Protein 7KMP (pdb70)

Sequence (920 aa):
EVRKAADGVTVVPSAKGAAPVRLQVVDAGIIRVSADPDGDDFARSSPSLMRVPVQGDTAFQVAEQGDSVQLKTGKVTASISTVDGHVSSFADANGKPVLSSEVAGGRSFAPLNVEGKQYLSVRQRFQSPDDEALYGFGQHQQGWMNQKGRNVELQQNNIDMAVPYLVVSSRNYGLLWDNNSITRLGDPRGLQPLPKTLTLYDAKGKAGALTARYAINGKHILERRESEVNYQYLSDLTKYPKKAITKDKNSRMQVTWEGEIEVLTGGEHTFSLYSSEYAKLYVDGKLVVDRWRQNWNPWNHEFKLDLEPGQRHTVKVEWDLIDPSYIALLHRDPLPAAEAKDLSLWSEAGQMIDYYFVSSADSYDQAVAGYRALTGKSSTMLPKWAYGFWQSRERYKSQDELVGAVAEYRKRKLSLDNIVLDWSYWPENAWGSHDFDPQHFPDPDGMVKAVHDMHAQIMISIWPKFYPTTANYKELDAAGFMFKRNVEVGELDWIGKGYKNSFYDPYSSEKAQAIYWRQINEKKLNSKGFDAWWMDADEPDVHSNLDIAERKARTTPNALGSSTEYFNSYPLPHTHGVYVGDRAADDKRVFILSRKGYAGTQRNAVAVWSGDIVSRWDDMRRDQISGGVNMALSGLPNWTFDIGGFAVEKRYEDQDPAHLPEWRELNTRWFQFGAFVPIFRSHGQFPYREIWNIAPEGTPFYESMAYYNRLRSALLPYIYSLAGDTYQRDGVIMRGMMMDFPNDPKVRDINDQYLFGPAFLVAPVTRFGATSRQVYLPAGSSSSWLEFATGKRYEGGQSIEAAAPIERMPLFVRAGSIVPTGPVQEYVDQVADAPLTVVVYTGADGQFSLYEDDGKGYGYEKGEFSRIPLVWNQAKGELSIGKREGSWTGMQAKRTINVRFVDGPRDDAGALAPKTDASIQYDGKPVSVLQR

Structure (mmCIF, N/CA/C/O backbone):
data_7KMP
#
_entry.id   7KMP
#
_cell.length_a   117.450
_cell.length_b   146.410
_cell.length_c   63.130
_cell.angle_alpha   90.000
_cell.angle_beta   90.000
_cell.angle_gamma   90.000
#
_symmetry.space_group_name_H-M   'P 21 21 2'
#
loop_
_entity.id
_entity.type
_entity.pdbx_description
1 polymer Alpha-xylosidase
2 non-polymer GLYCEROL
3 non-polymer 'POTASSIUM ION'
4 water water
#
loop_
_atom_site.group_PDB
_atom_site.id
_atom_site.type_symbol
_atom_site.label_atom_id
_atom_site.label_alt_id
_atom_site.label_comp_id
_atom_site.label_asym_id
_atom_site.label_entity_id
_atom_site.label_seq_id
_atom_site.pdbx_PDB_ins_code
_atom_site.Cartn_x
_atom_site.Cartn_y
_atom_site.Cartn_z
_atom_site.occupancy
_atom_site.B_iso_or_equiv
_atom_site.auth_seq_id
_atom_site.auth_comp_id
_atom_site.auth_asym_id
_atom_site.auth_atom_id
_atom_site.pdbx_PDB_model_num
ATOM 1 N N . GLU A 1 59 ? 157.409 214.966 74.449 1.00 47.83 38 GLU A N 1
ATOM 2 C CA . GLU A 1 59 ? 157.297 214.490 73.075 1.00 45.72 38 GLU A CA 1
ATOM 3 C C . GLU A 1 59 ? 156.344 213.299 72.972 1.00 37.13 38 GLU A C 1
ATOM 4 O O . GLU A 1 59 ? 156.270 212.471 73.884 1.00 28.90 38 GLU A O 1
ATOM 10 N N . VAL A 1 60 ? 155.619 213.233 71.855 1.00 37.34 39 VAL A N 1
ATOM 11 C CA . VAL A 1 60 ? 154.721 212.129 71.522 1.00 36.76 39 VAL A CA 1
ATOM 12 C C . VAL A 1 60 ? 155.081 211.646 70.123 1.00 37.25 39 VAL A C 1
ATOM 13 O O . VAL A 1 60 ? 155.020 212.424 69.164 1.00 43.53 39 VAL A O 1
ATOM 17 N N . ARG A 1 61 ? 155.445 210.369 70.000 1.00 32.24 40 ARG A N 1
ATOM 18 C CA . ARG A 1 61 ? 155.869 209.790 68.728 1.00 35.60 40 ARG A CA 1
ATOM 19 C C . ARG A 1 61 ? 154.939 208.647 68.346 1.00 37.21 40 ARG A C 1
ATOM 20 O O . ARG A 1 61 ? 154.794 207.685 69.107 1.00 30.18 40 ARG A O 1
ATOM 28 N N . LYS A 1 62 ? 154.341 208.735 67.159 1.00 34.44 41 LYS A N 1
ATOM 29 C CA . LYS A 1 62 ? 153.416 207.714 66.685 1.00 35.81 41 LYS A CA 1
ATOM 30 C C . LYS A 1 62 ? 154.149 206.663 65.860 1.00 41.93 41 LYS A C 1
ATOM 31 O O . LYS A 1 62 ? 155.053 206.980 65.082 1.00 44.38 41 LYS A O 1
ATOM 37 N N . ALA A 1 63 ? 153.753 205.404 66.041 1.00 34.66 42 ALA A N 1
ATOM 38 C CA . ALA A 1 63 ? 154.277 204.289 65.270 1.00 30.70 42 ALA A CA 1
ATOM 39 C C . ALA A 1 63 ? 153.110 203.539 64.645 1.00 32.09 42 ALA A C 1
ATOM 40 O O . ALA A 1 63 ? 151.944 203.789 64.961 1.00 29.55 42 ALA A O 1
ATOM 42 N N . ALA A 1 64 ? 153.432 202.601 63.748 1.00 29.65 43 ALA A N 1
ATOM 43 C CA . ALA A 1 64 ? 152.383 201.836 63.083 1.00 29.38 43 ALA A CA 1
ATOM 44 C C . ALA A 1 64 ? 151.572 201.007 64.070 1.00 27.44 43 ALA A C 1
ATOM 45 O O . ALA A 1 64 ? 150.413 200.677 63.792 1.00 31.90 43 ALA A O 1
ATOM 47 N N . ASP A 1 65 ? 152.150 200.660 65.225 1.00 30.33 44 ASP A N 1
ATOM 48 C CA . ASP A 1 65 ? 151.455 199.811 66.186 1.00 28.05 44 ASP A CA 1
ATOM 49 C C . ASP A 1 65 ? 151.336 200.445 67.569 1.00 28.87 44 ASP A C 1
ATOM 50 O O . ASP A 1 65 ? 151.030 199.739 68.534 1.00 23.74 44 ASP A O 1
ATOM 55 N N . GLY A 1 66 ? 151.563 201.749 67.698 1.00 27.22 45 GLY A N 1
ATOM 56 C CA . GLY A 1 66 ? 151.307 202.384 68.990 1.00 22.55 45 GLY A CA 1
ATOM 57 C C . GLY A 1 66 ? 151.960 203.758 69.084 1.00 29.77 45 GLY A C 1
ATOM 58 O O . GLY A 1 66 ? 152.129 204.448 68.077 1.00 27.80 45 GLY A O 1
ATOM 59 N N . VAL A 1 67 ? 152.324 204.127 70.315 1.00 24.28 46 VAL A N 1
ATOM 60 C CA . VAL A 1 67 ? 152.808 205.470 70.615 1.00 23.48 46 VAL A CA 1
ATOM 61 C C . VAL A 1 67 ? 153.856 205.395 71.719 1.00 25.35 46 VAL A C 1
ATOM 62 O O . VAL A 1 67 ? 153.810 204.522 72.589 1.00 21.16 46 VAL A O 1
ATOM 66 N N . THR A 1 68 ? 154.821 206.313 71.665 1.00 23.56 47 THR A N 1
ATOM 67 C CA . THR A 1 68 ? 155.791 206.519 72.728 1.00 20.66 47 THR A CA 1
ATOM 68 C C . THR A 1 68 ? 155.639 207.933 73.272 1.00 23.65 47 THR A C 1
ATOM 69 O O . THR A 1 68 ? 155.504 208.890 72.502 1.00 21.63 47 THR A O 1
ATOM 73 N N . VAL A 1 69 ? 155.645 208.050 74.600 1.00 21.79 48 VAL A N 1
ATOM 74 C CA . VAL A 1 69 ? 155.549 209.326 75.303 1.00 21.13 48 VAL A CA 1
ATOM 75 C C . VAL A 1 69 ? 156.799 209.512 76.148 1.00 24.43 48 VAL A C 1
ATOM 76 O O . VAL A 1 69 ? 157.183 208.616 76.909 1.00 20.76 48 VAL A O 1
ATOM 80 N N . VAL A 1 70 ? 157.422 210.682 76.033 1.00 22.00 49 VAL A N 1
ATOM 81 C CA . VAL A 1 70 ? 158.493 211.094 76.931 1.00 19.17 49 VAL A CA 1
ATOM 82 C C . VAL A 1 70 ? 157.884 212.063 77.941 1.00 23.22 49 VAL A C 1
ATOM 83 O O . VAL A 1 70 ? 157.588 213.212 77.575 1.00 25.75 49 VAL A O 1
ATOM 87 N N . PRO A 1 71 ? 157.658 211.652 79.188 1.00 21.55 50 PRO A N 1
ATOM 88 C CA . PRO A 1 71 ? 156.946 212.517 80.139 1.00 22.22 50 PRO A CA 1
ATOM 89 C C . PRO A 1 71 ? 157.751 213.753 80.500 1.00 25.92 50 PRO A C 1
ATOM 90 O O . PRO A 1 71 ? 158.984 213.752 80.475 1.00 26.42 50 PRO A O 1
ATOM 94 N N . SER A 1 72 ? 157.025 214.814 80.871 1.00 26.78 51 SER A N 1
ATOM 95 C CA . SER A 1 72 ? 157.670 216.097 81.136 1.00 27.23 51 SER A CA 1
ATOM 96 C C . SER A 1 72 ? 158.309 216.163 82.517 1.00 26.60 51 SER A C 1
ATOM 97 O O . SER A 1 72 ? 159.272 216.919 82.709 1.00 29.84 51 SER A O 1
ATOM 100 N N . ALA A 1 73 ? 157.816 215.380 83.475 1.00 20.75 52 ALA A N 1
ATOM 101 C CA . ALA A 1 73 ? 158.363 215.400 84.825 1.00 22.43 52 ALA A CA 1
ATOM 102 C C . ALA A 1 73 ? 159.789 214.865 84.859 1.00 28.39 52 ALA A C 1
ATOM 103 O O . ALA A 1 73 ? 160.133 213.905 84.161 1.00 26.46 52 ALA A O 1
ATOM 105 N N . LYS A 1 74 ? 160.613 215.491 85.695 1.00 29.57 53 LYS A N 1
ATOM 106 C CA . LYS A 1 74 ? 161.975 215.027 85.912 1.00 33.04 53 LYS A CA 1
ATOM 107 C C . LYS A 1 74 ? 161.960 213.648 86.557 1.00 31.49 53 LYS A C 1
ATOM 108 O O . LYS A 1 74 ? 161.279 213.427 87.562 1.00 35.36 53 LYS A O 1
ATOM 114 N N . GLY A 1 75 ? 162.709 212.718 85.978 1.00 31.67 54 GLY A N 1
ATOM 115 C CA . GLY A 1 75 ? 162.820 211.391 86.534 1.00 31.51 54 GLY A CA 1
ATOM 116 C C . GLY A 1 75 ? 161.747 210.415 86.100 1.00 28.15 54 GLY A C 1
ATOM 117 O O . GLY A 1 75 ? 161.857 209.224 86.420 1.00 32.30 54 GLY A O 1
ATOM 118 N N . ALA A 1 76 ? 160.712 210.870 85.397 1.00 25.30 55 ALA A N 1
ATOM 119 C CA . ALA A 1 76 ? 159.693 209.960 84.886 1.00 23.44 55 ALA A CA 1
ATOM 120 C C . ALA A 1 76 ? 160.194 209.311 83.600 1.00 22.43 55 ALA A C 1
ATOM 121 O O . ALA A 1 76 ? 160.734 209.989 82.718 1.00 26.39 55 ALA A O 1
ATOM 123 N N . ALA A 1 77 ? 160.005 207.990 83.490 1.00 21.28 56 ALA A N 1
ATOM 124 C CA . ALA A 1 77 ? 160.631 207.246 82.399 1.00 20.54 56 ALA A CA 1
ATOM 125 C C . ALA A 1 77 ? 159.790 207.316 81.122 1.00 18.82 56 ALA A C 1
ATOM 126 O O . ALA A 1 77 ? 158.559 207.278 81.178 1.00 19.97 56 ALA A O 1
ATOM 128 N N . PRO A 1 78 ? 160.436 207.379 79.962 1.00 19.15 57 PRO A N 1
ATOM 129 C CA . PRO A 1 78 ? 159.717 207.195 78.698 1.00 18.33 57 PRO A CA 1
ATOM 130 C C . PRO A 1 78 ? 158.932 205.887 78.692 1.00 18.12 57 PRO A C 1
ATOM 131 O O . PRO A 1 78 ? 159.373 204.873 79.238 1.00 17.48 57 PRO A O 1
ATOM 135 N N . VAL A 1 79 ? 157.759 205.914 78.066 1.00 17.95 58 VAL A N 1
ATOM 136 C CA . VAL A 1 79 ? 156.847 204.771 78.068 1.00 17.25 58 VAL A CA 1
ATOM 137 C C . VAL A 1 79 ? 156.324 204.556 76.651 1.00 18.12 58 VAL A C 1
ATOM 138 O O . VAL A 1 79 ? 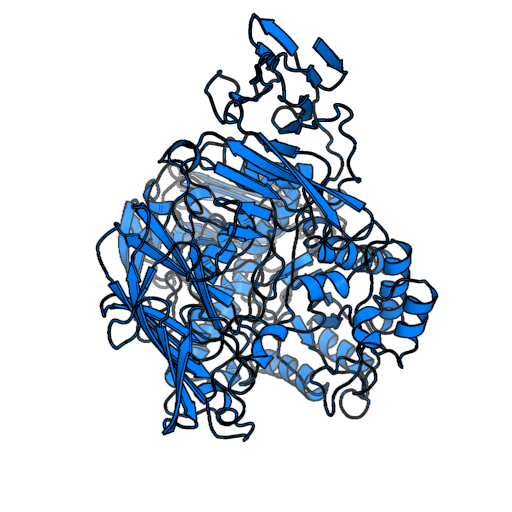156.037 205.515 75.928 1.00 18.85 58 VAL A O 1
ATOM 142 N N . ARG A 1 80 ? 156.237 203.288 76.241 1.00 15.34 59 ARG A N 1
ATOM 143 C CA . ARG A 1 80 ? 155.792 202.905 74.906 1.00 17.23 59 ARG A CA 1
ATOM 144 C C . ARG A 1 80 ? 154.639 201.921 75.021 1.00 16.69 59 ARG A C 1
ATOM 145 O O . ARG A 1 80 ? 154.720 200.953 75.784 1.00 16.64 59 ARG A O 1
ATOM 153 N N . LEU A 1 81 ? 153.571 202.163 74.268 1.00 14.70 60 LEU A N 1
ATOM 154 C CA . LEU A 1 81 ? 152.472 201.216 74.134 1.00 15.62 60 LEU A CA 1
ATOM 155 C C . LEU A 1 81 ? 152.490 200.603 72.741 1.00 17.53 60 LEU A C 1
ATOM 156 O O . LEU A 1 81 ? 152.695 201.309 71.750 1.00 16.95 60 LEU A O 1
ATOM 161 N N . GLN A 1 82 ? 152.285 199.285 72.671 1.00 17.64 61 GLN A N 1
ATOM 162 C CA . GLN A 1 82 ? 152.114 198.581 71.405 1.00 16.96 61 GLN A CA 1
ATOM 163 C C . GLN A 1 82 ? 150.811 197.802 71.446 1.00 17.61 61 GLN A C 1
ATOM 164 O O . GLN A 1 82 ? 150.513 197.125 72.434 1.00 18.01 61 GLN A O 1
ATOM 170 N N . VAL A 1 83 ? 150.034 197.902 70.372 1.00 16.20 62 VAL A N 1
ATOM 171 C CA . VAL A 1 83 ? 148.814 197.120 70.233 1.00 15.93 62 VAL A CA 1
ATOM 172 C C . VAL A 1 83 ? 149.201 195.752 69.681 1.00 18.30 62 VAL A C 1
ATOM 173 O O . VAL A 1 83 ? 149.670 195.646 68.546 1.00 20.74 62 VAL A O 1
ATOM 177 N N . VAL A 1 84 ? 149.030 194.708 70.490 1.00 15.12 63 VAL A N 1
ATOM 178 C CA . VAL A 1 84 ? 149.265 193.344 70.024 1.00 17.56 63 VAL A CA 1
ATOM 179 C C . VAL A 1 84 ? 148.025 192.786 69.337 1.00 17.28 63 VAL A C 1
ATOM 180 O O . VAL A 1 84 ? 148.121 192.148 68.283 1.00 21.18 63 VAL A O 1
ATOM 184 N N . ASP A 1 85 ? 146.865 193.038 69.935 1.00 17.80 64 ASP A N 1
ATOM 185 C CA . ASP A 1 85 ? 145.563 192.703 69.386 1.00 17.59 64 ASP A CA 1
ATOM 186 C C . ASP A 1 85 ? 144.582 193.711 69.978 1.00 19.71 64 ASP A C 1
ATOM 187 O O . ASP A 1 85 ? 144.954 194.524 70.822 1.00 18.77 64 ASP A O 1
ATOM 192 N N . ALA A 1 86 ? 143.320 193.669 69.525 1.00 17.85 65 ALA A N 1
ATOM 193 C CA . ALA A 1 86 ? 142.336 194.636 70.027 1.00 20.05 65 ALA A CA 1
ATOM 194 C C . ALA A 1 86 ? 142.256 194.660 71.558 1.00 21.08 65 ALA A C 1
ATOM 195 O O . ALA A 1 86 ? 142.060 195.725 72.155 1.00 18.93 65 ALA A O 1
ATOM 197 N N . GLY A 1 87 ? 142.397 193.505 72.212 1.00 18.55 66 GLY A N 1
ATOM 198 C CA . GLY A 1 87 ? 142.309 193.450 73.659 1.00 17.04 66 GLY A CA 1
ATOM 199 C C . GLY A 1 87 ? 143.608 193.138 74.388 1.00 15.01 66 GLY A C 1
ATOM 200 O O . GLY A 1 87 ? 143.571 192.725 75.550 1.00 16.90 66 GLY A O 1
ATOM 201 N N . ILE A 1 88 ? 144.755 193.310 73.730 1.00 14.44 67 ILE A N 1
ATOM 202 C CA . ILE A 1 88 ? 146.056 193.013 74.334 1.00 14.40 67 ILE A CA 1
ATOM 203 C C . ILE A 1 88 ? 147.000 194.172 74.028 1.00 14.21 67 ILE A C 1
ATOM 204 O O . ILE A 1 88 ? 147.331 194.414 72.858 1.00 15.52 67 ILE A O 1
ATOM 209 N N . ILE A 1 89 ? 147.434 194.880 75.072 1.00 14.42 68 ILE A N 1
ATOM 210 C CA . ILE A 1 89 ? 148.281 196.064 74.943 1.00 14.36 68 ILE A CA 1
ATOM 211 C C . ILE A 1 89 ? 149.591 195.829 75.692 1.00 13.13 68 ILE A C 1
ATOM 212 O O . ILE A 1 89 ? 149.576 195.512 76.886 1.00 16.24 68 ILE A O 1
ATOM 217 N N . ARG A 1 90 ? 150.724 196.013 75.001 1.00 12.50 69 ARG A N 1
ATOM 218 C CA . ARG A 1 90 ? 152.042 195.933 75.626 1.00 13.62 69 ARG A CA 1
ATOM 219 C C . ARG A 1 90 ? 152.433 197.297 76.177 1.00 16.96 69 ARG A C 1
ATOM 220 O O . ARG A 1 90 ? 152.283 198.313 75.488 1.00 15.24 69 ARG A O 1
ATOM 228 N N . VAL A 1 91 ? 152.951 197.311 77.406 1.00 13.36 70 VAL A N 1
ATOM 229 C CA . VAL A 1 91 ? 153.472 198.514 78.056 1.00 16.75 70 VAL A CA 1
ATOM 230 C C . VAL A 1 91 ? 154.945 198.297 78.376 1.00 14.51 70 VAL A C 1
ATOM 231 O O . VAL A 1 91 ? 155.295 197.353 79.098 1.00 15.73 70 VAL A O 1
ATOM 235 N N . SER A 1 92 ? 155.804 199.187 77.877 1.00 14.67 71 SER A N 1
ATOM 236 C CA . SER A 1 92 ? 157.225 199.151 78.198 1.00 13.23 71 SER A CA 1
ATOM 237 C C . SER A 1 92 ? 157.650 200.508 78.737 1.00 15.19 71 SER A C 1
ATOM 238 O O . SER A 1 92 ? 157.280 201.537 78.173 1.00 18.52 71 SER A O 1
ATOM 241 N N . ALA A 1 93 ? 158.435 200.512 79.810 1.00 14.15 72 ALA A N 1
ATOM 242 C CA . ALA A 1 93 ? 158.930 201.754 80.397 1.00 14.53 72 ALA A CA 1
ATOM 243 C C . ALA A 1 93 ? 160.416 201.612 80.683 1.00 16.84 72 ALA A C 1
ATOM 244 O O . ALA A 1 93 ? 160.833 200.698 81.404 1.00 17.37 72 ALA A O 1
ATOM 246 N N . ASP A 1 94 ? 161.204 202.539 80.138 1.00 17.55 73 ASP A N 1
ATOM 247 C CA . ASP A 1 94 ? 162.656 202.452 80.108 1.00 18.65 73 ASP A CA 1
ATOM 248 C C . ASP A 1 94 ? 163.259 203.824 80.379 1.00 18.74 73 ASP A C 1
ATOM 249 O O . ASP A 1 94 ? 163.050 204.742 79.580 1.00 21.04 73 ASP A O 1
ATOM 254 N N . PRO A 1 95 ? 164.012 204.000 81.471 1.00 22.05 74 PRO A N 1
ATOM 255 C CA . PRO A 1 95 ? 164.659 205.305 81.717 1.00 21.47 74 PRO A CA 1
ATOM 256 C C . PRO A 1 95 ? 165.480 205.819 80.540 1.00 24.77 74 PRO A C 1
ATOM 257 O O . PRO A 1 95 ? 165.546 207.037 80.335 1.00 29.05 74 PRO A O 1
ATOM 261 N N . ASP A 1 96 ? 166.088 204.926 79.750 1.00 24.76 75 ASP A N 1
ATOM 262 C CA . ASP A 1 96 ? 166.939 205.331 78.634 1.00 30.18 75 ASP A CA 1
ATOM 263 C C . ASP A 1 96 ? 166.154 205.709 77.384 1.00 32.80 75 ASP A C 1
ATOM 264 O O . ASP A 1 96 ? 166.711 206.361 76.496 1.00 35.08 75 ASP A O 1
ATOM 269 N N . GLY A 1 97 ? 164.893 205.296 77.274 1.00 23.54 76 GLY A N 1
ATOM 270 C CA . GLY A 1 97 ? 164.079 205.664 76.132 1.00 23.93 76 GLY A CA 1
ATOM 271 C C . GLY A 1 97 ? 164.299 204.856 74.871 1.00 23.02 76 GLY A C 1
ATOM 272 O O . GLY A 1 97 ? 163.706 205.186 73.835 1.00 27.92 76 GLY A O 1
ATOM 273 N N . ASP A 1 98 ? 165.110 203.797 74.921 1.00 26.61 77 ASP A N 1
ATOM 274 C CA A ASP A 1 98 ? 165.349 202.968 73.749 0.50 27.85 77 ASP A CA 1
ATOM 275 C CA B ASP A 1 98 ? 165.360 202.960 73.754 0.50 27.85 77 ASP A CA 1
ATOM 276 C C . ASP A 1 98 ? 164.566 201.661 73.762 1.00 29.45 77 ASP A C 1
ATOM 277 O O . ASP A 1 98 ? 164.357 201.078 72.693 1.00 26.51 77 ASP A O 1
ATOM 286 N N . PHE A 1 99 ? 164.129 201.196 74.936 1.00 23.01 78 PHE A N 1
ATOM 287 C CA . PHE A 1 99 ? 163.311 199.987 75.070 1.00 21.15 78 PHE A CA 1
ATOM 288 C C . PHE A 1 99 ? 164.047 198.740 74.587 1.00 21.46 78 PHE A C 1
ATOM 289 O O . PHE A 1 99 ? 163.436 197.768 74.136 1.00 23.10 78 PHE A O 1
ATOM 297 N N . ALA A 1 100 ? 165.366 198.753 74.695 1.00 20.26 79 ALA A N 1
ATOM 298 C CA . ALA A 1 100 ? 166.150 197.574 74.365 1.00 21.02 79 ALA A CA 1
ATOM 299 C C . ALA A 1 100 ? 166.039 196.572 75.506 1.00 22.89 79 ALA A C 1
ATOM 300 O O . ALA A 1 100 ? 166.191 196.931 76.678 1.00 31.39 79 ALA A O 1
ATOM 302 N N . ARG A 1 101 ? 165.712 195.332 75.168 1.00 18.33 80 ARG A N 1
ATOM 303 C CA . ARG A 1 101 ? 165.735 194.244 76.131 1.00 16.60 80 ARG A CA 1
ATOM 304 C C . ARG A 1 101 ? 166.293 193.009 75.444 1.00 15.32 80 ARG A C 1
ATOM 305 O O . ARG A 1 101 ? 166.317 192.916 74.212 1.00 17.33 80 ARG A O 1
ATOM 313 N N A SER A 1 102 ? 166.733 192.056 76.258 0.50 16.42 81 SER A N 1
ATOM 314 N N B SER A 1 102 ? 166.735 192.055 76.254 0.50 16.42 81 SER A N 1
ATOM 315 C CA A SER A 1 102 ? 167.035 190.735 75.735 0.50 14.78 81 SER A CA 1
ATOM 316 C CA B SER A 1 102 ? 167.069 190.750 75.708 0.50 14.78 81 SER A CA 1
ATOM 317 C C A SER A 1 102 ? 165.796 190.164 75.054 0.50 15.38 81 SER A C 1
ATOM 318 C C B SER A 1 102 ? 165.821 190.128 75.086 0.50 15.40 81 SER A C 1
ATOM 319 O O A SER A 1 102 ? 164.672 190.397 75.516 0.50 14.90 81 SER A O 1
ATOM 320 O O B SER A 1 102 ? 164.714 190.302 75.613 0.50 14.80 81 SER A O 1
ATOM 325 N N . PRO A 1 103 ? 165.955 189.408 73.974 1.00 13.42 82 PRO A N 1
ATOM 326 C CA . PRO A 1 103 ? 164.780 188.835 73.304 1.00 14.20 82 PRO A CA 1
ATOM 327 C C . PRO A 1 103 ? 163.940 188.001 74.260 1.00 14.36 82 PRO A C 1
ATOM 328 O O . PRO A 1 103 ? 164.467 187.205 75.042 1.00 15.21 82 PRO A O 1
ATOM 332 N N . SER A 1 104 ? 162.627 188.231 74.237 1.00 13.81 83 SER A N 1
ATOM 333 C CA . SER A 1 104 ? 161.739 187.480 75.116 1.00 14.22 83 SER A CA 1
ATOM 334 C C . SER A 1 104 ? 161.856 185.983 74.845 1.00 14.80 83 SER A C 1
ATOM 335 O O . SER A 1 104 ? 161.921 185.549 73.688 1.00 16.91 83 SER A O 1
ATOM 338 N N . LEU A 1 105 ? 161.901 185.194 75.923 1.00 12.86 84 LEU A N 1
ATOM 339 C CA . LEU A 1 105 ? 161.792 183.745 75.820 1.00 12.87 84 LEU A CA 1
ATOM 340 C C . LEU A 1 105 ? 160.343 183.275 75.828 1.00 14.36 84 LEU A C 1
ATOM 341 O O . LEU A 1 105 ? 160.003 182.323 75.121 1.00 14.33 84 LEU A O 1
ATOM 346 N N . MET A 1 106 ? 159.471 183.911 76.625 1.00 13.57 85 MET A N 1
ATOM 347 C CA . MET A 1 106 ? 158.101 183.418 76.742 1.00 11.77 85 MET A CA 1
ATOM 348 C C . MET A 1 106 ? 157.211 183.780 75.548 1.00 10.42 85 MET A C 1
ATOM 349 O O . MET A 1 106 ? 156.257 183.045 75.266 1.00 13.61 85 MET A O 1
ATOM 354 N N . ARG A 1 107 ? 157.481 184.885 74.852 1.00 13.06 86 ARG A N 1
ATOM 355 C CA . ARG A 1 107 ? 156.590 185.321 73.770 1.00 10.64 86 ARG A CA 1
ATOM 356 C C . ARG A 1 107 ? 156.688 184.429 72.531 1.00 15.55 86 ARG A C 1
ATOM 357 O O . ARG A 1 107 ? 157.760 183.918 72.186 1.00 16.15 86 ARG A O 1
ATOM 365 N N . VAL A 1 108 ? 155.550 184.265 71.861 1.00 15.06 87 VAL A N 1
ATOM 366 C CA . VAL A 1 108 ? 155.481 183.833 70.463 1.00 16.29 87 VAL A CA 1
ATOM 367 C C . VAL A 1 108 ? 154.769 184.926 69.685 1.00 17.43 87 VAL A C 1
ATOM 368 O O . VAL A 1 108 ? 154.042 185.749 70.263 1.00 17.28 87 VAL A O 1
ATOM 372 N N . PRO A 1 109 ? 154.927 184.965 68.363 1.00 18.33 88 PRO A N 1
ATOM 373 C CA . PRO A 1 109 ? 154.215 185.988 67.585 1.00 21.55 88 PRO A CA 1
ATOM 374 C C . PRO A 1 109 ? 152.697 185.820 67.642 1.00 21.85 88 PRO A C 1
ATOM 375 O O . PRO A 1 109 ? 152.167 184.709 67.763 1.00 20.14 88 PRO A O 1
ATOM 379 N N . VAL A 1 110 ? 151.990 186.948 67.537 1.00 22.88 89 VAL A N 1
ATOM 380 C CA . VAL A 1 110 ? 150.531 186.986 67.597 1.00 20.42 89 VAL A CA 1
ATOM 381 C C . VAL A 1 110 ? 149.997 187.521 66.277 1.00 23.41 89 VAL A C 1
ATOM 382 O O . VAL A 1 110 ? 150.453 188.563 65.799 1.00 25.89 89 VAL A O 1
ATOM 386 N N . GLN A 1 111 ? 149.023 186.822 65.703 1.00 30.01 90 GLN A N 1
ATOM 387 C CA . GLN A 1 111 ? 148.265 187.336 64.562 1.00 32.56 90 GLN A CA 1
ATOM 388 C C . GLN A 1 111 ? 147.080 188.117 65.117 1.00 30.18 90 GLN A C 1
ATOM 389 O O . GLN A 1 111 ? 146.063 187.534 65.494 1.00 33.41 90 GLN A O 1
ATOM 395 N N . GLY A 1 112 ? 147.209 189.442 65.180 1.00 34.27 91 GLY A N 1
ATOM 396 C CA . GLY A 1 112 ? 146.187 190.263 65.785 1.00 26.43 91 GLY A CA 1
ATOM 397 C C . GLY A 1 112 ? 145.848 191.475 64.937 1.00 28.87 91 GLY A C 1
ATOM 398 O O . GLY A 1 112 ? 146.584 191.862 64.026 1.00 32.80 91 GLY A O 1
ATOM 399 N N . ASP A 1 113 ? 144.705 192.074 65.268 1.00 25.67 92 ASP A N 1
ATOM 400 C CA . ASP A 1 113 ? 144.286 193.347 64.690 1.00 27.36 92 ASP A CA 1
ATOM 401 C C . ASP A 1 113 ? 144.973 194.471 65.456 1.00 25.74 92 ASP A C 1
ATOM 402 O O . ASP A 1 113 ? 144.644 194.724 66.618 1.00 25.11 92 ASP A O 1
ATOM 407 N N . THR A 1 114 ? 145.926 195.146 64.812 1.00 28.59 93 THR A N 1
ATOM 408 C CA . THR A 1 114 ? 146.734 196.172 65.458 1.00 27.40 93 THR A CA 1
ATOM 409 C C . THR A 1 114 ? 146.226 197.587 65.187 1.00 25.67 93 THR A C 1
ATOM 410 O O . THR A 1 114 ? 146.959 198.555 65.426 1.00 31.20 93 THR A O 1
ATOM 414 N N . ALA A 1 115 ? 144.990 197.731 64.713 1.00 25.78 94 ALA A N 1
ATOM 415 C CA . ALA A 1 115 ? 144.453 199.052 64.401 1.00 29.56 94 ALA A CA 1
ATOM 416 C C . ALA A 1 115 ? 144.118 199.821 65.679 1.00 26.04 94 ALA A C 1
ATOM 417 O O . ALA A 1 115 ? 143.702 199.243 66.686 1.00 26.98 94 ALA A O 1
ATOM 419 N N . PHE A 1 116 ? 144.302 201.142 65.628 1.00 21.69 95 PHE A N 1
ATOM 420 C CA . PHE A 1 116 ? 143.979 201.992 66.770 1.00 25.04 95 PHE A CA 1
ATOM 421 C C . PHE A 1 116 ? 143.857 203.436 66.303 1.00 30.74 95 PHE A C 1
ATOM 422 O O . PHE A 1 116 ? 144.326 203.804 65.222 1.00 28.91 95 PHE A O 1
ATOM 430 N N . GLN A 1 117 ? 143.219 204.248 67.142 1.00 26.55 96 GLN A N 1
ATOM 431 C CA . GLN A 1 117 ? 143.130 205.688 66.948 1.00 30.12 96 GLN A CA 1
ATOM 432 C C . GLN A 1 117 ? 143.813 206.395 68.110 1.00 32.38 96 GLN A C 1
ATOM 433 O O . GLN A 1 117 ? 143.826 205.893 69.239 1.00 30.49 96 GLN A O 1
ATOM 439 N N . VAL A 1 118 ? 144.378 207.569 67.833 1.00 29.77 97 VAL A N 1
ATOM 440 C CA . VAL A 1 118 ? 145.062 208.368 68.842 1.00 32.07 97 VAL A CA 1
ATOM 441 C C . VAL A 1 118 ? 144.311 209.677 69.030 1.00 35.53 97 VAL A C 1
ATOM 442 O O . VAL A 1 118 ? 143.839 210.279 68.060 1.00 41.78 97 VAL A O 1
ATOM 446 N N . ALA A 1 119 ? 144.203 210.113 70.280 1.00 34.03 98 ALA A N 1
ATOM 447 C CA . ALA A 1 119 ? 143.734 211.450 70.613 1.00 29.98 98 ALA A CA 1
ATOM 448 C C . ALA A 1 119 ? 144.675 212.025 71.660 1.00 43.87 98 ALA A C 1
ATOM 449 O O . ALA A 1 119 ? 145.137 211.302 72.547 1.00 32.14 98 ALA A O 1
ATOM 451 N N . GLU A 1 120 ? 144.989 213.313 71.537 1.00 50.25 99 GLU A N 1
ATOM 452 C CA . GLU A 1 120 ? 145.895 213.994 72.458 1.00 46.16 99 GLU A CA 1
ATOM 453 C C . GLU A 1 120 ? 145.161 215.193 73.041 1.00 48.07 99 GLU A C 1
ATOM 454 O O . GLU A 1 120 ? 144.873 216.158 72.324 1.00 56.30 99 GLU A O 1
ATOM 460 N N . GLN A 1 121 ? 144.855 215.130 74.337 1.00 48.58 100 GLN A N 1
ATOM 461 C CA . GLN A 1 121 ? 144.058 216.160 75.003 1.00 54.01 100 GLN A CA 1
ATOM 462 C C . GLN A 1 121 ? 144.701 216.501 76.346 1.00 48.63 100 GLN A C 1
ATOM 463 O O . GLN A 1 121 ? 144.612 215.723 77.300 1.00 46.76 100 GLN A O 1
ATOM 469 N N . GLY A 1 122 ? 145.341 217.667 76.416 1.00 46.41 101 GLY A N 1
ATOM 470 C CA . GLY A 1 122 ? 145.833 218.193 77.676 1.00 45.12 101 GLY A CA 1
ATOM 471 C C . GLY A 1 122 ? 146.947 217.389 78.317 1.00 37.38 101 GLY A C 1
ATOM 472 O O . GLY A 1 122 ? 148.061 217.331 77.785 1.00 41.58 101 GLY A O 1
ATOM 473 N N . ASP A 1 123 ? 146.654 216.766 79.462 1.00 30.70 102 ASP A N 1
ATOM 474 C CA . ASP A 1 123 ? 147.624 215.984 80.224 1.00 24.43 102 ASP A CA 1
ATOM 475 C C . ASP A 1 123 ? 147.734 214.531 79.762 1.00 24.64 102 ASP A C 1
ATOM 476 O O . ASP A 1 123 ? 148.423 213.742 80.416 1.00 27.39 102 ASP A O 1
ATOM 481 N N . SER A 1 124 ? 147.065 214.146 78.683 1.00 23.07 103 SER A N 1
ATOM 482 C CA . SER A 1 124 ? 147.002 212.732 78.347 1.00 25.05 103 SER A CA 1
ATOM 483 C C . SER A 1 124 ? 147.047 212.512 76.842 1.00 26.84 103 SER A C 1
ATOM 484 O O . SER A 1 124 ? 146.647 213.370 76.048 1.00 29.14 103 SER A O 1
ATOM 487 N N . VAL A 1 125 ? 147.545 211.335 76.473 1.00 21.37 104 VAL A N 1
ATOM 488 C CA . VAL A 1 125 ? 147.477 210.796 75.119 1.00 21.95 104 VAL A CA 1
ATOM 489 C C . VAL A 1 125 ? 146.649 209.522 75.188 1.00 24.60 104 VAL A C 1
ATOM 490 O O . VAL A 1 125 ? 146.916 208.657 76.032 1.00 25.88 104 VAL A O 1
ATOM 494 N N . GLN A 1 126 ? 145.645 209.408 74.322 1.00 24.86 105 GLN A N 1
ATOM 495 C CA . GLN A 1 126 ? 144.716 208.285 74.352 1.00 29.53 105 GLN A CA 1
ATOM 496 C C . GLN A 1 126 ? 144.903 207.405 73.126 1.00 28.38 105 GLN A C 1
ATOM 497 O O . GLN A 1 126 ? 144.908 207.900 71.995 1.00 28.03 105 GLN A O 1
ATOM 503 N N . LEU A 1 127 ? 145.029 206.102 73.356 1.00 21.40 106 LEU A N 1
ATOM 504 C CA . LEU A 1 127 ? 145.046 205.098 72.300 1.00 20.24 106 LEU A CA 1
ATOM 505 C C . LEU A 1 127 ? 143.781 204.256 72.416 1.00 21.67 106 LEU A C 1
ATOM 506 O O . LEU A 1 127 ? 143.474 203.736 73.497 1.00 23.20 106 LEU A O 1
ATOM 511 N N . LYS A 1 128 ? 143.039 204.136 71.313 1.00 20.93 107 LYS A N 1
ATOM 512 C CA . LYS A 1 128 ? 141.732 203.486 71.315 1.00 23.05 107 LYS A CA 1
ATOM 513 C C . LYS A 1 128 ? 141.689 202.377 70.272 1.00 25.64 107 LYS A C 1
ATOM 514 O O . LYS A 1 128 ? 141.940 202.627 69.086 1.00 25.77 107 LYS A O 1
ATOM 520 N N . THR A 1 129 ? 141.366 201.156 70.712 1.00 20.60 108 THR A N 1
ATOM 521 C CA . THR A 1 129 ? 141.044 200.041 69.829 1.00 21.86 108 THR A CA 1
ATOM 522 C C . THR A 1 129 ? 139.547 199.755 69.922 1.00 22.12 108 THR A C 1
ATOM 523 O O . THR A 1 129 ? 138.797 200.459 70.605 1.00 23.95 108 THR A O 1
ATOM 527 N N . GLY A 1 130 ? 139.115 198.677 69.270 1.00 21.68 109 GLY A N 1
ATOM 528 C CA . GLY A 1 130 ? 137.730 198.257 69.388 1.00 19.64 109 GLY A CA 1
ATOM 529 C C . GLY A 1 130 ? 137.348 197.705 70.748 1.00 27.38 109 GLY A C 1
ATOM 530 O O . GLY A 1 130 ? 136.152 197.577 71.030 1.00 26.19 109 GLY A O 1
ATOM 531 N N . LYS A 1 131 ? 138.326 197.378 71.592 1.00 23.25 110 LYS A N 1
ATOM 532 C CA . LYS A 1 131 ? 138.064 196.787 72.895 1.00 23.39 110 LYS A CA 1
ATOM 533 C C . LYS A 1 131 ? 138.564 197.610 74.072 1.00 18.82 110 LYS A C 1
ATOM 534 O O . LYS A 1 131 ? 138.041 197.438 75.178 1.00 22.12 110 LYS A O 1
ATOM 540 N N . VAL A 1 132 ? 139.561 198.477 73.879 1.00 22.35 111 VAL A N 1
ATOM 541 C CA . VAL A 1 132 ? 140.283 199.101 74.985 1.00 22.23 111 VAL A CA 1
ATOM 542 C C . VAL A 1 132 ? 140.536 200.572 74.674 1.00 19.63 111 VAL A C 1
ATOM 543 O O . VAL A 1 132 ? 140.834 200.936 73.533 1.00 22.24 111 VAL A O 1
ATOM 547 N N . THR A 1 133 ? 140.455 201.420 75.701 1.00 20.07 112 THR A N 1
ATOM 548 C CA . THR A 1 133 ? 141.051 202.750 75.641 1.00 20.52 112 THR A CA 1
ATOM 549 C C . THR A 1 133 ? 142.167 202.835 76.677 1.00 19.75 112 THR A C 1
ATOM 550 O O . THR A 1 133 ? 141.926 202.637 77.874 1.00 21.29 112 THR A O 1
ATOM 554 N N . ALA A 1 134 ? 143.381 203.125 76.214 1.00 19.01 113 ALA A N 1
ATOM 555 C CA . ALA A 1 134 ? 144.557 203.257 77.062 1.00 19.42 113 ALA A CA 1
ATOM 556 C C . ALA A 1 134 ? 144.980 204.721 77.099 1.00 22.23 113 ALA A C 1
ATOM 557 O O . ALA A 1 134 ? 145.215 205.328 76.047 1.00 25.61 113 ALA A O 1
ATOM 559 N N . SER A 1 135 ? 145.084 205.282 78.302 1.00 19.82 114 SER A N 1
ATOM 560 C CA . SER A 1 135 ? 145.453 206.680 78.477 1.00 21.70 114 SER A CA 1
ATOM 561 C C . SER A 1 135 ? 146.841 206.771 79.091 1.00 21.86 114 SER A C 1
ATOM 562 O O . SER A 1 135 ? 147.163 206.028 80.024 1.00 21.90 114 SER A O 1
ATOM 565 N N . ILE A 1 136 ? 147.667 207.672 78.558 1.00 19.17 115 ILE A N 1
ATOM 566 C CA . ILE A 1 136 ? 149.026 207.893 79.048 1.00 18.56 115 ILE A CA 1
ATOM 567 C C . ILE A 1 136 ? 149.140 209.334 79.518 1.00 19.04 115 ILE A C 1
ATOM 568 O O . ILE A 1 136 ? 148.873 210.257 78.743 1.00 21.38 115 ILE A O 1
ATOM 573 N N . SER A 1 137 ? 149.573 209.525 80.766 1.00 18.46 116 SER A N 1
ATOM 574 C CA . SER A 1 137 ? 149.849 210.872 81.257 1.00 20.58 116 SER A CA 1
ATOM 575 C C . SER A 1 137 ? 151.076 211.450 80.565 1.00 21.86 116 SER A C 1
ATOM 576 O O . SER A 1 137 ? 152.131 210.811 80.520 1.00 18.80 116 SER A O 1
ATOM 579 N N . THR A 1 138 ? 150.949 212.670 80.032 1.00 19.78 117 THR A N 1
ATOM 580 C CA . THR A 1 138 ? 152.128 213.350 79.514 1.00 20.37 117 THR A CA 1
ATOM 581 C C . THR A 1 138 ? 152.993 213.948 80.615 1.00 20.41 117 THR A C 1
ATOM 582 O O . THR A 1 138 ? 154.108 214.394 80.324 1.00 23.20 117 THR A O 1
ATOM 586 N N . VAL A 1 139 ? 152.523 213.953 81.865 1.00 20.42 118 VAL A N 1
ATOM 587 C CA . VAL A 1 139 ? 153.334 214.462 82.967 1.00 20.95 118 VAL A CA 1
ATOM 588 C C . VAL A 1 139 ? 154.285 213.388 83.485 1.00 19.99 118 VAL A C 1
ATOM 589 O O . VAL A 1 139 ? 155.506 213.574 83.492 1.00 20.05 118 VAL A O 1
ATOM 593 N N . ASP A 1 140 ? 153.749 212.236 83.903 1.00 19.03 119 ASP A N 1
ATOM 594 C CA . ASP A 1 140 ? 154.589 211.193 84.487 1.00 18.58 119 ASP A CA 1
ATOM 595 C C . ASP A 1 140 ? 154.525 209.853 83.766 1.00 19.09 119 ASP A C 1
ATOM 596 O O . ASP A 1 140 ? 155.159 208.894 84.227 1.00 20.56 119 ASP A O 1
ATOM 601 N N . GLY A 1 141 ? 153.795 209.759 82.657 1.00 17.61 120 GLY A N 1
ATOM 602 C CA . GLY A 1 141 ? 153.752 208.559 81.849 1.00 17.70 120 GLY A CA 1
ATOM 603 C C . GLY A 1 141 ? 152.872 207.436 82.357 1.00 18.16 120 GLY A C 1
ATOM 604 O O . GLY A 1 141 ? 152.836 206.374 81.719 1.00 17.82 120 GLY A O 1
ATOM 605 N N . HIS A 1 142 ? 152.146 207.621 83.457 1.00 18.36 121 HIS A N 1
ATOM 606 C CA . HIS A 1 142 ? 151.411 206.494 84.020 1.00 16.81 121 HIS A CA 1
ATOM 607 C C . HIS A 1 142 ? 150.226 206.142 83.123 1.00 18.16 121 HIS A C 1
ATOM 608 O O . HIS A 1 142 ? 149.604 207.014 82.509 1.00 17.80 121 HIS A O 1
ATOM 615 N N . VAL A 1 143 ? 149.934 204.845 83.040 1.00 17.03 122 VAL A N 1
ATOM 616 C CA . VAL A 1 143 ? 148.996 204.291 82.067 1.00 16.31 122 VAL A CA 1
ATOM 617 C C . VAL A 1 143 ? 147.736 203.823 82.779 1.00 15.42 122 VAL A C 1
ATOM 618 O O . VAL A 1 143 ? 147.812 203.192 83.841 1.00 17.90 122 VAL A O 1
ATOM 622 N N A SER A 1 144 ? 146.575 204.109 82.185 0.50 15.79 123 SER A N 1
ATOM 623 N N B SER A 1 144 ? 146.579 204.127 82.183 0.50 15.78 123 SER A N 1
ATOM 624 C CA A SER A 1 144 ? 145.302 203.634 82.712 0.50 18.34 123 SER A CA 1
ATOM 625 C CA B SER A 1 144 ? 145.280 203.690 82.678 0.50 18.34 123 SER A CA 1
ATOM 626 C C A SER A 1 144 ? 144.462 203.049 81.589 0.50 19.36 123 SER A C 1
ATOM 627 C C B SER A 1 144 ? 144.524 203.004 81.549 0.50 19.34 123 SER A C 1
ATOM 628 O O A SER A 1 144 ? 144.392 203.616 80.494 0.50 20.38 123 SER A O 1
ATOM 629 O O B SER A 1 144 ? 144.588 203.445 80.398 0.50 20.35 123 SER A O 1
ATOM 634 N N . PHE A 1 145 ? 143.808 201.926 81.874 1.00 15.30 124 PHE A N 1
ATOM 635 C CA . PHE A 1 145 ? 143.030 201.185 80.888 1.00 15.66 124 PHE A CA 1
ATOM 636 C C . PHE A 1 145 ? 141.545 201.234 81.222 1.00 17.08 124 PHE A C 1
ATOM 637 O O . PHE A 1 145 ? 141.143 201.058 82.381 1.00 18.96 124 PHE A O 1
ATOM 645 N N . ALA A 1 146 ? 140.744 201.450 80.179 1.00 18.06 125 ALA A N 1
ATOM 646 C CA . ALA A 1 146 ? 139.292 201.404 80.246 1.00 21.83 125 ALA A CA 1
ATOM 647 C C . ALA A 1 146 ? 138.778 200.485 79.143 1.00 21.87 125 ALA A C 1
ATOM 648 O O . ALA A 1 146 ? 139.452 200.263 78.132 1.00 19.50 125 ALA A O 1
ATOM 650 N N . ASP A 1 147 ? 137.567 199.956 79.340 1.00 24.23 126 ASP A N 1
ATOM 651 C CA . ASP A 1 147 ? 137.010 198.988 78.405 1.00 26.08 126 ASP A CA 1
ATOM 652 C C . ASP A 1 147 ? 136.298 199.708 77.260 1.00 31.71 126 ASP A C 1
ATOM 653 O O . ASP A 1 147 ? 136.415 200.925 77.087 1.00 30.53 126 ASP A O 1
ATOM 658 N N . ALA A 1 148 ? 135.555 198.938 76.460 1.00 31.11 127 ALA A N 1
ATOM 659 C CA . ALA A 1 148 ? 134.922 199.479 75.260 1.00 38.90 127 ALA A CA 1
ATOM 660 C C . ALA A 1 148 ? 133.980 200.630 75.591 1.00 42.63 127 ALA A C 1
ATOM 661 O O . ALA A 1 148 ? 133.859 201.587 74.815 1.00 45.55 127 ALA A O 1
ATOM 663 N N . ASN A 1 149 ? 133.314 200.563 76.740 1.00 37.54 128 ASN A N 1
ATOM 664 C CA . ASN A 1 149 ? 132.345 201.575 77.139 1.00 43.77 128 ASN A CA 1
ATOM 665 C C . ASN A 1 149 ? 132.944 202.672 78.011 1.00 43.44 128 ASN A C 1
ATOM 666 O O . ASN A 1 149 ? 132.189 203.458 78.592 1.00 49.38 128 ASN A O 1
ATOM 671 N N . GLY A 1 150 ? 134.269 202.753 78.114 1.00 34.06 129 GLY A N 1
ATOM 672 C CA . GLY A 1 150 ? 134.891 203.770 78.939 1.00 31.80 129 GLY A CA 1
ATOM 673 C C . GLY A 1 150 ? 134.904 203.470 80.419 1.00 25.66 129 GLY A C 1
ATOM 674 O O . GLY A 1 150 ? 135.297 204.335 81.210 1.00 30.47 129 GLY A O 1
ATOM 675 N N . LYS A 1 151 ? 134.490 202.282 80.813 1.00 27.91 130 LYS A N 1
ATOM 676 C CA . LYS A 1 151 ? 134.529 201.902 82.213 1.00 26.41 130 LYS A CA 1
ATOM 677 C C . LYS A 1 151 ? 135.971 201.615 82.624 1.00 27.99 130 LYS A C 1
ATOM 678 O O . LYS A 1 151 ? 136.654 200.831 81.953 1.00 24.88 130 LYS A O 1
ATOM 684 N N . PRO A 1 152 ? 136.471 202.231 83.695 1.00 28.44 131 PRO A N 1
ATOM 685 C CA . PRO A 1 152 ? 137.853 201.963 84.119 1.00 24.84 131 PRO A CA 1
ATOM 686 C C . PRO A 1 152 ? 138.036 200.506 84.519 1.00 25.46 131 PRO A C 1
ATOM 687 O O . PRO A 1 152 ? 137.171 199.906 85.156 1.00 25.39 131 PRO A O 1
ATOM 691 N N . VAL A 1 153 ? 139.174 199.933 84.118 1.00 19.26 132 VAL A N 1
ATOM 692 C CA . VAL A 1 153 ? 139.507 198.540 84.392 1.00 19.32 132 VAL A CA 1
ATOM 693 C C . VAL A 1 153 ? 140.740 198.426 85.284 1.00 20.62 132 VAL A C 1
ATOM 694 O O . VAL A 1 153 ? 140.734 197.696 86.280 1.00 20.21 132 VAL A O 1
ATOM 698 N N . LEU A 1 154 ? 141.812 199.141 84.939 1.00 20.79 133 LEU A N 1
ATOM 699 C CA . LEU A 1 154 ? 143.072 199.032 85.669 1.00 16.48 133 LEU A CA 1
ATOM 700 C C . LEU A 1 154 ? 143.895 200.285 85.426 1.00 14.83 133 LEU A C 1
ATOM 701 O O . LEU A 1 154 ? 144.031 200.713 84.275 1.00 19.81 133 LEU A O 1
ATOM 706 N N A SER A 1 155 ? 144.456 200.856 86.496 0.50 17.57 134 SER A N 1
ATOM 707 N N B SER A 1 155 ? 144.468 200.848 86.492 0.50 17.58 134 SER A N 1
ATOM 708 C CA A SER A 1 155 ? 145.322 202.021 86.383 0.50 17.56 134 SER A CA 1
ATOM 709 C CA B SER A 1 155 ? 145.314 202.028 86.378 0.50 17.56 134 SER A CA 1
ATOM 710 C C A SER A 1 155 ? 146.636 201.781 87.106 0.50 17.50 134 SER A C 1
ATOM 711 C C B SER A 1 155 ? 146.629 201.805 87.109 0.50 17.50 134 SER A C 1
ATOM 712 O O A SER A 1 155 ? 146.654 201.260 88.226 0.50 16.08 134 SER A O 1
ATOM 713 O O B SER A 1 155 ? 146.636 201.306 88.240 0.50 16.08 134 SER A O 1
ATOM 718 N N . GLU A 1 156 ? 147.737 202.163 86.457 1.00 16.02 135 GLU A N 1
ATOM 719 C CA . GLU A 1 156 ? 149.002 202.283 87.165 1.00 16.29 135 GLU A CA 1
ATOM 720 C C . GLU A 1 156 ? 148.899 203.382 88.216 1.00 16.85 135 GLU A C 1
ATOM 721 O O . GLU A 1 156 ? 148.087 204.307 88.109 1.00 18.47 135 GLU A O 1
ATOM 727 N N . VAL A 1 157 ? 149.744 203.275 89.236 1.00 16.47 136 VAL A N 1
ATOM 728 C CA . VAL A 1 157 ? 149.920 204.368 90.188 1.00 16.34 136 VAL A CA 1
ATOM 729 C C . VAL A 1 157 ? 150.730 205.474 89.517 1.00 16.76 136 VAL A C 1
ATOM 730 O O . VAL A 1 157 ? 151.743 205.210 88.853 1.00 16.92 136 VAL A O 1
ATOM 734 N N . ALA A 1 158 ? 150.268 206.719 89.649 1.00 17.94 137 ALA A N 1
ATOM 735 C CA . ALA A 1 158 ? 151.049 207.854 89.167 1.00 20.71 137 ALA A CA 1
ATOM 736 C C . ALA A 1 158 ? 152.340 207.985 89.970 1.00 21.45 137 ALA A C 1
ATOM 737 O O . ALA A 1 158 ? 152.312 208.038 91.201 1.00 20.95 137 ALA A O 1
ATOM 739 N N . GLY A 1 159 ? 153.475 208.042 89.268 1.00 19.42 138 GLY A N 1
ATOM 740 C CA . GLY A 1 159 ? 154.762 207.969 89.937 1.00 18.23 138 GLY A CA 1
ATOM 741 C C . GLY A 1 159 ? 155.089 206.611 90.524 1.00 20.06 138 GLY A C 1
ATOM 742 O O . GLY A 1 159 ? 155.937 206.513 91.418 1.00 21.85 138 GLY A O 1
ATOM 743 N N . GLY A 1 160 ? 154.451 205.555 90.027 1.00 17.91 139 GLY A N 1
ATOM 744 C CA . GLY A 1 160 ? 154.518 204.231 90.608 1.00 17.35 139 GLY A CA 1
ATOM 745 C C . GLY A 1 160 ? 155.572 203.298 90.046 1.00 16.23 139 GLY A C 1
ATOM 746 O O . GLY A 1 160 ? 155.529 202.103 90.361 1.00 16.22 139 GLY A O 1
ATOM 747 N N . ARG A 1 161 ? 156.523 203.796 89.258 1.00 16.42 140 ARG A N 1
ATOM 748 C CA . ARG A 1 161 ? 157.626 202.983 88.756 1.00 15.34 140 ARG A CA 1
ATOM 749 C C . ARG A 1 161 ? 158.868 203.186 89.618 1.00 17.61 140 ARG A C 1
ATOM 750 O O . ARG A 1 161 ? 159.118 204.281 90.130 1.00 18.78 140 ARG A O 1
ATOM 758 N N . SER A 1 162 ? 159.667 202.122 89.733 1.00 15.94 141 SER A N 1
ATOM 759 C CA . SER A 1 162 ? 160.954 202.131 90.420 1.00 15.95 141 SER A CA 1
ATOM 760 C C . SER A 1 162 ? 161.998 201.431 89.558 1.00 17.19 141 SER A C 1
ATOM 761 O O . SER A 1 162 ? 161.722 200.378 88.981 1.00 16.35 141 SER A O 1
ATOM 764 N N . PHE A 1 163 ? 163.200 202.005 89.490 1.00 18.14 142 PHE A N 1
ATOM 765 C CA . PHE A 1 163 ? 164.330 201.376 88.808 1.00 17.82 142 PHE A CA 1
ATOM 766 C C . PHE A 1 163 ? 165.552 201.530 89.701 1.00 21.54 142 PHE A C 1
ATOM 767 O O . PHE A 1 163 ? 165.849 202.647 90.131 1.00 22.62 142 PHE A O 1
ATOM 775 N N . ALA A 1 164 ? 166.258 200.427 89.980 1.00 16.99 143 ALA A N 1
ATOM 776 C CA . ALA A 1 164 ? 167.478 200.494 90.785 1.00 18.31 143 ALA A CA 1
ATOM 777 C C . ALA A 1 164 ? 168.586 199.665 90.146 1.00 17.97 143 ALA A C 1
ATOM 778 O O . ALA A 1 164 ? 168.323 198.589 89.605 1.00 16.85 143 ALA A O 1
ATOM 780 N N . PRO A 1 165 ? 169.837 200.114 90.225 1.00 17.82 144 PRO A N 1
ATOM 781 C CA . PRO A 1 165 ? 170.921 199.375 89.563 1.00 19.35 144 PRO A CA 1
ATOM 782 C C . PRO A 1 165 ? 171.280 198.098 90.315 1.00 14.49 144 PRO A C 1
ATOM 783 O O . PRO A 1 165 ? 171.241 198.038 91.550 1.00 18.32 144 PRO A O 1
ATOM 787 N N . LEU A 1 166 ? 171.619 197.063 89.537 1.00 16.72 145 LEU A N 1
ATOM 788 C CA . LEU A 1 166 ? 172.154 195.800 90.042 1.00 15.71 145 LEU A CA 1
ATOM 789 C C . LEU A 1 166 ? 173.350 195.419 89.180 1.00 17.44 145 LEU A C 1
ATOM 790 O O . LEU A 1 166 ? 173.195 195.217 87.974 1.00 15.85 145 LEU A O 1
ATOM 795 N N . ASN A 1 167 ? 174.535 195.313 89.794 1.00 15.74 146 ASN A N 1
ATOM 796 C CA . ASN A 1 167 ? 175.788 195.041 89.089 1.00 17.69 146 ASN A CA 1
ATOM 797 C C . ASN A 1 167 ? 176.284 193.643 89.454 1.00 15.38 146 ASN A C 1
ATOM 798 O O . ASN A 1 167 ? 176.833 193.448 90.541 1.00 16.76 146 ASN A O 1
ATOM 803 N N . VAL A 1 168 ? 176.125 192.679 88.541 1.00 15.74 147 VAL A N 1
ATOM 804 C CA . VAL A 1 168 ? 176.429 191.283 88.850 1.00 16.44 147 VAL A CA 1
ATOM 805 C C . VAL A 1 168 ? 176.884 190.569 87.578 1.00 15.89 147 VAL A C 1
ATOM 806 O O . VAL A 1 168 ? 176.460 190.897 86.462 1.00 17.94 147 VAL A O 1
ATOM 810 N N . GLU A 1 169 ? 177.809 189.617 87.757 1.00 16.13 148 GLU A N 1
ATOM 811 C CA . GLU A 1 169 ? 178.306 188.747 86.680 1.00 17.81 148 GLU A CA 1
ATOM 812 C C . GLU A 1 169 ? 178.829 189.551 85.486 1.00 16.90 148 GLU A C 1
ATOM 813 O O . GLU A 1 169 ? 178.665 189.164 84.325 1.00 22.11 148 GLU A O 1
ATOM 819 N N . GLY A 1 170 ? 179.499 190.669 85.778 1.00 16.55 149 GLY A N 1
ATOM 820 C CA . GLY A 1 170 ? 180.096 191.496 84.747 1.00 17.13 149 GLY A CA 1
ATOM 821 C C . GLY A 1 170 ? 179.129 192.341 83.956 1.00 21.49 149 GLY A C 1
ATOM 822 O O . GLY A 1 170 ? 179.537 192.970 82.973 1.00 23.86 149 GLY A O 1
ATOM 823 N N . LYS A 1 171 ? 177.861 192.377 84.352 1.00 18.31 150 LYS A N 1
ATOM 824 C CA . LYS A 1 171 ? 176.808 193.054 83.608 1.00 17.68 150 LYS A CA 1
ATOM 825 C C . LYS A 1 171 ? 176.129 194.085 84.499 1.00 18.08 150 LYS A C 1
ATOM 826 O O . LYS A 1 171 ? 176.297 194.096 85.721 1.00 17.27 150 LYS A O 1
ATOM 832 N N . GLN A 1 172 ? 175.326 194.938 83.865 1.00 19.57 151 GLN A N 1
ATOM 833 C CA . GLN A 1 172 ? 174.515 195.929 84.557 1.00 19.07 151 GLN A CA 1
ATOM 834 C C . GLN A 1 172 ? 173.050 195.648 84.266 1.00 17.74 151 GLN A C 1
ATOM 835 O O . GLN A 1 172 ? 172.660 195.516 83.103 1.00 22.60 151 GLN A O 1
ATOM 841 N N . TYR A 1 173 ? 172.249 195.543 85.323 1.00 14.28 152 TYR A N 1
ATOM 842 C CA . TYR A 1 173 ? 170.818 195.301 85.205 1.00 15.46 152 TYR A CA 1
ATOM 843 C C . TYR A 1 173 ? 170.071 196.377 85.970 1.00 14.40 152 TYR A C 1
ATOM 844 O O . TYR A 1 173 ? 170.657 197.138 86.744 1.00 17.19 152 TYR A O 1
ATOM 853 N N . LEU A 1 174 ? 168.755 196.418 85.759 1.00 14.32 153 LEU A N 1
ATOM 854 C CA . LEU A 1 174 ? 167.861 197.174 86.626 1.00 16.21 153 LEU A CA 1
ATOM 855 C C . LEU A 1 174 ? 166.954 196.205 87.367 1.00 18.01 153 LEU A C 1
ATOM 856 O O . LEU A 1 174 ? 166.437 195.253 86.764 1.00 16.71 153 LEU A O 1
ATOM 861 N N . SER A 1 175 ? 166.809 196.424 88.678 1.00 14.53 154 SER A N 1
ATOM 862 C CA . SER A 1 175 ? 165.729 195.844 89.478 1.00 14.69 154 SER A CA 1
ATOM 863 C C . SER A 1 175 ? 164.547 196.791 89.324 1.00 16.58 154 SER A C 1
ATOM 864 O O . SER A 1 175 ? 164.695 197.994 89.557 1.00 18.25 154 SER A O 1
ATOM 867 N N . VAL A 1 176 ? 163.395 196.271 88.892 1.00 12.84 155 VAL A N 1
ATOM 868 C CA . VAL A 1 176 ? 162.282 197.131 88.496 1.00 15.32 155 VAL A CA 1
ATOM 869 C C . VAL A 1 176 ? 161.039 196.777 89.299 1.00 17.23 155 VAL A C 1
ATOM 870 O O . VAL A 1 176 ? 160.839 195.630 89.707 1.00 14.71 155 VAL A O 1
ATOM 874 N N . ARG A 1 177 ? 160.195 197.786 89.514 1.00 16.02 156 ARG A N 1
ATOM 875 C CA . ARG A 1 177 ? 158.932 197.617 90.221 1.00 14.62 156 ARG A CA 1
ATOM 876 C C . ARG A 1 177 ? 157.861 198.472 89.558 1.00 15.12 156 ARG A C 1
ATOM 877 O O . ARG A 1 177 ? 158.098 199.644 89.254 1.00 16.07 156 ARG A O 1
ATOM 885 N N . GLN A 1 178 ? 156.691 197.878 89.328 1.00 13.40 157 GLN A N 1
ATOM 886 C CA . GLN A 1 178 ? 155.505 198.603 88.888 1.00 14.68 157 GLN A CA 1
ATOM 887 C C . GLN A 1 178 ? 154.396 198.465 89.916 1.00 13.35 157 GLN A C 1
ATOM 888 O O . GLN A 1 178 ? 154.054 197.346 90.303 1.00 14.44 157 GLN A O 1
ATOM 894 N N . ARG A 1 179 ? 153.810 199.594 90.316 1.00 12.71 158 ARG A N 1
ATOM 895 C CA . ARG A 1 179 ? 152.643 199.616 91.193 1.00 12.83 158 ARG A CA 1
ATOM 896 C C . ARG A 1 179 ? 151.383 199.961 90.406 1.00 12.83 158 ARG A C 1
ATOM 897 O O . ARG A 1 179 ? 151.399 200.850 89.551 1.00 15.53 158 ARG A O 1
ATOM 905 N N . PHE A 1 180 ? 150.291 199.254 90.710 1.00 14.15 159 PHE A N 1
ATOM 906 C CA . PHE A 1 180 ? 148.970 199.539 90.162 1.00 15.85 159 PHE A CA 1
ATOM 907 C C . PHE A 1 180 ? 147.982 199.817 91.289 1.00 13.64 159 PHE A C 1
ATOM 908 O O . PHE A 1 180 ? 148.072 199.235 92.374 1.00 16.38 159 PHE A O 1
ATOM 916 N N . GLN A 1 181 ? 146.999 200.674 91.008 1.00 16.80 160 GLN A N 1
ATOM 917 C CA . GLN A 1 181 ? 145.905 200.885 91.953 1.00 17.15 160 GLN A CA 1
ATOM 918 C C . GLN A 1 181 ? 145.040 199.629 92.042 1.00 14.84 160 GLN A C 1
ATOM 919 O O . GLN A 1 181 ? 144.669 199.045 91.014 1.00 18.51 160 GLN A O 1
ATOM 925 N N . SER A 1 182 ? 144.712 199.220 93.278 1.00 15.19 161 SER A N 1
ATOM 926 C CA . SER A 1 182 ? 143.950 197.994 93.511 1.00 20.51 161 SER A CA 1
ATOM 927 C C . SER A 1 182 ? 142.910 198.173 94.612 1.00 20.97 161 SER A C 1
ATOM 928 O O . SER A 1 182 ? 143.270 198.471 95.760 1.00 20.71 161 SER A O 1
ATOM 931 N N . PRO A 1 183 ? 141.626 197.991 94.316 1.00 19.04 162 PRO A N 1
ATOM 932 C CA . PRO A 1 183 ? 140.596 198.179 95.341 1.00 21.18 162 PRO A CA 1
ATOM 933 C C . PRO A 1 183 ? 140.502 196.982 96.277 1.00 23.93 162 PRO A C 1
ATOM 934 O O . PRO A 1 183 ? 140.977 195.881 95.988 1.00 22.73 162 PRO A O 1
ATOM 938 N N . ASP A 1 184 ? 139.866 197.225 97.427 1.00 23.44 163 ASP A N 1
ATOM 939 C CA . ASP A 1 184 ? 139.781 196.207 98.471 1.00 24.38 163 ASP A CA 1
ATOM 940 C C . ASP A 1 184 ? 139.066 194.942 98.001 1.00 20.03 163 ASP A C 1
ATOM 941 O O . ASP A 1 184 ? 139.364 193.848 98.497 1.00 26.87 163 ASP A O 1
ATOM 946 N N . ASP A 1 185 ? 138.128 195.058 97.059 1.00 20.71 164 ASP A N 1
ATOM 947 C CA . ASP A 1 185 ? 137.314 193.922 96.647 1.00 22.95 164 ASP A CA 1
ATOM 948 C C . ASP A 1 185 ? 137.832 193.225 95.391 1.00 22.04 164 ASP A C 1
ATOM 949 O O . ASP A 1 185 ? 137.127 192.382 94.831 1.00 26.11 164 ASP A O 1
ATOM 954 N N . GLU A 1 186 ? 139.047 193.534 94.954 1.00 17.21 165 GLU A N 1
ATOM 955 C CA . GLU A 1 186 ? 139.646 192.821 93.828 1.00 16.08 165 GLU A CA 1
ATOM 956 C C . GLU A 1 186 ? 140.200 191.481 94.303 1.00 16.53 165 GLU A C 1
ATOM 957 O O . GLU A 1 186 ? 140.879 191.417 95.331 1.00 17.93 165 GLU A O 1
ATOM 963 N N . ALA A 1 187 ? 139.894 190.408 93.568 1.00 12.87 166 ALA A N 1
ATOM 964 C CA . ALA A 1 187 ? 140.520 189.109 93.796 1.00 13.75 166 ALA A CA 1
ATOM 965 C C . ALA A 1 187 ? 141.559 188.846 92.709 1.00 14.59 166 ALA A C 1
ATOM 966 O O . ALA A 1 187 ? 141.390 189.254 91.560 1.00 13.73 166 ALA A O 1
ATOM 968 N N . LEU A 1 188 ? 142.638 188.152 93.085 1.00 13.10 167 LEU A N 1
ATOM 969 C CA . LEU A 1 188 ? 143.761 187.883 92.189 1.00 11.88 167 LEU A CA 1
ATOM 970 C C . LEU A 1 188 ? 144.124 186.404 92.241 1.00 12.63 167 LEU A C 1
ATOM 971 O O . LEU A 1 188 ? 144.134 185.805 93.319 1.00 13.57 167 LEU A O 1
ATOM 976 N N . TYR A 1 189 ? 144.446 185.826 91.079 1.00 14.01 168 TYR A N 1
ATOM 977 C CA . TYR A 1 189 ? 144.762 184.404 90.959 1.00 14.05 168 TYR A CA 1
ATOM 978 C C . TYR A 1 189 ? 145.922 184.195 89.991 1.00 15.04 168 TYR A C 1
ATOM 979 O O . TYR A 1 189 ? 146.227 185.047 89.157 1.00 14.63 168 TYR A O 1
ATOM 988 N N . GLY A 1 190 ? 146.552 183.026 90.093 1.00 14.80 169 GLY A N 1
ATOM 989 C CA . GLY A 1 190 ? 147.616 182.680 89.171 1.00 12.87 169 GLY A CA 1
ATOM 990 C C . GLY A 1 190 ? 148.988 182.889 89.768 1.00 15.37 169 GLY A C 1
ATOM 991 O O . GLY A 1 190 ? 149.197 182.619 90.953 1.00 16.23 169 GLY A O 1
ATOM 992 N N . PHE A 1 191 ? 149.928 183.366 88.946 1.00 12.87 170 PHE A N 1
ATOM 993 C CA . PHE A 1 191 ? 151.328 183.578 89.320 1.00 13.33 170 PHE A CA 1
ATOM 994 C C . PHE A 1 191 ? 152.030 182.280 89.694 1.00 15.16 170 PHE A C 1
ATOM 995 O O . PHE A 1 191 ? 153.050 182.300 90.394 1.00 17.39 170 PHE A O 1
ATOM 1003 N N . GLY A 1 192 ? 151.554 181.146 89.179 1.00 10.87 171 GLY A N 1
ATOM 1004 C CA . GLY A 1 192 ? 152.253 179.881 89.313 1.00 13.50 171 GLY A CA 1
ATOM 1005 C C . GLY A 1 192 ? 151.484 178.873 90.153 1.00 13.14 171 GLY A C 1
ATOM 1006 O O . GLY A 1 192 ? 150.242 178.847 90.144 1.00 14.48 171 GLY A O 1
ATOM 1007 N N . GLN A 1 193 ? 152.238 178.027 90.863 1.00 13.06 172 GLN A N 1
ATOM 1008 C CA . GLN A 1 193 ? 151.675 176.957 91.685 1.00 12.60 172 GLN A CA 1
ATOM 1009 C C . GLN A 1 193 ? 152.435 176.933 93.001 1.00 11.82 172 GLN A C 1
ATOM 1010 O O . GLN A 1 193 ? 153.635 176.630 93.033 1.00 12.54 172 GLN A O 1
ATOM 1016 N N . HIS A 1 194 ? 151.740 177.240 94.088 1.00 11.22 173 HIS A N 1
ATOM 1017 C CA . HIS A 1 194 ? 152.395 177.512 95.362 1.00 9.83 173 HIS A CA 1
ATOM 1018 C C . HIS A 1 194 ? 151.810 176.628 96.458 1.00 12.81 173 HIS A C 1
ATOM 1019 O O . HIS A 1 194 ? 150.929 175.795 96.213 1.00 14.46 173 HIS A O 1
ATOM 1026 N N . GLN A 1 195 ? 152.347 176.775 97.681 1.00 12.17 174 GLN A N 1
ATOM 1027 C CA . GLN A 1 195 ? 152.147 175.789 98.740 1.00 11.55 174 GLN A CA 1
ATOM 1028 C C . GLN A 1 195 ? 151.701 176.414 100.066 1.00 15.22 174 GLN A C 1
ATOM 1029 O O . GLN A 1 195 ? 152.005 175.870 101.129 1.00 15.53 174 GLN A O 1
ATOM 1035 N N . GLN A 1 196 ? 150.976 177.538 100.035 1.00 13.08 175 GLN A N 1
ATOM 1036 C CA . GLN A 1 196 ? 150.429 178.129 101.256 1.00 12.09 175 GLN A CA 1
ATOM 1037 C C . GLN A 1 196 ? 148.952 177.813 101.459 1.00 12.85 175 GLN A C 1
ATOM 1038 O O . GLN A 1 196 ? 148.398 178.167 102.500 1.00 14.17 175 GLN A O 1
ATOM 1044 N N . GLY A 1 197 ? 148.310 177.141 100.508 1.00 12.56 176 GLY A N 1
ATOM 1045 C CA . GLY A 1 197 ? 146.875 176.915 100.587 1.00 13.83 176 GLY A CA 1
ATOM 1046 C C . GLY A 1 197 ? 146.017 178.129 100.296 1.00 13.62 176 GLY A C 1
ATOM 1047 O O . GLY A 1 197 ? 144.826 178.134 100.626 1.00 14.05 176 GLY A O 1
ATOM 1048 N N . TRP A 1 198 ? 146.586 179.168 99.698 1.00 12.68 177 TRP A N 1
ATOM 1049 C CA . TRP A 1 198 ? 145.850 180.387 99.369 1.00 14.99 177 TRP A CA 1
ATOM 1050 C C . TRP A 1 198 ? 145.165 180.235 98.014 1.00 12.50 177 TRP A C 1
ATOM 1051 O O . TRP A 1 198 ? 145.833 180.030 96.992 1.00 12.53 177 TRP A O 1
ATOM 1062 N N . MET A 1 199 ? 143.835 180.355 97.997 1.00 12.42 178 MET A N 1
ATOM 1063 C CA . MET A 1 199 ? 143.124 180.400 96.721 1.00 11.73 178 MET A CA 1
ATOM 1064 C C . MET A 1 199 ? 143.248 181.790 96.100 1.00 13.87 178 MET A C 1
ATOM 1065 O O . MET A 1 199 ? 143.842 181.956 95.028 1.00 14.94 178 MET A O 1
ATOM 1070 N N . ASN A 1 200 ? 142.745 182.801 96.806 1.00 14.09 179 ASN A N 1
ATOM 1071 C CA . ASN A 1 200 ? 142.865 184.207 96.430 1.00 12.66 179 ASN A CA 1
ATOM 1072 C C . ASN A 1 200 ? 144.236 184.741 96.853 1.00 11.85 179 ASN A C 1
ATOM 1073 O O . ASN A 1 200 ? 144.685 184.492 97.979 1.00 16.21 179 ASN A O 1
ATOM 1078 N N . GLN A 1 201 ? 144.916 185.447 95.939 1.00 12.91 180 GLN A N 1
ATOM 1079 C CA . GLN A 1 201 ? 146.232 186.016 96.215 1.00 11.76 180 GLN A CA 1
ATOM 1080 C C . GLN A 1 201 ? 146.182 187.482 96.633 1.00 16.04 180 GLN A C 1
ATOM 1081 O O . GLN A 1 201 ? 147.232 188.044 96.981 1.00 16.46 180 GLN A O 1
ATOM 1087 N N . LYS A 1 202 ? 144.996 188.101 96.665 1.00 14.91 181 LYS A N 1
ATOM 1088 C CA . LYS A 1 202 ? 144.887 189.504 97.059 1.00 12.55 181 LYS A CA 1
ATOM 1089 C C . LYS A 1 202 ? 145.476 189.726 98.449 1.00 14.56 181 LYS A C 1
ATOM 1090 O O . LYS A 1 202 ? 145.175 188.989 99.391 1.00 16.04 181 LYS A O 1
ATOM 1096 N N . GLY A 1 203 ? 146.322 190.744 98.572 1.00 14.82 182 GLY A N 1
ATOM 1097 C CA . GLY A 1 203 ? 146.956 191.044 99.840 1.00 16.41 182 GLY A CA 1
ATOM 1098 C C . GLY A 1 203 ? 148.080 190.111 100.250 1.00 17.68 182 GLY A C 1
ATOM 1099 O O . GLY A 1 203 ? 148.640 190.290 101.338 1.00 19.63 182 GLY A O 1
ATOM 1100 N N . ARG A 1 204 ? 148.419 189.118 99.432 1.00 14.02 183 ARG A N 1
ATOM 1101 C CA . ARG A 1 204 ? 149.459 188.158 99.766 1.00 15.79 183 ARG A CA 1
ATOM 1102 C C . ARG A 1 204 ? 150.784 188.541 99.125 1.00 14.42 183 ARG A C 1
ATOM 1103 O O . ARG A 1 204 ? 150.831 189.183 98.068 1.00 16.52 183 ARG A O 1
ATOM 1111 N N . ASN A 1 205 ? 151.865 188.111 99.767 1.00 12.89 184 ASN A N 1
ATOM 1112 C CA . ASN A 1 205 ? 153.210 188.247 99.225 1.00 13.88 184 ASN A CA 1
ATOM 1113 C C . ASN A 1 205 ? 153.625 186.915 98.613 1.00 12.80 184 ASN A C 1
ATOM 1114 O O . ASN A 1 205 ? 153.585 185.888 99.295 1.00 17.02 184 ASN A O 1
ATOM 1119 N N . VAL A 1 206 ? 153.993 186.922 97.327 1.00 13.84 185 VAL A N 1
ATOM 1120 C CA . VAL A 1 206 ? 154.310 185.684 96.611 1.00 14.01 185 VAL A CA 1
ATOM 1121 C C . VAL A 1 206 ? 155.570 185.909 95.782 1.00 12.01 185 VAL A C 1
ATOM 1122 O O . VAL A 1 206 ? 155.586 186.760 94.886 1.00 14.19 185 VAL A O 1
ATOM 1126 N N . GLU A 1 207 ? 156.619 185.147 96.076 1.00 13.32 186 GLU A N 1
ATOM 1127 C CA . GLU A 1 207 ? 157.882 185.254 95.356 1.00 14.80 186 GLU A CA 1
ATOM 1128 C C . GLU A 1 207 ? 157.984 184.138 94.324 1.00 13.52 186 GLU A C 1
ATOM 1129 O O . GLU A 1 207 ? 157.717 182.969 94.632 1.00 16.42 186 GLU A O 1
ATOM 1135 N N . LEU A 1 208 ? 158.341 184.507 93.097 1.00 12.91 187 LEU A N 1
ATOM 1136 C CA . LEU A 1 208 ? 158.555 183.543 92.017 1.00 15.02 187 LEU A CA 1
ATOM 1137 C C . LEU A 1 208 ? 160.030 183.159 92.013 1.00 12.11 187 LEU A C 1
ATOM 1138 O O . LEU A 1 208 ? 160.889 183.954 91.611 1.00 13.99 187 LEU A O 1
ATOM 1143 N N . GLN A 1 209 ? 160.315 181.931 92.443 1.00 12.28 188 GLN A N 1
ATOM 1144 C CA . GLN A 1 209 ? 161.681 181.413 92.550 1.00 12.27 188 GLN A CA 1
ATOM 1145 C C . GLN A 1 209 ? 161.573 179.905 92.366 1.00 12.58 188 GLN A C 1
ATOM 1146 O O . GLN A 1 209 ? 161.090 179.219 93.263 1.00 14.00 188 GLN A O 1
ATOM 1152 N N . GLN A 1 210 ? 161.981 179.386 91.195 1.00 12.08 189 GLN A N 1
ATOM 1153 C CA . GLN A 1 210 ? 161.741 177.974 90.897 1.00 13.12 189 GLN A CA 1
ATOM 1154 C C . GLN A 1 210 ? 162.354 177.088 91.976 1.00 13.08 189 GLN A C 1
ATOM 1155 O O . GLN A 1 210 ? 163.548 177.196 92.285 1.00 14.07 189 GLN A O 1
ATOM 1161 N N . ASN A 1 211 ? 161.518 176.237 92.576 1.00 10.58 190 ASN A N 1
ATOM 1162 C CA . ASN A 1 211 ? 161.933 175.307 93.622 1.00 13.20 190 ASN A CA 1
ATOM 1163 C C . ASN A 1 211 ? 161.184 173.995 93.412 1.00 12.44 190 ASN A C 1
ATOM 1164 O O . ASN A 1 211 ? 160.195 173.938 92.674 1.00 12.41 190 ASN A O 1
ATOM 1169 N N . ASN A 1 212 ? 161.655 172.934 94.084 1.00 12.37 191 ASN A N 1
ATOM 1170 C CA . ASN A 1 212 ? 161.049 171.608 93.951 1.00 13.87 191 ASN A CA 1
ATOM 1171 C C . ASN A 1 212 ? 159.514 171.654 94.001 1.00 12.88 191 ASN A C 1
ATOM 1172 O O . ASN A 1 212 ? 158.837 171.158 93.089 1.00 13.14 191 ASN A O 1
ATOM 1177 N N . ILE A 1 213 ? 158.937 172.262 95.044 1.00 12.66 192 ILE A N 1
ATOM 1178 C CA . ILE A 1 213 ? 157.480 172.255 95.205 1.00 11.65 192 ILE A CA 1
ATOM 1179 C C . ILE A 1 213 ? 156.841 173.616 94.918 1.00 14.52 192 ILE A C 1
ATOM 1180 O O . ILE A 1 213 ? 155.633 173.779 95.150 1.00 13.28 192 ILE A O 1
ATOM 1185 N N . ASP A 1 214 ? 157.598 174.596 94.411 1.00 12.32 193 ASP A N 1
ATOM 1186 C CA . ASP A 1 214 ? 157.091 175.959 94.222 1.00 11.99 193 ASP A CA 1
ATOM 1187 C C . ASP A 1 214 ? 157.419 176.443 92.809 1.00 12.73 193 ASP A C 1
ATOM 1188 O O . ASP A 1 214 ? 158.590 176.664 92.481 1.00 12.68 193 ASP A O 1
ATOM 1193 N N . MET A 1 215 ? 156.384 176.636 91.987 1.00 11.58 194 MET A N 1
ATOM 1194 C CA . MET A 1 215 ? 156.533 176.831 90.543 1.00 12.66 194 MET A CA 1
ATOM 1195 C C . MET A 1 215 ? 156.175 178.260 90.150 1.00 13.34 194 MET A C 1
ATOM 1196 O O . MET A 1 215 ? 155.141 178.786 90.578 1.00 13.15 194 MET A O 1
ATOM 1201 N N . ALA A 1 216 ? 157.011 178.867 89.305 1.00 11.46 195 ALA A N 1
ATOM 1202 C CA . ALA A 1 216 ? 156.841 180.245 88.846 1.00 12.60 195 ALA A CA 1
ATOM 1203 C C . ALA A 1 216 ? 156.255 180.296 87.431 1.00 13.04 195 ALA A C 1
ATOM 1204 O O . ALA A 1 216 ? 156.827 179.716 86.501 1.00 14.32 195 ALA A O 1
ATOM 1206 N N . VAL A 1 217 ? 155.122 180.993 87.267 1.00 11.21 196 VAL A N 1
ATOM 1207 C CA . VAL A 1 217 ? 154.576 181.373 85.955 1.00 11.25 196 VAL A CA 1
ATOM 1208 C C . VAL A 1 217 ? 154.088 182.817 86.080 1.00 12.47 196 VAL A C 1
ATOM 1209 O O . VAL A 1 217 ? 153.113 183.061 86.804 1.00 13.39 196 VAL A O 1
ATOM 1213 N N . PRO A 1 218 ? 154.721 183.807 85.431 1.00 10.94 197 PRO A N 1
ATOM 1214 C CA . PRO A 1 218 ? 154.392 185.222 85.713 1.00 11.70 197 PRO A CA 1
ATOM 1215 C C . PRO A 1 218 ? 153.188 185.733 84.923 1.00 13.50 197 PRO A C 1
ATOM 1216 O O . PRO A 1 218 ? 153.268 186.719 84.179 1.00 12.60 197 PRO A O 1
ATOM 1220 N N . TYR A 1 219 ? 152.054 185.058 85.091 1.00 13.76 198 TYR A N 1
ATOM 1221 C CA . TYR A 1 219 ? 150.774 185.511 84.557 1.00 10.92 198 TYR A CA 1
ATOM 1222 C C . TYR A 1 219 ? 149.763 185.555 85.695 1.00 12.16 198 TYR A C 1
ATOM 1223 O O . TYR A 1 219 ? 149.619 184.576 86.427 1.00 13.41 198 TYR A O 1
ATOM 1232 N N . LEU A 1 220 ? 149.060 186.682 85.826 1.00 12.51 199 LEU A N 1
ATOM 1233 C CA . LEU A 1 220 ? 148.103 186.940 86.896 1.00 13.79 199 LEU A CA 1
ATOM 1234 C C . LEU A 1 220 ? 146.746 187.271 86.290 1.00 15.16 199 LEU A C 1
ATOM 1235 O O . LEU A 1 220 ? 146.673 187.916 85.242 1.00 16.01 199 LEU A O 1
ATOM 1240 N N A VAL A 1 221 ? 145.675 186.842 86.968 0.50 12.93 200 VAL A N 1
ATOM 1241 N N B VAL A 1 221 ? 145.668 186.813 86.927 0.50 12.94 200 VAL A N 1
ATOM 1242 C CA A VAL A 1 221 ? 144.300 187.079 86.526 0.50 14.63 200 VAL A CA 1
ATOM 1243 C CA B VAL A 1 221 ? 144.329 187.177 86.475 0.50 14.56 200 VAL A CA 1
ATOM 1244 C C A VAL A 1 221 ? 143.521 187.756 87.651 0.50 14.77 200 VAL A C 1
ATOM 1245 C C B VAL A 1 221 ? 143.558 187.794 87.633 0.50 14.78 200 VAL A C 1
ATOM 1246 O O A VAL A 1 221 ? 143.671 187.400 88.825 0.50 16.48 200 VAL A O 1
ATOM 1247 O O B VAL A 1 221 ? 143.754 187.449 88.802 0.50 16.48 200 VAL A O 1
ATOM 1254 N N . SER A 1 222 ? 142.666 188.717 87.290 1.00 14.13 201 SER A N 1
ATOM 1255 C CA . SER A 1 222 ? 141.929 189.508 88.264 1.00 14.96 201 SER A CA 1
ATOM 1256 C C . SER A 1 222 ? 140.425 189.358 88.080 1.00 14.34 201 SER A C 1
ATOM 1257 O O . SER A 1 222 ? 139.932 189.151 86.967 1.00 17.40 201 SER A O 1
ATOM 1260 N N . SER A 1 223 ? 139.697 189.474 89.197 1.00 13.13 202 SER A N 1
ATOM 1261 C CA . SER A 1 223 ? 138.237 189.562 89.154 1.00 14.38 202 SER A CA 1
ATOM 1262 C C . SER A 1 223 ? 137.724 190.814 88.446 1.00 15.80 202 SER A C 1
ATOM 1263 O O . SER A 1 223 ? 136.528 190.871 88.118 1.00 18.75 202 SER A O 1
ATOM 1266 N N . ARG A 1 224 ? 138.583 191.805 88.205 1.00 17.76 203 ARG A N 1
ATOM 1267 C CA . ARG A 1 224 ? 138.232 193.048 87.534 1.00 15.79 203 ARG A CA 1
ATOM 1268 C C . ARG A 1 224 ? 138.351 192.960 86.023 1.00 21.87 203 ARG A C 1
ATOM 1269 O O . ARG A 1 224 ? 138.516 193.997 85.369 1.00 24.28 203 ARG A O 1
ATOM 1277 N N . ASN A 1 225 ? 138.329 191.751 85.465 1.00 16.13 204 ASN A N 1
ATOM 1278 C CA . ASN A 1 225 ? 138.205 191.537 84.023 1.00 20.26 204 ASN A CA 1
ATOM 1279 C C . ASN A 1 225 ? 139.491 191.891 83.267 1.00 19.16 204 ASN A C 1
ATOM 1280 O O . ASN A 1 225 ? 139.458 192.552 82.230 1.00 19.27 204 ASN A O 1
ATOM 1285 N N . TYR A 1 226 ? 140.635 191.435 83.784 1.00 15.43 205 TYR A N 1
ATOM 1286 C CA . TYR A 1 226 ? 141.876 191.576 83.028 1.00 15.02 205 TYR A CA 1
ATOM 1287 C C . TYR A 1 226 ? 142.858 190.494 83.451 1.00 14.81 205 TYR A C 1
ATOM 1288 O O . TYR A 1 226 ? 142.717 189.881 84.511 1.00 15.74 205 TYR A O 1
ATOM 1297 N N . GLY A 1 227 ? 143.871 190.285 82.610 1.00 14.58 206 GLY A N 1
ATOM 1298 C CA . GLY A 1 227 ? 145.046 189.538 83.002 1.00 14.55 206 GLY A CA 1
ATOM 1299 C C . GLY A 1 227 ? 146.291 190.359 82.729 1.00 13.64 206 GLY A C 1
ATOM 1300 O O . GLY A 1 227 ? 146.263 191.337 81.979 1.00 13.76 206 GLY A O 1
ATOM 1301 N N . LEU A 1 228 ? 147.397 189.950 83.359 1.00 13.59 207 LEU A N 1
ATOM 1302 C CA . LEU A 1 228 ? 148.683 190.617 83.179 1.00 15.62 207 LEU A CA 1
ATOM 1303 C C . LEU A 1 228 ? 149.779 189.584 82.979 1.00 13.36 207 LEU A C 1
ATOM 1304 O O . LEU A 1 228 ? 149.946 188.700 83.819 1.00 13.45 207 LEU A O 1
ATOM 1309 N N . LEU A 1 229 ? 150.530 189.708 81.881 1.00 11.00 208 LEU A N 1
ATOM 1310 C CA . LEU A 1 229 ? 151.742 188.923 81.669 1.00 13.40 208 LEU A CA 1
ATOM 1311 C C . LEU A 1 229 ? 152.939 189.811 81.961 1.00 11.85 208 LEU A C 1
ATOM 1312 O O . LEU A 1 229 ? 153.111 190.853 81.325 1.00 13.27 208 LEU A O 1
ATOM 1317 N N . TRP A 1 230 ? 153.760 189.399 82.914 1.00 11.44 209 TRP A N 1
ATOM 1318 C CA . TRP A 1 230 ? 154.925 190.170 83.348 1.00 12.62 209 TRP A CA 1
ATOM 1319 C C . TRP A 1 230 ? 156.153 189.491 82.750 1.00 11.31 209 TRP A C 1
ATOM 1320 O O . TRP A 1 230 ? 156.608 188.450 83.247 1.00 12.97 209 TRP A O 1
ATOM 1331 N N . ASP A 1 231 ? 156.692 190.079 81.677 1.00 13.01 210 ASP A N 1
ATOM 1332 C CA . ASP A 1 231 ? 157.724 189.411 80.871 1.00 13.47 210 ASP A CA 1
ATOM 1333 C C . ASP A 1 231 ? 159.103 189.733 81.448 1.00 14.29 210 ASP A C 1
ATOM 1334 O O . ASP A 1 231 ? 159.824 190.637 81.011 1.00 14.28 210 ASP A O 1
ATOM 1339 N N . ASN A 1 232 ? 159.477 188.934 82.439 1.00 11.41 211 ASN A N 1
ATOM 1340 C CA . ASN A 1 232 ? 160.761 189.013 83.105 1.00 11.29 211 ASN A CA 1
ATOM 1341 C C . ASN A 1 232 ? 161.112 187.613 83.587 1.00 12.08 211 ASN A C 1
ATOM 1342 O O . ASN A 1 232 ? 160.232 186.884 84.053 1.00 13.37 211 ASN A O 1
ATOM 1347 N N . ASN A 1 233 ? 162.389 187.230 83.448 1.00 10.17 212 ASN A N 1
ATOM 1348 C CA . ASN A 1 233 ? 162.804 185.854 83.710 1.00 11.47 212 ASN A CA 1
ATOM 1349 C C . ASN A 1 233 ? 163.550 185.692 85.028 1.00 13.44 212 ASN A C 1
ATOM 1350 O O . ASN A 1 233 ? 163.991 184.575 85.337 1.00 12.49 212 ASN A O 1
ATOM 1355 N N . SER A 1 234 ? 163.695 186.759 85.809 1.00 12.31 213 SER A N 1
ATOM 1356 C CA . SER A 1 234 ? 164.445 186.740 87.059 1.00 11.57 213 SER A CA 1
ATOM 1357 C C . SER A 1 234 ? 163.508 186.528 88.250 1.00 12.47 213 SER A C 1
ATOM 1358 O O . SER A 1 234 ? 162.278 186.516 88.112 1.00 13.69 213 SER A O 1
ATOM 1361 N N . ILE A 1 235 ? 164.108 186.362 89.436 1.00 12.16 214 ILE A N 1
ATOM 1362 C CA . ILE A 1 235 ? 163.331 186.250 90.668 1.00 12.38 214 ILE A CA 1
ATOM 1363 C C . ILE A 1 235 ? 162.407 187.456 90.796 1.00 11.35 214 ILE A C 1
ATOM 1364 O O . ILE A 1 235 ? 162.828 188.606 90.632 1.00 13.70 214 ILE A O 1
ATOM 1369 N N . THR A 1 236 ? 161.126 187.188 91.064 1.00 12.50 215 THR A N 1
ATOM 1370 C CA . THR A 1 236 ? 160.063 188.180 90.920 1.00 12.35 215 THR A CA 1
ATOM 1371 C C . THR A 1 236 ? 159.155 188.118 92.146 1.00 13.47 215 THR A C 1
ATOM 1372 O O . THR A 1 236 ? 159.002 187.058 92.762 1.00 12.85 215 THR A O 1
ATOM 1376 N N . ARG A 1 237 ? 158.589 189.273 92.537 1.00 13.14 216 ARG A N 1
ATOM 1377 C CA . ARG A 1 237 ? 157.776 189.362 93.754 1.00 13.39 216 ARG A CA 1
ATOM 1378 C C . ARG A 1 237 ? 156.458 190.081 93.517 1.00 11.67 216 ARG A C 1
ATOM 1379 O O . ARG A 1 237 ? 156.441 191.217 93.034 1.00 13.29 216 ARG A O 1
ATOM 1387 N N . LEU A 1 238 ? 155.357 189.416 93.877 1.00 12.30 217 LEU A N 1
ATOM 1388 C CA . LEU A 1 238 ? 154.061 190.059 94.042 1.00 13.84 217 LEU A CA 1
ATOM 1389 C C . LEU A 1 238 ? 153.948 190.534 95.488 1.00 13.22 217 LEU A C 1
ATOM 1390 O O . LEU A 1 238 ? 154.260 189.781 96.418 1.00 13.39 217 LEU A O 1
ATOM 1395 N N . GLY A 1 239 ? 153.543 191.789 95.681 1.00 14.03 218 GLY A N 1
ATOM 1396 C CA . GLY A 1 239 ? 153.396 192.327 97.027 1.00 14.19 218 GLY A CA 1
ATOM 1397 C C . GLY A 1 239 ? 154.644 193.066 97.483 1.00 14.05 218 GLY A C 1
ATOM 1398 O O . GLY A 1 239 ? 155.149 193.931 96.776 1.00 15.24 218 GLY A O 1
ATOM 1399 N N . ASP A 1 240 ? 155.120 192.738 98.685 1.00 13.57 219 ASP A N 1
ATOM 1400 C CA . ASP A 1 240 ? 156.294 193.392 99.261 1.00 14.63 219 ASP A CA 1
ATOM 1401 C C . ASP A 1 240 ? 157.514 193.182 98.366 1.00 16.57 219 ASP A C 1
ATOM 1402 O O . ASP A 1 240 ? 157.951 192.034 98.195 1.00 19.70 219 ASP A O 1
ATOM 1407 N N . PRO A 1 241 ? 158.087 194.239 97.779 1.00 14.30 220 PRO A N 1
ATOM 1408 C CA . PRO A 1 241 ? 159.252 194.051 96.895 1.00 15.84 220 PRO A CA 1
ATOM 1409 C C . PRO A 1 241 ? 160.517 193.697 97.635 1.00 17.56 220 PRO A C 1
ATOM 1410 O O . PRO A 1 241 ? 161.523 193.380 96.973 1.00 17.30 220 PRO A O 1
ATOM 1414 N N . ARG A 1 242 ? 160.500 193.750 98.972 1.00 14.84 221 ARG A N 1
ATOM 1415 C CA . ARG A 1 242 ? 161.670 193.466 99.793 1.00 14.58 221 ARG A CA 1
ATOM 1416 C C . ARG A 1 242 ? 161.851 191.991 100.139 1.00 21.01 221 ARG A C 1
ATOM 1417 O O . ARG A 1 242 ? 162.971 191.589 100.472 1.00 27.88 221 ARG A O 1
ATOM 1425 N N . GLY A 1 243 ? 160.805 191.183 100.107 1.00 19.63 222 GLY A N 1
ATOM 1426 C CA . GLY A 1 243 ? 161.013 189.797 100.531 1.00 21.38 222 GLY A CA 1
ATOM 1427 C C . GLY A 1 243 ? 161.134 189.664 102.051 1.00 28.48 222 GLY A C 1
ATOM 1428 O O . GLY A 1 243 ? 160.901 190.606 102.807 1.00 35.61 222 GLY A O 1
ATOM 1429 N N . LEU A 1 244 ? 161.507 188.460 102.489 1.00 15.36 223 LEU A N 1
ATOM 1430 C CA . LEU A 1 244 ? 161.459 188.113 103.910 1.00 16.57 223 LEU A CA 1
ATOM 1431 C C . LEU A 1 244 ? 162.746 188.537 104.607 1.00 16.79 223 LEU A C 1
ATOM 1432 O O . LEU A 1 244 ? 163.845 188.366 104.068 1.00 20.54 223 LEU A O 1
ATOM 1437 N N . GLN A 1 245 ? 162.602 189.093 105.827 1.00 15.79 224 GLN A N 1
ATOM 1438 C CA . GLN A 1 245 ? 163.715 189.677 106.574 1.00 16.26 224 GLN A CA 1
ATOM 1439 C C . GLN A 1 245 ? 164.158 188.772 107.718 1.00 18.27 224 GLN A C 1
ATOM 1440 O O . GLN A 1 245 ? 163.353 188.026 108.280 1.00 16.95 224 GLN A O 1
ATOM 1446 N N . PRO A 1 246 ? 165.427 188.845 108.116 1.00 16.22 225 PRO A N 1
ATOM 1447 C CA . PRO A 1 246 ? 165.831 188.234 109.385 1.00 14.85 225 PRO A CA 1
ATOM 1448 C C . PRO A 1 246 ? 164.975 188.767 110.521 1.00 12.31 225 PRO A C 1
ATOM 1449 O O . PRO A 1 246 ? 164.556 189.927 110.514 1.00 16.22 225 PRO A O 1
ATOM 1453 N N . LEU A 1 247 ? 164.761 187.912 111.513 1.00 19.16 226 LEU A N 1
ATOM 1454 C CA . LEU A 1 247 ? 163.868 188.243 112.625 1.00 20.40 226 LEU A CA 1
ATOM 1455 C C . LEU A 1 247 ? 164.146 189.596 113.283 1.00 18.27 226 LEU A C 1
ATOM 1456 O O . LEU A 1 247 ? 163.184 190.352 113.494 1.00 17.03 226 LEU A O 1
ATOM 1461 N N . PRO A 1 248 ? 165.388 189.980 113.616 1.00 19.74 227 PRO A N 1
ATOM 1462 C CA . PRO A 1 248 ? 165.587 191.227 114.369 1.00 19.27 227 PRO A CA 1
ATOM 1463 C C . PRO A 1 248 ? 165.621 192.494 113.526 1.00 19.54 227 PRO A C 1
ATOM 1464 O O . PRO A 1 248 ? 165.810 193.578 114.088 1.00 21.91 227 PRO A O 1
ATOM 1468 N N . LYS A 1 249 ? 165.419 192.418 112.206 1.00 16.94 228 LYS A N 1
ATOM 1469 C CA . LYS A 1 249 ? 165.562 193.607 111.367 1.00 18.13 228 LYS A CA 1
ATOM 1470 C C . LYS A 1 249 ? 164.534 194.680 111.717 1.00 22.04 228 LYS A C 1
ATOM 1471 O O . LYS A 1 249 ? 164.869 195.869 111.807 1.00 21.91 228 LYS A O 1
ATOM 1477 N N . THR A 1 250 ? 163.266 194.284 111.898 1.00 17.59 229 THR A N 1
ATOM 1478 C CA . THR A 1 250 ? 162.205 195.217 112.265 1.00 18.77 229 THR A CA 1
ATOM 1479 C C . THR A 1 250 ? 161.403 194.678 113.444 1.00 18.75 229 THR A C 1
ATOM 1480 O O . THR A 1 250 ? 160.190 194.888 113.524 1.00 23.01 229 THR A O 1
ATOM 1484 N N . LEU A 1 251 ? 162.070 193.985 114.368 1.00 17.68 230 LEU A N 1
ATOM 1485 C CA . LEU A 1 251 ? 161.463 193.542 115.616 1.00 18.34 230 LEU A CA 1
ATOM 1486 C C . LEU A 1 251 ? 162.463 193.712 116.744 1.00 22.28 230 LEU A C 1
ATOM 1487 O O . LEU A 1 251 ? 163.658 193.473 116.558 1.00 21.66 230 LEU A O 1
ATOM 1492 N N . THR A 1 252 ? 161.963 194.105 117.911 1.00 23.29 231 THR A N 1
ATOM 1493 C CA . THR A 1 252 ? 162.734 194.036 119.146 1.00 26.54 231 THR A CA 1
ATOM 1494 C C . THR A 1 252 ? 162.515 192.675 119.798 1.00 21.64 231 THR A C 1
ATOM 1495 O O . THR A 1 252 ? 161.383 192.191 119.883 1.00 25.51 231 THR A O 1
ATOM 1499 N N . LEU A 1 253 ? 163.601 192.055 120.252 1.00 20.82 232 LEU A N 1
ATOM 1500 C CA . LEU A 1 253 ? 163.561 190.718 120.826 1.00 21.91 232 LEU A CA 1
ATOM 1501 C C . LEU A 1 253 ? 163.881 190.755 122.318 1.00 27.30 232 LEU A C 1
ATOM 1502 O O . LEU A 1 253 ? 164.629 191.619 122.780 1.00 25.70 232 LEU A O 1
ATOM 1507 N N . TYR A 1 254 ? 163.323 189.794 123.062 1.00 27.09 233 TYR A N 1
ATOM 1508 C CA . TYR A 1 254 ? 163.665 189.561 124.464 1.00 23.62 233 TYR A CA 1
ATOM 1509 C C . TYR A 1 254 ? 163.780 188.063 124.698 1.00 26.48 233 TYR A C 1
ATOM 1510 O O . TYR A 1 254 ? 162.961 187.297 124.187 1.00 25.85 233 TYR A O 1
ATOM 1519 N N . ASP A 1 255 ? 164.781 187.636 125.477 1.00 21.25 234 ASP A N 1
ATOM 1520 C CA . ASP A 1 255 ? 164.998 186.208 125.669 1.00 20.59 234 ASP A CA 1
ATOM 1521 C C . ASP A 1 255 ? 164.084 185.679 126.781 1.00 23.04 234 ASP A C 1
ATOM 1522 O O . ASP A 1 255 ? 163.200 186.379 127.280 1.00 25.73 234 ASP A O 1
ATOM 1527 N N . ALA A 1 256 ? 164.260 184.410 127.147 1.00 22.13 235 ALA A N 1
ATOM 1528 C CA . ALA A 1 256 ? 163.385 183.769 128.122 1.00 25.30 235 ALA A CA 1
ATOM 1529 C C . ALA A 1 256 ? 163.536 184.343 129.526 1.00 34.60 235 ALA A C 1
ATOM 1530 O O . ALA A 1 256 ? 162.743 183.987 130.403 1.00 34.49 235 ALA A O 1
ATOM 1532 N N . LYS A 1 257 ? 164.523 185.207 129.762 1.00 27.34 236 LYS A N 1
ATOM 1533 C CA . LYS A 1 257 ? 164.646 185.928 131.025 1.00 28.13 236 LYS A CA 1
ATOM 1534 C C . LYS A 1 257 ? 164.273 187.399 130.899 1.00 31.93 236 LYS A C 1
ATOM 1535 O O . LYS A 1 257 ? 164.426 188.150 131.869 1.00 34.64 236 LYS A O 1
ATOM 1541 N N . GLY A 1 258 ? 163.800 187.835 129.731 1.00 27.65 237 GLY A N 1
ATOM 1542 C CA . GLY A 1 258 ? 163.435 189.218 129.517 1.00 26.84 237 GLY A CA 1
ATOM 1543 C C . GLY A 1 258 ? 164.553 190.141 129.081 1.00 26.12 237 GLY A C 1
ATOM 1544 O O . GLY A 1 258 ? 164.320 191.351 128.976 1.00 29.61 237 GLY A O 1
ATOM 1545 N N . LYS A 1 259 ? 165.754 189.623 128.814 1.00 24.86 238 LYS A N 1
ATOM 1546 C CA . LYS A 1 259 ? 166.867 190.472 128.406 1.00 25.32 238 LYS A CA 1
ATOM 1547 C C . LYS A 1 259 ? 166.771 190.774 126.914 1.00 22.44 238 LYS A C 1
ATOM 1548 O O . LYS A 1 259 ? 166.664 189.856 126.094 1.00 27.53 238 LYS A O 1
ATOM 1554 N N . ALA A 1 260 ? 166.807 192.057 126.573 1.00 24.48 239 ALA A N 1
ATOM 1555 C CA . ALA A 1 260 ? 166.612 192.492 125.197 1.00 26.57 239 ALA A CA 1
ATOM 1556 C C . ALA A 1 260 ? 167.762 192.057 124.291 1.00 29.51 239 ALA A C 1
ATOM 1557 O O . ALA A 1 260 ? 168.917 191.945 124.717 1.00 26.11 239 ALA A O 1
ATOM 1559 N N . GLY A 1 261 ? 167.425 191.810 123.018 1.00 23.35 240 GLY A N 1
ATOM 1560 C CA . GLY A 1 261 ? 168.401 191.646 121.955 1.00 24.21 240 GLY A CA 1
ATOM 1561 C C . GLY A 1 261 ? 168.508 190.256 121.364 1.00 23.49 240 GLY A C 1
ATOM 1562 O O . GLY A 1 261 ? 169.243 190.084 120.376 1.00 26.95 240 GLY A O 1
ATOM 1563 N N . ALA A 1 262 ? 167.826 189.258 121.921 1.00 21.41 241 ALA A N 1
ATOM 1564 C CA . ALA A 1 262 ? 167.942 187.895 121.416 1.00 24.29 241 ALA A CA 1
ATOM 1565 C C . ALA A 1 262 ? 166.789 187.058 121.952 1.00 25.14 241 ALA A C 1
ATOM 1566 O O . ALA A 1 262 ? 166.068 187.469 122.863 1.00 27.07 241 ALA A O 1
ATOM 1568 N N . LEU A 1 263 ? 166.619 185.878 121.361 1.00 24.27 242 LEU A N 1
ATOM 1569 C CA . LEU A 1 263 ? 165.818 184.805 121.929 1.00 22.55 242 LEU A CA 1
ATOM 1570 C C . LEU A 1 263 ? 166.746 183.792 122.593 1.00 23.25 242 LEU A C 1
ATOM 1571 O O . LEU A 1 263 ? 167.958 183.795 122.378 1.00 23.03 242 LEU A O 1
ATOM 1576 N N . THR A 1 264 ? 166.164 182.923 123.418 1.00 24.34 243 THR A N 1
ATOM 1577 C CA . THR A 1 264 ? 166.911 181.853 124.069 1.00 20.44 243 THR A CA 1
ATOM 1578 C C . THR A 1 264 ? 166.848 180.592 123.214 1.00 22.57 243 THR A C 1
ATOM 1579 O O . THR A 1 264 ? 165.757 180.069 122.967 1.00 21.94 243 THR A O 1
ATOM 1583 N N . ALA A 1 265 ? 168.005 180.091 122.779 1.00 20.24 244 ALA A N 1
ATOM 1584 C CA . ALA A 1 265 ? 168.072 178.857 122.002 1.00 18.10 244 ALA A CA 1
ATOM 1585 C C . ALA A 1 265 ? 168.622 177.720 122.854 1.00 24.24 244 ALA A C 1
ATOM 1586 O O . ALA A 1 265 ? 169.643 177.889 123.529 1.00 25.47 244 ALA A O 1
ATOM 1588 N N . ARG A 1 266 ? 167.959 176.561 122.807 1.00 21.03 245 ARG A N 1
ATOM 1589 C CA . ARG A 1 266 ? 168.365 175.370 123.551 1.00 18.99 245 ARG A CA 1
ATOM 1590 C C . ARG A 1 266 ? 168.501 174.191 122.601 1.00 23.23 245 ARG A C 1
ATOM 1591 O O . ARG A 1 266 ? 167.563 173.884 121.858 1.00 21.73 245 ARG A O 1
ATOM 1599 N N . TYR A 1 267 ? 169.648 173.512 122.656 1.00 20.62 246 TYR A N 1
ATOM 1600 C CA . TYR A 1 267 ? 169.975 172.400 121.774 1.00 24.17 246 TYR A CA 1
ATOM 1601 C C . TYR A 1 267 ? 170.003 171.097 122.554 1.00 22.63 246 TYR A C 1
ATOM 1602 O O . TYR A 1 267 ? 170.572 171.029 123.651 1.00 23.86 246 TYR A O 1
ATOM 1611 N N . ALA A 1 268 ? 169.427 170.057 121.964 1.00 23.90 247 ALA A N 1
ATOM 1612 C CA . ALA A 1 268 ? 169.284 168.772 122.627 1.00 21.77 247 ALA A CA 1
ATOM 1613 C C . ALA A 1 268 ? 169.568 167.645 121.649 1.00 27.39 247 ALA A C 1
ATOM 1614 O O . ALA A 1 268 ? 169.443 167.808 120.431 1.00 24.68 247 ALA A O 1
ATOM 1616 N N . ILE A 1 269 ? 169.977 166.504 122.197 1.00 25.14 248 ILE A N 1
ATOM 1617 C CA . ILE A 1 269 ? 170.095 165.255 121.454 1.00 25.04 248 ILE A CA 1
ATOM 1618 C C . ILE A 1 269 ? 169.255 164.219 122.186 1.00 32.13 248 ILE A C 1
ATOM 1619 O O . ILE A 1 269 ? 169.483 163.961 123.373 1.00 29.04 248 ILE A O 1
ATOM 1624 N N . ASN A 1 270 ? 168.270 163.643 121.489 1.00 28.94 249 ASN A N 1
ATOM 1625 C CA . ASN A 1 270 ? 167.369 162.646 122.078 1.00 29.19 249 ASN A CA 1
ATOM 1626 C C . ASN A 1 270 ? 166.694 163.175 123.340 1.00 27.86 249 ASN A C 1
ATOM 1627 O O . ASN A 1 270 ? 166.566 162.477 124.348 1.00 32.90 249 ASN A O 1
ATOM 1632 N N . GLY A 1 271 ? 166.250 164.428 123.279 1.00 26.56 250 GLY A N 1
ATOM 1633 C CA . GLY A 1 271 ? 165.561 165.050 124.389 1.00 29.79 250 GLY A CA 1
ATOM 1634 C C . GLY A 1 271 ? 166.440 165.456 125.548 1.00 32.33 250 GLY A C 1
ATOM 1635 O O . GLY A 1 271 ? 165.922 165.993 126.534 1.00 34.15 250 GLY A O 1
ATOM 1636 N N . LYS A 1 272 ? 167.747 165.233 125.461 1.00 28.97 251 LYS A N 1
ATOM 1637 C CA . LYS A 1 272 ? 168.678 165.548 126.537 1.00 33.53 251 LYS A CA 1
ATOM 1638 C C . LYS A 1 272 ? 169.387 166.861 126.215 1.00 26.41 251 LYS A C 1
ATOM 1639 O O . LYS A 1 272 ? 169.986 167.000 125.144 1.00 24.89 251 LYS A O 1
ATOM 1645 N N . HIS A 1 273 ? 169.322 167.812 127.145 1.00 22.89 252 HIS A N 1
ATOM 1646 C CA . HIS A 1 273 ? 169.864 169.145 126.911 1.00 21.85 252 HIS A CA 1
ATOM 1647 C C . HIS A 1 273 ? 171.385 169.116 126.774 1.00 25.85 252 HIS A C 1
ATOM 1648 O O . HIS A 1 273 ? 172.082 168.501 127.587 1.00 27.72 252 HIS A O 1
ATOM 1655 N N . ILE A 1 274 ? 171.898 169.794 125.744 1.00 20.44 253 ILE A N 1
ATOM 1656 C CA . ILE A 1 274 ? 173.336 169.913 125.506 1.00 20.93 253 ILE A CA 1
ATOM 1657 C C . ILE A 1 274 ? 173.844 171.316 125.830 1.00 23.35 253 ILE A C 1
ATOM 1658 O O . ILE A 1 274 ? 174.826 171.473 126.563 1.00 25.61 253 ILE A O 1
ATOM 1663 N N . LEU A 1 275 ? 173.194 172.349 125.291 1.00 22.14 254 LEU A N 1
ATOM 1664 C CA . LEU A 1 275 ? 173.637 173.714 125.541 1.00 22.65 254 LEU A CA 1
ATOM 1665 C C . LEU A 1 275 ? 172.557 174.726 125.191 1.00 25.30 254 LEU A C 1
ATOM 1666 O O . LEU A 1 275 ? 171.660 174.473 124.375 1.00 23.18 254 LEU A O 1
ATOM 1671 N N . GLU A 1 276 ? 172.709 175.906 125.786 1.00 22.71 255 GLU A N 1
ATOM 1672 C CA . GLU A 1 276 ? 171.795 177.025 125.668 1.00 26.46 255 GLU A CA 1
ATOM 1673 C C . GLU A 1 276 ? 172.604 178.269 125.335 1.00 25.18 255 GLU A C 1
ATOM 1674 O O . GLU A 1 276 ? 173.701 178.462 125.873 1.00 26.17 255 GLU A O 1
ATOM 1680 N N . ARG A 1 277 ? 172.080 179.101 124.435 1.00 25.07 256 ARG A N 1
ATOM 1681 C CA . ARG A 1 277 ? 172.749 180.348 124.086 1.00 21.09 256 ARG A CA 1
ATOM 1682 C C . ARG A 1 277 ? 171.725 181.322 123.528 1.00 20.36 256 ARG A C 1
ATOM 1683 O O . ARG A 1 277 ? 170.666 180.924 123.033 1.00 25.89 256 ARG A O 1
ATOM 1691 N N . ARG A 1 278 ? 172.055 182.608 123.620 1.00 20.37 257 ARG A N 1
ATOM 1692 C CA . ARG A 1 278 ? 171.245 183.655 123.017 1.00 25.40 257 ARG A CA 1
ATOM 1693 C C . ARG A 1 278 ? 171.496 183.710 121.515 1.00 21.86 257 ARG A C 1
ATOM 1694 O O . ARG A 1 278 ? 172.639 183.598 121.062 1.00 22.53 257 ARG A O 1
ATOM 1702 N N . GLU A 1 279 ? 170.418 183.873 120.743 1.00 23.12 258 GLU A N 1
ATOM 1703 C CA . GLU A 1 279 ? 170.497 184.031 119.292 1.00 23.00 258 GLU A CA 1
ATOM 1704 C C . GLU A 1 279 ? 169.522 185.114 118.864 1.00 24.48 258 GLU A C 1
ATOM 1705 O O . GLU A 1 279 ? 168.350 185.074 119.249 1.00 21.95 258 GLU A O 1
ATOM 1711 N N . SER A 1 280 ? 169.995 186.076 118.066 1.00 20.85 259 SER A N 1
ATOM 1712 C CA . SER A 1 280 ? 169.122 187.127 117.561 1.00 23.18 259 SER A CA 1
ATOM 1713 C C . SER A 1 280 ? 168.461 186.771 116.237 1.00 21.36 259 SER A C 1
ATOM 1714 O O . SER A 1 280 ? 167.603 187.526 115.780 1.00 23.89 259 SER A O 1
ATOM 1717 N N . GLU A 1 281 ? 168.841 185.652 115.618 1.00 20.70 260 GLU A N 1
ATOM 1718 C CA . GLU A 1 281 ? 168.201 185.153 114.407 1.00 19.69 260 GLU A CA 1
ATOM 1719 C C . GLU A 1 281 ? 167.879 183.674 114.593 1.00 20.64 260 GLU A C 1
ATOM 1720 O O . GLU A 1 281 ? 168.569 182.963 115.327 1.00 21.63 260 GLU A O 1
ATOM 1726 N N . VAL A 1 282 ? 166.800 183.217 113.962 1.00 16.62 261 VAL A N 1
ATOM 1727 C CA . VAL A 1 282 ? 166.501 181.793 113.838 1.00 14.66 261 VAL A CA 1
ATOM 1728 C C . VAL A 1 282 ? 166.868 181.451 112.398 1.00 14.92 261 VAL A C 1
ATOM 1729 O O . VAL A 1 282 ? 166.092 181.725 111.476 1.00 17.51 261 VAL A O 1
ATOM 1733 N N . ASN A 1 283 ? 168.074 180.909 112.185 1.00 15.44 262 ASN A N 1
ATOM 1734 C CA . ASN A 1 283 ? 168.571 180.817 110.808 1.00 15.12 262 ASN A CA 1
ATOM 1735 C C . ASN A 1 283 ? 169.508 179.619 110.627 1.00 16.31 262 ASN A C 1
ATOM 1736 O O . ASN A 1 283 ? 170.727 179.732 110.784 1.00 15.43 262 ASN A O 1
ATOM 1741 N N . TYR A 1 284 ? 168.928 178.498 110.203 1.00 15.22 263 TYR A N 1
ATOM 1742 C CA . TYR A 1 284 ? 169.670 177.420 109.569 1.00 15.53 263 TYR A CA 1
ATOM 1743 C C . TYR A 1 284 ? 169.029 177.154 108.212 1.00 12.69 263 TYR A C 1
ATOM 1744 O O . TYR A 1 284 ? 168.629 176.026 107.911 1.00 14.94 263 TYR A O 1
ATOM 1753 N N . GLN A 1 285 ? 168.922 178.194 107.392 1.00 13.58 264 GLN A N 1
ATOM 1754 C CA . GLN A 1 285 ? 168.049 178.070 106.227 1.00 13.04 264 GLN A CA 1
ATOM 1755 C C . GLN A 1 285 ? 168.679 177.225 105.119 1.00 13.24 264 GLN A C 1
ATOM 1756 O O . GLN A 1 285 ? 167.984 176.408 104.499 1.00 14.07 264 GLN A O 1
ATOM 1762 N N . TYR A 1 286 ? 169.978 177.402 104.866 1.00 13.80 265 TYR A N 1
ATOM 1763 C CA . TYR A 1 286 ? 170.673 176.801 103.733 1.00 13.77 265 TYR A CA 1
ATOM 1764 C C . TYR A 1 286 ? 171.946 176.104 104.204 1.00 14.38 265 TYR A C 1
ATOM 1765 O O . TYR A 1 286 ? 172.357 176.239 105.358 1.00 15.68 265 TYR A O 1
ATOM 1774 N N . LEU A 1 287 ? 172.601 175.381 103.279 1.00 15.02 266 LEU A N 1
ATOM 1775 C CA . LEU A 1 287 ? 173.808 174.635 103.648 1.00 14.98 266 LEU A CA 1
ATOM 1776 C C . LEU A 1 287 ? 174.870 175.543 104.265 1.00 17.29 266 LEU A C 1
ATOM 1777 O O . LEU A 1 287 ? 175.504 175.175 105.270 1.00 18.36 266 LEU A O 1
ATOM 1782 N N . SER A 1 288 ? 175.062 176.746 103.701 1.00 14.53 267 SER A N 1
ATOM 1783 C CA . SER A 1 288 ? 176.071 177.671 104.212 1.00 15.10 267 SER A CA 1
ATOM 1784 C C . SER A 1 288 ? 175.768 178.133 105.633 1.00 17.76 267 SER A C 1
ATOM 1785 O O . SER A 1 288 ? 176.684 178.574 106.335 1.00 22.67 267 SER A O 1
ATOM 1788 N N . ASP A 1 289 ? 174.515 178.036 106.068 1.00 15.24 268 ASP A N 1
ATOM 1789 C CA . ASP A 1 289 ? 174.156 178.427 107.423 1.00 15.64 268 ASP A CA 1
ATOM 1790 C C . ASP A 1 289 ? 174.460 177.345 108.451 1.00 17.44 268 ASP A C 1
ATOM 1791 O O . ASP A 1 289 ? 174.533 177.653 109.643 1.00 16.41 268 ASP A O 1
ATOM 1796 N N . LEU A 1 290 ? 174.653 176.093 108.029 1.00 19.40 269 LEU A N 1
ATOM 1797 C CA . LEU A 1 290 ? 174.807 175.007 108.992 1.00 18.17 269 LEU A CA 1
ATOM 1798 C C . LEU A 1 290 ? 176.119 175.085 109.760 1.00 21.54 269 LEU A C 1
ATOM 1799 O O . LEU A 1 290 ? 176.227 174.480 110.833 1.00 21.98 269 LEU A O 1
ATOM 1804 N N . THR A 1 291 ? 177.103 175.828 109.255 1.00 19.38 270 THR A N 1
ATOM 1805 C CA . THR A 1 291 ? 178.391 175.917 109.939 1.00 21.51 270 THR A CA 1
ATOM 1806 C C . THR A 1 291 ? 178.282 176.538 111.327 1.00 23.10 270 THR A C 1
ATOM 1807 O O . THR A 1 291 ? 179.182 176.340 112.152 1.00 22.80 270 THR A O 1
ATOM 1811 N N . LYS A 1 292 ? 177.202 177.259 111.620 1.00 20.25 271 LYS A N 1
ATOM 1812 C CA . LYS A 1 292 ? 177.016 177.855 112.941 1.00 20.88 271 LYS A CA 1
ATOM 1813 C C . LYS A 1 292 ? 176.313 176.931 113.937 1.00 20.02 271 LYS A C 1
ATOM 1814 O O . LYS A 1 292 ? 176.202 177.289 115.114 1.00 21.26 271 LYS A O 1
ATOM 1820 N N . TYR A 1 293 ? 175.854 175.760 113.516 1.00 17.55 272 TYR A N 1
ATOM 1821 C CA . TYR A 1 293 ? 175.185 174.839 114.439 1.00 21.49 272 TYR A CA 1
ATOM 1822 C C . TYR A 1 293 ? 176.208 174.306 115.441 1.00 24.26 272 TYR A C 1
ATOM 1823 O O . TYR A 1 293 ? 177.288 173.864 115.030 1.00 23.32 272 TYR A O 1
ATOM 1832 N N . PRO A 1 294 ? 175.923 174.343 116.745 1.00 20.31 273 PRO A N 1
ATOM 1833 C CA . PRO A 1 294 ? 176.940 173.935 117.732 1.00 21.94 273 PRO A CA 1
ATOM 1834 C C . PRO A 1 294 ? 177.368 172.488 117.536 1.00 21.77 273 PRO A C 1
ATOM 1835 O O . PRO A 1 294 ? 176.540 171.573 117.509 1.00 24.66 273 PRO A O 1
ATOM 1839 N N . LYS A 1 295 ? 178.686 172.285 117.417 1.00 25.86 274 LYS A N 1
ATOM 1840 C CA . LYS A 1 295 ? 179.209 170.985 117.005 1.00 22.84 274 LYS A CA 1
ATOM 1841 C C . LYS A 1 295 ? 178.911 169.897 118.032 1.00 25.48 274 LYS A C 1
ATOM 1842 O O . LYS A 1 295 ? 178.655 168.745 117.663 1.00 27.34 274 LYS A O 1
ATOM 1848 N N . LYS A 1 296 ? 178.944 170.235 119.324 1.00 28.07 275 LYS A N 1
ATOM 1849 C CA . LYS A 1 296 ? 178.667 169.243 120.361 1.00 26.93 275 LYS A CA 1
ATOM 1850 C C . LYS A 1 296 ? 177.207 168.808 120.392 1.00 30.02 275 LYS A C 1
ATOM 1851 O O . LYS A 1 296 ? 176.881 167.837 121.084 1.00 29.73 275 LYS A O 1
ATOM 1857 N N . ALA A 1 297 ? 176.328 169.480 119.652 1.00 23.66 276 ALA A N 1
ATOM 1858 C CA . ALA A 1 297 ? 174.913 169.144 119.625 1.00 25.36 276 ALA A CA 1
ATOM 1859 C C . ALA A 1 297 ? 174.518 168.336 118.396 1.00 23.64 276 ALA A C 1
ATOM 1860 O O . ALA A 1 297 ? 173.330 168.070 118.206 1.00 24.28 276 ALA A O 1
ATOM 1862 N N . ILE A 1 298 ? 175.483 167.935 117.561 1.00 25.70 277 ILE A N 1
ATOM 1863 C CA . ILE A 1 298 ? 175.212 167.202 116.327 1.00 30.74 277 ILE A CA 1
ATOM 1864 C C . ILE A 1 298 ? 175.463 165.719 116.550 1.00 29.26 277 ILE A C 1
ATOM 1865 O O . ILE A 1 298 ? 176.472 165.330 117.149 1.00 30.85 277 ILE A O 1
ATOM 1870 N N . THR A 1 299 ? 174.551 164.885 116.057 1.00 29.08 278 THR A N 1
ATOM 1871 C CA . THR A 1 299 ? 174.751 163.444 116.018 1.00 34.46 278 THR A CA 1
ATOM 1872 C C . THR A 1 299 ? 174.354 162.912 114.649 1.00 42.95 278 THR A C 1
ATOM 1873 O O . THR A 1 299 ? 173.333 163.317 114.084 1.00 35.48 278 THR A O 1
ATOM 1877 N N . LYS A 1 300 ? 175.175 162.008 114.113 1.00 41.69 279 LYS A N 1
ATOM 1878 C CA . LYS A 1 300 ? 174.904 161.370 112.832 1.00 50.31 279 LYS A CA 1
ATOM 1879 C C . LYS A 1 300 ? 174.566 159.892 112.991 1.00 55.64 279 LYS A C 1
ATOM 1880 O O . LYS A 1 300 ? 174.630 159.134 112.019 1.00 60.85 279 LYS A O 1
ATOM 1886 N N . ASP A 1 301 ? 174.215 159.474 114.205 1.00 48.60 280 ASP A N 1
ATOM 1887 C CA . ASP A 1 301 ? 173.748 158.116 114.438 1.00 51.44 280 ASP A CA 1
ATOM 1888 C C . ASP A 1 301 ? 172.543 157.817 113.549 1.00 58.71 280 ASP A C 1
ATOM 1889 O O . ASP A 1 301 ? 171.775 158.711 113.188 1.00 62.34 280 ASP A O 1
ATOM 1894 N N . LYS A 1 302 ? 172.402 156.547 113.158 1.00 61.45 281 LYS A N 1
ATOM 1895 C CA . LYS A 1 302 ? 171.258 156.164 112.335 1.00 60.81 281 LYS A CA 1
ATOM 1896 C C . LYS A 1 302 ? 169.958 156.304 113.113 1.00 59.62 281 LYS A C 1
ATOM 1897 O O . LYS A 1 302 ? 168.959 156.805 112.583 1.00 64.64 281 LYS A O 1
ATOM 1903 N N . ASN A 1 303 ? 169.950 155.876 114.373 1.00 53.88 282 ASN A N 1
ATOM 1904 C CA . ASN A 1 303 ? 168.896 156.292 115.285 1.00 56.52 282 ASN A CA 1
ATOM 1905 C C . ASN A 1 303 ? 169.215 157.704 115.753 1.00 51.12 282 ASN A C 1
ATOM 1906 O O . ASN A 1 303 ? 169.953 158.429 115.080 1.00 49.95 282 ASN A O 1
ATOM 1911 N N . SER A 1 304 ? 168.681 158.093 116.909 1.00 50.97 283 SER A N 1
ATOM 1912 C CA . SER A 1 304 ? 168.932 159.406 117.495 1.00 43.63 283 SER A CA 1
ATOM 1913 C C . SER A 1 304 ? 168.351 160.537 116.654 1.00 39.99 283 SER A C 1
ATOM 1914 O O . SER A 1 304 ? 168.429 160.533 115.422 1.00 37.25 283 SER A O 1
ATOM 1917 N N . ARG A 1 305 ? 167.754 161.509 117.323 1.00 35.15 284 ARG A N 1
ATOM 1918 C CA . ARG A 1 305 ? 167.307 162.730 116.684 1.00 28.92 284 ARG A CA 1
ATOM 1919 C C . ARG A 1 305 ? 167.847 163.902 117.483 1.00 32.93 284 ARG A C 1
ATOM 1920 O O . ARG A 1 305 ? 168.330 163.751 118.610 1.00 32.37 284 ARG A O 1
ATOM 1928 N N . MET A 1 306 ? 167.783 165.076 116.878 1.00 24.44 285 MET A N 1
ATOM 1929 C CA . MET A 1 306 ? 168.181 166.318 117.516 1.00 20.05 285 MET A CA 1
ATOM 1930 C C . MET A 1 306 ? 166.963 167.208 117.717 1.00 24.85 285 MET A C 1
ATOM 1931 O O . MET A 1 306 ? 165.949 167.072 117.025 1.00 21.84 285 MET A O 1
ATOM 1936 N N . GLN A 1 307 ? 167.062 168.112 118.692 1.00 24.76 286 GLN A N 1
ATOM 1937 C CA . GLN A 1 307 ? 166.016 169.090 118.937 1.00 22.17 286 GLN A CA 1
ATOM 1938 C C . GLN A 1 307 ? 166.633 170.457 119.186 1.00 21.35 286 GLN A C 1
ATOM 1939 O O . GLN A 1 307 ? 167.728 170.569 119.743 1.00 23.31 286 GLN A O 1
ATOM 1945 N N . VAL A 1 308 ? 165.916 171.498 118.768 1.00 20.00 287 VAL A N 1
ATOM 1946 C CA . VAL A 1 308 ? 166.214 172.877 119.143 1.00 18.26 287 VAL A CA 1
ATOM 1947 C C . VAL A 1 308 ? 164.902 173.567 119.483 1.00 23.59 287 VAL A C 1
ATOM 1948 O O . VAL A 1 308 ? 163.894 173.371 118.794 1.00 19.04 287 VAL A O 1
ATOM 1952 N N . THR A 1 309 ? 164.912 174.373 120.549 1.00 19.58 288 THR A N 1
ATOM 1953 C CA . THR A 1 309 ? 163.838 175.310 120.842 1.00 18.87 288 THR A CA 1
ATOM 1954 C C . THR A 1 309 ? 164.382 176.731 120.845 1.00 20.07 288 THR A C 1
ATOM 1955 O O . THR A 1 309 ? 165.550 176.967 121.177 1.00 20.94 288 THR A O 1
ATOM 1959 N N . TRP A 1 310 ? 163.540 177.670 120.428 1.00 17.18 289 TRP A N 1
ATOM 1960 C CA . TRP A 1 310 ? 163.776 179.096 120.611 1.00 15.90 289 TRP A CA 1
ATOM 1961 C C . TRP A 1 310 ? 162.625 179.656 121.435 1.00 21.91 289 TRP A C 1
ATOM 1962 O O . TRP A 1 310 ? 161.457 179.337 121.172 1.00 20.53 289 TRP A O 1
ATOM 1973 N N . GLU A 1 311 ? 162.945 180.478 122.437 1.00 20.93 290 GLU A N 1
ATOM 1974 C CA . GLU A 1 311 ? 161.920 180.998 123.332 1.00 20.18 290 GLU A CA 1
ATOM 1975 C C . GLU A 1 311 ? 162.231 182.433 123.730 1.00 20.02 290 GLU A C 1
ATOM 1976 O O . GLU A 1 311 ? 163.387 182.785 123.992 1.00 22.58 290 GLU A O 1
ATOM 1982 N N . GLY A 1 312 ? 161.186 183.253 123.769 1.00 18.97 291 GLY A N 1
ATOM 1983 C CA . GLY A 1 312 ? 161.340 184.656 124.118 1.00 20.43 291 GLY A CA 1
ATOM 1984 C C . GLY A 1 312 ? 160.085 185.431 123.799 1.00 21.22 291 GLY A C 1
ATOM 1985 O O . GLY A 1 312 ? 158.974 184.880 123.814 1.00 21.98 291 GLY A O 1
ATOM 1986 N N . GLU A 1 313 ? 160.267 186.721 123.523 1.00 21.95 292 GLU A N 1
ATOM 1987 C CA . GLU A 1 313 ? 159.163 187.593 123.147 1.00 22.81 292 GLU A CA 1
ATOM 1988 C C . GLU A 1 313 ? 159.608 188.534 122.037 1.00 22.26 292 GLU A C 1
ATOM 1989 O O . GLU A 1 313 ? 160.786 188.895 121.943 1.00 24.58 292 GLU A O 1
ATOM 1995 N N . ILE A 1 314 ? 158.655 188.926 121.187 1.00 24.28 293 ILE A N 1
ATOM 1996 C CA . ILE A 1 314 ? 158.898 189.909 120.138 1.00 19.68 293 ILE A CA 1
ATOM 1997 C C . ILE A 1 314 ? 158.012 191.124 120.372 1.00 22.03 293 ILE A C 1
ATOM 1998 O O . ILE A 1 314 ? 156.964 191.045 121.016 1.00 20.86 293 ILE A O 1
ATOM 2003 N N . GLU A 1 315 ? 158.447 192.260 119.833 1.00 18.78 294 GLU A N 1
ATOM 2004 C CA . GLU A 1 315 ? 157.691 193.506 119.866 1.00 23.49 294 GLU A CA 1
ATOM 2005 C C . GLU A 1 315 ? 157.949 194.258 118.562 1.00 23.76 294 GLU A C 1
ATOM 2006 O O . GLU A 1 315 ? 159.107 194.401 118.162 1.00 23.08 294 GLU A O 1
ATOM 2012 N N . VAL A 1 316 ? 156.881 194.721 117.890 1.00 20.10 295 VAL A N 1
ATOM 2013 C CA . VAL A 1 316 ? 157.043 195.388 116.595 1.00 22.97 295 VAL A CA 1
ATOM 2014 C C . VAL A 1 316 ? 157.378 196.865 116.789 1.00 28.68 295 VAL A C 1
ATOM 2015 O O . VAL A 1 316 ? 157.182 197.452 117.857 1.00 26.01 295 VAL A O 1
ATOM 2019 N N . LEU A 1 317 ? 157.879 197.480 115.715 1.00 24.73 296 LEU A N 1
ATOM 2020 C CA . LEU A 1 317 ? 158.229 198.895 115.715 1.00 23.11 296 LEU A CA 1
ATOM 2021 C C . LEU A 1 317 ? 157.189 199.774 115.038 1.00 26.41 296 LEU A C 1
ATOM 2022 O O . LEU A 1 317 ? 157.125 200.972 115.338 1.00 28.57 296 LEU A O 1
ATOM 2027 N N . THR A 1 318 ? 156.391 199.220 114.120 1.00 23.64 297 THR A N 1
ATOM 2028 C CA . THR A 1 318 ? 155.260 199.917 113.527 1.00 25.73 297 THR A CA 1
ATOM 2029 C C . THR A 1 318 ? 154.060 198.977 113.525 1.00 24.75 297 THR A C 1
ATOM 2030 O O . THR A 1 318 ? 154.209 197.756 113.405 1.00 24.38 297 THR A O 1
ATOM 2034 N N . GLY A 1 319 ? 152.869 199.546 113.686 1.00 26.40 298 GLY A N 1
ATOM 2035 C CA . GLY A 1 319 ? 151.681 198.734 113.841 1.00 22.43 298 GLY A CA 1
ATOM 2036 C C . GLY A 1 319 ? 151.044 198.317 112.525 1.00 23.07 298 GLY A C 1
ATOM 2037 O O . GLY A 1 319 ? 151.208 198.963 111.498 1.00 25.57 298 GLY A O 1
ATOM 2038 N N . GLY A 1 320 ? 150.291 197.222 112.575 1.00 22.64 299 GLY A N 1
ATOM 2039 C CA . GLY A 1 320 ? 149.554 196.771 111.417 1.00 22.88 299 GLY A CA 1
ATOM 2040 C C . GLY A 1 320 ? 149.663 195.271 111.251 1.00 20.43 299 GLY A C 1
ATOM 2041 O O . GLY A 1 320 ? 149.882 194.528 112.210 1.00 20.13 299 GLY A O 1
ATOM 2042 N N . GLU A 1 321 ? 149.479 194.832 110.009 1.00 21.03 300 GLU A N 1
ATOM 2043 C CA . GLU A 1 321 ? 149.537 193.416 109.681 1.00 20.69 300 GLU A CA 1
ATOM 2044 C C . GLU A 1 321 ? 150.984 193.031 109.388 1.00 17.04 300 GLU A C 1
ATOM 2045 O O . GLU A 1 321 ? 151.583 193.528 108.425 1.00 20.93 300 GLU A O 1
ATOM 2051 N N . HIS A 1 322 ? 151.527 192.145 110.211 1.00 17.45 301 HIS A N 1
ATOM 2052 C CA . HIS A 1 322 ? 152.870 191.609 110.040 1.00 17.10 301 HIS A CA 1
ATOM 2053 C C . HIS A 1 322 ? 152.778 190.192 109.497 1.00 18.48 301 HIS A C 1
ATOM 2054 O O . HIS A 1 322 ? 151.949 189.400 109.946 1.00 18.18 301 HIS A O 1
ATOM 2061 N N . THR A 1 323 ? 153.633 189.869 108.532 1.00 14.95 302 THR A N 1
ATOM 2062 C CA . THR A 1 323 ? 153.633 188.524 107.985 1.00 16.42 302 THR A CA 1
ATOM 2063 C C . THR A 1 323 ? 154.946 187.838 108.326 1.00 15.16 302 THR A C 1
ATOM 2064 O O . THR A 1 323 ? 155.961 188.488 108.615 1.00 16.12 302 THR A O 1
ATOM 2068 N N . PHE A 1 324 ? 154.900 186.508 108.325 1.00 15.29 303 PHE A N 1
ATOM 2069 C CA . PHE A 1 324 ? 156.013 185.684 108.779 1.00 14.44 303 PHE A CA 1
ATOM 2070 C C . PHE A 1 324 ? 156.093 184.420 107.941 1.00 13.83 303 PHE A C 1
ATOM 2071 O O . PHE A 1 324 ? 155.092 183.965 107.378 1.00 13.36 303 PHE A O 1
ATOM 2079 N N . SER A 1 325 ? 157.289 183.820 107.920 1.00 13.40 304 SER A N 1
ATOM 2080 C CA . SER A 1 325 ? 157.467 182.468 107.410 1.00 13.42 304 SER A CA 1
ATOM 2081 C C . SER A 1 325 ? 158.315 181.664 108.381 1.00 15.90 304 SER A C 1
ATOM 2082 O O . SER A 1 325 ? 159.423 182.088 108.744 1.00 14.97 304 SER A O 1
ATOM 2085 N N . LEU A 1 326 ? 157.804 180.501 108.789 1.00 13.74 305 LEU A N 1
ATOM 2086 C CA . LEU A 1 326 ? 158.636 179.464 109.389 1.00 15.61 305 LEU A CA 1
ATOM 2087 C C . LEU A 1 326 ? 159.002 178.504 108.257 1.00 14.65 305 LEU A C 1
ATOM 2088 O O . LEU A 1 326 ? 158.204 177.645 107.861 1.00 15.92 305 LEU A O 1
ATOM 2093 N N . TYR A 1 327 ? 160.193 178.707 107.700 1.00 14.55 306 TYR A N 1
ATOM 2094 C CA . TYR A 1 327 ? 160.776 177.811 106.706 1.00 13.98 306 TYR A CA 1
ATOM 2095 C C . TYR A 1 327 ? 161.341 176.614 107.457 1.00 14.05 306 TYR A C 1
ATOM 2096 O O . TYR A 1 327 ? 162.172 176.804 108.347 1.00 15.26 306 TYR A O 1
ATOM 2105 N N . SER A 1 328 ? 160.898 175.396 107.141 1.00 12.23 307 SER A N 1
ATOM 2106 C CA . SER A 1 328 ? 161.328 174.273 107.968 1.00 13.79 307 SER A CA 1
ATOM 2107 C C . SER A 1 328 ? 161.243 172.930 107.252 1.00 16.03 307 SER A C 1
ATOM 2108 O O . SER A 1 328 ? 160.358 172.703 106.417 1.00 14.42 307 SER A O 1
ATOM 2111 N N . SER A 1 329 ? 162.153 172.024 107.629 1.00 15.25 308 SER A N 1
ATOM 2112 C CA . SER A 1 329 ? 162.013 170.592 107.369 1.00 14.13 308 SER A CA 1
ATOM 2113 C C . SER A 1 329 ? 162.064 169.817 108.689 1.00 15.44 308 SER A C 1
ATOM 2114 O O . SER A 1 329 ? 162.389 170.368 109.743 1.00 16.64 308 SER A O 1
ATOM 2117 N N . GLU A 1 330 ? 161.751 168.528 108.604 1.00 14.85 309 GLU A N 1
ATOM 2118 C CA . GLU A 1 330 ? 161.414 167.629 109.722 1.00 16.30 309 GLU A CA 1
ATOM 2119 C C . GLU A 1 330 ? 160.282 168.270 110.539 1.00 17.44 309 GLU A C 1
ATOM 2120 O O . GLU A 1 330 ? 159.457 168.997 109.977 1.00 15.72 309 GLU A O 1
ATOM 2126 N N . TYR A 1 331 ? 160.183 167.988 111.844 1.00 18.28 310 TYR A N 1
ATOM 2127 C CA . TYR A 1 331 ? 159.030 168.417 112.641 1.00 17.29 310 TYR A CA 1
ATOM 2128 C C . TYR A 1 331 ? 159.252 169.826 113.178 1.00 16.22 310 TYR A C 1
ATOM 2129 O O . TYR A 1 331 ? 160.278 170.106 113.797 1.00 17.97 310 TYR A O 1
ATOM 2138 N N . ALA A 1 332 ? 158.280 170.708 112.971 1.00 15.83 311 ALA A N 1
ATOM 2139 C CA . ALA A 1 332 ? 158.421 172.085 113.432 1.00 14.71 311 ALA A CA 1
ATOM 2140 C C . ALA A 1 332 ? 157.084 172.603 113.934 1.00 18.17 311 ALA A C 1
ATOM 2141 O O . ALA A 1 332 ? 156.082 172.540 113.213 1.00 17.66 311 ALA A O 1
ATOM 2143 N N . LYS A 1 333 ? 157.070 173.096 115.178 1.00 18.88 312 LYS A N 1
ATOM 2144 C CA . LYS A 1 333 ? 155.922 173.794 115.746 1.00 17.14 312 LYS A CA 1
ATOM 2145 C C . LYS A 1 333 ? 156.307 175.221 116.110 1.00 16.15 312 LYS A C 1
ATOM 2146 O O . LYS A 1 333 ? 157.460 175.502 116.455 1.00 17.90 312 LYS A O 1
ATOM 2152 N N . LEU A 1 334 ? 155.329 176.121 116.065 1.00 16.88 313 LEU A N 1
ATOM 2153 C CA . LEU A 1 334 ? 155.534 177.498 116.497 1.00 15.93 313 LEU A CA 1
ATOM 2154 C C . LEU A 1 334 ? 154.302 177.980 117.246 1.00 21.65 313 LEU A C 1
ATOM 2155 O O . LEU A 1 334 ? 153.191 177.915 116.714 1.00 19.33 313 LEU A O 1
ATOM 2160 N N . TYR A 1 335 ? 154.508 178.491 118.461 1.00 21.34 314 TYR A N 1
ATOM 2161 C CA . TYR A 1 335 ? 153.450 179.089 119.271 1.00 20.49 314 TYR A CA 1
ATOM 2162 C C . TYR A 1 335 ? 153.653 180.596 119.380 1.00 18.73 314 TYR A C 1
ATOM 2163 O O . TYR A 1 335 ? 154.770 181.065 119.621 1.00 19.87 314 TYR A O 1
ATOM 2172 N N . VAL A 1 336 ? 152.572 181.358 119.228 1.00 19.42 315 VAL A N 1
ATOM 2173 C CA . VAL A 1 336 ? 152.585 182.795 119.497 1.00 19.89 315 VAL A CA 1
ATOM 2174 C C . VAL A 1 336 ? 151.511 183.075 120.539 1.00 24.78 315 VAL A C 1
ATOM 2175 O O . VAL A 1 336 ? 150.343 182.716 120.341 1.00 26.38 315 VAL A O 1
ATOM 2179 N N . ASP A 1 337 ? 151.910 183.704 121.652 1.00 23.06 316 ASP A N 1
ATOM 2180 C CA . ASP A 1 337 ? 150.992 183.987 122.763 1.00 25.67 316 ASP A CA 1
ATOM 2181 C C . ASP A 1 337 ? 150.291 182.720 123.235 1.00 27.17 316 ASP A C 1
ATOM 2182 O O . ASP A 1 337 ? 149.112 182.736 123.599 1.00 31.85 316 ASP A O 1
ATOM 2187 N N . GLY A 1 338 ? 151.021 181.606 123.219 1.00 22.39 317 GLY A N 1
ATOM 2188 C CA . GLY A 1 338 ? 150.503 180.336 123.668 1.00 28.29 317 GLY A CA 1
ATOM 2189 C C . GLY A 1 338 ? 149.630 179.606 122.674 1.00 25.09 317 GLY A C 1
ATOM 2190 O O . GLY A 1 338 ? 149.208 178.479 122.963 1.00 30.85 317 GLY A O 1
ATOM 2191 N N . LYS A 1 339 ? 149.369 180.191 121.507 1.00 25.72 318 LYS A N 1
ATOM 2192 C CA . LYS A 1 339 ? 148.508 179.593 120.496 1.00 24.44 318 LYS A CA 1
ATOM 2193 C C . LYS A 1 339 ? 149.361 178.966 119.401 1.00 24.52 318 LYS A C 1
ATOM 2194 O O . LYS A 1 339 ? 150.297 179.596 118.901 1.00 24.89 318 LYS A O 1
ATOM 2200 N N . LEU A 1 340 ? 149.031 177.731 119.032 1.00 25.06 319 LEU A N 1
ATOM 2201 C CA . LEU A 1 340 ? 149.774 177.025 117.992 1.00 23.93 319 LEU A CA 1
ATOM 2202 C C . LEU A 1 340 ? 149.422 177.608 116.629 1.00 23.77 319 LEU A C 1
ATOM 2203 O O . LEU A 1 340 ? 148.251 177.592 116.229 1.00 26.69 319 LEU A O 1
ATOM 2208 N N . VAL A 1 341 ? 150.420 178.122 115.908 1.00 19.54 320 VAL A N 1
ATOM 2209 C CA . VAL A 1 341 ? 150.174 178.733 114.606 1.00 20.34 320 VAL A CA 1
ATOM 2210 C C . VAL A 1 341 ? 150.845 177.998 113.450 1.00 26.63 320 VAL A C 1
ATOM 2211 O O . VAL A 1 341 ? 150.424 178.189 112.295 1.00 27.57 320 VAL A O 1
ATOM 2215 N N . VAL A 1 342 ? 151.887 177.204 113.689 1.00 20.59 321 VAL A N 1
ATOM 2216 C CA . VAL A 1 342 ? 152.479 176.329 112.678 1.00 19.26 321 VAL A CA 1
ATOM 2217 C C . VAL A 1 342 ? 152.707 174.975 113.322 1.00 17.65 321 VAL A C 1
ATOM 2218 O O . VAL A 1 342 ? 153.204 174.896 114.451 1.00 17.30 321 VAL A O 1
ATOM 2222 N N . ASP A 1 343 ? 152.349 173.907 112.606 1.00 15.48 322 ASP A N 1
ATOM 2223 C CA . ASP A 1 343 ? 152.543 172.539 113.091 1.00 15.29 322 ASP A CA 1
ATOM 2224 C C . ASP A 1 343 ? 152.708 171.666 111.852 1.00 17.39 322 ASP A C 1
ATOM 2225 O O . ASP A 1 343 ? 151.716 171.270 111.235 1.00 19.90 322 ASP A O 1
ATOM 2230 N N . ARG A 1 344 ? 153.954 171.374 111.499 1.00 15.68 323 ARG A N 1
ATOM 2231 C CA . ARG A 1 344 ? 154.269 170.871 110.170 1.00 16.92 323 ARG A CA 1
ATOM 2232 C C . ARG A 1 344 ? 155.308 169.756 110.235 1.00 16.05 323 ARG A C 1
ATOM 2233 O O . ARG A 1 344 ? 156.105 169.664 111.179 1.00 18.07 323 ARG A O 1
ATOM 2241 N N . TRP A 1 345 ? 155.305 168.911 109.194 1.00 14.78 324 TRP A N 1
ATOM 2242 C CA . TRP A 1 345 ? 156.427 168.022 108.891 1.00 17.00 324 TRP A CA 1
ATOM 2243 C C . TRP A 1 345 ? 156.726 168.066 107.395 1.00 12.75 324 TRP A C 1
ATOM 2244 O O . TRP A 1 345 ? 155.799 168.043 106.572 1.00 14.14 324 TRP A O 1
ATOM 2255 N N . ARG A 1 346 ? 158.020 168.133 107.052 1.00 14.16 325 ARG A N 1
ATOM 2256 C CA . ARG A 1 346 ? 158.508 167.835 105.707 1.00 13.68 325 ARG A CA 1
ATOM 2257 C C . ARG A 1 346 ? 159.748 166.959 105.833 1.00 13.50 325 ARG A C 1
ATOM 2258 O O . ARG A 1 346 ? 160.383 166.899 106.892 1.00 15.38 325 ARG A O 1
ATOM 2266 N N . GLN A 1 347 ? 160.097 166.269 104.752 1.00 12.71 326 GLN A N 1
ATOM 2267 C CA . GLN A 1 347 ? 161.325 165.479 104.765 1.00 14.77 326 GLN A CA 1
ATOM 2268 C C . GLN A 1 347 ? 162.543 166.395 104.872 1.00 15.31 326 GLN A C 1
ATOM 2269 O O . GLN A 1 347 ? 162.545 167.530 104.388 1.00 14.60 326 GLN A O 1
ATOM 2275 N N . ASN A 1 348 ? 163.581 165.897 105.559 1.00 14.95 327 ASN A N 1
ATOM 2276 C CA . ASN A 1 348 ? 164.694 166.748 105.982 1.00 14.45 327 ASN A CA 1
ATOM 2277 C C . ASN A 1 348 ? 165.333 167.522 104.829 1.00 13.76 327 ASN A C 1
ATOM 2278 O O . ASN A 1 348 ? 165.747 168.670 105.013 1.00 15.49 327 ASN A O 1
ATOM 2283 N N . TRP A 1 349 ? 165.395 166.935 103.640 1.00 14.41 328 TRP A N 1
ATOM 2284 C CA . TRP A 1 349 ? 166.069 167.578 102.514 1.00 13.23 328 TRP A CA 1
ATOM 2285 C C . TRP A 1 349 ? 165.158 168.471 101.667 1.00 14.45 328 TRP A C 1
ATOM 2286 O O . TRP A 1 349 ? 165.636 169.034 100.672 1.00 14.49 328 TRP A O 1
ATOM 2297 N N . ASN A 1 350 ? 163.881 168.643 102.022 1.00 13.46 329 ASN A N 1
ATOM 2298 C CA . ASN A 1 350 ? 162.998 169.577 101.308 1.00 12.68 329 ASN A CA 1
ATOM 2299 C C . ASN A 1 350 ? 162.227 170.461 102.281 1.00 12.48 329 ASN A C 1
ATOM 2300 O O . ASN A 1 350 ? 160.999 170.359 102.408 1.00 13.73 329 ASN A O 1
ATOM 2305 N N . PRO A 1 351 ? 162.920 171.375 102.949 1.00 14.52 330 PRO A N 1
ATOM 2306 C CA . PRO A 1 351 ? 162.229 172.416 103.718 1.00 13.75 330 PRO A CA 1
ATOM 2307 C C . PRO A 1 351 ? 161.478 173.359 102.789 1.00 12.15 330 PRO A C 1
ATOM 2308 O O . PRO A 1 351 ? 161.833 173.529 101.615 1.00 13.73 330 PRO A O 1
ATOM 2312 N N . TRP A 1 352 ? 160.432 173.986 103.330 1.00 12.86 331 TRP A N 1
ATOM 2313 C CA . TRP A 1 352 ? 159.760 175.044 102.593 1.00 13.54 331 TRP A CA 1
ATOM 2314 C C . TRP A 1 352 ? 159.121 176.026 103.573 1.00 13.31 331 TRP A C 1
ATOM 2315 O O . TRP A 1 352 ? 159.102 175.805 104.790 1.00 13.86 331 TRP A O 1
ATOM 2326 N N . ASN A 1 353 ? 158.624 177.131 103.019 1.00 13.96 332 ASN A N 1
ATOM 2327 C CA . ASN A 1 353 ? 158.002 178.216 103.775 1.00 12.32 332 ASN A CA 1
ATOM 2328 C C . ASN A 1 353 ? 156.622 177.820 104.294 1.00 14.68 332 ASN A C 1
ATOM 2329 O O . ASN A 1 353 ? 155.792 177.305 103.538 1.00 13.13 332 ASN A O 1
ATOM 2334 N N . HIS A 1 354 ? 156.357 178.101 105.573 1.00 13.04 333 HIS A N 1
ATOM 2335 C CA . HIS A 1 354 ? 155.026 177.918 106.162 1.00 14.59 333 HIS A CA 1
ATOM 2336 C C . HIS A 1 354 ? 154.616 179.266 106.757 1.00 12.78 333 HIS A C 1
ATOM 2337 O O . HIS A 1 354 ? 155.076 179.645 107.842 1.00 14.59 333 HIS A O 1
ATOM 2344 N N . GLU A 1 355 ? 153.786 180.013 106.020 1.00 13.52 334 GLU A N 1
ATOM 2345 C CA . GLU A 1 355 ? 153.520 181.412 106.342 1.00 12.98 334 GLU A CA 1
ATOM 2346 C C . GLU A 1 355 ? 152.350 181.562 107.314 1.00 15.46 334 GLU A C 1
ATOM 2347 O O . GLU A 1 355 ? 151.443 180.726 107.369 1.00 17.69 334 GLU A O 1
ATOM 2353 N N . PHE A 1 356 ? 152.400 182.645 108.091 1.00 15.07 335 PHE A N 1
ATOM 2354 C CA . PHE A 1 356 ? 151.300 183.063 108.960 1.00 15.88 335 PHE A CA 1
ATOM 2355 C C . PHE A 1 356 ? 151.339 184.582 109.084 1.00 17.58 335 PHE A C 1
ATOM 2356 O O . PHE A 1 356 ? 152.276 185.237 108.625 1.00 18.48 335 PHE A O 1
ATOM 2364 N N . LYS A 1 357 ? 150.304 185.150 109.705 1.00 16.66 336 LYS A N 1
ATOM 2365 C CA . LYS A 1 357 ? 150.225 186.599 109.839 1.00 17.86 336 LYS A CA 1
ATOM 2366 C C . LYS A 1 357 ? 149.555 186.960 111.157 1.00 23.57 336 LYS A C 1
ATOM 2367 O O . LYS A 1 357 ? 148.716 186.211 111.668 1.00 20.61 336 LYS A O 1
ATOM 2373 N N . LEU A 1 358 ? 149.938 188.122 111.701 1.00 20.47 337 LEU A N 1
ATOM 2374 C CA . LEU A 1 358 ? 149.430 188.617 112.978 1.00 20.32 337 LEU A CA 1
ATOM 2375 C C . LEU A 1 358 ? 149.235 190.124 112.902 1.00 18.43 337 LEU A C 1
ATOM 2376 O O . LEU A 1 358 ? 150.008 190.834 112.257 1.00 20.99 337 LEU A O 1
ATOM 2381 N N . ASP A 1 359 ? 148.201 190.619 113.582 1.00 21.18 338 ASP A N 1
ATOM 2382 C CA . ASP A 1 359 ? 148.023 192.057 113.755 1.00 18.71 338 ASP A CA 1
ATOM 2383 C C . ASP A 1 359 ? 148.706 192.459 115.057 1.00 21.61 338 ASP A C 1
ATOM 2384 O O . ASP A 1 359 ? 148.397 191.901 116.117 1.00 23.45 338 ASP A O 1
ATOM 2389 N N . LEU A 1 360 ? 149.665 193.386 114.972 1.00 21.29 339 LEU A N 1
ATOM 2390 C CA . LEU A 1 360 ? 150.551 193.692 116.091 1.00 22.75 339 LEU A CA 1
ATOM 2391 C C . LEU A 1 360 ? 150.771 195.196 116.186 1.00 23.62 339 LEU A C 1
ATOM 2392 O O . LEU A 1 360 ? 150.800 195.905 115.174 1.00 23.69 339 LEU A O 1
ATOM 2397 N N . GLU A 1 361 ? 150.939 195.676 117.420 1.00 25.08 340 GLU A N 1
ATOM 2398 C CA . GLU A 1 361 ? 151.094 197.096 117.687 1.00 26.71 340 GLU A CA 1
ATOM 2399 C C . GLU A 1 361 ? 152.310 197.347 118.566 1.00 23.65 340 GLU A C 1
ATOM 2400 O O . GLU A 1 361 ? 152.648 196.521 119.419 1.00 26.19 340 GLU A O 1
ATOM 2406 N N . PRO A 1 362 ? 152.993 198.478 118.366 1.00 24.87 341 PRO A N 1
ATOM 2407 C CA . PRO A 1 362 ? 154.203 198.766 119.149 1.00 28.74 341 PRO A CA 1
ATOM 2408 C C . PRO A 1 362 ? 153.905 198.883 120.635 1.00 35.84 341 PRO A C 1
ATOM 2409 O O . PRO A 1 362 ? 152.798 199.235 121.043 1.00 35.02 341 PRO A O 1
ATOM 2413 N N . GLY A 1 363 ? 154.926 198.600 121.443 1.00 31.86 342 GLY A N 1
ATOM 2414 C CA . GLY A 1 363 ? 154.821 198.712 122.883 1.00 35.80 342 GLY A CA 1
ATOM 2415 C C . GLY A 1 363 ? 154.231 197.510 123.577 1.00 36.39 342 GLY A C 1
ATOM 2416 O O . GLY A 1 363 ? 154.096 197.526 124.806 1.00 41.18 342 GLY A O 1
ATOM 2417 N N . GLN A 1 364 ? 153.873 196.470 122.834 1.00 28.78 343 GLN A N 1
ATOM 2418 C CA . GLN A 1 364 ? 153.271 195.273 123.391 1.00 29.77 343 GLN A CA 1
ATOM 2419 C C . GLN A 1 364 ? 154.130 194.077 123.013 1.00 31.17 343 GLN A C 1
ATOM 2420 O O . GLN A 1 364 ? 154.501 193.919 121.844 1.00 34.76 343 GLN A O 1
ATOM 2426 N N . ARG A 1 365 ? 154.462 193.255 124.002 1.00 23.34 344 ARG A N 1
ATOM 2427 C CA . ARG A 1 365 ? 155.241 192.048 123.793 1.00 25.20 344 ARG A CA 1
ATOM 2428 C C . ARG A 1 365 ? 154.332 190.855 123.541 1.00 30.18 344 ARG A C 1
ATOM 2429 O O . ARG A 1 365 ? 153.223 190.766 124.080 1.00 27.25 344 ARG A O 1
ATOM 2437 N N . HIS A 1 366 ? 154.826 189.922 122.725 1.00 24.49 345 HIS A N 1
ATOM 2438 C CA . HIS A 1 366 ? 154.126 188.679 122.434 1.00 23.48 345 HIS A CA 1
ATOM 2439 C C . HIS A 1 366 ? 155.105 187.525 122.553 1.00 18.90 345 HIS A C 1
ATOM 2440 O O . HIS A 1 366 ? 156.211 187.595 122.007 1.00 23.97 345 HIS A O 1
ATOM 2447 N N . THR A 1 367 ? 154.707 186.470 123.261 1.00 25.30 346 THR A N 1
ATOM 2448 C CA . THR A 1 367 ? 155.585 185.320 123.425 1.00 20.89 346 THR A CA 1
ATOM 2449 C C . THR A 1 367 ? 155.698 184.529 122.121 1.00 24.86 346 THR A C 1
ATOM 2450 O O . THR A 1 367 ? 154.751 184.443 121.329 1.00 21.89 346 THR A O 1
ATOM 2454 N N . VAL A 1 368 ? 156.884 183.961 121.901 1.00 23.08 347 VAL A N 1
ATOM 2455 C CA . VAL A 1 368 ? 157.162 183.078 120.773 1.00 21.83 347 VAL A CA 1
ATOM 2456 C C . VAL A 1 368 ? 157.868 181.839 121.304 1.00 20.46 347 VAL A C 1
ATOM 2457 O O . VAL A 1 368 ? 158.755 181.939 122.160 1.00 23.11 347 VAL A O 1
ATOM 2461 N N . LYS A 1 369 ? 157.476 180.671 120.806 1.00 17.58 348 LYS A N 1
ATOM 2462 C CA . LYS A 1 369 ? 158.158 179.421 121.127 1.00 18.01 348 LYS A CA 1
ATOM 2463 C C . LYS A 1 369 ? 158.249 178.575 119.863 1.00 21.76 348 LYS A C 1
ATOM 2464 O O . LYS A 1 369 ? 157.219 178.193 119.303 1.00 19.81 348 LYS A O 1
ATOM 2470 N N . VAL A 1 370 ? 159.472 178.299 119.403 1.00 19.68 349 VAL A N 1
ATOM 2471 C CA . VAL A 1 370 ? 159.719 177.395 118.282 1.00 20.97 349 VAL A CA 1
ATOM 2472 C C . VAL A 1 370 ? 160.204 176.060 118.832 1.00 23.59 349 VAL A C 1
ATOM 2473 O O . VAL A 1 370 ? 161.105 176.022 119.678 1.00 22.06 349 VAL A O 1
ATOM 2477 N N . GLU A 1 371 ? 159.618 174.964 118.356 1.00 18.76 350 GLU A N 1
ATOM 2478 C CA . GLU A 1 371 ? 160.031 173.614 118.728 1.00 19.17 350 GLU A CA 1
ATOM 2479 C C . GLU A 1 371 ? 160.366 172.821 117.467 1.00 20.54 350 GLU A C 1
ATOM 2480 O O . GLU A 1 371 ? 159.484 172.545 116.646 1.00 21.04 350 GLU A O 1
ATOM 2486 N N . TRP A 1 372 ? 161.635 172.439 117.329 1.00 16.69 351 TRP A N 1
ATOM 2487 C CA . TRP A 1 372 ? 162.157 171.762 116.145 1.00 17.69 351 TRP A CA 1
ATOM 2488 C C . TRP A 1 372 ? 162.671 170.388 116.550 1.00 18.82 351 TRP A C 1
ATOM 2489 O O . TRP A 1 372 ? 163.433 170.275 117.521 1.00 22.01 351 TRP A O 1
ATOM 2500 N N . ASP A 1 373 ? 162.272 169.350 115.813 1.00 18.99 352 ASP A N 1
ATOM 2501 C CA . ASP A 1 373 ? 162.741 167.981 116.030 1.00 20.92 352 ASP A CA 1
ATOM 2502 C C . ASP A 1 373 ? 163.206 167.424 114.693 1.00 20.57 352 ASP A C 1
ATOM 2503 O O . ASP A 1 373 ? 162.386 167.231 113.786 1.00 17.95 352 ASP A O 1
ATOM 2508 N N . LEU A 1 374 ? 164.507 167.138 114.580 1.00 16.39 353 LEU A N 1
ATOM 2509 C CA . LEU A 1 374 ? 165.159 167.046 113.273 1.00 14.84 353 LEU A CA 1
ATOM 2510 C C . LEU A 1 374 ? 166.158 165.891 113.237 1.00 21.57 353 LEU A C 1
ATOM 2511 O O . LEU A 1 374 ? 166.429 165.236 114.251 1.00 22.39 353 LEU A O 1
ATOM 2516 N N . ILE A 1 375 ? 166.702 165.643 112.037 1.00 17.48 354 ILE A N 1
ATOM 2517 C CA . ILE A 1 375 ? 167.807 164.716 111.808 1.00 20.19 354 ILE A CA 1
ATOM 2518 C C . ILE A 1 375 ? 168.854 165.433 110.967 1.00 20.21 354 ILE A C 1
ATOM 2519 O O . ILE A 1 375 ? 168.584 166.457 110.340 1.00 21.46 354 ILE A O 1
ATOM 2524 N N . ASP A 1 376 ? 170.065 164.896 110.971 1.00 22.92 355 ASP A N 1
ATOM 2525 C CA . ASP A 1 376 ? 171.163 165.563 110.280 1.00 21.05 355 ASP A CA 1
ATOM 2526 C C . ASP A 1 376 ? 171.168 165.210 108.796 1.00 22.23 355 ASP A C 1
ATOM 2527 O O . ASP A 1 376 ? 171.225 164.024 108.453 1.00 23.74 355 ASP A O 1
ATOM 2532 N N . PRO A 1 377 ? 171.133 166.194 107.883 1.00 19.91 356 PRO A N 1
ATOM 2533 C CA . PRO A 1 377 ? 170.935 167.627 108.106 1.00 17.01 356 PRO A CA 1
ATOM 2534 C C . PRO A 1 377 ? 169.477 168.044 107.874 1.00 17.53 356 PRO A C 1
ATOM 2535 O O . PRO A 1 377 ? 168.797 167.421 107.056 1.00 19.48 356 PRO A O 1
ATOM 2539 N N . SER A 1 378 ? 169.012 169.062 108.604 1.00 15.99 357 SER A N 1
ATOM 2540 C CA . SER A 1 378 ? 167.698 169.669 108.395 1.00 13.04 357 SER A CA 1
ATOM 2541 C C . SER A 1 378 ? 167.853 171.186 108.392 1.00 13.65 357 SER A C 1
ATOM 2542 O O . SER A 1 378 ? 168.918 171.721 108.707 1.00 15.53 357 SER A O 1
ATOM 2545 N N . TYR A 1 379 ? 166.773 171.897 108.056 1.00 15.04 358 TYR A N 1
ATOM 2546 C CA . TYR A 1 379 ? 166.838 173.335 107.837 1.00 14.45 358 TYR A CA 1
ATOM 2547 C C . TYR A 1 379 ? 165.664 174.035 108.516 1.00 14.70 358 TYR A C 1
ATOM 2548 O O . TYR A 1 379 ? 164.566 173.475 108.627 1.00 15.93 358 TYR A O 1
ATOM 2557 N N . ILE A 1 380 ? 165.906 175.266 108.973 1.00 14.66 359 ILE A N 1
ATOM 2558 C CA . ILE A 1 380 ? 164.855 176.077 109.586 1.00 13.97 359 ILE A CA 1
ATOM 2559 C C . ILE A 1 380 ? 165.239 177.546 109.488 1.00 15.04 359 ILE A C 1
ATOM 2560 O O . ILE A 1 380 ? 166.421 177.901 109.464 1.00 15.33 359 ILE A O 1
ATOM 2565 N N . ALA A 1 381 ? 164.226 178.408 109.427 1.00 14.04 360 ALA A N 1
ATOM 2566 C CA . ALA A 1 381 ? 164.409 179.845 109.563 1.00 13.68 360 ALA A CA 1
ATOM 2567 C C . ALA A 1 381 ? 163.068 180.468 109.943 1.00 15.61 360 ALA A C 1
ATOM 2568 O O . ALA A 1 381 ? 162.019 180.025 109.464 1.00 14.85 360 ALA A O 1
ATOM 2570 N N . LEU A 1 382 ? 163.104 181.478 110.825 1.00 14.46 361 LEU A N 1
ATOM 2571 C CA . LEU A 1 382 ? 161.931 182.294 111.133 1.00 13.78 361 LEU A CA 1
ATOM 2572 C C . LEU A 1 382 ? 162.187 183.696 110.595 1.00 15.67 361 LEU A C 1
ATOM 2573 O O . LEU A 1 382 ? 163.093 184.393 111.071 1.00 16.15 361 LEU A O 1
ATOM 2578 N N . LEU A 1 383 ? 161.392 184.107 109.599 1.00 13.56 362 LEU A N 1
ATOM 2579 C CA . LEU A 1 383 ? 161.602 185.356 108.890 1.00 15.79 362 LEU A CA 1
ATOM 2580 C C . LEU A 1 383 ? 160.318 186.179 108.929 1.00 15.11 362 LEU A C 1
ATOM 2581 O O . LEU A 1 383 ? 159.242 185.661 109.232 1.00 14.80 362 LEU A O 1
ATOM 2586 N N . HIS A 1 384 ? 160.438 187.468 108.599 1.00 13.70 363 HIS A N 1
ATOM 2587 C CA . HIS A 1 384 ? 159.415 188.446 108.941 1.00 17.96 363 HIS A CA 1
ATOM 2588 C C . HIS A 1 384 ? 159.327 189.549 107.886 1.00 15.48 363 HIS A C 1
ATOM 2589 O O . HIS A 1 384 ? 160.331 189.943 107.292 1.00 15.72 363 HIS A O 1
ATOM 2596 N N . ARG A 1 385 ? 158.113 190.064 107.671 1.00 14.39 364 ARG A N 1
ATOM 2597 C CA . ARG A 1 385 ? 157.909 191.305 106.929 1.00 16.46 364 ARG A CA 1
ATOM 2598 C C . ARG A 1 385 ? 157.083 192.266 107.777 1.00 14.77 364 ARG A C 1
ATOM 2599 O O . ARG A 1 385 ? 156.003 191.899 108.255 1.00 15.66 364 ARG A O 1
ATOM 2607 N N . ASP A 1 386 ? 157.570 193.506 107.926 1.00 14.76 365 ASP A N 1
ATOM 2608 C CA . ASP A 1 386 ? 156.754 194.540 108.544 1.00 17.29 365 ASP A CA 1
ATOM 2609 C C . ASP A 1 386 ? 155.854 195.209 107.506 1.00 21.89 365 ASP A C 1
ATOM 2610 O O . ASP A 1 386 ? 156.044 195.041 106.295 1.00 18.26 365 ASP A O 1
ATOM 2615 N N . PRO A 1 387 ? 154.811 195.926 107.939 1.00 20.49 366 PRO A N 1
ATOM 2616 C CA . PRO A 1 387 ? 153.906 196.557 106.970 1.00 21.67 366 PRO A CA 1
ATOM 2617 C C . PRO A 1 387 ? 154.626 197.556 106.077 1.00 20.10 366 PRO A C 1
ATOM 2618 O O . PRO A 1 387 ? 155.553 198.249 106.499 1.00 23.90 366 PRO A O 1
ATOM 2622 N N . LEU A 1 388 ? 154.169 197.635 104.828 1.00 22.10 367 LEU A N 1
ATOM 2623 C CA . LEU A 1 388 ? 154.633 198.665 103.915 1.00 22.56 367 LEU A CA 1
ATOM 2624 C C . LEU A 1 388 ? 154.074 200.029 104.328 1.00 21.04 367 LEU A C 1
ATOM 2625 O O . LEU A 1 388 ? 153.124 200.103 105.107 1.00 24.92 367 LEU A O 1
ATOM 2630 N N . PRO A 1 389 ? 154.646 201.121 103.819 1.00 25.29 368 PRO A N 1
ATOM 2631 C CA . PRO A 1 389 ? 154.026 202.436 104.030 1.00 26.45 368 PRO A CA 1
ATOM 2632 C C . PRO A 1 389 ? 152.595 202.464 103.509 1.00 28.91 368 PRO A C 1
ATOM 2633 O O . PRO A 1 389 ? 152.258 201.809 102.520 1.00 24.44 368 PRO A O 1
ATOM 2637 N N . ALA A 1 390 ? 151.751 203.255 104.181 1.00 27.18 369 ALA A N 1
ATOM 2638 C CA . ALA A 1 390 ? 150.330 203.291 103.836 1.00 28.09 369 ALA A CA 1
ATOM 2639 C C . ALA A 1 390 ? 150.105 203.648 102.368 1.00 23.64 369 ALA A C 1
ATOM 2640 O O . ALA A 1 390 ? 149.213 203.090 101.719 1.00 25.18 369 ALA A O 1
ATOM 2642 N N . ALA A 1 391 ? 150.911 204.563 101.820 1.00 25.28 370 ALA A N 1
ATOM 2643 C CA . ALA A 1 391 ? 150.746 204.959 100.424 1.00 29.44 370 ALA A CA 1
ATOM 2644 C C . ALA A 1 391 ? 150.957 203.800 99.454 1.00 26.24 370 ALA A C 1
ATOM 2645 O O . ALA A 1 391 ? 150.462 203.863 98.321 1.00 27.45 370 ALA A O 1
ATOM 2647 N N . GLU A 1 392 ? 151.656 202.741 99.883 1.00 23.47 371 GLU A N 1
ATOM 2648 C CA . GLU A 1 392 ? 151.985 201.596 99.041 1.00 24.82 371 GLU A CA 1
ATOM 2649 C C . GLU A 1 392 ? 151.243 200.319 99.409 1.00 21.48 371 GLU A C 1
ATOM 2650 O O . GLU A 1 392 ? 151.134 199.425 98.566 1.00 21.66 371 GLU A O 1
ATOM 2656 N N . ALA A 1 393 ? 150.749 200.202 100.642 1.00 18.62 372 ALA A N 1
ATOM 2657 C CA . ALA A 1 393 ? 150.408 198.891 101.184 1.00 19.04 372 ALA A CA 1
ATOM 2658 C C . ALA A 1 393 ? 149.266 198.213 100.431 1.00 21.00 372 ALA A C 1
ATOM 2659 O O . ALA A 1 393 ? 149.186 196.981 100.423 1.00 26.66 372 ALA A O 1
ATOM 2661 N N . LYS A 1 394 ? 148.371 198.980 99.811 1.00 22.54 373 LYS A N 1
ATOM 2662 C CA . LYS A 1 394 ? 147.198 198.406 99.166 1.00 23.50 373 LYS A CA 1
ATOM 2663 C C . LYS A 1 394 ? 147.373 198.210 97.667 1.00 24.40 373 LYS A C 1
ATOM 2664 O O . LYS A 1 394 ? 146.476 197.666 97.015 1.00 21.36 373 LYS A O 1
ATOM 2670 N N . ASP A 1 395 ? 148.503 198.623 97.114 1.00 19.00 374 ASP A N 1
ATOM 2671 C CA . ASP A 1 395 ? 148.721 198.517 95.682 1.00 17.90 374 ASP A CA 1
ATOM 2672 C C . ASP A 1 395 ? 148.962 197.073 95.264 1.00 18.06 374 ASP A C 1
ATOM 2673 O O . ASP A 1 395 ? 149.409 196.233 96.051 1.00 18.88 374 ASP A O 1
ATOM 2678 N N . LEU A 1 396 ? 148.654 196.793 93.999 1.00 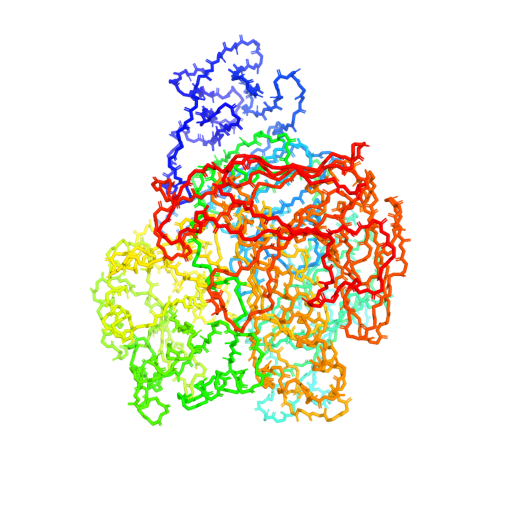15.23 375 LEU A N 1
ATOM 2679 C CA . LEU A 1 396 ? 149.173 195.608 93.333 1.00 14.11 375 LEU A CA 1
ATOM 2680 C C . LEU A 1 396 ? 150.581 195.938 92.859 1.00 14.31 375 LEU A C 1
ATOM 2681 O O . LEU A 1 396 ? 150.767 196.871 92.071 1.00 15.87 375 LEU A O 1
ATOM 2686 N N . SER A 1 397 ? 151.579 195.217 93.377 1.00 12.24 376 SER A N 1
ATOM 2687 C CA . SER A 1 397 ? 152.976 195.509 93.085 1.00 15.50 376 SER A CA 1
ATOM 2688 C C . SER A 1 397 ? 153.656 194.288 92.478 1.00 13.32 376 SER A C 1
ATOM 2689 O O . SER A 1 397 ? 153.541 193.177 93.008 1.00 15.25 376 SER A O 1
ATOM 2692 N N . LEU A 1 398 ? 154.390 194.518 91.392 1.00 13.57 377 LEU A N 1
ATOM 2693 C CA . LEU A 1 398 ? 155.223 193.515 90.739 1.00 12.40 377 LEU A CA 1
ATOM 2694 C C . LEU A 1 398 ? 156.657 194.029 90.683 1.00 11.75 377 LEU A C 1
ATOM 2695 O O . LEU A 1 398 ? 156.900 195.146 90.218 1.00 14.46 377 LEU A O 1
ATOM 2700 N N . TRP A 1 399 ? 157.597 193.216 91.172 1.00 13.85 378 TRP A N 1
ATOM 2701 C CA . TRP A 1 399 ? 159.014 193.547 91.255 1.00 13.98 378 TRP A CA 1
ATOM 2702 C C . TRP A 1 399 ? 159.823 192.419 90.644 1.00 14.45 378 TRP A C 1
ATOM 2703 O O . TRP A 1 399 ? 159.452 191.254 90.784 1.00 13.49 378 TRP A O 1
ATOM 2714 N N . SER A 1 400 ? 160.925 192.761 89.974 1.00 14.13 379 SER A N 1
ATOM 2715 C CA . SER A 1 400 ? 161.850 191.768 89.426 1.00 11.90 379 SER A CA 1
ATOM 2716 C C . SER A 1 400 ? 163.291 192.166 89.698 1.00 12.18 379 SER A C 1
ATOM 2717 O O . SER A 1 400 ? 163.652 193.342 89.586 1.00 13.79 379 SER A O 1
ATOM 2720 N N . GLU A 1 401 ? 164.109 191.163 90.050 1.00 12.49 380 GLU A N 1
ATOM 2721 C CA . GLU A 1 401 ? 165.499 191.406 90.429 1.00 12.52 380 GLU A CA 1
ATOM 2722 C C . GLU A 1 401 ? 166.337 191.933 89.267 1.00 13.43 380 GLU A C 1
ATOM 2723 O O . GLU A 1 401 ? 167.196 192.805 89.470 1.00 14.71 380 GLU A O 1
ATOM 2729 N N . ALA A 1 402 ? 166.155 191.398 88.057 1.00 13.71 381 ALA A N 1
ATOM 2730 C CA . ALA A 1 402 ? 167.074 191.753 86.979 1.00 15.89 381 ALA A CA 1
ATOM 2731 C C . ALA A 1 402 ? 166.366 191.812 85.635 1.00 15.25 381 ALA A C 1
ATOM 2732 O O . ALA A 1 402 ? 165.672 190.867 85.242 1.00 15.11 381 ALA A O 1
ATOM 2734 N N . GLY A 1 403 ? 166.580 192.917 84.934 1.00 17.92 382 GLY A N 1
ATOM 2735 C CA . GLY A 1 403 ? 166.123 193.064 83.567 1.00 16.27 382 GLY A CA 1
ATOM 2736 C C . GLY A 1 403 ? 166.664 194.355 82.992 1.00 15.70 382 GLY A C 1
ATOM 2737 O O . GLY A 1 403 ? 167.598 194.943 83.535 1.00 18.45 382 GLY A O 1
ATOM 2738 N N . GLN A 1 404 ? 166.069 194.789 81.877 1.00 16.77 383 GLN A N 1
ATOM 2739 C CA . GLN A 1 404 ? 166.447 196.051 81.259 1.00 15.29 383 GLN A CA 1
ATOM 2740 C C . GLN A 1 404 ? 165.379 197.130 81.367 1.00 16.85 383 GLN A C 1
ATOM 2741 O O . GLN A 1 404 ? 165.708 198.313 81.215 1.00 18.23 383 GLN A O 1
ATOM 2747 N N . MET A 1 405 ? 164.124 196.764 81.627 1.00 15.63 384 MET A N 1
ATOM 2748 C CA . MET A 1 405 ? 163.029 197.731 81.636 1.00 14.78 384 MET A CA 1
ATOM 2749 C C . MET A 1 405 ? 161.807 197.058 82.242 1.00 14.52 384 MET A C 1
ATOM 2750 O O . MET A 1 405 ? 161.789 195.844 82.457 1.00 18.20 384 MET A O 1
ATOM 2755 N N . ILE A 1 406 ? 160.797 197.870 82.551 1.00 13.10 385 ILE A N 1
ATOM 2756 C CA . ILE A 1 406 ? 159.464 197.341 82.848 1.00 13.43 385 ILE A CA 1
ATOM 2757 C C . ILE A 1 406 ? 158.793 196.947 81.534 1.00 15.56 385 ILE A C 1
ATOM 2758 O O . ILE A 1 406 ? 158.757 197.737 80.584 1.00 14.51 385 ILE A O 1
ATOM 2763 N N . ASP A 1 407 ? 158.286 195.713 81.461 1.00 13.94 386 ASP A N 1
ATOM 2764 C CA . ASP A 1 407 ? 157.695 195.197 80.222 1.00 12.92 386 ASP A CA 1
ATOM 2765 C C . ASP A 1 407 ? 156.572 194.235 80.588 1.00 12.85 386 ASP A C 1
ATOM 2766 O O . ASP A 1 407 ? 156.836 193.161 81.138 1.00 15.00 386 ASP A O 1
ATOM 2771 N N . TYR A 1 408 ? 155.327 194.607 80.290 1.00 12.85 387 TYR A N 1
ATOM 2772 C CA . TYR A 1 408 ? 154.194 193.750 80.635 1.00 12.51 387 TYR A CA 1
ATOM 2773 C C . TYR A 1 408 ? 153.095 193.892 79.590 1.00 14.86 387 TYR A C 1
ATOM 2774 O O . TYR A 1 408 ? 153.097 194.815 78.771 1.00 14.27 387 TYR A O 1
ATOM 2783 N N . TYR A 1 409 ? 152.132 192.970 79.641 1.00 13.83 388 TYR A N 1
ATOM 2784 C CA . TYR A 1 409 ? 151.009 192.944 78.715 1.00 12.02 388 TYR A CA 1
ATOM 2785 C C . TYR A 1 409 ? 149.699 192.980 79.474 1.00 13.31 388 TYR A C 1
ATOM 2786 O O . TYR A 1 409 ? 149.496 192.194 80.410 1.00 13.66 388 TYR A O 1
ATOM 2795 N N . PHE A 1 410 ? 148.832 193.906 79.071 1.00 12.63 389 PHE A N 1
ATOM 2796 C CA . PHE A 1 410 ? 147.474 194.017 79.584 1.00 14.10 389 PHE A CA 1
ATOM 2797 C C . PHE A 1 410 ? 146.531 193.238 78.679 1.00 12.22 389 PHE A C 1
ATOM 2798 O O . PHE A 1 410 ? 146.463 193.499 77.465 1.00 13.38 389 PHE A O 1
ATOM 2806 N N . VAL A 1 411 ? 145.806 192.289 79.267 1.00 11.82 390 VAL A N 1
ATOM 2807 C CA . VAL A 1 411 ? 144.832 191.453 78.568 1.00 12.80 390 VAL A CA 1
ATOM 2808 C C . VAL A 1 411 ? 143.439 191.828 79.063 1.00 13.08 390 VAL A C 1
ATOM 2809 O O . VAL A 1 411 ? 143.103 191.601 80.235 1.00 14.04 390 VAL A O 1
ATOM 2813 N N A SER A 1 412 ? 142.609 192.378 78.174 0.50 13.22 391 SER A N 1
ATOM 2814 N N B SER A 1 412 ? 142.627 192.410 78.182 0.50 13.22 391 SER A N 1
ATOM 2815 C CA A SER A 1 412 ? 141.221 192.664 78.523 0.50 16.75 391 SER A CA 1
ATOM 2816 C CA B SER A 1 412 ? 141.230 192.648 78.521 0.50 16.76 391 SER A CA 1
ATOM 2817 C C A SER A 1 412 ? 140.400 191.379 78.453 0.50 18.03 391 SER A C 1
ATOM 2818 C C B SER A 1 412 ? 140.474 191.324 78.498 0.50 18.06 391 SER A C 1
ATOM 2819 O O A SER A 1 412 ? 140.455 190.655 77.455 0.50 21.29 391 SER A O 1
ATOM 2820 O O B SER A 1 412 ? 140.662 190.503 77.596 0.50 20.43 391 SER A O 1
ATOM 2825 N N . ALA A 1 413 ? 139.639 191.094 79.509 1.00 17.09 392 ALA A N 1
ATOM 2826 C CA . ALA A 1 413 ? 139.032 189.770 79.693 1.00 18.76 392 ALA A CA 1
ATOM 2827 C C . ALA A 1 413 ? 137.596 189.874 80.198 1.00 21.96 392 ALA A C 1
ATOM 2828 O O . ALA A 1 413 ? 137.380 190.163 81.376 1.00 25.32 392 ALA A O 1
ATOM 2830 N N . ASP A 1 414 ? 136.623 189.559 79.334 1.00 20.60 393 ASP A N 1
ATOM 2831 C CA . ASP A 1 414 ? 135.224 189.531 79.768 1.00 22.41 393 ASP A CA 1
ATOM 2832 C C . ASP A 1 414 ? 134.897 188.343 80.664 1.00 20.57 393 ASP A C 1
ATOM 2833 O O . ASP A 1 414 ? 133.808 188.313 81.247 1.00 24.92 393 ASP A O 1
ATOM 2838 N N . SER A 1 415 ? 135.797 187.368 80.777 1.00 17.45 394 SER A N 1
ATOM 2839 C CA . SER A 1 415 ? 135.612 186.198 81.620 1.00 16.69 394 SER A CA 1
ATOM 2840 C C . SER A 1 415 ? 136.989 185.703 82.026 1.00 17.00 394 SER A C 1
ATOM 2841 O O . SER A 1 415 ? 137.989 186.062 81.410 1.00 16.34 394 SER A O 1
ATOM 2844 N N . TYR A 1 416 ? 137.030 184.842 83.048 1.00 17.18 395 TYR A N 1
ATOM 2845 C CA . TYR A 1 416 ? 138.289 184.181 83.387 1.00 15.54 395 TYR A CA 1
ATOM 2846 C C . TYR A 1 416 ? 138.810 183.344 82.218 1.00 15.26 395 TYR A C 1
ATOM 2847 O O . TYR A 1 416 ? 140.027 183.290 81.977 1.00 14.93 395 TYR A O 1
ATOM 2856 N N . ASP A 1 417 ? 137.901 182.702 81.464 1.00 15.63 396 ASP A N 1
ATOM 2857 C CA . ASP A 1 417 ? 138.311 181.943 80.283 1.00 15.96 396 ASP A CA 1
ATOM 2858 C C . ASP A 1 417 ? 139.065 182.829 79.297 1.00 14.40 396 ASP A C 1
ATOM 2859 O O . ASP A 1 417 ? 140.087 182.418 78.734 1.00 16.63 396 ASP A O 1
ATOM 2864 N N . GLN A 1 418 ? 138.572 184.046 79.063 1.00 14.08 397 GLN A N 1
ATOM 2865 C CA . GLN A 1 418 ? 139.229 184.924 78.100 1.00 14.41 397 GLN A CA 1
ATOM 2866 C C . GLN A 1 418 ? 140.579 185.406 78.615 1.00 14.50 397 GLN A C 1
ATOM 2867 O O . GLN A 1 418 ? 141.490 185.669 77.825 1.00 15.00 397 GLN A O 1
ATOM 2873 N N . ALA A 1 419 ? 140.734 185.532 79.934 1.00 14.40 398 ALA A N 1
ATOM 2874 C CA . ALA A 1 419 ? 142.043 185.903 80.466 1.00 13.88 398 ALA A CA 1
ATOM 2875 C C . ALA A 1 419 ? 143.070 184.809 80.198 1.00 16.27 398 ALA A C 1
ATOM 2876 O O . ALA A 1 419 ? 144.192 185.096 79.752 1.00 14.84 398 ALA A O 1
ATOM 2878 N N . VAL A 1 420 ? 142.692 183.547 80.429 1.00 15.80 399 VAL A N 1
ATOM 2879 C CA . VAL A 1 420 ? 143.593 182.443 80.095 1.00 15.64 399 VAL A CA 1
ATOM 2880 C C . VAL A 1 420 ? 143.879 182.416 78.599 1.00 15.47 399 VAL A C 1
ATOM 2881 O O . VAL A 1 420 ? 145.019 182.184 78.179 1.00 15.52 399 VAL A O 1
ATOM 2885 N N . ALA A 1 421 ? 142.862 182.671 77.764 1.00 15.73 400 ALA A N 1
ATOM 2886 C CA . ALA A 1 421 ? 143.100 182.656 76.322 1.00 14.31 400 ALA A CA 1
ATOM 2887 C C . ALA A 1 421 ? 144.118 183.710 75.889 1.00 14.65 400 ALA A C 1
ATOM 2888 O O . ALA A 1 421 ? 144.900 183.471 74.956 1.00 16.32 400 ALA A O 1
ATOM 2890 N N . GLY A 1 422 ? 144.147 184.868 76.558 1.00 14.31 401 GLY A N 1
ATOM 2891 C CA . GLY A 1 422 ? 145.152 185.868 76.222 1.00 14.55 401 GLY A CA 1
ATOM 2892 C C . GLY A 1 422 ? 146.565 185.401 76.529 1.00 11.80 401 GLY A C 1
ATOM 2893 O O . GLY A 1 422 ? 147.509 185.724 75.790 1.00 13.57 401 GLY A O 1
ATOM 2894 N N . TYR A 1 4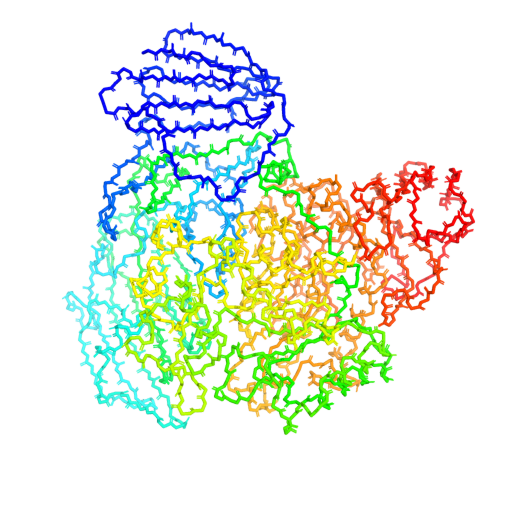23 ? 146.736 184.670 77.641 1.00 13.06 402 TYR A N 1
ATOM 2895 C CA . TYR A 1 423 ? 148.032 184.066 77.941 1.00 10.82 402 TYR A CA 1
ATOM 2896 C C . TYR A 1 423 ? 148.456 183.110 76.830 1.00 13.03 402 TYR A C 1
ATOM 2897 O O . TYR A 1 423 ? 149.622 183.103 76.415 1.00 13.89 402 TYR A O 1
ATOM 2906 N N . ARG A 1 424 ? 147.520 182.302 76.327 1.00 13.16 403 ARG A N 1
ATOM 2907 C CA . ARG A 1 424 ? 147.868 181.356 75.264 1.00 12.82 403 ARG A CA 1
ATOM 2908 C C . ARG A 1 424 ? 148.156 182.070 73.941 1.00 14.07 403 ARG A C 1
ATOM 2909 O O . ARG A 1 424 ? 149.011 181.619 73.165 1.00 15.21 403 ARG A O 1
ATOM 2917 N N . ALA A 1 425 ? 147.467 183.180 73.659 1.00 13.13 404 ALA A N 1
ATOM 2918 C CA . ALA A 1 425 ? 147.842 183.980 72.496 1.00 16.91 404 ALA A CA 1
ATOM 2919 C C . ALA A 1 425 ? 149.276 184.485 72.601 1.00 13.77 404 ALA A C 1
ATOM 2920 O O . ALA A 1 425 ? 150.046 184.404 71.633 1.00 16.38 404 ALA A O 1
ATOM 2922 N N . LEU A 1 426 ? 149.661 184.990 73.778 1.00 14.04 405 LEU A N 1
ATOM 2923 C CA . LEU A 1 426 ? 150.957 185.631 73.949 1.00 12.18 405 LEU A CA 1
ATOM 2924 C C . LEU A 1 426 ? 152.115 184.642 74.025 1.00 13.26 405 LEU A C 1
ATOM 2925 O O . LEU A 1 426 ? 153.228 184.983 73.605 1.00 12.85 405 LEU A O 1
ATOM 2930 N N . THR A 1 427 ? 151.889 183.448 74.582 1.00 13.20 406 THR A N 1
ATOM 2931 C CA . THR A 1 427 ? 152.977 182.512 74.853 1.00 12.82 406 THR A CA 1
ATOM 2932 C C . THR A 1 427 ? 152.794 181.153 74.194 1.00 13.87 406 THR A C 1
ATOM 2933 O O . THR A 1 427 ? 153.661 180.284 74.360 1.00 13.32 406 THR A O 1
ATOM 2937 N N . GLY A 1 428 ? 151.709 180.938 73.453 1.00 13.27 407 GLY A N 1
ATOM 2938 C CA . GLY A 1 428 ? 151.595 179.713 72.688 1.00 15.95 407 GLY A CA 1
ATOM 2939 C C . GLY A 1 428 ? 150.417 178.826 73.024 1.00 14.43 407 GLY A C 1
ATOM 2940 O O . GLY A 1 428 ? 150.025 178.686 74.189 1.00 14.81 407 GLY A O 1
ATOM 2941 N N . LYS A 1 429 ? 149.822 178.218 71.999 1.00 16.40 408 LYS A N 1
ATOM 2942 C CA . LYS A 1 429 ? 148.764 177.262 72.274 1.00 14.86 408 LYS A CA 1
ATOM 2943 C C . LYS A 1 429 ? 149.323 176.039 72.987 1.00 14.06 408 LYS A C 1
ATOM 2944 O O . LYS A 1 429 ? 150.502 175.685 72.848 1.00 16.50 408 LYS A O 1
ATOM 2950 N N A SER A 1 430 ? 148.454 175.380 73.747 0.50 14.07 409 SER A N 1
ATOM 2951 N N B SER A 1 430 ? 148.463 175.386 73.765 0.50 14.08 409 SER A N 1
ATOM 2952 C CA A SER A 1 430 ? 148.831 174.190 74.501 0.50 14.18 409 SER A CA 1
ATOM 2953 C CA B SER A 1 430 ? 148.861 174.195 74.509 0.50 14.15 409 SER A CA 1
ATOM 2954 C C A SER A 1 430 ? 148.742 172.977 73.583 0.50 14.17 409 SER A C 1
ATOM 2955 C C B SER A 1 430 ? 148.750 172.982 73.594 0.50 14.17 409 SER A C 1
ATOM 2956 O O A SER A 1 430 ? 147.645 172.579 73.181 0.50 15.37 409 SER A O 1
ATOM 2957 O O B SER A 1 430 ? 147.644 172.590 73.208 0.50 15.36 409 SER A O 1
ATOM 2962 N N . THR A 1 431 ? 149.901 172.395 73.257 1.00 14.74 410 THR A N 1
ATOM 2963 C CA . THR A 1 431 ? 149.965 171.206 72.405 1.00 13.79 410 THR A CA 1
ATOM 2964 C C . THR A 1 431 ? 149.042 170.108 72.909 1.00 13.75 410 THR A C 1
ATOM 2965 O O . THR A 1 431 ? 148.927 169.890 74.114 1.00 15.75 410 THR A O 1
ATOM 2969 N N . MET A 1 432 ? 148.380 169.400 71.984 1.00 13.61 411 MET A N 1
ATOM 2970 C CA . MET A 1 432 ? 147.617 168.224 72.396 1.00 14.80 411 MET A CA 1
ATOM 2971 C C . MET A 1 432 ? 148.555 167.113 72.858 1.00 17.11 411 MET A C 1
ATOM 2972 O O . MET A 1 432 ? 149.562 166.823 72.211 1.00 17.48 411 MET A O 1
ATOM 2977 N N . LEU A 1 433 ? 148.210 166.488 73.978 1.00 13.47 412 LEU A N 1
ATOM 2978 C CA . LEU A 1 433 ? 148.902 165.311 74.490 1.00 13.91 412 LEU A CA 1
ATOM 2979 C C . LEU A 1 433 ? 148.234 164.040 73.967 1.00 15.85 412 LEU A C 1
ATOM 2980 O O . LEU A 1 433 ? 147.079 164.069 73.532 1.00 14.85 412 LEU A O 1
ATOM 2985 N N . PRO A 1 434 ? 148.937 162.901 73.966 1.00 17.22 413 PRO A N 1
ATOM 2986 C CA . PRO A 1 434 ? 148.302 161.647 73.530 1.00 15.93 413 PRO A CA 1
ATOM 2987 C C . PRO A 1 434 ? 147.096 161.311 74.401 1.00 16.25 413 PRO A C 1
ATOM 2988 O O . PRO A 1 434 ? 147.057 161.602 75.600 1.00 15.91 413 PRO A O 1
ATOM 2992 N N . LYS A 1 435 ? 146.082 160.689 73.786 1.00 12.98 414 LYS A N 1
ATOM 2993 C CA . LYS A 1 435 ? 144.870 160.375 74.544 1.00 13.72 414 LYS A CA 1
ATOM 2994 C C . LYS A 1 435 ? 145.170 159.475 75.740 1.00 16.20 414 LYS A C 1
ATOM 2995 O O . LYS A 1 435 ? 144.543 159.610 76.797 1.00 15.88 414 LYS A O 1
ATOM 3001 N N . TRP A 1 436 ? 146.128 158.552 75.597 1.00 17.19 415 TRP A N 1
ATOM 3002 C CA . TRP A 1 436 ? 146.457 157.666 76.707 1.00 18.46 415 TRP A CA 1
ATOM 3003 C C . TRP A 1 436 ? 147.023 158.416 77.905 1.00 16.04 415 TRP A C 1
ATOM 3004 O O . TRP A 1 436 ? 147.037 157.867 79.013 1.00 14.74 415 TRP A O 1
ATOM 3015 N N . ALA A 1 437 ? 147.486 159.651 77.719 1.00 15.39 416 ALA A N 1
ATOM 3016 C CA . ALA A 1 437 ? 147.973 160.414 78.864 1.00 14.85 416 ALA A CA 1
ATOM 3017 C C . ALA A 1 437 ? 146.866 160.761 79.850 1.00 15.84 416 ALA A C 1
ATOM 3018 O O . ALA A 1 437 ? 147.175 161.156 80.980 1.00 14.72 416 ALA A O 1
ATOM 3020 N N . TYR A 1 438 ? 145.598 160.623 79.462 1.00 14.39 417 TYR A N 1
ATOM 3021 C CA . TYR A 1 438 ? 144.482 160.953 80.337 1.00 14.87 417 TYR A CA 1
ATOM 3022 C C . TYR A 1 438 ? 143.919 159.733 81.056 1.00 14.24 417 TYR A C 1
ATOM 3023 O O . TYR A 1 438 ? 142.968 159.864 81.828 1.00 16.79 417 TYR A O 1
ATOM 3032 N N . GLY A 1 439 ? 144.529 158.559 80.879 1.00 16.18 418 GLY A N 1
ATOM 3033 C CA . GLY A 1 439 ? 144.230 157.401 81.695 1.00 16.43 418 GLY A CA 1
ATOM 3034 C C . GLY A 1 439 ? 145.100 157.330 82.942 1.00 16.20 418 GLY A C 1
ATOM 3035 O O . GLY A 1 439 ? 145.851 158.251 83.270 1.00 18.30 418 GLY A O 1
ATOM 3036 N N . PHE A 1 440 ? 145.007 156.196 83.642 1.00 15.61 419 PHE A N 1
ATOM 3037 C CA . PHE A 1 440 ? 145.721 156.035 84.911 1.00 15.08 419 PHE A CA 1
ATOM 3038 C C . PHE A 1 440 ? 147.202 155.740 84.690 1.00 16.61 419 PHE A C 1
ATOM 3039 O O . PHE A 1 440 ? 147.560 154.862 83.898 1.00 15.58 419 PHE A O 1
ATOM 3047 N N . TRP A 1 441 ? 148.048 156.472 85.414 1.00 14.50 420 TRP A N 1
ATOM 3048 C CA . TRP A 1 441 ? 149.497 156.301 85.449 1.00 13.18 420 TRP A CA 1
ATOM 3049 C C . TRP A 1 441 ? 149.900 155.668 86.780 1.00 14.27 420 TRP A C 1
ATOM 3050 O O . TRP A 1 441 ? 149.550 156.195 87.844 1.00 15.88 420 TRP A O 1
ATOM 3061 N N . GLN A 1 442 ? 150.671 154.573 86.735 1.00 14.05 421 GLN A N 1
ATOM 3062 C CA . GLN A 1 442 ? 151.285 154.008 87.936 1.00 13.53 421 GLN A CA 1
ATOM 3063 C C . GLN A 1 442 ? 152.795 154.194 87.918 1.00 15.06 421 GLN A C 1
ATOM 3064 O O . GLN A 1 442 ? 153.459 153.869 86.927 1.00 16.74 421 GLN A O 1
ATOM 3070 N N . SER A 1 443 ? 153.331 154.690 89.031 1.00 14.79 422 SER A N 1
ATOM 3071 C CA . SER A 1 443 ? 154.754 154.970 89.169 1.00 13.46 422 SER A CA 1
ATOM 3072 C C . SER A 1 443 ? 155.232 154.500 90.541 1.00 15.70 422 SER A C 1
ATOM 3073 O O . SER A 1 443 ? 154.445 154.184 91.440 1.00 16.07 422 SER A O 1
ATOM 3076 N N . ARG A 1 444 ? 156.548 154.461 90.693 1.00 15.08 423 ARG A N 1
ATOM 3077 C CA . ARG A 1 444 ? 157.168 154.139 91.971 1.00 14.72 423 ARG A CA 1
ATOM 3078 C C . ARG A 1 444 ? 158.512 154.839 92.025 1.00 14.00 423 ARG A C 1
ATOM 3079 O O . ARG A 1 444 ? 159.178 154.976 90.995 1.00 12.87 423 ARG A O 1
ATOM 3087 N N . GLU A 1 445 ? 158.904 155.292 93.214 1.00 13.94 424 GLU A N 1
ATOM 3088 C CA . GLU A 1 445 ? 160.301 155.629 93.500 1.00 14.45 424 GLU A CA 1
ATOM 3089 C C . GLU A 1 445 ? 160.825 154.480 94.364 1.00 15.41 424 GLU A C 1
ATOM 3090 O O . GLU A 1 445 ? 160.732 154.536 95.590 1.00 16.07 424 GLU A O 1
ATOM 3096 N N . ARG A 1 446 ? 161.351 153.415 93.740 1.00 16.02 425 ARG A N 1
ATOM 3097 C CA . ARG A 1 446 ? 161.543 153.218 92.305 1.00 16.68 425 ARG A CA 1
ATOM 3098 C C . ARG A 1 446 ? 161.368 151.719 92.006 1.00 15.66 425 ARG A C 1
ATOM 3099 O O . ARG A 1 446 ? 161.615 150.894 92.892 1.00 17.19 425 ARG A O 1
ATOM 3107 N N . TYR A 1 447 ? 160.935 151.356 90.797 1.00 15.58 426 TYR A N 1
ATOM 3108 C CA . TYR A 1 447 ? 161.067 149.965 90.364 1.00 15.64 426 TYR A CA 1
ATOM 3109 C C . TYR A 1 447 ? 162.552 149.669 90.196 1.00 15.35 426 TYR A C 1
ATOM 3110 O O . TYR A 1 447 ? 163.252 150.372 89.462 1.00 17.10 426 TYR A O 1
ATOM 3119 N N . LYS A 1 448 ? 163.046 148.660 90.913 1.00 15.69 427 LYS A N 1
ATOM 3120 C CA . LYS A 1 448 ? 164.480 148.408 90.962 1.00 17.63 427 LYS A CA 1
ATOM 3121 C C . LYS A 1 448 ? 164.952 147.372 89.952 1.00 16.16 427 LYS A C 1
ATOM 3122 O O . LYS A 1 448 ? 166.159 147.126 89.865 1.00 18.00 427 LYS A O 1
ATOM 3128 N N . SER A 1 449 ? 164.050 146.776 89.182 1.00 17.30 428 SER A N 1
ATOM 3129 C CA . SER A 1 449 ? 164.435 145.837 88.139 1.00 18.02 428 SER A CA 1
ATOM 3130 C C . SER A 1 449 ? 163.351 145.861 87.080 1.00 18.31 428 SER A C 1
ATOM 3131 O O . SER A 1 449 ? 162.222 146.288 87.342 1.00 18.59 428 SER A O 1
ATOM 3134 N N . GLN A 1 450 ? 163.675 145.364 85.885 1.00 17.85 429 GLN A N 1
ATOM 3135 C CA . GLN A 1 450 ? 162.620 145.314 84.878 1.00 17.42 429 GLN A CA 1
ATOM 3136 C C . GLN A 1 450 ? 161.548 144.296 85.248 1.00 20.47 429 GLN A C 1
ATOM 3137 O O . GLN A 1 450 ? 160.377 144.488 84.905 1.00 18.75 429 GLN A O 1
ATOM 3143 N N . ASP A 1 451 ? 161.903 143.240 85.987 1.00 21.75 430 ASP A N 1
ATOM 3144 C CA . ASP A 1 451 ? 160.881 142.296 86.433 1.00 21.29 430 ASP A CA 1
ATOM 3145 C C . ASP A 1 451 ? 159.874 142.962 87.373 1.00 20.62 430 ASP A C 1
ATOM 3146 O O . ASP A 1 451 ? 158.677 142.648 87.331 1.00 20.69 430 ASP A O 1
ATOM 3151 N N . GLU A 1 452 ? 160.339 143.881 88.231 1.00 19.57 431 GLU A N 1
ATOM 3152 C CA . GLU A 1 452 ? 159.418 144.596 89.116 1.00 18.30 431 GLU A CA 1
ATOM 3153 C C . GLU A 1 452 ? 158.466 145.483 88.329 1.00 19.79 431 GLU A C 1
ATOM 3154 O O . GLU A 1 452 ? 157.260 145.511 88.611 1.00 20.18 431 GLU A O 1
ATOM 3160 N N . LEU A 1 453 ? 158.983 146.217 87.340 1.00 16.28 432 LEU A N 1
ATOM 3161 C CA . LEU A 1 453 ? 158.131 147.118 86.572 1.00 16.55 432 LEU A CA 1
ATOM 3162 C C . LEU A 1 453 ? 157.127 146.333 85.738 1.00 19.78 432 LEU A C 1
ATOM 3163 O O . LEU A 1 453 ? 155.923 146.629 85.746 1.00 19.31 432 LEU A O 1
ATOM 3168 N N . VAL A 1 454 ? 157.605 145.330 84.999 1.00 19.00 433 VAL A N 1
ATOM 3169 C CA . VAL A 1 454 ? 156.704 144.553 84.154 1.00 17.10 433 VAL A CA 1
ATOM 3170 C C . VAL A 1 454 ? 155.702 143.799 85.019 1.00 17.72 433 VAL A C 1
ATOM 3171 O O . VAL A 1 454 ? 154.519 143.674 84.666 1.00 19.48 433 VAL A O 1
ATOM 3175 N N . GLY A 1 455 ? 156.149 143.328 86.186 1.00 20.14 434 GLY A N 1
ATOM 3176 C CA . GLY A 1 455 ? 155.255 142.622 87.090 1.00 19.30 434 GLY A CA 1
ATOM 3177 C C . GLY A 1 455 ? 154.113 143.485 87.598 1.00 21.16 434 GLY A C 1
ATOM 3178 O O . GLY A 1 455 ? 153.000 142.996 87.803 1.00 19.39 434 GLY A O 1
ATOM 3179 N N . ALA A 1 456 ? 154.376 144.779 87.814 1.00 19.40 435 ALA A N 1
ATOM 3180 C CA . ALA A 1 456 ? 153.320 145.693 88.244 1.00 18.88 435 ALA A CA 1
ATOM 3181 C C . ALA A 1 456 ? 152.243 145.829 87.177 1.00 18.18 435 ALA A C 1
ATOM 3182 O O . ALA A 1 456 ? 151.045 145.845 87.495 1.00 18.84 435 ALA A O 1
ATOM 3184 N N . VAL A 1 457 ? 152.651 145.957 85.911 1.00 19.28 436 VAL A N 1
ATOM 3185 C CA . VAL A 1 457 ? 151.687 146.015 84.811 1.00 14.90 436 VAL A CA 1
ATOM 3186 C C . VAL A 1 457 ? 150.890 144.721 84.743 1.00 22.22 436 VAL A C 1
ATOM 3187 O O . VAL A 1 457 ? 149.659 144.734 84.618 1.00 20.52 436 VAL A O 1
ATOM 3191 N N . ALA A 1 458 ? 151.585 143.582 84.840 1.00 18.36 437 ALA A N 1
ATOM 3192 C CA . ALA A 1 458 ? 150.918 142.285 84.752 1.00 19.90 437 ALA A CA 1
ATOM 3193 C C . ALA A 1 458 ? 149.876 142.104 85.849 1.00 21.91 437 ALA A C 1
ATOM 3194 O O . ALA A 1 458 ? 148.818 141.504 85.614 1.00 22.21 437 ALA A O 1
ATOM 3196 N N . GLU A 1 459 ? 150.161 142.600 87.059 1.00 19.21 438 GLU A N 1
ATOM 3197 C CA . GLU A 1 459 ? 149.224 142.426 88.165 1.00 19.08 438 GLU A CA 1
ATOM 3198 C C . GLU A 1 459 ? 148.004 143.332 88.024 1.00 22.37 438 GLU A C 1
ATOM 3199 O O . GLU A 1 459 ? 146.900 142.930 88.406 1.00 20.39 438 GLU A O 1
ATOM 3205 N N . TYR A 1 460 ? 148.167 144.546 87.474 1.00 20.86 439 TYR A N 1
ATOM 3206 C CA . TYR A 1 460 ? 146.990 145.358 87.167 1.00 19.49 439 TYR A CA 1
ATOM 3207 C C . TYR A 1 460 ? 146.094 144.644 86.166 1.00 19.69 439 TYR A C 1
ATOM 3208 O O . TYR A 1 460 ? 144.864 144.679 86.290 1.00 21.68 439 TYR A O 1
ATOM 3217 N N . ARG A 1 461 ? 146.697 143.964 85.185 1.00 18.73 440 ARG A N 1
ATOM 3218 C CA . ARG A 1 461 ? 145.915 143.247 84.177 1.00 18.34 440 ARG A CA 1
ATOM 3219 C C . ARG A 1 461 ? 145.237 142.019 84.774 1.00 20.78 440 ARG A C 1
ATOM 3220 O O . ARG A 1 461 ? 144.085 141.711 84.441 1.00 23.88 440 ARG A O 1
ATOM 3228 N N . LYS A 1 462 ? 145.933 141.315 85.670 1.00 22.25 441 LYS A N 1
ATOM 3229 C CA . LYS A 1 462 ? 145.355 140.141 86.315 1.00 21.05 441 LYS A CA 1
ATOM 3230 C C . LYS A 1 462 ? 144.130 140.511 87.143 1.00 29.44 441 LYS A C 1
ATOM 3231 O O . LYS A 1 462 ? 143.133 139.775 87.163 1.00 25.77 441 LYS A O 1
ATOM 3237 N N . ARG A 1 463 ? 144.180 141.654 87.827 1.00 24.35 442 ARG A N 1
ATOM 3238 C CA . ARG A 1 463 ? 143.064 142.132 88.632 1.00 25.79 442 ARG A CA 1
ATOM 3239 C C . ARG A 1 463 ? 142.023 142.887 87.820 1.00 22.02 442 ARG A C 1
ATOM 3240 O O . ARG A 1 463 ? 141.046 143.373 88.405 1.00 26.17 442 ARG A O 1
ATOM 3248 N N . LYS A 1 464 ? 142.202 142.987 86.496 1.00 23.34 443 LYS A N 1
ATOM 3249 C CA . LYS A 1 464 ? 141.271 143.677 85.601 1.00 23.18 443 LYS A CA 1
ATOM 3250 C C . LYS A 1 464 ? 141.020 145.120 86.034 1.00 25.71 443 LYS A C 1
ATOM 3251 O O . LYS A 1 464 ? 139.918 145.649 85.871 1.00 28.31 443 LYS A O 1
ATOM 3257 N N . LEU A 1 465 ? 142.035 145.760 86.601 1.00 23.52 444 LEU A N 1
ATOM 3258 C CA . LEU A 1 465 ? 141.968 147.173 86.933 1.00 23.65 444 LEU A CA 1
ATOM 3259 C C . LEU A 1 465 ? 142.417 147.990 85.731 1.00 26.00 444 LEU A C 1
ATOM 3260 O O . LEU A 1 465 ? 143.039 147.473 84.800 1.00 39.14 444 LEU A O 1
ATOM 3265 N N . SER A 1 466 ? 142.086 149.278 85.746 1.00 19.27 445 SER A N 1
ATOM 3266 C CA . SER A 1 466 ? 142.382 150.136 84.606 1.00 20.50 445 SER A CA 1
ATOM 3267 C C . SER A 1 466 ? 143.796 150.697 84.739 1.00 18.06 445 SER A C 1
ATOM 3268 O O . SER A 1 466 ? 144.161 151.252 85.782 1.00 20.43 445 SER A O 1
ATOM 3271 N N . LEU A 1 467 ? 144.600 150.528 83.694 1.00 15.95 446 LEU A N 1
ATOM 3272 C CA . LEU A 1 467 ? 145.966 151.040 83.698 1.00 18.41 446 LEU A CA 1
ATOM 3273 C C . LEU A 1 467 ? 146.405 151.318 82.271 1.00 19.90 446 LEU A C 1
ATOM 3274 O O . LEU A 1 467 ? 146.336 150.434 81.411 1.00 21.64 446 LEU A O 1
ATOM 3279 N N . ASP A 1 468 ? 146.857 152.544 82.013 1.00 15.86 447 ASP A N 1
ATOM 3280 C CA . ASP A 1 468 ? 147.382 152.876 80.702 1.00 16.67 447 ASP A CA 1
ATOM 3281 C C . ASP A 1 468 ? 148.890 153.024 80.658 1.00 16.15 447 ASP A C 1
ATOM 3282 O O . ASP A 1 468 ? 149.493 152.655 79.652 1.00 16.88 447 ASP A O 1
ATOM 3287 N N . ASN A 1 469 ? 149.514 153.535 81.724 1.00 16.54 448 ASN A N 1
ATOM 3288 C CA . ASN A 1 469 ? 150.898 153.989 81.664 1.00 15.37 448 ASN A CA 1
ATOM 3289 C C . ASN A 1 469 ? 151.679 153.550 82.893 1.00 14.46 448 ASN A C 1
ATOM 3290 O O . ASN A 1 469 ? 151.162 153.587 84.018 1.00 16.70 448 ASN A O 1
ATOM 3295 N N . ILE A 1 470 ? 152.931 153.128 82.669 1.00 14.99 449 ILE A N 1
ATOM 3296 C CA . ILE A 1 470 ? 153.842 152.713 83.734 1.00 15.70 449 ILE A CA 1
ATOM 3297 C C . ILE A 1 470 ? 155.112 153.556 83.639 1.00 14.80 449 ILE A C 1
ATOM 3298 O O . ILE A 1 470 ? 155.502 153.986 82.549 1.00 15.06 449 ILE A O 1
ATOM 3303 N N . VAL A 1 471 ? 155.751 153.828 84.786 1.00 13.32 450 VAL A N 1
ATOM 3304 C CA . VAL A 1 471 ? 156.867 154.780 84.824 1.00 15.95 450 VAL A CA 1
ATOM 3305 C C . VAL A 1 471 ? 158.115 154.160 85.452 1.00 14.87 450 VAL A C 1
ATOM 3306 O O . VAL A 1 471 ? 158.050 153.585 86.543 1.00 15.28 450 VAL A O 1
ATOM 3310 N N . LEU A 1 472 ? 159.259 154.331 84.785 1.00 14.15 451 LEU A N 1
ATOM 3311 C CA . LEU A 1 472 ? 160.562 153.936 85.319 1.00 14.91 451 LEU A CA 1
ATOM 3312 C C . LEU A 1 472 ? 161.314 155.169 85.821 1.00 14.68 451 LEU A C 1
ATOM 3313 O O . LEU A 1 472 ? 161.655 156.062 85.033 1.00 15.40 451 LEU A O 1
ATOM 3318 N N . ASP A 1 473 ? 161.592 155.193 87.123 1.00 14.45 452 ASP A N 1
ATOM 3319 C CA . ASP A 1 473 ? 162.259 156.295 87.807 1.00 13.89 452 ASP A CA 1
ATOM 3320 C C . ASP A 1 473 ? 163.779 156.190 87.604 1.00 16.99 452 ASP A C 1
ATOM 3321 O O . ASP A 1 473 ? 164.282 155.409 86.785 1.00 16.77 452 ASP A O 1
ATOM 3326 N N . TRP A 1 474 ? 164.519 157.000 88.357 1.00 13.31 453 TRP A N 1
ATOM 3327 C CA . TRP A 1 474 ? 165.976 157.095 88.304 1.00 13.36 453 TRP A CA 1
ATOM 3328 C C . TRP A 1 474 ? 166.674 155.773 88.667 1.00 13.47 453 TRP A C 1
ATOM 3329 O O . TRP A 1 474 ? 166.065 154.806 89.136 1.00 14.46 453 TRP A O 1
ATOM 3340 N N . SER A 1 475 ? 167.989 155.755 88.394 1.00 15.96 454 SER A N 1
ATOM 3341 C CA . SER A 1 475 ? 168.940 154.750 88.881 1.00 15.58 454 SER A CA 1
ATOM 3342 C C . SER A 1 475 ? 168.791 153.396 88.192 1.00 17.56 454 SER A C 1
ATOM 3343 O O . SER A 1 475 ? 169.158 152.359 88.763 1.00 17.43 454 SER A O 1
ATOM 3346 N N . TYR A 1 476 ? 168.289 153.395 86.955 1.00 15.96 455 TYR A N 1
ATOM 3347 C CA . TYR A 1 476 ? 168.370 152.233 86.073 1.00 15.23 455 TYR A CA 1
ATOM 3348 C C . TYR A 1 476 ? 169.745 152.091 85.431 1.00 16.84 455 TYR A C 1
ATOM 3349 O O . TYR A 1 476 ? 170.025 151.052 84.820 1.00 18.69 455 TYR A O 1
ATOM 3358 N N . TRP A 1 477 ? 170.591 153.105 85.546 1.00 17.23 456 TRP A N 1
ATOM 3359 C CA . TRP A 1 477 ? 171.917 153.153 84.946 1.00 17.15 456 TRP A CA 1
ATOM 3360 C C . TRP A 1 477 ? 172.957 152.529 85.871 1.00 16.03 456 TRP A C 1
ATOM 3361 O O . TRP A 1 477 ? 172.723 152.368 87.075 1.00 18.52 456 TRP A O 1
ATOM 3372 N N . PRO A 1 478 ? 174.131 152.166 85.346 1.00 16.30 457 PRO A N 1
ATOM 3373 C CA . PRO A 1 478 ? 175.227 151.763 86.238 1.00 14.82 457 PRO A CA 1
ATOM 3374 C C . PRO A 1 478 ? 175.529 152.894 87.211 1.00 17.22 457 PRO A C 1
ATOM 3375 O O . PRO A 1 478 ? 175.518 154.068 86.840 1.00 16.33 457 PRO A O 1
ATOM 3379 N N . GLU A 1 479 ? 175.799 152.529 88.469 1.00 15.11 458 GLU A N 1
ATOM 3380 C CA . GLU A 1 479 ? 175.824 153.522 89.544 1.00 15.61 458 GLU A CA 1
ATOM 3381 C C . GLU A 1 479 ? 176.723 154.712 89.226 1.00 17.97 458 GLU A C 1
ATOM 3382 O O . GLU A 1 479 ? 176.343 155.869 89.458 1.00 17.47 458 GLU A O 1
ATOM 3388 N N . ASN A 1 480 ? 177.921 154.464 88.696 1.00 14.28 459 ASN A N 1
ATOM 3389 C CA . ASN A 1 480 ? 178.858 155.550 88.465 1.00 15.04 459 ASN A CA 1
ATOM 3390 C C . ASN A 1 480 ? 178.674 156.228 87.112 1.00 14.79 459 ASN A C 1
ATOM 3391 O O . ASN A 1 480 ? 179.587 156.928 86.664 1.00 17.18 459 ASN A O 1
ATOM 3396 N N . ALA A 1 481 ? 177.506 156.080 86.470 1.00 15.53 460 ALA A N 1
ATOM 3397 C CA . ALA A 1 481 ? 177.359 156.523 85.084 1.00 16.24 460 ALA A CA 1
ATOM 3398 C C . ALA A 1 481 ? 176.065 157.303 84.868 1.00 14.78 460 ALA A C 1
ATOM 3399 O O . ALA A 1 481 ? 175.397 157.150 83.840 1.00 16.31 460 ALA A O 1
ATOM 3401 N N . TRP A 1 482 ? 175.700 158.163 85.821 1.00 15.16 461 TRP A N 1
ATOM 3402 C CA . TRP A 1 482 ? 174.556 159.058 85.622 1.00 14.90 461 TRP A CA 1
ATOM 3403 C C . TRP A 1 482 ? 174.841 160.000 84.457 1.00 12.93 461 TRP A C 1
ATOM 3404 O O . TRP A 1 482 ? 175.847 160.723 84.464 1.00 13.29 461 TRP A O 1
ATOM 3415 N N . GLY A 1 483 ? 173.946 159.991 83.465 1.00 14.03 462 GLY A N 1
ATOM 3416 C CA . GLY A 1 483 ? 174.085 160.771 82.253 1.00 15.51 462 GLY A CA 1
ATOM 3417 C C . GLY A 1 483 ? 174.475 159.956 81.039 1.00 17.33 462 GLY A C 1
ATOM 3418 O O . GLY A 1 483 ? 174.411 160.476 79.913 1.00 16.87 462 GLY A O 1
ATOM 3419 N N . SER A 1 484 ? 174.899 158.702 81.236 1.00 15.27 463 SER A N 1
ATOM 3420 C CA . SER A 1 484 ? 175.201 157.828 80.107 1.00 14.88 463 SER A CA 1
ATOM 3421 C C . SER A 1 484 ? 173.934 157.341 79.415 1.00 15.40 463 SER A C 1
ATOM 3422 O O . SER A 1 484 ? 173.977 157.012 78.224 1.00 16.26 463 SER A O 1
ATOM 3425 N N . HIS A 1 485 ? 172.810 157.287 80.146 1.00 14.85 464 HIS A N 1
ATOM 3426 C CA . HIS A 1 485 ? 171.545 156.696 79.699 1.00 13.83 464 HIS A CA 1
ATOM 3427 C C . HIS A 1 485 ? 171.677 155.204 79.387 1.00 17.49 464 HIS A C 1
ATOM 3428 O O . HIS A 1 485 ? 170.851 154.645 78.656 1.00 17.62 464 HIS A O 1
ATOM 3435 N N . ASP A 1 486 ? 172.694 154.544 79.952 1.00 15.25 465 ASP A N 1
ATOM 3436 C CA . ASP A 1 486 ? 172.846 153.098 79.852 1.00 17.29 465 ASP A CA 1
ATOM 3437 C C . ASP A 1 486 ? 172.022 152.396 80.934 1.00 16.50 465 ASP A C 1
ATOM 3438 O O . ASP A 1 486 ? 171.506 153.022 81.861 1.00 18.05 465 ASP A O 1
ATOM 3443 N N . PHE A 1 487 ? 171.908 151.069 80.811 1.00 15.70 466 PHE A N 1
ATOM 3444 C CA . PHE A 1 487 ? 171.166 150.230 81.748 1.00 14.38 466 PHE A CA 1
ATOM 3445 C C . PHE A 1 487 ? 172.107 149.287 82.495 1.00 19.69 466 PHE A C 1
ATOM 3446 O O . PHE A 1 487 ? 172.953 148.633 81.873 1.00 22.03 466 PHE A O 1
ATOM 3454 N N . ASP A 1 488 ? 171.965 149.220 83.820 1.00 17.10 467 ASP A N 1
ATOM 3455 C CA . ASP A 1 488 ? 172.721 148.244 84.624 1.00 17.70 467 ASP A CA 1
ATOM 3456 C C . ASP A 1 488 ? 172.201 146.852 84.293 1.00 19.55 467 ASP A C 1
ATOM 3457 O O . ASP A 1 488 ? 171.017 146.582 84.512 1.00 18.64 467 ASP A O 1
ATOM 3462 N N . PRO A 1 489 ? 173.028 145.943 83.762 1.00 17.52 468 PRO A N 1
ATOM 3463 C CA . PRO A 1 489 ? 172.488 144.647 83.310 1.00 19.03 468 PRO A CA 1
ATOM 3464 C C . PRO A 1 489 ? 172.060 143.725 84.440 1.00 15.05 468 PRO A C 1
ATOM 3465 O O . PRO A 1 489 ? 171.255 142.816 84.195 1.00 18.20 468 PRO A O 1
ATOM 3469 N N . GLN A 1 490 ? 172.570 143.916 85.659 1.00 17.90 469 GLN A N 1
ATOM 3470 C CA . GLN A 1 490 ? 172.091 143.124 86.787 1.00 16.69 469 GLN A CA 1
ATOM 3471 C C . GLN A 1 490 ? 170.588 143.276 86.944 1.00 17.58 469 GLN A C 1
ATOM 3472 O O . GLN A 1 490 ? 169.851 142.289 87.043 1.00 17.04 469 GLN A O 1
ATOM 3478 N N . HIS A 1 491 ? 170.111 144.518 86.918 1.00 16.39 470 HIS A N 1
ATOM 3479 C CA . HIS A 1 491 ? 168.719 144.809 87.218 1.00 18.51 470 HIS A CA 1
ATOM 3480 C C . HIS A 1 491 ? 167.861 145.038 85.981 1.00 17.24 470 HIS A C 1
ATOM 3481 O O . HIS A 1 491 ? 166.636 144.851 86.050 1.00 18.20 470 HIS A O 1
ATOM 3488 N N . PHE A 1 492 ? 168.468 145.441 84.868 1.00 16.50 471 PHE A N 1
ATOM 3489 C CA . PHE A 1 492 ? 167.767 145.698 83.607 1.00 16.97 471 PHE A CA 1
ATOM 3490 C C . PHE A 1 492 ? 168.539 145.025 82.477 1.00 16.26 471 PHE A C 1
ATOM 3491 O O . PHE A 1 492 ? 169.115 145.696 81.614 1.00 16.77 471 PHE A O 1
ATOM 3499 N N . PRO A 1 493 ? 168.549 143.687 82.442 1.00 18.54 472 PRO A N 1
ATOM 3500 C CA . PRO A 1 493 ? 169.365 142.981 81.436 1.00 20.86 472 PRO A CA 1
ATOM 3501 C C . PRO A 1 493 ? 168.868 143.129 80.003 1.00 23.12 472 PRO A C 1
ATOM 3502 O O . PRO A 1 493 ? 169.665 142.961 79.069 1.00 22.08 472 PRO A O 1
ATOM 3506 N N . ASP A 1 494 ? 167.590 143.431 79.789 1.00 18.86 473 ASP A N 1
ATOM 3507 C CA . ASP A 1 494 ? 167.007 143.461 78.447 1.00 18.91 473 ASP A CA 1
ATOM 3508 C C . ASP A 1 494 ? 165.995 144.595 78.392 1.00 20.57 473 ASP A C 1
ATOM 3509 O O . ASP A 1 494 ? 164.780 144.369 78.395 1.00 20.54 473 ASP A O 1
ATOM 3514 N N . PRO A 1 495 ? 166.470 145.844 78.361 1.00 18.71 474 PRO A N 1
ATOM 3515 C CA . PRO A 1 495 ? 165.526 146.978 78.325 1.00 18.64 474 PRO A CA 1
ATOM 3516 C C . PRO A 1 495 ? 164.642 146.993 77.093 1.00 19.83 474 PRO A C 1
ATOM 3517 O O . PRO A 1 495 ? 163.478 147.407 77.192 1.00 17.84 474 PRO A O 1
ATOM 3521 N N . ASP A 1 496 ? 165.147 146.557 75.934 1.00 18.54 475 ASP A N 1
ATOM 3522 C CA . ASP A 1 496 ? 164.288 146.457 74.759 1.00 19.59 475 ASP A CA 1
ATOM 3523 C C . ASP A 1 496 ? 163.137 145.491 75.005 1.00 20.81 475 ASP A C 1
ATOM 3524 O O . ASP A 1 496 ? 161.990 145.775 74.638 1.00 19.27 475 ASP A O 1
ATOM 3529 N N . GLY A 1 497 ? 163.424 144.353 75.640 1.00 20.00 476 GLY A N 1
ATOM 3530 C CA . GLY A 1 497 ? 162.375 143.410 75.985 1.00 21.60 476 GLY A CA 1
ATOM 3531 C C . GLY A 1 497 ? 161.416 143.926 77.039 1.00 20.02 476 GLY A C 1
ATOM 3532 O O . GLY A 1 497 ? 160.230 143.580 77.021 1.00 19.99 476 GLY A O 1
ATOM 3533 N N . MET A 1 498 ? 161.915 144.727 77.984 1.00 20.53 477 MET A N 1
ATOM 3534 C CA . MET A 1 498 ? 161.037 145.371 78.959 1.00 17.62 477 MET A CA 1
ATOM 3535 C C . MET A 1 498 ? 159.992 146.233 78.260 1.00 17.13 477 MET A C 1
ATOM 3536 O O . MET A 1 498 ? 158.790 146.139 78.551 1.00 17.44 477 MET A O 1
ATOM 3541 N N . VAL A 1 499 ? 160.437 147.078 77.330 1.00 18.26 478 VAL A N 1
ATOM 3542 C CA . VAL A 1 499 ? 159.511 147.953 76.617 1.00 16.36 478 VAL A CA 1
ATOM 3543 C C . VAL A 1 499 ? 158.509 147.131 75.814 1.00 19.25 478 VAL A C 1
ATOM 3544 O O . VAL A 1 499 ? 157.304 147.413 75.824 1.00 17.67 478 VAL A O 1
ATOM 3548 N N . LYS A 1 500 ? 158.989 146.103 75.103 1.00 19.35 479 LYS A N 1
ATOM 3549 C CA . LYS A 1 500 ? 158.084 145.289 74.293 1.00 18.56 479 LYS A CA 1
ATOM 3550 C C . LYS A 1 500 ? 157.048 144.578 75.158 1.00 21.51 479 LYS A C 1
ATOM 3551 O O . LYS A 1 500 ? 155.881 144.450 74.768 1.00 19.62 479 LYS A O 1
ATOM 3557 N N . ALA A 1 501 ? 157.449 144.112 76.339 1.00 18.29 480 ALA A N 1
ATOM 3558 C CA . ALA A 1 501 ? 156.506 143.422 77.213 1.00 20.23 480 ALA A CA 1
ATOM 3559 C C . ALA A 1 501 ? 155.418 144.367 77.707 1.00 18.70 480 ALA A C 1
ATOM 3560 O O . ALA A 1 501 ? 154.254 143.968 77.833 1.00 20.21 480 ALA A O 1
ATOM 3562 N N . VAL A 1 502 ? 155.780 145.622 77.989 1.00 18.06 481 VAL A N 1
ATOM 3563 C CA . VAL A 1 502 ? 154.786 146.607 78.405 1.00 19.46 481 VAL A CA 1
ATOM 3564 C C . VAL A 1 502 ? 153.824 146.899 77.260 1.00 19.58 481 VAL A C 1
ATOM 3565 O O . VAL A 1 502 ? 152.601 146.892 77.437 1.00 17.63 481 VAL A O 1
ATOM 3569 N N . HIS A 1 503 ? 154.371 147.133 76.063 1.00 16.96 482 HIS A N 1
ATOM 3570 C CA . HIS A 1 503 ? 153.543 147.410 74.891 1.00 17.14 482 HIS A CA 1
ATOM 3571 C C . HIS A 1 503 ? 152.627 146.238 74.563 1.00 21.97 482 HIS A C 1
ATOM 3572 O O . HIS A 1 503 ? 151.484 146.438 74.138 1.00 19.66 482 HIS A O 1
ATOM 3579 N N . ASP A 1 504 ? 153.104 145.005 74.757 1.00 22.52 483 ASP A N 1
ATOM 3580 C CA . ASP A 1 504 ? 152.267 143.839 74.485 1.00 22.30 483 ASP A CA 1
ATOM 3581 C C . ASP A 1 504 ? 151.100 143.723 75.457 1.00 23.72 483 ASP A C 1
ATOM 3582 O O . ASP A 1 504 ? 150.115 143.044 75.143 1.00 22.32 483 ASP A O 1
ATOM 3587 N N . MET A 1 505 ? 151.181 144.370 76.623 1.00 17.96 484 MET A N 1
ATOM 3588 C CA . MET A 1 505 ? 150.067 144.456 77.556 1.00 18.29 484 MET A CA 1
ATOM 3589 C C . MET A 1 505 ? 149.272 145.754 77.398 1.00 19.53 484 MET A C 1
ATOM 3590 O O . MET A 1 505 ? 148.527 146.129 78.308 1.00 21.08 484 MET A O 1
ATOM 3595 N N . HIS A 1 506 ? 149.405 146.430 76.255 1.00 17.87 485 HIS A N 1
ATOM 3596 C CA . HIS A 1 506 ? 148.595 147.607 75.913 1.00 20.77 485 HIS A CA 1
ATOM 3597 C C . HIS A 1 506 ? 148.820 148.756 76.892 1.00 21.71 485 HIS A C 1
ATOM 3598 O O . HIS A 1 506 ? 147.874 149.428 77.317 1.00 20.61 485 HIS A O 1
ATOM 3605 N N . ALA A 1 507 ? 150.079 148.979 77.253 1.00 20.28 486 ALA A N 1
ATOM 3606 C CA . ALA A 1 507 ? 150.466 150.076 78.125 1.00 19.03 486 ALA A CA 1
ATOM 3607 C C . ALA A 1 507 ? 151.627 150.836 77.500 1.00 18.65 486 ALA A C 1
ATOM 3608 O O . ALA A 1 507 ? 152.363 150.318 76.658 1.00 21.24 486 ALA A O 1
ATOM 3610 N N . GLN A 1 508 ? 151.777 152.084 77.915 1.00 17.43 487 GLN A N 1
ATOM 3611 C CA . GLN A 1 508 ? 152.889 152.932 77.514 1.00 15.46 487 GLN A CA 1
ATOM 3612 C C . GLN A 1 508 ? 153.875 153.021 78.673 1.00 15.59 487 GLN A C 1
ATOM 3613 O O . GLN A 1 508 ? 153.511 152.797 79.831 1.00 15.17 487 GLN A O 1
ATOM 3619 N N . ILE A 1 509 ? 155.133 153.336 78.355 1.00 15.30 488 ILE A N 1
ATOM 3620 C CA . ILE A 1 509 ? 156.189 153.432 79.364 1.00 14.40 488 ILE A CA 1
ATOM 3621 C C . ILE A 1 509 ? 156.930 154.765 79.227 1.00 16.25 488 ILE A C 1
ATOM 3622 O O . ILE A 1 509 ? 157.380 155.131 78.134 1.00 16.50 488 ILE A O 1
ATOM 3627 N N . MET A 1 510 ? 157.048 155.489 80.346 1.00 13.65 489 MET A N 1
ATOM 3628 C CA . MET A 1 510 ? 157.819 156.724 80.461 1.00 13.76 489 MET A CA 1
ATOM 3629 C C . MET A 1 510 ? 159.071 156.459 81.296 1.00 11.96 489 MET A C 1
ATOM 3630 O O . MET A 1 510 ? 159.049 155.630 82.216 1.00 14.24 489 MET A O 1
ATOM 3635 N N . ILE A 1 511 ? 160.156 157.174 80.980 1.00 13.77 490 ILE A N 1
ATOM 3636 C CA . ILE A 1 511 ? 161.433 156.999 81.671 1.00 14.06 490 ILE A CA 1
ATOM 3637 C C . ILE A 1 511 ? 162.004 158.345 82.129 1.00 14.49 490 ILE A C 1
ATOM 3638 O O . ILE A 1 511 ? 161.909 159.361 81.429 1.00 13.02 490 ILE A O 1
ATOM 3643 N N . SER A 1 512 ? 162.604 158.338 83.318 1.00 13.10 491 SER A N 1
ATOM 3644 C CA . SER A 1 512 ? 163.269 159.506 83.889 1.00 13.21 491 SER A CA 1
ATOM 3645 C C . SER A 1 512 ? 164.522 159.882 83.103 1.00 15.66 491 SER A C 1
ATOM 3646 O O . SER A 1 512 ? 165.388 159.032 82.862 1.00 15.46 491 SER A O 1
ATOM 3649 N N . ILE A 1 513 ? 164.630 161.164 82.734 1.00 13.00 492 ILE A N 1
ATOM 3650 C CA . ILE A 1 513 ? 165.850 161.760 82.176 1.00 13.01 492 ILE A CA 1
ATOM 3651 C C . ILE A 1 513 ? 166.100 163.083 82.902 1.00 14.65 492 ILE A C 1
ATOM 3652 O O . ILE A 1 513 ? 165.259 163.992 82.857 1.00 15.19 492 ILE A O 1
ATOM 3657 N N . TRP A 1 514 ? 167.240 163.186 83.574 1.00 12.11 493 TRP A N 1
ATOM 3658 C CA . TRP A 1 514 ? 167.644 164.395 84.285 1.00 12.23 493 TRP A CA 1
ATOM 3659 C C . TRP A 1 514 ? 168.500 165.283 83.392 1.00 11.98 493 TRP A C 1
ATOM 3660 O O . TRP A 1 514 ? 168.965 164.867 82.318 1.00 15.23 493 TRP A O 1
ATOM 3671 N N . PRO A 1 515 ? 168.745 166.552 83.811 1.00 11.92 494 PRO A N 1
ATOM 3672 C CA . PRO A 1 515 ? 169.756 167.382 83.136 1.00 11.85 494 PRO A CA 1
ATOM 3673 C C . PRO A 1 515 ? 171.150 167.194 83.724 1.00 12.82 494 PRO A C 1
ATOM 3674 O O . PRO A 1 515 ? 172.050 168.006 83.477 1.00 13.15 494 PRO A O 1
ATOM 3678 N N . LYS A 1 516 ? 171.312 166.118 84.502 1.00 13.58 495 LYS A N 1
ATOM 3679 C CA . LYS A 1 516 ? 172.474 165.867 85.357 1.00 13.91 495 LYS A CA 1
ATOM 3680 C C . LYS A 1 516 ? 173.428 164.851 84.721 1.00 12.75 495 LYS A C 1
ATOM 3681 O O . LYS A 1 516 ? 172.988 163.846 84.151 1.00 13.19 495 LYS A O 1
ATOM 3687 N N . PHE A 1 517 ? 174.735 165.107 84.851 1.00 13.67 496 PHE A N 1
ATOM 3688 C CA . PHE A 1 517 ? 175.778 164.274 84.244 1.00 13.46 496 PHE A CA 1
ATOM 3689 C C . PHE A 1 517 ? 176.968 164.117 85.189 1.00 14.55 496 PHE A C 1
ATOM 3690 O O . PHE A 1 517 ? 177.406 165.078 85.827 1.00 15.51 496 PHE A O 1
ATOM 3698 N N . TYR A 1 518 ? 177.519 162.885 85.252 1.00 14.65 497 TYR A N 1
ATOM 3699 C CA . TYR A 1 518 ? 178.782 162.684 85.974 1.00 14.45 497 TYR A CA 1
ATOM 3700 C C . TYR A 1 518 ? 179.966 162.973 85.044 1.00 15.56 497 TYR A C 1
ATOM 3701 O O . TYR A 1 518 ? 179.922 162.612 83.862 1.00 15.08 497 TYR A O 1
ATOM 3710 N N . PRO A 1 519 ? 181.042 163.609 85.533 1.00 14.29 498 PRO A N 1
ATOM 3711 C CA . PRO A 1 519 ? 182.148 164.032 84.636 1.00 14.05 498 PRO A CA 1
ATOM 3712 C C . PRO A 1 519 ? 182.940 162.896 84.021 1.00 14.95 498 PRO A C 1
ATOM 3713 O O . PRO A 1 519 ? 183.716 163.150 83.090 1.00 18.56 498 PRO A O 1
ATOM 3717 N N . THR A 1 520 ? 182.762 161.662 84.487 1.00 14.93 499 THR A N 1
ATOM 3718 C CA . THR A 1 520 ? 183.415 160.507 83.880 1.00 17.90 499 THR A CA 1
ATOM 3719 C C . THR A 1 520 ? 182.702 159.989 82.634 1.00 17.44 499 THR A C 1
ATOM 3720 O O . THR A 1 520 ? 183.267 159.140 81.935 1.00 19.76 499 THR A O 1
ATOM 3724 N N . THR A 1 521 ? 181.482 160.453 82.339 1.00 15.16 500 THR A N 1
ATOM 3725 C CA . THR A 1 521 ? 180.729 159.900 81.215 1.00 14.69 500 THR A CA 1
ATOM 3726 C C . THR A 1 521 ? 181.105 160.571 79.891 1.00 14.42 500 THR A C 1
ATOM 3727 O O . THR A 1 521 ? 181.477 161.746 79.836 1.00 14.67 500 THR A O 1
ATOM 3731 N N . ALA A 1 522 ? 181.009 159.797 78.807 1.00 15.15 501 ALA A N 1
ATOM 3732 C CA . ALA A 1 522 ? 181.259 160.374 77.488 1.00 15.42 501 ALA A CA 1
ATOM 3733 C C . ALA A 1 522 ? 180.288 161.507 77.188 1.00 13.68 501 ALA A C 1
ATOM 3734 O O . ALA A 1 522 ? 180.663 162.497 76.541 1.00 16.74 501 ALA A O 1
ATOM 3736 N N . ASN A 1 523 ? 179.044 161.388 77.662 1.00 16.05 502 ASN A N 1
ATOM 3737 C CA . ASN A 1 523 ? 178.044 162.405 77.356 1.00 14.70 502 ASN A CA 1
ATOM 3738 C C . ASN A 1 523 ? 178.353 163.717 78.065 1.00 16.22 502 ASN A C 1
ATOM 3739 O O . ASN A 1 523 ? 178.182 164.796 77.482 1.00 15.51 502 ASN A O 1
ATOM 3744 N N . TYR A 1 524 ? 178.813 163.654 79.321 1.00 14.27 503 TYR A N 1
ATOM 3745 C CA . TYR A 1 524 ? 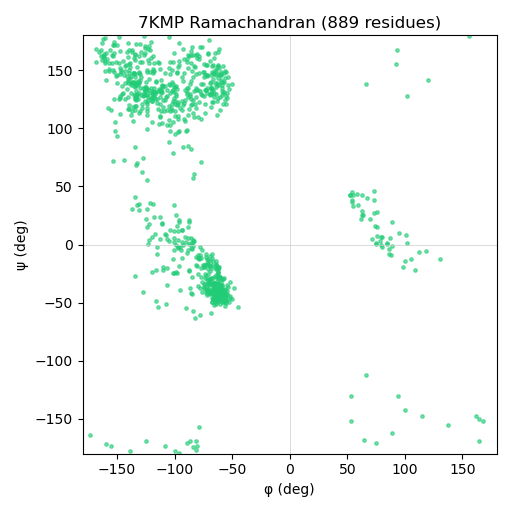179.313 164.862 79.972 1.00 13.09 503 TYR A CA 1
ATOM 3746 C C . TYR A 1 524 ? 180.435 165.491 79.160 1.00 13.87 503 TYR A C 1
ATOM 3747 O O . TYR A 1 524 ? 180.456 166.708 78.948 1.00 14.55 503 TYR A O 1
ATOM 3756 N N . LYS A 1 525 ? 181.418 164.678 78.747 1.00 15.40 504 LYS A N 1
ATOM 3757 C CA . LYS A 1 525 ? 182.590 165.216 78.071 1.00 16.40 504 LYS A CA 1
ATOM 3758 C C . LYS A 1 525 ? 182.224 165.846 76.733 1.00 14.29 504 LYS A C 1
ATOM 3759 O O . LYS A 1 525 ? 182.827 166.853 76.348 1.00 16.80 504 LYS A O 1
ATOM 3765 N N . GLU A 1 526 ? 181.218 165.303 76.043 1.00 14.21 505 GLU A N 1
ATOM 3766 C CA . GLU A 1 526 ? 180.777 165.912 74.791 1.00 17.15 505 GLU A CA 1
ATOM 3767 C C . GLU A 1 526 ? 180.152 167.281 75.041 1.00 17.04 505 GLU A C 1
ATOM 3768 O O . GLU A 1 526 ? 180.468 168.260 74.351 1.00 16.83 505 GLU A O 1
ATOM 3774 N N . LEU A 1 527 ? 179.260 167.369 76.032 1.00 15.38 506 LEU A N 1
ATOM 3775 C CA . LEU A 1 527 ? 178.626 168.651 76.314 1.00 15.64 506 LEU A CA 1
ATOM 3776 C C . LEU A 1 527 ? 179.641 169.664 76.825 1.00 16.53 506 LEU A C 1
ATOM 3777 O O . LEU A 1 527 ? 179.591 170.842 76.449 1.00 16.10 506 LEU A O 1
ATOM 3782 N N . ASP A 1 528 ? 180.579 169.214 77.673 1.00 16.47 507 ASP A N 1
ATOM 3783 C CA . ASP A 1 528 ? 181.599 170.101 78.233 1.00 17.10 507 ASP A CA 1
ATOM 3784 C C . ASP A 1 528 ? 182.530 170.632 77.147 1.00 17.65 507 ASP A C 1
ATOM 3785 O O . ASP A 1 528 ? 182.836 171.831 77.113 1.00 18.03 507 ASP A O 1
ATOM 3790 N N . ALA A 1 529 ? 182.971 169.762 76.237 1.00 16.81 508 ALA A N 1
ATOM 3791 C CA . ALA A 1 529 ? 183.869 170.210 75.174 1.00 19.19 508 ALA A CA 1
ATOM 3792 C C . ALA A 1 529 ? 183.215 171.259 74.284 1.00 22.48 508 ALA A C 1
ATOM 3793 O O . ALA A 1 529 ? 183.908 172.121 73.729 1.00 23.50 508 ALA A O 1
ATOM 3795 N N . ALA A 1 530 ? 181.886 171.219 74.148 1.00 20.59 509 ALA A N 1
ATOM 3796 C CA . ALA A 1 530 ? 181.163 172.217 73.370 1.00 17.64 509 ALA A CA 1
ATOM 3797 C C . ALA A 1 530 ? 180.832 173.474 74.171 1.00 18.94 509 ALA A C 1
ATOM 3798 O O . ALA A 1 530 ? 180.274 174.421 73.599 1.00 19.90 509 ALA A O 1
ATOM 3800 N N . GLY A 1 531 ? 181.153 173.509 75.465 1.00 16.32 510 GLY A N 1
ATOM 3801 C CA . GLY A 1 531 ? 180.883 174.678 76.281 1.00 15.44 510 GLY A CA 1
ATOM 3802 C C . GLY A 1 531 ? 179.521 174.705 76.941 1.00 16.66 510 GLY A C 1
ATOM 3803 O O . GLY A 1 531 ? 179.064 175.781 77.349 1.00 19.75 510 GLY A O 1
ATOM 3804 N N . PHE A 1 532 ? 178.857 173.559 77.069 1.00 15.64 511 PHE A N 1
ATOM 3805 C CA . PHE A 1 532 ? 177.477 173.532 77.542 1.00 15.03 511 PHE A CA 1
ATOM 3806 C C . PHE A 1 532 ? 177.299 172.765 78.852 1.00 15.00 511 PHE A C 1
ATOM 3807 O O . PHE A 1 532 ? 176.194 172.300 79.141 1.00 14.40 511 PHE A O 1
ATOM 3815 N N . MET A 1 533 ? 178.348 172.630 79.659 1.00 14.49 512 MET A N 1
ATOM 3816 C CA . MET A 1 533 ? 178.250 172.072 81.001 1.00 14.29 512 MET A CA 1
ATOM 3817 C C . MET A 1 533 ? 178.603 173.164 81.999 1.00 16.21 512 MET A C 1
ATOM 3818 O O . MET A 1 533 ? 179.676 173.765 81.910 1.00 15.89 512 MET A O 1
ATOM 3823 N N . PHE A 1 534 ? 177.716 173.425 82.955 1.00 13.25 513 PHE A N 1
ATOM 3824 C CA . PHE A 1 534 ? 178.101 174.324 84.036 1.00 12.88 513 PHE A CA 1
ATOM 3825 C C . PHE A 1 534 ? 179.239 173.695 84.833 1.00 13.06 513 PHE A C 1
ATOM 3826 O O . PHE A 1 534 ? 179.201 172.507 85.164 1.00 17.38 513 PHE A O 1
ATOM 3834 N N . LYS A 1 535 ? 180.249 174.500 85.151 1.00 18.57 514 LYS A N 1
ATOM 3835 C CA . LYS A 1 535 ? 181.499 173.959 85.677 1.00 17.42 514 LYS A CA 1
ATOM 3836 C C . LYS A 1 535 ? 181.631 174.007 87.194 1.00 18.27 514 LYS A C 1
ATOM 3837 O O . LYS A 1 535 ? 182.372 173.185 87.753 1.00 18.51 514 LYS A O 1
ATOM 3843 N N . ARG A 1 536 ? 180.926 174.914 87.880 1.00 18.33 515 ARG A N 1
ATOM 3844 C CA . ARG A 1 536 ? 181.291 175.200 89.267 1.00 18.02 515 ARG A CA 1
ATOM 3845 C C . ARG A 1 536 ? 181.046 174.008 90.187 1.00 18.54 515 ARG A C 1
ATOM 3846 O O . ARG A 1 536 ? 181.843 173.762 91.098 1.00 19.13 515 ARG A O 1
ATOM 3854 N N . ASN A 1 537 ? 179.959 173.253 89.983 1.00 15.66 516 ASN A N 1
ATOM 3855 C CA . ASN A 1 537 ? 179.663 172.170 90.926 1.00 16.46 516 ASN A CA 1
ATOM 3856 C C . ASN A 1 537 ? 180.754 171.103 90.936 1.00 17.59 516 ASN A C 1
ATOM 3857 O O . ASN A 1 537 ? 181.019 170.499 91.984 1.00 18.01 516 ASN A O 1
ATOM 3862 N N . VAL A 1 538 ? 181.378 170.846 89.787 1.00 17.03 517 VAL A N 1
ATOM 3863 C CA . VAL A 1 538 ? 182.462 169.869 89.729 1.00 18.86 517 VAL A CA 1
ATOM 3864 C C . VAL A 1 538 ? 183.761 170.480 90.244 1.00 22.72 517 VAL A C 1
ATOM 3865 O O . VAL A 1 538 ? 184.543 169.810 90.935 1.00 19.40 517 VAL A O 1
ATOM 3869 N N . GLU A 1 539 ? 183.986 171.771 89.970 1.00 18.46 518 GLU A N 1
ATOM 3870 C CA . GLU A 1 539 ? 185.192 172.440 90.463 1.00 21.76 518 GLU A CA 1
ATOM 3871 C C . GLU A 1 539 ? 185.268 172.425 91.987 1.00 25.31 518 GLU A C 1
ATOM 3872 O O . GLU A 1 539 ? 186.345 172.207 92.559 1.00 23.04 518 GLU A O 1
ATOM 3878 N N . VAL A 1 540 ? 184.144 172.659 92.670 1.00 21.24 519 VAL A N 1
ATOM 3879 C CA . VAL A 1 540 ? 184.165 172.615 94.131 1.00 20.56 519 VAL A CA 1
ATOM 3880 C C . VAL A 1 540 ? 184.112 171.198 94.675 1.00 21.69 519 VAL A C 1
ATOM 3881 O O . VAL A 1 540 ? 184.303 171.003 95.882 1.00 26.10 519 VAL A O 1
ATOM 3885 N N . GLY A 1 541 ? 183.880 170.201 93.822 1.00 21.47 520 GLY A N 1
ATOM 3886 C CA . GLY A 1 541 ? 183.882 168.818 94.270 1.00 21.89 520 GLY A CA 1
ATOM 3887 C C . GLY A 1 541 ? 182.660 168.383 95.044 1.00 22.33 520 GLY A C 1
ATOM 3888 O O . GLY A 1 541 ? 182.742 167.463 95.865 1.00 20.44 520 GLY A O 1
ATOM 3889 N N . GLU A 1 542 ? 181.515 169.000 94.793 1.00 20.23 521 GLU A N 1
ATOM 3890 C CA . GLU A 1 542 ? 180.309 168.647 95.528 1.00 15.30 521 GLU A CA 1
ATOM 3891 C C . GLU A 1 542 ? 179.869 167.223 95.197 1.00 19.95 521 GLU A C 1
ATOM 3892 O O . GLU A 1 542 ? 179.738 166.858 94.022 1.00 22.80 521 GLU A O 1
ATOM 3898 N N . LEU A 1 543 ? 179.605 166.420 96.223 1.00 18.58 522 LEU A N 1
ATOM 3899 C CA . LEU A 1 543 ? 179.213 165.031 96.022 1.00 16.40 522 LEU A CA 1
ATOM 3900 C C . LEU A 1 543 ? 177.707 164.862 96.177 1.00 17.81 522 LEU A C 1
ATOM 3901 O O . LEU A 1 543 ? 177.098 165.420 97.099 1.00 18.53 522 LEU A O 1
ATOM 3906 N N . ASP A 1 544 ? 177.110 164.066 95.289 1.00 15.56 523 ASP A N 1
ATOM 3907 C CA . ASP A 1 544 ? 175.691 163.760 95.417 1.00 15.24 523 ASP A CA 1
ATOM 3908 C C . ASP A 1 544 ? 175.516 162.655 96.467 1.00 18.46 523 ASP A C 1
ATOM 3909 O O . ASP A 1 544 ? 176.468 162.252 97.144 1.00 19.78 523 ASP A O 1
ATOM 3914 N N . TRP A 1 545 ? 174.286 162.162 96.608 1.00 17.21 524 TRP A N 1
ATOM 3915 C CA . TRP A 1 545 ? 173.852 161.279 97.688 1.00 17.27 524 TRP A CA 1
ATOM 3916 C C . TRP A 1 545 ? 173.953 159.797 97.340 1.00 18.09 524 TRP A C 1
ATOM 3917 O O . TRP A 1 545 ? 173.559 158.955 98.155 1.00 21.49 524 TRP A O 1
ATOM 3928 N N . ILE A 1 546 ? 174.454 159.457 96.154 1.00 16.57 525 ILE A N 1
ATOM 3929 C CA . ILE A 1 546 ? 174.425 158.087 95.651 1.00 19.47 525 ILE A CA 1
ATOM 3930 C C . ILE A 1 546 ? 175.667 157.353 96.128 1.00 18.44 525 ILE A C 1
ATOM 3931 O O . ILE A 1 546 ? 176.786 157.821 95.904 1.00 18.48 525 ILE A O 1
ATOM 3936 N N . GLY A 1 547 ? 175.474 156.191 96.752 1.00 22.25 526 GLY A N 1
ATOM 3937 C CA . GLY A 1 547 ? 176.616 155.406 97.207 1.00 25.04 526 GLY A CA 1
ATOM 3938 C C . GLY A 1 547 ? 177.562 156.226 98.067 1.00 19.51 526 GLY A C 1
ATOM 3939 O O . GLY A 1 547 ? 177.141 156.937 98.988 1.00 24.42 526 GLY A O 1
ATOM 3940 N N . LYS A 1 548 ? 178.858 156.175 97.737 1.00 21.09 527 LYS A N 1
ATOM 3941 C CA . LYS A 1 548 ? 179.843 156.965 98.460 1.00 25.46 527 LYS A CA 1
ATOM 3942 C C . LYS A 1 548 ? 179.829 158.441 98.081 1.00 24.91 527 LYS A C 1
ATOM 3943 O O . LYS A 1 548 ? 180.573 159.223 98.683 1.00 21.83 527 LYS A O 1
ATOM 3949 N N . GLY A 1 549 ? 179.027 158.836 97.092 1.00 19.11 528 GLY A N 1
ATOM 3950 C CA . GLY A 1 549 ? 178.986 160.220 96.657 1.00 20.52 528 GLY A CA 1
ATOM 3951 C C . GLY A 1 549 ? 179.759 160.472 95.374 1.00 20.89 528 GLY A C 1
ATOM 3952 O O . GLY A 1 549 ? 180.937 160.118 95.281 1.00 19.36 528 GLY A O 1
ATOM 3953 N N . TYR A 1 550 ? 179.122 161.101 94.386 1.00 17.00 529 TYR A N 1
ATOM 3954 C CA . TYR A 1 550 ? 179.731 161.320 93.076 1.00 16.31 529 TYR A CA 1
ATOM 3955 C C . TYR A 1 550 ? 179.722 162.795 92.687 1.00 15.28 529 TYR A C 1
ATOM 3956 O O . TYR A 1 550 ? 178.723 163.503 92.906 1.00 16.96 529 TYR A O 1
ATOM 3965 N N . LYS A 1 551 ? 180.824 163.243 92.085 1.00 15.17 530 LYS A N 1
ATOM 3966 C CA . LYS A 1 551 ? 180.872 164.558 91.448 1.00 16.59 530 LYS A CA 1
ATOM 3967 C C . LYS A 1 551 ? 179.897 164.599 90.274 1.00 13.43 530 LYS A C 1
ATOM 3968 O O . LYS A 1 551 ? 179.625 163.579 89.631 1.00 15.27 530 LYS A O 1
ATOM 3974 N N . ASN A 1 552 ? 179.351 165.788 90.005 1.00 14.07 531 ASN A N 1
ATOM 3975 C CA . ASN A 1 552 ? 178.271 165.894 89.027 1.00 14.30 531 ASN A CA 1
ATOM 3976 C C . ASN A 1 552 ? 178.037 167.363 88.686 1.00 13.57 531 ASN A C 1
ATOM 3977 O O . ASN A 1 552 ? 178.366 168.261 89.463 1.00 13.32 531 ASN A O 1
ATOM 3982 N N . SER A 1 553 ? 177.450 167.598 87.514 1.00 14.56 532 SER A N 1
ATOM 3983 C CA . SER A 1 553 ? 176.961 168.930 87.186 1.00 14.98 532 SER A CA 1
ATOM 3984 C C . SER A 1 553 ? 175.742 168.798 86.278 1.00 13.93 532 SER A C 1
ATOM 3985 O O . SER A 1 553 ? 175.317 167.696 85.933 1.00 15.02 532 SER A O 1
ATOM 3988 N N . PHE A 1 554 ? 175.164 169.941 85.917 1.00 13.05 533 PHE A N 1
ATOM 3989 C CA . PHE A 1 554 ? 174.007 170.021 85.029 1.00 10.53 533 PHE A CA 1
ATOM 3990 C C . PHE A 1 554 ? 174.380 170.806 83.783 1.00 11.52 533 PHE A C 1
ATOM 3991 O O . PHE A 1 554 ? 175.214 171.714 83.841 1.00 14.49 533 PHE A O 1
ATOM 3999 N N . TYR A 1 555 ? 173.742 170.470 82.656 1.00 11.58 534 TYR A N 1
ATOM 4000 C CA . TYR A 1 555 ? 174.068 171.111 81.388 1.00 12.17 534 TYR A CA 1
ATOM 4001 C C . TYR A 1 555 ? 173.289 172.424 81.210 1.00 12.19 534 TYR A C 1
ATOM 4002 O O . TYR A 1 555 ? 172.342 172.735 81.946 1.00 12.84 534 TYR A O 1
ATOM 4011 N N . ASP A 1 556 ? 173.731 173.212 80.215 1.00 13.46 535 ASP A N 1
ATOM 4012 C CA . ASP A 1 556 ? 173.140 174.502 79.883 1.00 13.55 535 ASP A CA 1
ATOM 4013 C C . ASP A 1 556 ? 172.215 174.324 78.689 1.00 14.58 535 ASP A C 1
ATOM 4014 O O . ASP A 1 556 ? 172.703 174.086 77.577 1.00 15.50 535 ASP A O 1
ATOM 4019 N N . PRO A 1 557 ? 170.897 174.441 78.856 1.00 13.31 536 PRO A N 1
ATOM 4020 C CA . PRO A 1 557 ? 169.954 174.163 77.767 1.00 13.93 536 PRO A CA 1
ATOM 4021 C C . PRO A 1 557 ? 169.636 175.335 76.848 1.00 14.38 536 PRO A C 1
ATOM 4022 O O . PRO A 1 557 ? 168.859 175.141 75.914 1.00 14.95 536 PRO A O 1
ATOM 4026 N N . TYR A 1 558 ? 170.207 176.524 77.051 1.00 14.92 537 TYR A N 1
ATOM 4027 C CA . TYR A 1 558 ? 169.640 177.707 76.404 1.00 15.04 537 TYR A CA 1
ATOM 4028 C C . TYR A 1 558 ? 169.946 177.763 74.907 1.00 17.12 537 TYR A C 1
ATOM 4029 O O . TYR A 1 558 ? 169.116 178.260 74.138 1.00 17.25 537 TYR A O 1
ATOM 4038 N N A SER A 1 559 ? 171.098 177.244 74.481 0.50 15.98 538 SER A N 1
ATOM 4039 N N B SER A 1 559 ? 171.100 177.251 74.479 0.50 15.98 538 SER A N 1
ATOM 4040 C CA A SER A 1 559 ? 171.479 177.241 73.071 0.50 14.54 538 SER A CA 1
ATOM 4041 C CA B SER A 1 559 ? 171.464 177.259 73.065 0.50 14.54 538 SER A CA 1
ATOM 4042 C C A SER A 1 559 ? 170.849 176.070 72.327 0.50 15.57 538 SER A C 1
ATOM 4043 C C B SER A 1 559 ? 170.838 176.081 72.329 0.50 15.58 538 SER A C 1
ATOM 4044 O O A SER A 1 559 ? 170.683 174.973 72.868 0.50 16.69 538 SER A O 1
ATOM 4045 O O B SER A 1 559 ? 170.667 174.989 72.879 0.50 16.70 538 SER A O 1
ATOM 4050 N N . GLU A 1 560 ? 170.515 176.304 71.055 1.00 17.47 539 GLU A N 1
ATOM 4051 C CA . GLU A 1 560 ? 169.952 175.222 70.257 1.00 16.72 539 GLU A CA 1
ATOM 4052 C C . GLU A 1 560 ? 170.977 174.126 69.976 1.00 16.47 539 GLU A C 1
ATOM 4053 O O . GLU A 1 560 ? 170.595 172.966 69.799 1.00 17.24 539 GLU A O 1
ATOM 4059 N N . LYS A 1 561 ? 172.274 174.459 69.959 1.00 19.37 540 LYS A N 1
ATOM 4060 C CA . LYS A 1 561 ? 173.283 173.418 69.788 1.00 18.74 540 LYS A CA 1
ATOM 4061 C C . LYS A 1 561 ? 173.319 172.485 70.996 1.00 19.68 540 LYS A C 1
ATOM 4062 O O . LYS A 1 561 ? 173.442 171.262 70.836 1.00 18.58 540 LYS A O 1
ATOM 4068 N N . ALA A 1 562 ? 173.193 173.036 72.211 1.00 14.92 541 ALA A N 1
ATOM 4069 C CA . ALA A 1 562 ? 173.125 172.189 73.401 1.00 17.81 541 ALA A CA 1
ATOM 4070 C C . ALA A 1 562 ? 171.887 171.298 73.382 1.00 14.88 541 ALA A C 1
ATOM 4071 O O . ALA A 1 562 ? 171.957 170.106 73.715 1.00 14.44 541 ALA A O 1
ATOM 4073 N N . GLN A 1 563 ? 170.734 171.862 73.010 1.00 13.77 542 GLN A N 1
ATOM 4074 C CA . GLN A 1 563 ? 169.525 171.052 72.896 1.00 12.89 542 GLN A CA 1
ATOM 4075 C C . GLN A 1 563 ? 169.712 169.906 71.897 1.00 13.23 542 GLN A C 1
ATOM 4076 O O . GLN A 1 563 ? 169.229 168.793 72.123 1.00 15.23 542 GLN A O 1
ATOM 4082 N N . ALA A 1 564 ? 170.408 170.161 70.788 1.00 17.78 543 ALA A N 1
ATOM 4083 C CA . ALA A 1 564 ? 170.609 169.107 69.798 1.00 16.48 543 ALA A CA 1
ATOM 4084 C C . ALA A 1 564 ? 171.476 167.980 70.353 1.00 12.99 543 ALA A C 1
ATOM 4085 O O . ALA A 1 564 ? 171.168 166.801 70.142 1.00 15.69 543 ALA A O 1
ATOM 4087 N N . ILE A 1 565 ? 172.561 168.319 71.051 1.00 13.74 544 ILE A N 1
ATOM 4088 C CA . ILE A 1 565 ? 173.425 167.287 71.629 1.00 15.09 544 ILE A CA 1
ATOM 4089 C C . ILE A 1 565 ? 172.671 166.498 72.698 1.00 15.01 544 ILE A C 1
ATOM 4090 O O . ILE A 1 565 ? 172.688 165.260 72.712 1.00 15.22 544 ILE A O 1
ATOM 4095 N N . TYR A 1 566 ? 171.993 167.207 73.607 1.00 13.90 545 TYR A N 1
ATOM 4096 C CA . TYR A 1 566 ? 171.245 166.540 74.670 1.00 14.02 545 TYR A CA 1
ATOM 4097 C C . TYR A 1 566 ? 170.239 165.545 74.097 1.00 13.03 545 TYR A C 1
ATOM 4098 O O . TYR A 1 566 ? 170.167 164.394 74.542 1.00 13.71 545 TYR A O 1
ATOM 4107 N N . TRP A 1 567 ? 169.461 165.967 73.092 1.00 13.24 546 TRP A N 1
ATOM 4108 C CA . TRP A 1 567 ? 168.481 165.065 72.497 1.00 14.65 546 TRP A CA 1
ATOM 4109 C C . TRP A 1 567 ? 169.149 163.932 71.724 1.00 12.63 546 TRP A C 1
ATOM 4110 O O . TRP A 1 567 ? 168.684 162.789 71.776 1.00 13.48 546 TRP A O 1
ATOM 4121 N N . ARG A 1 568 ? 170.225 164.224 70.989 1.00 13.06 547 ARG A N 1
ATOM 4122 C CA . ARG A 1 568 ? 170.874 163.159 70.221 1.00 14.87 547 ARG A CA 1
ATOM 4123 C C . ARG A 1 568 ? 171.313 162.011 71.121 1.00 15.13 547 ARG A C 1
ATOM 4124 O O . ARG A 1 568 ? 171.088 160.838 70.794 1.00 16.09 547 ARG A O 1
ATOM 4132 N N . GLN A 1 569 ? 171.913 162.329 72.272 1.00 14.60 548 GLN A N 1
ATOM 4133 C CA . GLN A 1 569 ? 172.316 161.280 73.209 1.00 15.67 548 GLN A CA 1
ATOM 4134 C C . GLN A 1 569 ? 171.119 160.453 73.670 1.00 16.52 548 GLN A C 1
ATOM 4135 O O . GLN A 1 569 ? 171.213 159.225 73.806 1.00 17.52 548 GLN A O 1
ATOM 4141 N N . ILE A 1 570 ? 169.983 161.107 73.914 1.00 13.21 549 ILE A N 1
ATOM 4142 C CA . ILE A 1 570 ? 168.795 160.415 74.399 1.00 14.98 549 ILE A CA 1
ATOM 4143 C C . ILE A 1 570 ? 168.147 159.608 73.285 1.00 14.64 549 ILE A C 1
ATOM 4144 O O . ILE A 1 570 ? 167.638 158.504 73.517 1.00 15.93 549 ILE A O 1
ATOM 4149 N N . ASN A 1 571 ? 168.170 160.140 72.058 1.00 15.42 550 ASN A N 1
ATOM 4150 C CA . ASN A 1 571 ? 167.575 159.435 70.929 1.00 15.47 550 ASN A CA 1
ATOM 4151 C C . ASN A 1 571 ? 168.311 158.128 70.668 1.00 16.14 550 ASN A C 1
ATOM 4152 O O . ASN A 1 571 ? 167.686 157.076 70.488 1.00 17.88 550 ASN A O 1
ATOM 4157 N N . GLU A 1 572 ? 169.643 158.176 70.688 1.00 15.41 551 GLU A N 1
ATOM 4158 C CA . GLU A 1 572 ? 170.443 156.985 70.416 1.00 16.36 551 GLU A CA 1
ATOM 4159 C C . GLU A 1 572 ? 170.271 155.918 71.493 1.00 19.48 551 GLU A C 1
ATOM 4160 O O . GLU A 1 572 ? 170.166 154.728 71.177 1.00 18.06 551 GLU A O 1
ATOM 4166 N N A LYS A 1 573 ? 170.234 156.323 72.765 0.50 17.17 552 LYS A N 1
ATOM 4167 N N B LYS A 1 573 ? 170.243 156.319 72.767 0.50 17.18 552 LYS A N 1
ATOM 4168 C CA A LYS A 1 573 ? 170.265 155.380 73.880 0.50 17.36 552 LYS A CA 1
ATOM 4169 C CA B LYS A 1 573 ? 170.261 155.364 73.872 0.50 17.36 552 LYS A CA 1
ATOM 4170 C C A LYS A 1 573 ? 168.888 154.934 74.345 0.50 18.57 552 LYS A C 1
ATOM 4171 C C B LYS A 1 573 ? 168.878 154.920 74.321 0.50 18.57 552 LYS A C 1
ATOM 4172 O O A LYS A 1 573 ? 168.744 153.802 74.825 0.50 17.41 552 LYS A O 1
ATOM 4173 O O B LYS A 1 573 ? 168.720 153.777 74.769 0.50 17.45 552 LYS A O 1
ATOM 4184 N N . LEU A 1 574 ? 167.879 155.797 74.249 1.00 15.87 553 LEU A N 1
ATOM 4185 C CA . LEU A 1 574 ? 166.578 155.530 74.856 1.00 14.82 553 LEU A CA 1
ATOM 4186 C C . LEU A 1 574 ? 165.434 155.538 73.858 1.00 13.60 553 LEU A C 1
ATOM 4187 O O . LEU A 1 574 ? 164.639 154.597 73.838 1.00 15.58 553 LEU A O 1
ATOM 4192 N N . ASN A 1 575 ? 165.320 156.580 73.028 1.00 16.23 554 ASN A N 1
ATOM 4193 C CA . ASN A 1 575 ? 164.196 156.625 72.095 1.00 14.89 554 ASN A CA 1
ATOM 4194 C C . ASN A 1 575 ? 164.255 155.467 71.103 1.00 16.24 554 ASN A C 1
ATOM 4195 O O . ASN A 1 575 ? 163.209 154.973 70.657 1.00 17.24 554 ASN A O 1
ATOM 4200 N N . SER A 1 576 ? 165.468 155.019 70.768 1.00 18.36 555 SER A N 1
ATOM 4201 C CA . SER A 1 576 ? 165.659 153.874 69.886 1.00 19.42 555 SER A CA 1
ATOM 4202 C C . SER A 1 576 ? 165.062 152.597 70.456 1.00 20.39 555 SER A C 1
ATOM 4203 O O . SER A 1 576 ? 164.838 151.642 69.703 1.00 20.95 555 SER A O 1
ATOM 4206 N N . LYS A 1 577 ? 164.809 152.549 71.765 1.00 15.96 556 LYS A N 1
ATOM 4207 C CA . LYS A 1 577 ? 164.275 151.353 72.396 1.00 18.02 556 LYS A CA 1
ATOM 4208 C C . LYS A 1 577 ? 162.756 151.372 72.526 1.00 16.45 556 LYS A C 1
ATOM 4209 O O . LYS A 1 577 ? 162.176 150.373 72.957 1.00 20.31 556 LYS A O 1
ATOM 4215 N N . GLY A 1 578 ? 162.102 152.472 72.153 1.00 18.19 557 GLY A N 1
ATOM 4216 C CA . GLY A 1 578 ? 160.659 152.517 72.079 1.00 18.33 557 GLY A CA 1
ATOM 4217 C C . GLY A 1 578 ? 159.937 153.173 73.237 1.00 17.49 557 GLY A C 1
ATOM 4218 O O . GLY A 1 578 ? 158.709 153.074 73.299 1.00 18.06 557 GLY A O 1
ATOM 4219 N N . PHE A 1 579 ? 160.654 153.815 74.158 1.00 15.79 558 PHE A N 1
ATOM 4220 C CA . PHE A 1 579 ? 160.000 154.552 75.231 1.00 17.86 558 PHE A CA 1
ATOM 4221 C C . PHE A 1 579 ? 159.039 155.590 74.651 1.00 17.09 558 PHE A C 1
ATOM 4222 O O . PHE A 1 579 ? 159.309 156.205 73.612 1.00 18.55 558 PHE A O 1
ATOM 4230 N N . ASP A 1 580 ? 157.913 155.779 75.339 1.00 18.00 559 ASP A N 1
ATOM 4231 C CA . ASP A 1 580 ? 156.787 156.566 74.842 1.00 16.99 559 ASP A CA 1
ATOM 4232 C C . ASP A 1 580 ? 156.761 158.004 75.333 1.00 17.09 559 ASP A C 1
ATOM 4233 O O . ASP A 1 580 ? 156.073 158.835 74.724 1.00 17.95 559 ASP A O 1
ATOM 4238 N N . ALA A 1 581 ? 157.478 158.310 76.412 1.00 14.75 560 ALA A N 1
ATOM 4239 C CA . ALA A 1 581 ? 157.314 159.579 77.108 1.00 13.76 560 ALA A CA 1
ATOM 4240 C C . ALA A 1 581 ? 158.547 159.838 77.960 1.00 15.18 560 ALA A C 1
ATOM 4241 O O . ALA A 1 581 ? 159.265 158.909 78.342 1.00 15.55 560 ALA A O 1
ATOM 4243 N N . TRP A 1 582 ? 158.766 161.116 78.279 1.00 13.84 561 TRP A N 1
ATOM 4244 C CA . TRP A 1 582 ? 160.002 161.572 78.909 1.00 13.45 561 TRP A CA 1
ATOM 4245 C C . TRP A 1 582 ? 159.684 162.290 80.210 1.00 15.61 561 TRP A C 1
ATOM 4246 O O . TRP A 1 582 ? 158.963 163.290 80.205 1.00 15.27 561 TRP A O 1
ATOM 4257 N N . TRP A 1 583 ? 160.254 161.803 81.315 1.00 13.59 562 TRP A N 1
ATOM 4258 C CA . TRP A 1 583 ? 160.031 162.363 82.651 1.00 13.44 562 TRP A CA 1
ATOM 4259 C C . TRP A 1 583 ? 161.228 163.253 82.966 1.00 14.92 562 TRP A C 1
ATOM 4260 O O . TRP A 1 583 ? 162.277 162.784 83.421 1.00 14.69 562 TRP A O 1
ATOM 4271 N N . MET A 1 584 ? 161.071 164.551 82.688 1.00 12.64 563 MET A N 1
ATOM 4272 C CA . MET A 1 584 ? 162.163 165.518 82.748 1.00 11.53 563 MET A CA 1
ATOM 4273 C C . MET A 1 584 ? 162.179 166.152 84.137 1.00 13.67 563 MET A C 1
ATOM 4274 O O . MET A 1 584 ? 161.627 167.227 84.390 1.00 13.21 563 MET A O 1
ATOM 4279 N N . ASP A 1 585 ? 162.825 165.437 85.055 1.00 12.71 564 ASP A N 1
ATOM 4280 C CA . ASP A 1 585 ? 162.901 165.736 86.479 1.00 14.09 564 ASP A CA 1
ATOM 4281 C C . ASP A 1 585 ? 163.959 166.808 86.766 1.00 14.11 564 ASP A C 1
ATOM 4282 O O . ASP A 1 585 ? 164.867 167.072 85.964 1.00 13.74 564 ASP A O 1
ATOM 4287 N N . ALA A 1 586 ? 163.821 167.430 87.940 1.00 13.16 565 ALA A N 1
ATOM 4288 C CA . ALA A 1 586 ? 164.869 168.247 88.556 1.00 13.33 565 ALA A CA 1
ATOM 4289 C C . ALA A 1 586 ? 165.304 169.429 87.692 1.00 11.92 565 ALA A C 1
ATOM 4290 O O . ALA A 1 586 ? 166.479 169.834 87.727 1.00 12.85 565 ALA A O 1
ATOM 4292 N N . ASP A 1 587 ? 164.378 170.024 86.925 1.00 12.28 566 ASP A N 1
ATOM 4293 C CA . ASP A 1 587 ? 164.770 171.076 85.990 1.00 12.88 566 ASP A CA 1
ATOM 4294 C C . ASP A 1 587 ? 164.472 172.487 86.511 1.00 12.52 566 ASP A C 1
ATOM 4295 O O . ASP A 1 587 ? 164.223 173.410 85.722 1.00 13.02 566 ASP A O 1
ATOM 4300 N N . GLU A 1 588 ? 164.592 172.681 87.826 1.00 10.81 567 GLU A N 1
ATOM 4301 C CA . GLU A 1 588 ? 164.650 174.030 88.389 1.00 12.98 567 GLU A CA 1
ATOM 4302 C C . GLU A 1 588 ? 165.825 174.886 87.898 1.00 13.44 567 GLU A C 1
ATOM 4303 O O . GLU A 1 588 ? 165.623 176.101 87.722 1.00 15.59 567 GLU A O 1
ATOM 4309 N N . PRO A 1 589 ? 167.068 174.371 87.721 1.00 13.31 568 PRO A N 1
ATOM 4310 C CA . PRO A 1 589 ? 167.578 173.021 87.989 1.00 13.19 568 PRO A CA 1
ATOM 4311 C C . PRO A 1 589 ? 167.981 172.834 89.443 1.00 14.28 568 PRO A C 1
ATOM 4312 O O . PRO A 1 589 ? 168.373 173.797 90.106 1.00 14.70 568 PRO A O 1
ATOM 4316 N N . ASP A 1 590 ? 167.934 171.582 89.897 1.00 13.38 569 ASP A N 1
ATOM 4317 C CA . ASP A 1 590 ? 168.233 171.200 91.281 1.00 14.86 569 ASP A CA 1
ATOM 4318 C C . ASP A 1 590 ? 169.651 170.621 91.330 1.00 13.46 569 ASP A C 1
ATOM 4319 O O . ASP A 1 590 ? 169.845 169.408 91.354 1.00 16.93 569 ASP A O 1
ATOM 4324 N N . VAL A 1 591 ? 170.654 171.513 91.320 1.00 14.25 570 VAL A N 1
ATOM 4325 C CA . VAL A 1 591 ? 172.049 171.073 91.173 1.00 15.49 570 VAL A CA 1
ATOM 4326 C C . VAL A 1 591 ? 172.541 170.405 92.446 1.00 17.51 570 VAL A C 1
ATOM 4327 O O . VAL A 1 591 ? 173.243 169.383 92.399 1.00 16.06 570 VAL A O 1
ATOM 4331 N N . HIS A 1 592 ? 172.199 170.979 93.596 1.00 17.12 571 HIS A N 1
ATOM 4332 C CA . HIS A 1 592 ? 172.524 170.401 94.894 1.00 15.13 571 HIS A CA 1
ATOM 4333 C C . HIS A 1 592 ? 171.534 170.985 95.888 1.00 17.37 571 HIS A C 1
ATOM 4334 O O . HIS A 1 592 ? 171.520 172.203 96.094 1.00 17.60 571 HIS A O 1
ATOM 4341 N N . SER A 1 593 ? 170.710 170.135 96.490 1.00 17.86 572 SER A N 1
ATOM 4342 C CA . SER A 1 593 ? 169.584 170.640 97.265 1.00 16.98 572 SER A CA 1
ATOM 4343 C C . SER A 1 593 ? 170.044 171.422 98.489 1.00 20.08 572 SER A C 1
ATOM 4344 O O . SER A 1 593 ? 171.024 171.066 99.156 1.00 17.94 572 SER A O 1
ATOM 4347 N N . ASN A 1 594 ? 169.346 172.525 98.742 1.00 15.09 573 ASN A N 1
ATOM 4348 C CA . ASN A 1 594 ? 169.482 173.400 99.912 1.00 13.45 573 ASN A CA 1
ATOM 4349 C C . ASN A 1 594 ? 170.710 174.299 99.868 1.00 14.43 573 ASN A C 1
ATOM 4350 O O . ASN A 1 594 ? 171.049 174.912 100.884 1.00 13.93 573 ASN A O 1
ATOM 4355 N N . LEU A 1 595 ? 171.346 174.454 98.709 1.00 15.18 574 LEU A N 1
ATOM 4356 C CA . LEU A 1 595 ? 172.279 175.555 98.518 1.00 13.04 574 LEU A CA 1
ATOM 4357 C C . LEU A 1 595 ? 171.570 176.896 98.701 1.00 16.03 574 LEU A C 1
ATOM 4358 O O . LEU A 1 595 ? 170.400 177.051 98.339 1.00 15.50 574 LEU A O 1
ATOM 4363 N N . ASP A 1 596 ? 172.293 177.882 99.242 1.00 15.57 575 ASP A N 1
ATOM 4364 C CA . ASP A 1 596 ? 171.795 179.251 99.221 1.00 13.27 575 ASP A CA 1
ATOM 4365 C C . ASP A 1 596 ? 171.697 179.752 97.769 1.00 15.75 575 ASP A C 1
ATOM 4366 O O . ASP A 1 596 ? 172.205 179.127 96.827 1.00 13.93 575 ASP A O 1
ATOM 4371 N N . ILE A 1 597 ? 170.972 180.863 97.583 1.00 13.71 576 ILE A N 1
ATOM 4372 C CA . ILE A 1 597 ? 170.595 181.283 96.231 1.00 14.61 576 ILE A CA 1
ATOM 4373 C C . ILE A 1 597 ? 171.806 181.782 95.455 1.00 16.45 576 ILE A C 1
ATOM 4374 O O . ILE A 1 597 ? 171.900 181.575 94.237 1.00 15.88 576 ILE A O 1
ATOM 4379 N N . ALA A 1 598 ? 172.755 182.434 96.135 1.00 13.63 577 ALA A N 1
ATOM 4380 C CA . ALA A 1 598 ? 173.980 182.859 95.462 1.00 17.18 577 ALA A CA 1
ATOM 4381 C C . ALA A 1 598 ? 174.721 181.671 94.860 1.00 16.47 577 ALA A C 1
ATOM 4382 O O . ALA A 1 598 ? 175.267 181.768 93.751 1.00 16.71 577 ALA A O 1
ATOM 4384 N N . GLU A 1 599 ? 174.748 180.536 95.575 1.00 14.90 578 GLU A N 1
ATOM 4385 C CA . GLU A 1 599 ? 175.423 179.356 95.035 1.00 16.39 578 GLU A CA 1
ATOM 4386 C C . GLU A 1 599 ? 174.618 178.676 93.928 1.00 16.07 578 GLU A C 1
ATOM 4387 O O . GLU A 1 599 ? 175.209 178.163 92.969 1.00 15.14 578 GLU A O 1
ATOM 4393 N N . ARG A 1 600 ? 173.282 178.620 94.045 1.00 15.97 579 ARG A N 1
ATOM 4394 C CA . ARG A 1 600 ? 172.491 178.108 92.930 1.00 13.47 579 ARG A CA 1
ATOM 4395 C C . ARG A 1 600 ? 172.764 178.915 91.672 1.00 13.94 579 ARG A C 1
ATOM 4396 O O . ARG A 1 600 ? 172.891 178.352 90.575 1.00 15.84 579 ARG A O 1
ATOM 4404 N N . LYS A 1 601 ? 172.863 180.237 91.819 1.00 12.65 580 LYS A N 1
ATOM 4405 C CA . LYS A 1 601 ? 173.145 181.100 90.677 1.00 14.43 580 LYS A CA 1
ATOM 4406 C C . LYS A 1 601 ? 174.539 180.828 90.122 1.00 14.92 580 LYS A C 1
ATOM 4407 O O . LYS A 1 601 ? 174.722 180.716 88.904 1.00 14.58 580 LYS A O 1
ATOM 4413 N N . ALA A 1 602 ? 175.540 180.723 91.002 1.00 13.71 581 ALA A N 1
ATOM 4414 C CA . ALA A 1 602 ? 176.917 180.582 90.530 1.00 14.08 581 ALA A CA 1
ATOM 4415 C C . ALA A 1 602 ? 177.151 179.252 89.834 1.00 16.37 581 ALA A C 1
ATOM 4416 O O . ALA A 1 602 ? 178.018 179.158 88.957 1.00 16.21 581 ALA A O 1
ATOM 4418 N N . ARG A 1 603 ? 176.411 178.215 90.210 1.00 14.66 582 ARG A N 1
ATOM 4419 C CA . ARG A 1 603 ? 176.567 176.894 89.620 1.00 13.53 582 ARG A CA 1
ATOM 4420 C C . ARG A 1 603 ? 175.706 176.700 88.375 1.00 16.50 582 ARG A C 1
ATOM 4421 O O . ARG A 1 603 ? 175.680 175.597 87.810 1.00 14.38 582 ARG A O 1
ATOM 4429 N N . THR A 1 604 ? 175.032 177.756 87.918 1.00 14.60 583 THR A N 1
ATOM 4430 C CA . THR A 1 604 ? 174.241 177.709 86.692 1.00 14.87 583 THR A CA 1
ATOM 4431 C C . THR A 1 604 ? 174.535 178.914 85.798 1.00 13.39 583 THR A C 1
ATOM 4432 O O . THR A 1 604 ? 173.644 179.400 85.085 1.00 13.11 583 THR A O 1
ATOM 4436 N N . THR A 1 605 ? 175.778 179.400 85.803 1.00 14.81 584 THR A N 1
ATOM 4437 C CA . THR A 1 605 ? 176.120 180.622 85.087 1.00 12.65 584 THR A CA 1
ATOM 4438 C C . THR A 1 605 ? 177.592 180.567 84.691 1.00 13.41 584 THR A C 1
ATOM 4439 O O . THR A 1 605 ? 178.385 179.903 85.371 1.00 17.05 584 THR A O 1
ATOM 4443 N N . PRO A 1 606 ? 177.975 181.183 83.557 1.00 14.09 585 PRO A N 1
ATOM 4444 C CA . PRO A 1 606 ? 177.095 181.806 82.567 1.00 14.96 585 PRO A CA 1
ATOM 4445 C C . PRO A 1 606 ? 176.347 180.787 81.695 1.00 18.10 585 PRO A C 1
ATOM 4446 O O . PRO A 1 606 ? 176.811 179.656 81.533 1.00 17.94 585 PRO A O 1
ATOM 4450 N N . ASN A 1 607 ? 175.197 181.172 81.145 1.00 14.49 586 ASN A N 1
ATOM 4451 C CA . ASN A 1 607 ? 174.556 180.358 80.126 1.00 13.74 586 ASN A CA 1
ATOM 4452 C C . ASN A 1 607 ? 174.776 181.022 78.759 1.00 14.25 586 ASN A C 1
ATOM 4453 O O . ASN A 1 607 ? 175.393 182.091 78.656 1.00 15.03 586 ASN A O 1
ATOM 4458 N N . ALA A 1 608 ? 174.272 180.375 77.701 1.00 15.21 587 ALA A N 1
ATOM 4459 C CA . ALA A 1 608 ? 174.544 180.849 76.346 1.00 15.54 587 ALA A CA 1
ATOM 4460 C C . ALA A 1 608 ? 173.983 182.246 76.084 1.00 16.85 587 ALA A C 1
ATOM 4461 O O . ALA A 1 608 ? 174.466 182.936 75.176 1.00 18.81 587 ALA A O 1
ATOM 4463 N N . LEU A 1 609 ? 172.973 182.677 76.841 1.00 15.37 588 LEU A N 1
ATOM 4464 C CA . LEU A 1 609 ? 172.379 183.998 76.650 1.00 15.68 588 LEU A CA 1
ATOM 4465 C C . LEU A 1 609 ? 172.873 185.059 77.623 1.00 16.64 588 LEU A C 1
ATOM 4466 O O . LEU A 1 609 ? 172.775 186.249 77.307 1.00 20.45 588 LEU A O 1
ATOM 4471 N N . GLY A 1 610 ? 173.372 184.677 78.788 1.00 15.53 589 GLY A N 1
ATOM 4472 C CA . GLY A 1 610 ? 173.671 185.651 79.834 1.00 18.76 589 GLY A CA 1
ATOM 4473 C C . GLY A 1 610 ? 173.793 184.969 81.190 1.00 18.39 589 GLY A C 1
ATOM 4474 O O . GLY A 1 610 ? 174.246 183.830 81.284 1.00 19.38 589 GLY A O 1
ATOM 4475 N N . SER A 1 611 ? 173.392 185.687 82.240 1.00 14.88 590 SER A N 1
ATOM 4476 C CA . SER A 1 611 ? 173.601 185.189 83.593 1.00 13.83 590 SER A CA 1
ATOM 4477 C C . SER A 1 611 ? 172.359 184.478 84.137 1.00 14.02 590 SER A C 1
ATOM 4478 O O . SER A 1 611 ? 171.232 184.696 83.685 1.00 15.01 590 SER A O 1
ATOM 4481 N N . SER A 1 612 ? 172.585 183.617 85.137 1.00 13.13 591 SER A N 1
ATOM 4482 C CA . SER A 1 612 ? 171.464 182.988 85.825 1.00 13.19 591 SER A CA 1
ATOM 4483 C C . SER A 1 612 ? 170.703 183.967 86.700 1.00 15.33 591 SER A C 1
ATOM 4484 O O . SER A 1 612 ? 169.589 183.639 87.131 1.00 15.18 591 SER A O 1
ATOM 4487 N N . THR A 1 613 ? 171.253 185.156 86.962 1.00 13.39 592 THR A N 1
ATOM 4488 C CA . THR A 1 613 ? 170.457 186.172 87.643 1.00 12.50 592 THR A CA 1
ATOM 4489 C C . THR A 1 613 ? 169.379 186.728 86.714 1.00 13.69 592 THR A C 1
ATOM 4490 O O . THR A 1 613 ? 168.209 186.838 87.108 1.00 13.54 592 THR A O 1
ATOM 4494 N N . GLU A 1 614 ? 169.723 187.017 85.453 1.00 13.09 593 GLU A N 1
ATOM 4495 C CA . GLU A 1 614 ? 168.698 187.456 84.511 1.00 12.80 593 GLU A CA 1
ATOM 4496 C C . GLU A 1 614 ? 167.705 186.337 84.196 1.00 12.40 593 GLU A C 1
ATOM 4497 O O . GLU A 1 614 ? 166.518 186.612 83.984 1.00 13.99 593 GLU A O 1
ATOM 4503 N N . TYR A 1 615 ? 168.152 185.071 84.211 1.00 12.55 594 TYR A N 1
ATOM 4504 C CA . TYR A 1 615 ? 167.347 183.962 83.708 1.00 12.80 594 TYR A CA 1
ATOM 4505 C C . TYR A 1 615 ? 167.036 182.915 84.782 1.00 12.58 594 TYR A C 1
ATOM 4506 O O . TYR A 1 615 ? 166.892 181.726 84.475 1.00 15.79 594 TYR A O 1
ATOM 4515 N N . PHE A 1 616 ? 166.844 183.337 86.038 1.00 11.87 595 PHE A N 1
ATOM 4516 C CA . PHE A 1 616 ? 166.753 182.356 87.124 1.00 12.19 595 PHE A CA 1
ATOM 4517 C C . PHE A 1 616 ? 165.578 181.389 86.958 1.00 12.36 595 PHE A C 1
ATOM 4518 O O . PHE A 1 616 ? 165.696 180.204 87.305 1.00 13.09 595 PHE A O 1
ATOM 4526 N N . ASN A 1 617 ? 164.433 181.863 86.453 1.00 12.66 596 ASN A N 1
ATOM 4527 C CA . ASN A 1 617 ? 163.217 181.058 86.460 1.00 11.96 596 ASN A CA 1
ATOM 4528 C C . ASN A 1 617 ? 162.927 180.365 85.137 1.00 11.61 596 ASN A C 1
ATOM 4529 O O . ASN A 1 617 ? 161.913 179.654 85.037 1.00 12.13 596 ASN A O 1
ATOM 4534 N N . SER A 1 618 ? 163.769 180.544 84.119 1.00 10.80 597 SER A N 1
ATOM 4535 C CA . SER A 1 618 ? 163.387 180.122 82.773 1.00 11.63 597 SER A CA 1
ATOM 4536 C C . SER A 1 618 ? 163.981 178.783 82.322 1.00 13.26 597 SER A C 1
ATOM 4537 O O . SER A 1 618 ? 163.694 178.362 81.201 1.00 12.33 597 SER A O 1
ATOM 4540 N N . TYR A 1 619 ? 164.747 178.079 83.164 1.00 11.11 598 TYR A N 1
ATOM 4541 C CA . TYR A 1 619 ? 165.432 176.852 82.733 1.00 12.02 598 TYR A CA 1
ATOM 4542 C C . TYR A 1 619 ? 164.532 175.812 82.066 1.00 12.50 598 TYR A C 1
ATOM 4543 O O . TYR A 1 619 ? 164.932 175.270 81.020 1.00 12.86 598 TYR A O 1
ATOM 4552 N N . PRO A 1 620 ? 163.344 175.472 82.588 1.00 10.78 599 PRO A N 1
ATOM 4553 C CA . PRO A 1 620 ? 162.567 174.384 81.954 1.00 11.14 599 PRO A CA 1
ATOM 4554 C C . PRO A 1 620 ? 162.107 174.684 80.535 1.00 13.11 599 PRO A C 1
ATOM 4555 O O . PRO A 1 620 ? 161.821 173.737 79.793 1.00 12.43 599 PRO A O 1
ATOM 4559 N N . LEU A 1 621 ? 162.047 175.956 80.128 1.00 11.99 600 LEU A N 1
ATOM 4560 C CA . LEU A 1 621 ? 161.489 176.272 78.809 1.00 11.88 600 LEU A CA 1
ATOM 4561 C C . LEU A 1 621 ? 162.388 175.774 77.677 1.00 12.47 600 LEU A C 1
ATOM 4562 O O . LEU A 1 621 ? 161.933 174.930 76.881 1.00 12.61 600 LEU A O 1
ATOM 4567 N N . PRO A 1 622 ? 163.660 176.191 77.567 1.00 11.86 601 PRO A N 1
ATOM 4568 C CA . PRO A 1 622 ? 164.516 175.621 76.506 1.00 13.41 601 PRO A CA 1
ATOM 4569 C C . PRO A 1 622 ? 164.809 174.147 76.722 1.00 14.68 601 PRO A C 1
ATOM 4570 O O . PRO A 1 622 ? 164.950 173.394 75.749 1.00 13.87 601 PRO A O 1
ATOM 4574 N N . HIS A 1 623 ? 164.906 173.715 77.980 1.00 12.86 602 HIS A N 1
ATOM 4575 C CA . HIS A 1 623 ? 165.206 172.316 78.279 1.00 13.56 602 HIS A CA 1
ATOM 4576 C C . HIS A 1 623 ? 164.134 171.386 77.720 1.00 14.08 602 HIS A C 1
ATOM 4577 O O . HIS A 1 623 ? 164.439 170.415 77.015 1.00 12.36 602 HIS A O 1
ATOM 4584 N N . THR A 1 624 ? 162.861 171.663 78.023 1.00 12.46 603 THR A N 1
ATOM 4585 C CA . THR A 1 624 ? 161.794 170.827 77.477 1.00 13.09 603 THR A CA 1
ATOM 4586 C C . THR A 1 624 ? 161.630 171.042 75.973 1.00 12.54 603 THR A C 1
ATOM 4587 O O . THR A 1 624 ? 161.293 170.094 75.254 1.00 13.01 603 THR A O 1
ATOM 4591 N N . HIS A 1 625 ? 161.913 172.252 75.477 1.00 13.33 604 HIS A N 1
ATOM 4592 C CA . HIS A 1 625 ? 161.793 172.520 74.045 1.00 12.82 604 HIS A CA 1
ATOM 4593 C C . HIS A 1 625 ? 162.683 171.587 73.232 1.00 15.85 604 HIS A C 1
ATOM 4594 O O . HIS A 1 625 ? 162.259 171.063 72.198 1.00 14.49 604 HIS A O 1
ATOM 4601 N N . GLY A 1 626 ? 163.916 171.361 73.687 1.00 15.09 605 GLY A N 1
ATOM 4602 C CA . GLY A 1 626 ? 164.820 170.527 72.910 1.00 14.92 605 GLY A CA 1
ATOM 4603 C C . GLY A 1 626 ? 164.324 169.100 72.756 1.00 16.31 605 GLY A C 1
ATOM 4604 O O . GLY A 1 626 ? 164.454 168.497 71.688 1.00 14.82 605 GLY A O 1
ATOM 4605 N N . VAL A 1 627 ? 163.767 168.527 73.824 1.00 11.50 606 VAL A N 1
ATOM 4606 C CA . VAL A 1 627 ? 163.249 167.167 73.743 1.00 11.48 606 VAL A CA 1
ATOM 4607 C C . VAL A 1 627 ? 161.965 167.128 72.922 1.00 15.16 606 VAL A C 1
ATOM 4608 O O . VAL A 1 627 ? 161.743 166.192 72.138 1.00 16.50 606 VAL A O 1
ATOM 4612 N N . TYR A 1 628 ? 161.092 168.129 73.088 1.00 12.80 607 TYR A N 1
ATOM 4613 C CA . TYR A 1 628 ? 159.890 168.188 72.259 1.00 13.94 607 TYR A CA 1
ATOM 4614 C C . TYR A 1 628 ? 160.236 168.172 70.773 1.00 14.12 607 TYR A C 1
ATOM 4615 O O . TYR A 1 628 ? 159.678 167.381 70.009 1.00 15.53 607 TYR A O 1
ATOM 4624 N N . VAL A 1 629 ? 161.151 169.040 70.341 1.00 12.58 608 VAL A N 1
ATOM 4625 C CA . VAL A 1 629 ? 161.431 169.117 68.910 1.00 16.97 608 VAL A CA 1
ATOM 4626 C C . VAL A 1 629 ? 162.102 167.839 68.416 1.00 15.57 608 VAL A C 1
ATOM 4627 O O . VAL A 1 629 ? 161.820 167.372 67.311 1.00 15.06 608 VAL A O 1
ATOM 4631 N N . GLY A 1 630 ? 163.002 167.253 69.204 1.00 15.67 609 GLY A N 1
ATOM 4632 C CA . GLY A 1 630 ? 163.662 166.040 68.744 1.00 16.22 609 GLY A CA 1
ATOM 4633 C C . GLY A 1 630 ? 162.720 164.851 68.684 1.00 17.74 609 GLY A C 1
ATOM 4634 O O . GLY A 1 630 ? 162.740 164.074 67.726 1.00 16.57 609 GLY A O 1
ATOM 4635 N N . ASP A 1 631 ? 161.882 164.688 69.705 1.00 15.31 610 ASP A N 1
ATOM 4636 C CA . ASP A 1 631 ? 160.959 163.558 69.717 1.00 15.70 610 ASP A CA 1
ATOM 4637 C C . ASP A 1 631 ? 159.931 163.692 68.600 1.00 18.82 610 ASP A C 1
ATOM 4638 O O . ASP A 1 631 ? 159.606 162.706 67.927 1.00 20.67 610 ASP A O 1
ATOM 4643 N N . ARG A 1 632 ? 159.443 164.911 68.357 1.00 17.23 611 ARG A N 1
ATOM 4644 C CA . ARG A 1 632 ? 158.487 165.105 67.268 1.00 16.78 611 ARG A CA 1
ATOM 4645 C C . ARG A 1 632 ? 159.121 164.840 65.901 1.00 20.37 611 ARG A C 1
ATOM 4646 O O . ARG A 1 632 ? 158.440 164.348 64.984 1.00 22.89 611 ARG A O 1
ATOM 4654 N N . ALA A 1 633 ? 160.408 165.160 65.736 1.00 18.57 612 ALA A N 1
ATOM 4655 C CA . ALA A 1 633 ? 161.073 164.927 64.456 1.00 19.60 612 ALA A CA 1
ATOM 4656 C C . ALA A 1 633 ? 161.393 163.459 64.223 1.00 24.56 612 ALA A C 1
ATOM 4657 O O . ALA A 1 633 ? 161.639 163.068 63.073 1.00 24.18 612 ALA A O 1
ATOM 4659 N N . ALA A 1 634 ? 161.395 162.637 65.277 1.00 19.22 613 ALA A N 1
ATOM 4660 C CA . ALA A 1 634 ? 161.879 161.266 65.136 1.00 20.40 613 ALA A CA 1
ATOM 4661 C C . ALA A 1 634 ? 160.798 160.321 64.634 1.00 25.00 613 ALA A C 1
ATOM 4662 O O . ALA A 1 634 ? 161.119 159.310 64.000 1.00 27.54 613 ALA A O 1
ATOM 4664 N N . ASP A 1 635 ? 159.528 160.612 64.913 1.00 21.22 614 ASP A N 1
ATOM 4665 C CA . ASP A 1 635 ? 158.406 159.867 64.349 1.00 27.57 614 ASP A CA 1
ATOM 4666 C C . ASP A 1 635 ? 157.159 160.739 64.465 1.00 23.34 614 ASP A C 1
ATOM 4667 O O . ASP A 1 635 ? 157.202 161.842 65.018 1.00 24.98 614 ASP A O 1
ATOM 4672 N N . ASP A 1 636 ? 156.036 160.227 63.956 1.00 25.00 615 ASP A N 1
ATOM 4673 C CA . ASP A 1 636 ? 154.832 161.030 63.784 1.00 29.33 615 ASP A CA 1
ATOM 4674 C C . ASP A 1 636 ? 153.895 160.997 64.989 1.00 26.45 615 ASP A C 1
ATOM 4675 O O . ASP A 1 636 ? 152.796 161.556 64.917 1.00 29.20 615 ASP A O 1
ATOM 4680 N N . LYS A 1 637 ? 154.295 160.373 66.092 1.00 21.43 616 LYS A N 1
ATOM 4681 C CA . LYS A 1 637 ? 153.424 160.314 67.252 1.00 19.01 616 LYS A CA 1
ATOM 4682 C C . LYS A 1 637 ? 153.516 161.593 68.083 1.00 18.70 616 LYS A C 1
ATOM 4683 O O . LYS A 1 637 ? 154.545 162.283 68.102 1.00 22.05 616 LYS A O 1
ATOM 4689 N N . ARG A 1 638 ? 152.422 161.892 68.784 1.00 15.26 617 ARG A N 1
ATOM 4690 C CA . ARG A 1 638 ? 152.417 162.988 69.747 1.00 14.09 617 ARG A CA 1
ATOM 4691 C C . ARG A 1 638 ? 153.449 162.766 70.844 1.00 17.02 617 ARG A C 1
ATOM 4692 O O . ARG A 1 638 ? 153.602 161.656 71.360 1.00 19.76 617 ARG A O 1
ATOM 4700 N N . VAL A 1 639 ? 154.125 163.853 71.221 1.00 14.16 618 VAL A N 1
ATOM 4701 C CA . VAL A 1 639 ? 155.076 163.888 72.328 1.00 14.12 618 VAL A CA 1
ATOM 4702 C C . VAL A 1 639 ? 154.328 163.963 73.660 1.00 13.51 618 VAL A C 1
ATOM 4703 O O . VAL A 1 639 ? 153.245 164.561 73.756 1.00 14.24 618 VAL A O 1
ATOM 4707 N N . PHE A 1 640 ? 154.907 163.355 74.705 1.00 12.65 619 PHE A N 1
ATOM 4708 C CA . PHE A 1 640 ? 154.505 163.616 76.090 1.00 13.67 619 PHE A CA 1
ATOM 4709 C C . PHE A 1 640 ? 155.736 163.806 76.965 1.00 15.63 619 PHE A C 1
ATOM 4710 O O . PHE A 1 640 ? 156.603 162.924 77.026 1.00 15.01 619 PHE A O 1
ATOM 4718 N N . ILE A 1 641 ? 155.773 164.930 77.681 1.00 12.34 620 ILE A N 1
ATOM 4719 C CA . ILE A 1 641 ? 156.808 165.253 78.658 1.00 12.23 620 ILE A CA 1
ATOM 4720 C C . ILE A 1 641 ? 156.117 165.536 79.984 1.00 12.92 620 ILE A C 1
ATOM 4721 O O . ILE A 1 641 ? 155.119 166.261 80.019 1.00 13.89 620 ILE A O 1
ATOM 4726 N N . LEU A 1 642 ? 156.643 164.966 81.069 1.00 12.58 621 LEU A N 1
ATOM 4727 C CA . LEU A 1 642 ? 156.287 165.388 82.425 1.00 11.75 621 LEU A CA 1
ATOM 4728 C C . LEU A 1 642 ? 157.493 166.110 83.010 1.00 14.17 621 LEU A C 1
ATOM 4729 O O . LEU A 1 642 ? 158.539 165.493 83.241 1.00 13.88 621 LEU A O 1
ATOM 4734 N N . SER A 1 643 ? 157.351 167.411 83.277 1.00 12.25 622 SER A N 1
ATOM 4735 C CA . SER A 1 643 ? 158.456 168.242 83.758 1.00 10.56 622 SER A CA 1
ATOM 4736 C C . SER A 1 643 ? 158.198 168.670 85.200 1.00 11.27 622 SER A C 1
ATOM 4737 O O . SER A 1 643 ? 157.059 168.969 85.564 1.00 13.02 622 SER A O 1
ATOM 4740 N N . ARG A 1 644 ? 159.249 168.712 86.036 1.00 12.78 623 ARG A N 1
ATOM 4741 C CA . ARG A 1 644 ? 159.011 169.096 87.432 1.00 12.09 623 ARG A CA 1
ATOM 4742 C C . ARG A 1 644 ? 158.669 170.574 87.553 1.00 11.83 623 ARG A C 1
ATOM 4743 O O . ARG A 1 644 ? 157.957 170.960 88.487 1.00 13.34 623 ARG A O 1
ATOM 4751 N N . LYS A 1 645 ? 159.119 171.399 86.602 1.00 11.98 624 LYS A N 1
ATOM 4752 C CA . LYS A 1 645 ? 158.753 172.811 86.543 1.00 11.25 624 LYS A CA 1
ATOM 4753 C C . LYS A 1 645 ? 158.161 173.169 85.191 1.00 15.75 624 LYS A C 1
ATOM 4754 O O . LYS A 1 645 ? 158.686 172.779 84.141 1.00 14.25 624 LYS A O 1
ATOM 4760 N N . GLY A 1 646 ? 157.066 173.926 85.230 1.00 14.36 625 GLY A N 1
ATOM 4761 C CA . GLY A 1 646 ? 156.628 174.689 84.083 1.00 13.62 625 GLY A CA 1
ATOM 4762 C C . GLY A 1 646 ? 157.125 176.123 84.168 1.00 12.26 625 GLY A C 1
ATOM 4763 O O . GLY A 1 646 ? 157.832 176.514 85.094 1.00 13.98 625 GLY A O 1
ATOM 4764 N N . TYR A 1 647 ? 156.758 176.901 83.155 1.00 14.21 626 TYR A N 1
ATOM 4765 C CA . TYR A 1 647 ? 157.079 178.322 83.089 1.00 12.73 626 TYR A CA 1
ATOM 4766 C C . TYR A 1 647 ? 156.154 178.923 82.041 1.00 13.48 626 TYR A C 1
ATOM 4767 O O . TYR A 1 647 ? 155.416 178.201 81.366 1.00 13.33 626 TYR A O 1
ATOM 4776 N N . ALA A 1 648 ? 156.182 180.253 81.909 1.00 12.66 627 ALA A N 1
ATOM 4777 C CA . ALA A 1 648 ? 155.423 180.880 80.833 1.00 13.64 627 ALA A CA 1
ATOM 4778 C C . ALA A 1 648 ? 155.881 180.313 79.497 1.00 12.58 627 ALA A C 1
ATOM 4779 O O . ALA A 1 648 ? 157.072 180.379 79.162 1.00 14.80 627 ALA A O 1
ATOM 4781 N N . GLY A 1 649 ? 154.940 179.708 78.759 1.00 13.16 628 GLY A N 1
ATOM 4782 C CA . GLY A 1 649 ? 155.224 179.137 77.462 1.00 14.29 628 GLY A CA 1
ATOM 4783 C C . GLY A 1 649 ? 155.428 177.629 77.416 1.00 15.33 628 GLY A C 1
ATOM 4784 O O . GLY A 1 649 ? 155.412 177.070 76.314 1.00 14.01 628 GLY A O 1
ATOM 4785 N N . THR A 1 650 ? 155.616 176.941 78.549 1.00 12.65 629 THR A N 1
ATOM 4786 C CA . THR A 1 650 ? 155.994 175.528 78.431 1.00 13.39 629 THR A CA 1
ATOM 4787 C C . THR A 1 650 ? 154.878 174.669 77.844 1.00 13.58 629 THR A C 1
ATOM 4788 O O . THR A 1 650 ? 155.166 173.578 77.329 1.00 14.02 629 THR A O 1
ATOM 4792 N N . GLN A 1 651 ? 153.629 175.155 77.852 1.00 12.46 630 GLN A N 1
ATOM 4793 C CA . GLN A 1 651 ? 152.528 174.393 77.272 1.00 11.49 630 GLN A CA 1
ATOM 4794 C C . GLN A 1 651 ? 152.686 174.183 75.769 1.00 11.78 630 GLN A C 1
ATOM 4795 O O . GLN A 1 651 ? 152.034 173.287 75.218 1.00 14.03 630 GLN A O 1
ATOM 4801 N N . ARG A 1 652 ? 153.524 174.973 75.095 1.00 11.62 631 ARG A N 1
ATOM 4802 C CA . ARG A 1 652 ? 153.691 174.824 73.647 1.00 12.04 631 ARG A CA 1
ATOM 4803 C C . ARG A 1 652 ? 154.695 173.728 73.284 1.00 13.67 631 ARG A C 1
ATOM 4804 O O . ARG A 1 652 ? 154.888 173.457 72.090 1.00 16.42 631 ARG A O 1
ATOM 4812 N N . ASN A 1 653 ? 155.306 173.074 74.282 1.00 14.39 632 ASN A N 1
ATOM 4813 C CA . ASN A 1 653 ? 156.284 172.003 74.083 1.00 15.20 632 ASN A CA 1
ATOM 4814 C C . ASN A 1 653 ? 155.761 170.641 74.550 1.00 10.95 632 ASN A C 1
ATOM 4815 O O . ASN A 1 653 ? 156.560 169.748 74.884 1.00 13.18 632 ASN A O 1
ATOM 4820 N N . ALA A 1 654 ? 154.432 170.466 74.598 1.00 12.59 633 ALA A N 1
ATOM 4821 C CA . ALA A 1 654 ? 153.795 169.211 75.013 1.00 14.19 633 ALA A CA 1
ATOM 4822 C C . ALA A 1 654 ? 154.215 168.801 76.428 1.00 15.42 633 ALA A C 1
ATOM 4823 O O . ALA A 1 654 ? 154.489 167.631 76.700 1.00 15.06 633 ALA A O 1
ATOM 4825 N N . VAL A 1 655 ? 154.240 169.772 77.340 1.00 11.94 634 VAL A N 1
ATOM 4826 C CA . VAL A 1 655 ? 154.743 169.593 78.703 1.00 10.98 634 VAL A CA 1
ATOM 4827 C C . VAL A 1 655 ? 153.577 169.561 79.693 1.00 13.88 634 VAL A C 1
ATOM 4828 O O . VAL A 1 655 ? 152.871 170.564 79.872 1.00 15.47 634 VAL A O 1
ATOM 4832 N N . ALA A 1 656 ? 153.390 168.421 80.358 1.00 12.42 635 ALA A N 1
ATOM 4833 C CA . ALA A 1 656 ? 152.643 168.389 81.610 1.00 11.72 635 ALA A CA 1
ATOM 4834 C C . ALA A 1 656 ? 153.610 168.618 82.769 1.00 12.62 635 ALA A C 1
ATOM 4835 O O . ALA A 1 656 ? 154.816 168.420 82.641 1.00 13.54 635 ALA A O 1
ATOM 4837 N N . VAL A 1 657 ? 153.061 169.039 83.914 1.00 10.95 636 VAL A N 1
ATOM 4838 C CA . VAL A 1 657 ? 153.867 169.360 85.091 1.00 11.22 636 VAL A CA 1
ATOM 4839 C C . VAL A 1 657 ? 153.240 168.727 86.330 1.00 13.42 636 VAL A C 1
ATOM 4840 O O . VAL A 1 657 ? 152.074 168.330 86.329 1.00 12.70 636 VAL A O 1
ATOM 4844 N N . TRP A 1 658 ? 154.031 168.625 87.409 1.00 12.23 637 TRP A N 1
ATOM 4845 C CA . TRP A 1 658 ? 153.471 168.155 88.679 1.00 12.81 637 TRP A CA 1
ATOM 4846 C C . TRP A 1 658 ? 154.046 168.974 89.829 1.00 11.92 637 TRP A C 1
ATOM 4847 O O . TRP A 1 658 ? 155.009 169.727 89.664 1.00 13.11 637 TRP A O 1
ATOM 4858 N N . SER A 1 659 ? 153.428 168.837 91.007 1.00 11.42 638 SER A N 1
ATOM 4859 C CA . SER A 1 659 ? 153.744 169.743 92.110 1.00 12.26 638 SER A CA 1
ATOM 4860 C C . SER A 1 659 ? 154.975 169.333 92.916 1.00 13.39 638 SER A C 1
ATOM 4861 O O . SER A 1 659 ? 155.308 170.015 93.892 1.00 14.58 638 SER A O 1
ATOM 4864 N N . GLY A 1 660 ? 155.677 168.278 92.530 1.00 11.10 639 GLY A N 1
ATOM 4865 C CA . GLY A 1 660 ? 156.980 167.994 93.113 1.00 11.75 639 GLY A CA 1
ATOM 4866 C C . GLY A 1 660 ? 156.919 167.136 94.365 1.00 12.82 639 GLY A C 1
ATOM 4867 O O . GLY A 1 660 ? 155.919 166.466 94.641 1.00 12.93 639 GLY A O 1
ATOM 4868 N N . ASP A 1 661 ? 158.024 167.157 95.135 1.00 12.50 640 ASP A N 1
ATOM 4869 C CA . ASP A 1 661 ? 158.229 166.239 96.268 1.00 12.68 640 ASP A CA 1
ATOM 4870 C C . ASP A 1 661 ? 157.551 166.729 97.557 1.00 13.17 640 ASP A C 1
ATOM 4871 O O . ASP A 1 661 ? 158.188 166.968 98.591 1.00 13.15 640 ASP A O 1
ATOM 4876 N N . ILE A 1 662 ? 156.223 166.862 97.481 1.00 12.11 641 ILE A N 1
ATOM 4877 C CA . ILE A 1 662 ? 155.365 167.139 98.637 1.00 13.40 641 ILE A CA 1
ATOM 4878 C C . ILE A 1 662 ? 155.338 165.900 99.526 1.00 14.71 641 ILE A C 1
ATOM 4879 O O . ILE A 1 662 ? 155.898 164.859 99.164 1.00 13.89 641 ILE A O 1
ATOM 4884 N N . VAL A 1 663 ? 154.680 165.981 100.680 1.00 12.94 642 VAL A N 1
ATOM 4885 C CA . VAL A 1 663 ? 154.769 164.901 101.658 1.00 13.89 642 VAL A CA 1
ATOM 4886 C C . VAL A 1 663 ? 153.399 164.289 101.924 1.00 13.34 642 VAL A C 1
ATOM 4887 O O . VAL A 1 663 ? 152.345 164.874 101.647 1.00 14.46 642 VAL A O 1
ATOM 4891 N N . SER A 1 664 ? 153.440 163.083 102.500 1.00 15.82 643 SER A N 1
ATOM 4892 C CA . SER A 1 664 ? 152.250 162.319 102.883 1.00 15.70 643 SER A CA 1
ATOM 4893 C C . SER A 1 664 ? 151.656 162.897 104.169 1.00 15.83 643 SER A C 1
ATOM 4894 O O . SER A 1 664 ? 151.726 162.308 105.250 1.00 15.08 643 SER A O 1
ATOM 4897 N N . ARG A 1 665 ? 151.062 164.085 104.026 1.00 13.97 644 ARG A N 1
ATOM 4898 C CA . ARG A 1 665 ? 150.444 164.827 105.119 1.00 15.18 644 ARG A CA 1
ATOM 4899 C C . ARG A 1 665 ? 149.133 165.416 104.608 1.00 13.59 644 ARG A C 1
ATOM 4900 O O . ARG A 1 665 ? 149.038 165.814 103.444 1.00 15.02 644 ARG A O 1
ATOM 4908 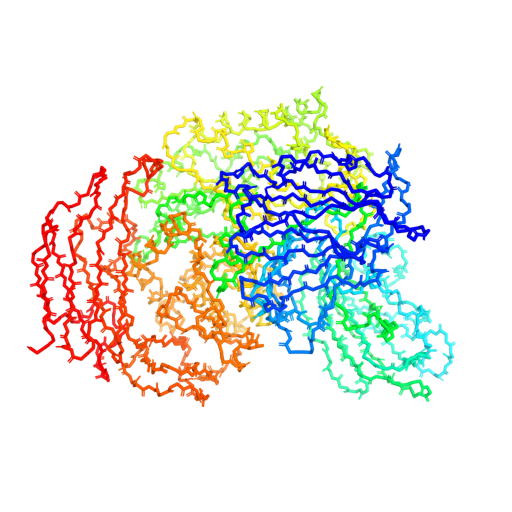N N . TRP A 1 666 ? 148.132 165.471 105.493 1.00 15.87 645 TRP A N 1
ATOM 4909 C CA . TRP A 1 666 ? 146.826 166.005 105.123 1.00 14.99 645 TRP A CA 1
ATOM 4910 C C . TRP A 1 666 ? 146.908 167.470 104.716 1.00 14.72 645 TRP A C 1
ATOM 4911 O O . TRP A 1 666 ? 146.148 167.907 103.836 1.00 15.61 645 TRP A O 1
ATOM 4922 N N . ASP A 1 667 ? 147.816 168.237 105.338 1.00 14.66 646 ASP A N 1
ATOM 4923 C CA . ASP A 1 667 ? 148.018 169.632 104.951 1.00 16.04 646 ASP A CA 1
ATOM 4924 C C . ASP A 1 667 ? 148.425 169.737 103.487 1.00 14.00 646 ASP A C 1
ATOM 4925 O O . ASP A 1 667 ? 147.882 170.557 102.738 1.00 13.61 646 ASP A O 1
ATOM 4930 N N . ASP A 1 668 ? 149.431 168.949 103.078 1.00 14.25 647 ASP A N 1
ATOM 4931 C CA . ASP A 1 668 ? 149.891 169.007 101.692 1.00 13.88 647 ASP A CA 1
ATOM 4932 C C . ASP A 1 668 ? 148.780 168.628 100.726 1.00 13.00 647 ASP A C 1
ATOM 4933 O O . ASP A 1 668 ? 148.635 169.258 99.672 1.00 14.71 647 ASP A O 1
ATOM 4938 N N . MET A 1 669 ? 147.999 167.588 101.049 1.00 11.42 648 MET A N 1
ATOM 4939 C CA . MET A 1 669 ? 146.879 167.228 100.182 1.00 12.26 648 MET A CA 1
ATOM 4940 C C . MET A 1 669 ? 145.943 168.412 100.001 1.00 15.49 648 MET A C 1
ATOM 4941 O O . MET A 1 669 ? 145.606 168.776 98.867 1.00 14.17 648 MET A O 1
ATOM 4946 N N . ARG A 1 670 ? 145.544 169.054 101.110 1.00 13.21 649 ARG A N 1
ATOM 4947 C CA A ARG A 1 670 ? 144.640 170.199 101.027 0.50 14.12 649 ARG A CA 1
ATOM 4948 C CA B ARG A 1 670 ? 144.626 170.181 100.993 0.50 14.12 649 ARG A CA 1
ATOM 4949 C C . ARG A 1 670 ? 145.250 171.313 100.185 1.00 14.60 649 ARG A C 1
ATOM 4950 O O . ARG A 1 670 ? 144.573 171.917 99.340 1.00 13.01 649 ARG A O 1
ATOM 4965 N N . ASP A 1 671 ? 146.545 171.591 100.398 1.00 13.88 650 ASP A N 1
ATOM 4966 C CA . ASP A 1 671 ? 147.206 172.671 99.666 1.00 13.06 650 ASP A CA 1
ATOM 4967 C C . ASP A 1 671 ? 147.164 172.476 98.150 1.00 12.78 650 ASP A C 1
ATOM 4968 O O . ASP A 1 671 ? 147.192 173.465 97.405 1.00 12.41 650 ASP A O 1
ATOM 4973 N N . GLN A 1 672 ? 147.128 171.230 97.663 1.00 12.26 651 GLN A N 1
ATOM 4974 C CA . GLN A 1 672 ? 147.179 171.056 96.212 1.00 12.21 651 GLN A CA 1
ATOM 4975 C C . GLN A 1 672 ? 145.898 171.497 95.520 1.00 11.48 651 GLN A C 1
ATOM 4976 O O . GLN A 1 672 ? 145.914 171.675 94.301 1.00 14.13 651 GLN A O 1
ATOM 4982 N N . ILE A 1 673 ? 144.790 171.660 96.250 1.00 11.63 652 ILE A N 1
ATOM 4983 C CA . ILE A 1 673 ? 143.550 172.103 95.616 1.00 14.05 652 ILE A CA 1
ATOM 4984 C C . ILE A 1 673 ? 143.696 173.524 95.087 1.00 12.82 652 ILE A C 1
ATOM 4985 O O . ILE A 1 673 ? 143.411 173.801 93.911 1.00 12.39 652 ILE A O 1
ATOM 4990 N N . SER A 1 674 ? 144.138 174.449 95.942 1.00 12.70 653 SER A N 1
ATOM 4991 C CA . SER A 1 674 ? 144.360 175.812 95.475 1.00 13.04 653 SER A CA 1
ATOM 4992 C C . SER A 1 674 ? 145.584 175.905 94.570 1.00 13.65 653 SER A C 1
ATOM 4993 O O . SER A 1 674 ? 145.622 176.749 93.664 1.00 13.64 653 SER A O 1
ATOM 4996 N N . GLY A 1 675 ? 146.590 175.050 94.784 1.00 11.35 654 GLY A N 1
ATOM 4997 C CA . GLY A 1 675 ? 147.707 175.018 93.848 1.00 11.46 654 GLY A CA 1
ATOM 4998 C C . GLY A 1 675 ? 147.275 174.681 92.432 1.00 13.96 654 GLY A C 1
ATOM 4999 O O . GLY A 1 675 ? 147.749 175.289 91.467 1.00 12.83 654 GLY A O 1
ATOM 5000 N N . GLY A 1 676 ? 146.358 173.720 92.290 1.00 13.10 655 GLY A N 1
ATOM 5001 C CA . GLY A 1 676 ? 145.932 173.310 90.960 1.00 12.80 655 GLY A CA 1
ATOM 5002 C C . GLY A 1 676 ? 145.050 174.345 90.288 1.00 13.46 655 GLY A C 1
ATOM 5003 O O . GLY A 1 676 ? 145.144 174.561 89.076 1.00 12.44 655 GLY A O 1
ATOM 5004 N N . VAL A 1 677 ? 144.190 175.007 91.064 1.00 14.08 656 VAL A N 1
ATOM 5005 C CA . VAL A 1 677 ? 143.347 176.060 90.495 1.00 12.64 656 VAL A CA 1
ATOM 5006 C C . VAL A 1 677 ? 144.201 177.227 90.016 1.00 12.35 656 VAL A C 1
ATOM 5007 O O . VAL A 1 677 ? 144.018 177.728 88.897 1.00 12.98 656 VAL A O 1
ATOM 5011 N N . ASN A 1 678 ? 145.154 177.671 90.850 1.00 11.70 657 ASN A N 1
ATOM 5012 C CA . ASN A 1 678 ? 146.024 178.771 90.444 1.00 11.13 657 ASN A CA 1
ATOM 5013 C C . ASN A 1 678 ? 146.927 178.382 89.282 1.00 12.36 657 ASN A C 1
ATOM 5014 O O . ASN A 1 678 ? 147.202 179.219 88.414 1.00 11.42 657 ASN A O 1
ATOM 5019 N N . MET A 1 679 ? 147.358 177.115 89.214 1.00 13.11 658 MET A N 1
ATOM 5020 C CA . MET A 1 679 ? 148.128 176.661 88.060 1.00 13.38 658 MET A CA 1
ATOM 5021 C C . MET A 1 679 ? 147.336 176.816 86.762 1.00 14.45 658 MET A C 1
ATOM 5022 O O . MET A 1 679 ? 147.859 177.314 85.754 1.00 12.47 658 MET A O 1
ATOM 5027 N N . ALA A 1 680 ? 146.062 176.408 86.777 1.00 12.87 659 ALA A N 1
ATOM 5028 C CA . ALA A 1 680 ? 145.222 176.522 85.585 1.00 12.06 659 ALA A CA 1
ATOM 5029 C C . ALA A 1 680 ? 145.000 177.980 85.195 1.00 13.36 659 ALA A C 1
ATOM 5030 O O . ALA A 1 680 ? 145.019 178.314 84.003 1.00 13.64 659 ALA A O 1
ATOM 5032 N N . LEU A 1 681 ? 144.774 178.862 86.179 1.00 11.68 660 LEU A N 1
ATOM 5033 C CA . LEU A 1 681 ? 144.581 180.272 85.844 1.00 13.44 660 LEU A CA 1
ATOM 5034 C C . LEU A 1 681 ? 145.885 180.961 85.442 1.00 14.73 660 LEU A C 1
ATOM 5035 O O . LEU A 1 681 ? 145.832 182.015 84.794 1.00 16.04 660 LEU A O 1
ATOM 5040 N N . SER A 1 682 ? 147.046 180.374 85.770 1.00 12.12 661 SER A N 1
ATOM 5041 C CA . SER A 1 682 ? 148.329 180.844 85.252 1.00 11.95 661 SER A CA 1
ATOM 5042 C C . SER A 1 682 ? 148.545 180.472 83.796 1.00 12.85 661 SER A C 1
ATOM 5043 O O . SER A 1 682 ? 149.414 181.069 83.152 1.00 14.61 661 SER A O 1
ATOM 5046 N N . GLY A 1 683 ? 147.810 179.485 83.276 1.00 12.26 662 GLY A N 1
ATOM 5047 C CA . GLY A 1 683 ? 147.877 179.123 81.868 1.00 12.07 662 GLY A CA 1
ATOM 5048 C C . GLY A 1 683 ? 148.336 177.712 81.548 1.00 14.13 662 GLY A C 1
ATOM 5049 O O . GLY A 1 683 ? 148.346 177.350 80.358 1.00 12.78 662 GLY A O 1
ATOM 5050 N N . LEU A 1 684 ? 148.763 176.900 82.527 1.00 12.09 663 LEU A N 1
ATOM 5051 C CA . LEU A 1 684 ? 149.245 175.556 82.228 1.00 12.70 663 LEU A CA 1
ATOM 5052 C C . LEU A 1 684 ? 148.127 174.568 82.526 1.00 13.29 663 LEU A C 1
ATOM 5053 O O . LEU A 1 684 ? 147.746 174.423 83.704 1.00 13.29 663 LEU A O 1
ATOM 5058 N N . PRO A 1 685 ? 147.580 173.869 81.519 1.00 13.01 664 PRO A N 1
ATOM 5059 C CA . PRO A 1 685 ? 146.373 173.056 81.728 1.00 13.28 664 PRO A CA 1
ATOM 5060 C C . PRO A 1 685 ? 146.595 171.587 82.056 1.00 14.11 664 PRO A C 1
ATOM 5061 O O . PRO A 1 685 ? 145.621 170.915 82.420 1.00 16.02 664 PRO A O 1
ATOM 5065 N N . ASN A 1 686 ? 147.810 171.060 81.919 1.00 13.78 665 ASN A N 1
ATOM 5066 C CA . ASN A 1 686 ? 148.067 169.644 82.185 1.00 14.71 665 ASN A CA 1
ATOM 5067 C C . ASN A 1 686 ? 148.974 169.558 83.408 1.00 12.57 665 ASN A C 1
ATOM 5068 O O . ASN A 1 686 ? 150.176 169.834 83.329 1.00 14.31 665 ASN A O 1
ATOM 5073 N N . TRP A 1 687 ? 148.376 169.194 84.536 1.00 12.08 666 TRP A N 1
ATOM 5074 C CA . TRP A 1 687 ? 148.994 169.285 85.849 1.00 13.53 666 TRP A CA 1
ATOM 5075 C C . TRP A 1 687 ? 148.564 168.086 86.680 1.00 12.94 666 TRP A C 1
ATOM 5076 O O . TRP A 1 687 ? 147.448 167.573 86.524 1.00 14.75 666 TRP A O 1
ATOM 5087 N N . THR A 1 688 ? 149.441 167.659 87.591 1.00 12.62 667 THR A N 1
ATOM 5088 C CA . THR A 1 688 ? 149.153 166.506 88.431 1.00 14.61 667 THR A CA 1
ATOM 5089 C C . THR A 1 688 ? 149.972 166.607 89.718 1.00 15.32 667 THR A C 1
ATOM 5090 O O . THR A 1 688 ? 150.626 167.621 89.986 1.00 13.52 667 THR A O 1
ATOM 5094 N N . PHE A 1 689 ? 149.913 165.548 90.528 1.00 11.95 668 PHE A N 1
ATOM 5095 C CA . PHE A 1 689 ? 150.687 165.439 91.759 1.00 13.14 668 PHE A CA 1
ATOM 5096 C C . PHE A 1 689 ? 150.892 163.955 92.034 1.00 14.05 668 PHE A C 1
ATOM 5097 O O . PHE A 1 689 ? 150.324 163.092 91.350 1.00 14.32 668 PHE A O 1
ATOM 5105 N N . ASP A 1 690 ? 151.727 163.666 93.038 1.00 13.78 669 ASP A N 1
ATOM 5106 C CA . ASP A 1 690 ? 151.895 162.306 93.549 1.00 13.31 669 ASP A CA 1
ATOM 5107 C C . ASP A 1 690 ? 150.710 161.954 94.441 1.00 13.32 669 ASP A C 1
ATOM 5108 O O . ASP A 1 690 ? 150.632 162.452 95.567 1.00 14.83 669 ASP A O 1
ATOM 5113 N N . ILE A 1 691 ? 149.811 161.067 93.979 1.00 14.96 670 ILE A N 1
ATOM 5114 C CA . ILE A 1 691 ? 148.750 160.596 94.872 1.00 15.57 670 ILE A CA 1
ATOM 5115 C C . ILE A 1 691 ? 149.374 160.042 96.144 1.00 13.81 670 ILE A C 1
ATOM 5116 O O . ILE A 1 691 ? 150.261 159.181 96.094 1.00 14.00 670 ILE A O 1
ATOM 5121 N N . GLY A 1 692 ? 148.920 160.549 97.291 1.00 14.47 671 GLY A N 1
ATOM 5122 C CA . GLY A 1 692 ? 149.413 160.116 98.588 1.00 12.43 671 GLY A CA 1
ATOM 5123 C C . GLY A 1 692 ? 150.634 160.847 99.101 1.00 14.51 671 GLY A C 1
ATOM 5124 O O . GLY A 1 692 ? 150.999 160.656 100.271 1.00 15.27 671 GLY A O 1
ATOM 5125 N N . GLY A 1 693 ? 151.275 161.678 98.278 1.00 12.58 672 GLY A N 1
ATOM 5126 C CA . GLY A 1 693 ? 152.489 162.369 98.672 1.00 14.65 672 GLY A CA 1
ATOM 5127 C C . GLY A 1 693 ? 153.744 161.597 98.295 1.00 12.57 672 GLY A C 1
ATOM 5128 O O . GLY A 1 693 ? 153.735 160.376 98.139 1.00 15.23 672 GLY A O 1
ATOM 5129 N N . PHE A 1 694 ? 154.848 162.340 98.146 1.00 12.78 673 PHE A N 1
ATOM 5130 C CA . PHE A 1 694 ? 156.116 161.731 97.730 1.00 14.22 673 PHE A CA 1
ATOM 5131 C C . PHE A 1 694 ? 156.861 161.092 98.904 1.00 14.87 673 PHE A C 1
ATOM 5132 O O . PHE A 1 694 ? 157.109 159.882 98.905 1.00 14.46 673 PHE A O 1
ATOM 5140 N N . ALA A 1 695 ? 157.260 161.899 99.887 1.00 14.19 674 ALA A N 1
ATOM 5141 C CA . ALA A 1 695 ? 158.075 161.450 101.010 1.00 14.52 674 ALA A CA 1
ATOM 5142 C C . ALA A 1 695 ? 157.202 161.262 102.248 1.00 14.77 674 ALA A C 1
ATOM 5143 O O . ALA A 1 695 ? 156.194 161.954 102.422 1.00 14.46 674 ALA A O 1
ATOM 5145 N N . VAL A 1 696 ? 157.610 160.328 103.122 1.00 14.28 675 VAL A N 1
ATOM 5146 C CA . VAL A 1 696 ? 156.766 159.839 104.211 1.00 14.80 675 VAL A CA 1
ATOM 5147 C C . VAL A 1 696 ? 157.555 159.829 105.514 1.00 13.52 675 VAL A C 1
ATOM 5148 O O . VAL A 1 696 ? 158.785 159.691 105.522 1.00 14.93 675 VAL A O 1
ATOM 5152 N N . GLU A 1 697 ? 156.828 159.959 106.629 1.00 16.21 676 GLU A N 1
ATOM 5153 C CA . GLU A 1 697 ? 157.440 159.850 107.952 1.00 16.81 676 GLU A CA 1
ATOM 5154 C C . GLU A 1 697 ? 157.844 158.411 108.252 1.00 17.37 676 GLU A C 1
ATOM 5155 O O . GLU A 1 697 ? 157.401 157.457 107.602 1.00 16.89 676 GLU A O 1
ATOM 5161 N N . LYS A 1 698 ? 158.683 158.268 109.284 1.00 18.24 677 LYS A N 1
ATOM 5162 C CA . LYS A 1 698 ? 159.236 156.961 109.618 1.00 20.34 677 LYS A CA 1
ATOM 5163 C C . LYS A 1 698 ? 158.136 155.973 109.997 1.00 19.26 677 LYS A C 1
ATOM 5164 O O . LYS A 1 698 ? 158.216 154.787 109.657 1.00 19.02 677 LYS A O 1
ATOM 5170 N N . ARG A 1 699 ? 157.078 156.448 110.664 1.00 17.69 678 ARG A N 1
ATOM 5171 C CA . ARG A 1 699 ? 155.993 155.547 111.050 1.00 19.61 678 ARG A CA 1
ATOM 5172 C C . ARG A 1 699 ? 155.330 154.901 109.839 1.00 20.87 678 ARG A C 1
ATOM 5173 O O . ARG A 1 699 ? 154.801 153.787 109.936 1.00 20.81 678 ARG A O 1
ATOM 5181 N N . TYR A 1 700 ? 155.351 155.573 108.690 1.00 17.39 679 TYR A N 1
ATOM 5182 C CA . TYR A 1 700 ? 154.805 154.984 107.478 1.00 16.52 679 TYR A CA 1
ATOM 5183 C C . TYR A 1 700 ? 155.835 154.121 106.749 1.00 16.29 679 TYR A C 1
ATOM 5184 O O . TYR A 1 700 ? 155.510 153.025 106.281 1.00 19.64 679 TYR A O 1
ATOM 5193 N N . GLU A 1 701 ? 157.084 154.587 106.660 1.00 16.89 680 GLU A N 1
ATOM 5194 C CA . GLU A 1 701 ? 158.116 153.829 105.957 1.00 19.11 680 GLU A CA 1
ATOM 5195 C C . GLU A 1 701 ? 158.405 152.504 106.655 1.00 20.20 680 GLU A C 1
ATOM 5196 O O . GLU A 1 701 ? 158.607 151.479 105.992 1.00 21.01 680 GLU A O 1
ATOM 5202 N N . ASP A 1 702 ? 158.435 152.506 107.987 1.00 19.91 681 ASP A N 1
ATOM 5203 C CA . ASP A 1 702 ? 158.619 151.276 108.748 1.00 21.19 681 ASP A CA 1
ATOM 5204 C C . ASP A 1 702 ? 157.353 150.439 108.840 1.00 23.38 681 ASP A C 1
ATOM 5205 O O . ASP A 1 702 ? 157.393 149.364 109.450 1.00 25.33 681 ASP A O 1
ATOM 5210 N N . GLN A 1 703 ? 156.241 150.911 108.271 1.00 21.08 682 GLN A N 1
ATOM 5211 C CA . GLN A 1 703 ? 154.978 150.176 108.256 1.00 18.60 682 GLN A CA 1
ATOM 5212 C C . GLN A 1 703 ? 154.537 149.760 109.663 1.00 20.99 682 GLN A C 1
ATOM 5213 O O . GLN A 1 703 ? 154.120 148.624 109.897 1.00 25.69 682 GLN A O 1
ATOM 5219 N N . ASP A 1 704 ? 154.641 150.697 110.604 1.00 21.37 683 ASP A N 1
ATOM 5220 C CA . ASP A 1 704 ? 154.091 150.557 111.944 1.00 21.81 683 ASP A CA 1
ATOM 5221 C C . ASP A 1 704 ? 152.598 150.239 111.851 1.00 27.48 683 ASP A C 1
ATOM 5222 O O . ASP A 1 704 ? 151.840 151.033 111.274 1.00 22.56 683 ASP A O 1
ATOM 5227 N N . PRO A 1 705 ? 152.139 149.105 112.387 1.00 24.40 684 PRO A N 1
ATOM 5228 C CA . PRO A 1 705 ? 150.699 148.796 112.315 1.00 20.18 684 PRO A CA 1
ATOM 5229 C C . PRO A 1 705 ? 149.826 149.801 113.049 1.00 22.43 684 PRO A C 1
ATOM 5230 O O . PRO A 1 705 ? 148.646 149.943 112.702 1.00 23.28 684 PRO A O 1
ATOM 5234 N N . ALA A 1 706 ? 150.369 150.511 114.039 1.00 25.80 685 ALA A N 1
ATOM 5235 C CA . ALA A 1 706 ? 149.596 151.520 114.753 1.00 22.88 685 ALA A CA 1
ATOM 5236 C C . ALA A 1 706 ? 149.159 152.662 113.840 1.00 26.33 685 ALA A C 1
ATOM 5237 O O . ALA A 1 706 ? 148.155 153.329 114.120 1.00 24.84 685 ALA A O 1
ATOM 5239 N N . HIS A 1 707 ? 149.894 152.907 112.754 1.00 20.34 686 HIS A N 1
ATOM 5240 C CA . HIS A 1 707 ? 149.606 154.014 111.844 1.00 22.58 686 HIS A CA 1
ATOM 5241 C C . HIS A 1 707 ? 149.139 153.554 110.469 1.00 19.59 686 HIS A C 1
ATOM 5242 O O . HIS A 1 707 ? 148.938 154.390 109.570 1.00 19.56 686 HIS A O 1
ATOM 5249 N N . LEU A 1 708 ? 148.953 152.250 110.279 1.00 20.29 687 LEU A N 1
ATOM 5250 C CA . LEU A 1 708 ? 148.423 151.752 109.014 1.00 19.16 687 LEU A CA 1
ATOM 5251 C C . LEU A 1 708 ? 147.032 152.289 108.683 1.00 20.20 687 LEU A C 1
ATOM 5252 O O . LEU A 1 708 ? 146.789 152.597 107.502 1.00 20.75 687 LEU A O 1
ATOM 5257 N N . PRO A 1 709 ? 146.081 152.408 109.623 1.00 21.07 688 PRO A N 1
ATOM 5258 C CA . PRO A 1 709 ? 144.783 152.984 109.227 1.00 18.45 688 PRO A CA 1
ATOM 5259 C C . PRO A 1 709 ? 144.902 154.386 108.643 1.00 18.26 688 PRO A C 1
ATOM 5260 O O . PRO A 1 709 ? 144.232 154.693 107.642 1.00 18.78 688 PRO A O 1
ATOM 5264 N N . GLU A 1 710 ? 145.765 155.236 109.215 1.00 18.33 689 GLU A N 1
ATOM 5265 C CA . GLU A 1 710 ? 145.886 156.596 108.699 1.00 15.53 689 GLU A CA 1
ATOM 5266 C C . GLU A 1 710 ? 146.606 156.612 107.354 1.00 16.21 689 GLU A C 1
ATOM 5267 O O . GLU A 1 710 ? 146.231 157.382 106.464 1.00 18.87 689 GLU A O 1
ATOM 5273 N N . TRP A 1 711 ? 147.636 155.774 107.192 1.00 17.18 690 TRP A N 1
ATOM 5274 C CA . TRP A 1 711 ? 148.292 155.647 105.892 1.00 17.31 690 TRP A CA 1
ATOM 5275 C C . TRP A 1 711 ? 147.289 155.268 104.812 1.00 16.15 690 TRP A C 1
ATOM 5276 O O . TRP A 1 711 ? 147.277 155.854 103.721 1.00 16.27 690 TRP A O 1
ATOM 5287 N N . ARG A 1 712 ? 146.412 154.304 105.106 1.00 16.76 691 ARG A N 1
ATOM 5288 C CA . ARG A 1 712 ? 145.451 153.862 104.107 1.00 15.82 691 ARG A CA 1
ATOM 5289 C C . ARG A 1 712 ? 144.386 154.921 103.841 1.00 15.36 691 ARG A C 1
ATOM 5290 O O . ARG A 1 712 ? 143.982 155.125 102.689 1.00 18.43 691 ARG A O 1
ATOM 5298 N N . GLU A 1 713 ? 143.938 155.621 104.884 1.00 16.86 692 GLU A N 1
ATOM 5299 C CA . GLU A 1 713 ? 142.884 156.613 104.695 1.00 16.42 692 GLU A CA 1
ATOM 5300 C C . GLU A 1 713 ? 143.400 157.831 103.928 1.00 18.34 692 GLU A C 1
ATOM 5301 O O . GLU A 1 713 ? 142.704 158.351 103.045 1.00 16.03 692 GLU A O 1
ATOM 5307 N N . LEU A 1 714 ? 144.614 158.294 104.246 1.00 17.60 693 LEU A N 1
ATOM 5308 C CA . LEU A 1 714 ? 145.212 159.399 103.496 1.00 14.81 693 LEU A CA 1
ATOM 5309 C C . LEU A 1 714 ? 145.354 159.051 102.019 1.00 15.67 693 LEU A C 1
ATOM 5310 O O . LEU A 1 714 ? 144.980 159.840 101.141 1.00 15.06 693 LEU A O 1
ATOM 5315 N N . ASN A 1 715 ? 145.889 157.865 101.723 1.00 14.46 694 ASN A N 1
ATOM 5316 C CA . ASN A 1 715 ? 146.110 157.503 100.330 1.00 14.33 694 ASN A CA 1
ATOM 5317 C C . ASN A 1 715 ? 144.798 157.311 99.584 1.00 15.65 694 ASN A C 1
ATOM 5318 O O . ASN A 1 715 ? 144.712 157.642 98.389 1.00 15.31 694 ASN A O 1
ATOM 5323 N N . THR A 1 716 ? 143.773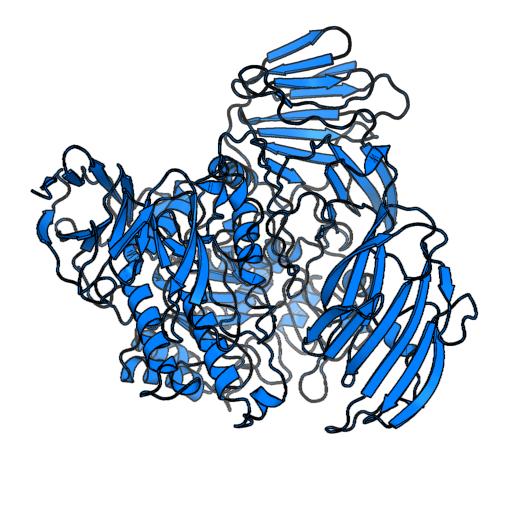 156.793 100.265 1.00 15.66 695 THR A N 1
ATOM 5324 C CA . THR A 1 716 ? 142.465 156.619 99.639 1.00 17.07 695 THR A CA 1
ATOM 5325 C C . THR A 1 716 ? 141.806 157.966 99.338 1.00 14.54 695 THR A C 1
ATOM 5326 O O . THR A 1 716 ? 141.300 158.172 98.230 1.00 16.23 695 THR A O 1
ATOM 5330 N N . ARG A 1 717 ? 141.815 158.903 100.299 1.00 15.26 696 ARG A N 1
ATOM 5331 C CA . ARG A 1 717 ? 141.242 160.229 100.030 1.00 16.70 696 ARG A CA 1
ATOM 5332 C C . ARG A 1 717 ? 141.985 160.939 98.904 1.00 13.72 696 ARG A C 1
ATOM 5333 O O . ARG A 1 717 ? 141.371 161.629 98.075 1.00 15.09 696 ARG A O 1
ATOM 5341 N N . TRP A 1 718 ? 143.313 160.794 98.876 1.00 14.71 697 TRP A N 1
ATOM 5342 C CA . TRP A 1 718 ? 144.122 161.473 97.877 1.00 13.73 697 TRP A CA 1
ATOM 5343 C C . TRP A 1 718 ? 143.947 160.818 96.513 1.00 14.24 697 TRP A C 1
ATOM 5344 O O . TRP A 1 718 ? 144.040 161.494 95.479 1.00 15.02 697 TRP A O 1
ATOM 5355 N N . PHE A 1 719 ? 143.653 159.510 96.496 1.00 12.92 698 PHE A N 1
ATOM 5356 C CA . PHE A 1 719 ? 143.383 158.813 95.236 1.00 15.05 698 PHE A CA 1
ATOM 5357 C C . PHE A 1 719 ? 142.054 159.273 94.635 1.00 14.27 698 PHE A C 1
ATOM 5358 O O . PHE A 1 719 ? 141.954 159.492 93.419 1.00 15.78 698 PHE A O 1
ATOM 5366 N N . GLN A 1 720 ? 141.028 159.441 95.479 1.00 14.41 699 GLN A N 1
ATOM 5367 C CA . GLN A 1 720 ? 139.756 160.019 95.037 1.00 13.50 699 GLN A CA 1
ATOM 5368 C C . GLN A 1 720 ? 139.971 161.375 94.368 1.00 14.39 699 GLN A C 1
ATOM 5369 O O . GLN A 1 720 ? 139.460 161.639 93.267 1.00 14.43 699 GLN A O 1
ATOM 5375 N N . PHE A 1 721 ? 140.760 162.231 95.021 1.00 13.02 700 PHE A N 1
ATOM 5376 C CA . PHE A 1 721 ? 141.102 163.557 94.506 1.00 14.93 700 PHE A CA 1
ATOM 5377 C C . PHE A 1 721 ? 141.871 163.463 93.180 1.00 13.58 700 PHE A C 1
ATOM 5378 O O . PHE A 1 721 ? 141.523 164.127 92.193 1.00 14.99 700 PHE A O 1
ATOM 5386 N N . GLY A 1 722 ? 142.904 162.606 93.122 1.00 13.07 701 GLY A N 1
ATOM 5387 C CA . GLY A 1 722 ? 143.691 162.490 91.896 1.00 15.08 701 GLY A CA 1
ATOM 5388 C C . GLY A 1 722 ? 142.910 162.011 90.680 1.00 15.30 701 GLY A C 1
ATOM 5389 O O . GLY A 1 722 ? 143.259 162.343 89.538 1.00 15.01 701 GLY A O 1
ATOM 5390 N N . ALA A 1 723 ? 141.847 161.225 90.893 1.00 15.71 702 ALA A N 1
ATOM 5391 C CA . ALA A 1 723 ? 141.012 160.801 89.774 1.00 16.74 702 ALA A CA 1
ATOM 5392 C C . ALA A 1 723 ? 140.315 161.980 89.084 1.00 14.82 702 ALA A C 1
ATOM 5393 O O . ALA A 1 723 ? 139.840 161.837 87.950 1.00 15.02 702 ALA A O 1
ATOM 5395 N N . PHE A 1 724 ? 140.259 163.141 89.740 1.00 14.85 703 PHE A N 1
ATOM 5396 C CA . PHE A 1 724 ? 139.564 164.326 89.245 1.00 12.78 703 PHE A CA 1
ATOM 5397 C C . PHE A 1 724 ? 140.506 165.529 89.109 1.00 14.92 703 PHE A C 1
ATOM 5398 O O . PHE A 1 724 ? 140.110 166.686 89.300 1.00 14.59 703 PHE A O 1
ATOM 5406 N N . VAL A 1 725 ? 141.756 165.280 88.725 1.00 16.20 704 VAL A N 1
ATOM 5407 C CA . VAL A 1 725 ? 142.657 166.356 88.290 1.00 15.17 704 VAL A CA 1
ATOM 5408 C C . VAL A 1 725 ? 143.107 166.027 86.865 1.00 13.93 704 VAL A C 1
ATOM 5409 O O . VAL A 1 725 ? 142.851 164.910 86.385 1.00 13.57 704 VAL A O 1
ATOM 5413 N N . PRO A 1 726 ? 143.729 166.962 86.131 1.00 13.28 705 PRO A N 1
ATOM 5414 C CA . PRO A 1 726 ? 143.915 166.738 84.679 1.00 12.58 705 PRO A CA 1
ATOM 5415 C C . PRO A 1 726 ? 144.648 165.451 84.333 1.00 14.20 705 PRO A C 1
ATOM 5416 O O . PRO A 1 726 ? 144.233 164.732 83.406 1.00 14.81 705 PRO A O 1
ATOM 5420 N N . ILE A 1 727 ? 145.727 165.140 85.039 1.00 13.65 706 ILE A N 1
ATOM 5421 C CA . ILE A 1 727 ? 146.459 163.897 84.838 1.00 14.10 706 ILE A CA 1
ATOM 5422 C C . ILE A 1 727 ? 146.414 163.101 86.141 1.00 14.99 706 ILE A C 1
ATOM 5423 O O . ILE A 1 727 ? 146.640 163.651 87.225 1.00 14.15 706 ILE A O 1
ATOM 5428 N N . PHE A 1 728 ? 146.081 161.809 86.015 1.00 13.93 707 PHE A N 1
ATOM 5429 C CA . PHE A 1 728 ? 145.731 160.890 87.096 1.00 14.69 707 PHE A CA 1
ATOM 5430 C C . PHE A 1 728 ? 146.916 159.953 87.337 1.00 14.51 707 PHE A C 1
ATOM 5431 O O . PHE A 1 728 ? 147.172 159.061 86.522 1.00 15.48 707 PHE A O 1
ATOM 5439 N N . ARG A 1 729 ? 147.642 160.149 88.444 1.00 12.13 708 ARG A N 1
ATOM 5440 C CA . ARG A 1 729 ? 148.964 159.528 88.581 1.00 13.12 708 ARG A CA 1
ATOM 5441 C C . ARG A 1 729 ? 149.312 159.187 90.028 1.00 13.56 708 ARG A C 1
ATOM 5442 O O . ARG A 1 729 ? 149.305 160.061 90.903 1.00 15.01 708 ARG A O 1
ATOM 5450 N N . SER A 1 730 ? 149.647 157.914 90.261 1.00 14.67 709 SER A N 1
ATOM 5451 C CA . SER A 1 730 ? 150.126 157.421 91.550 1.00 15.11 709 SER A CA 1
ATOM 5452 C C . SER A 1 730 ? 151.653 157.319 91.543 1.00 14.22 709 SER A C 1
ATOM 5453 O O . SER A 1 730 ? 152.229 156.750 90.614 1.00 14.08 709 SER A O 1
ATOM 5456 N N . HIS A 1 731 ? 152.305 157.881 92.565 1.00 11.89 710 HIS A N 1
ATOM 5457 C CA . HIS A 1 731 ? 153.768 157.871 92.656 1.00 13.04 710 HIS A CA 1
ATOM 5458 C C . HIS A 1 731 ? 154.183 158.124 94.099 1.00 16.23 710 HIS A C 1
ATOM 5459 O O . HIS A 1 731 ? 153.428 158.708 94.877 1.00 15.93 710 HIS A O 1
ATOM 5466 N N . GLY A 1 732 ? 155.387 157.679 94.452 1.00 15.70 711 GLY A N 1
ATOM 5467 C CA . GLY A 1 732 ? 155.999 158.107 95.694 1.00 13.77 711 GLY A CA 1
ATOM 5468 C C . GLY A 1 732 ? 157.021 157.117 96.217 1.00 15.58 711 GLY A C 1
ATOM 5469 O O . GLY A 1 732 ? 157.257 156.053 95.637 1.00 14.82 711 GLY A O 1
ATOM 5470 N N . GLN A 1 733 ? 157.613 157.495 97.353 1.00 13.28 712 GLN A N 1
ATOM 5471 C CA . GLN A 1 733 ? 158.616 156.675 98.024 1.00 14.79 712 GLN A CA 1
ATOM 5472 C C . GLN A 1 733 ? 157.933 155.582 98.849 1.00 15.78 712 GLN A C 1
ATOM 5473 O O . GLN A 1 733 ? 156.730 155.644 99.127 1.00 16.45 712 GLN A O 1
ATOM 5479 N N . PHE A 1 734 ? 158.726 154.580 99.242 1.00 15.75 713 PHE A N 1
ATOM 5480 C CA . PHE A 1 734 ? 158.223 153.432 99.993 1.00 15.87 713 PHE A CA 1
ATOM 5481 C C . PHE A 1 734 ? 157.398 153.883 101.203 1.00 15.58 713 PHE A C 1
ATOM 5482 O O . PHE A 1 734 ? 157.823 154.777 101.947 1.00 15.52 713 PHE A O 1
ATOM 5490 N N . PRO A 1 735 ? 156.255 153.232 101.493 1.00 15.64 714 PRO A N 1
ATOM 5491 C CA . PRO A 1 735 ? 155.676 151.993 100.943 1.00 15.49 714 PRO A CA 1
ATOM 5492 C C . PRO A 1 735 ? 155.255 152.033 99.468 1.00 16.94 714 PRO A C 1
ATOM 5493 O O . PRO A 1 735 ? 155.049 153.110 98.907 1.00 18.18 714 PRO A O 1
ATOM 5497 N N . TYR A 1 736 ? 155.112 150.853 98.864 1.00 15.71 715 TYR A N 1
ATOM 5498 C CA . TYR A 1 736 ? 154.648 150.756 97.482 1.00 17.04 715 TYR A CA 1
ATOM 5499 C C . TYR A 1 736 ? 153.240 151.336 97.359 1.00 16.03 715 TYR A C 1
ATOM 5500 O O . TYR A 1 736 ? 152.450 151.305 98.312 1.00 18.50 715 TYR A O 1
ATOM 5509 N N . ARG A 1 737 ? 152.909 151.846 96.164 1.00 16.20 716 ARG A N 1
ATOM 5510 C CA . ARG A 1 737 ? 151.682 152.623 95.996 1.00 14.90 716 ARG A CA 1
ATOM 5511 C C . ARG A 1 737 ? 150.643 151.993 95.083 1.00 18.63 716 ARG A C 1
ATOM 5512 O O . ARG A 1 737 ? 149.562 152.577 94.913 1.00 16.35 716 ARG A O 1
ATOM 5520 N N . GLU A 1 738 ? 150.918 150.840 94.474 1.00 15.41 717 GLU A N 1
ATOM 5521 C CA . GLU A 1 738 ? 149.878 150.191 93.687 1.00 16.70 717 GLU A CA 1
ATOM 5522 C C . GLU A 1 738 ? 148.664 149.909 94.568 1.00 17.15 717 GLU A C 1
ATOM 5523 O O . GLU A 1 738 ? 148.777 149.767 95.787 1.00 17.03 717 GLU A O 1
ATOM 5529 N N . ILE A 1 739 ? 147.491 149.834 93.929 1.00 18.25 718 ILE A N 1
ATOM 5530 C CA . ILE A 1 739 ? 146.228 149.774 94.671 1.00 15.86 718 ILE A CA 1
ATOM 5531 C C . ILE A 1 739 ? 146.254 148.647 95.702 1.00 18.81 718 ILE A C 1
ATOM 5532 O O . ILE A 1 739 ? 145.943 148.855 96.881 1.00 19.20 718 ILE A O 1
ATOM 5537 N N . TRP A 1 740 ? 146.653 147.440 95.277 1.00 18.01 719 TRP A N 1
ATOM 5538 C CA . TRP A 1 740 ? 146.671 146.297 96.190 1.00 21.11 719 TRP A CA 1
ATOM 5539 C C . TRP A 1 740 ? 147.788 146.377 97.228 1.00 21.98 719 TRP A C 1
ATOM 5540 O O . TRP A 1 740 ? 147.739 145.651 98.225 1.00 23.79 719 TRP A O 1
ATOM 5551 N N . ASN A 1 741 ? 148.793 147.233 97.030 1.00 18.69 720 ASN A N 1
ATOM 5552 C CA . ASN A 1 741 ? 149.814 147.426 98.055 1.00 16.61 720 ASN A CA 1
ATOM 5553 C C . ASN A 1 741 ? 149.436 148.499 99.068 1.00 17.58 720 ASN A C 1
ATOM 5554 O O . ASN A 1 741 ? 149.969 148.494 100.184 1.00 20.63 720 ASN A O 1
ATOM 5559 N N . ILE A 1 742 ? 148.525 149.413 98.718 1.00 17.44 721 ILE A N 1
ATOM 5560 C CA . ILE A 1 742 ? 147.968 150.303 99.733 1.00 16.74 721 ILE A CA 1
ATOM 5561 C C . ILE A 1 742 ? 147.160 149.498 100.745 1.00 18.49 721 ILE A C 1
ATOM 5562 O O . ILE A 1 742 ? 147.351 149.626 101.962 1.00 19.90 721 ILE A O 1
ATOM 5567 N N . ALA A 1 743 ? 146.261 148.639 100.255 1.00 17.88 722 ALA A N 1
ATOM 5568 C CA . ALA A 1 743 ? 145.397 147.839 101.118 1.00 21.04 722 ALA A CA 1
ATOM 5569 C C . ALA A 1 743 ? 144.875 146.659 100.317 1.00 22.07 722 ALA A C 1
ATOM 5570 O O . ALA A 1 743 ? 144.677 146.783 99.104 1.00 20.51 722 ALA A O 1
ATOM 5572 N N . PRO A 1 744 ? 144.623 145.520 100.955 1.00 20.65 723 PRO A N 1
ATOM 5573 C CA . PRO A 1 744 ? 144.175 144.338 100.211 1.00 20.83 723 PRO A CA 1
ATOM 5574 C C . PRO A 1 744 ? 142.698 144.394 99.856 1.00 22.50 723 PRO A C 1
ATOM 5575 O O . PRO A 1 744 ? 141.902 145.105 100.474 1.00 22.69 723 PRO A O 1
ATOM 5579 N N . GLU A 1 745 ? 142.345 143.601 98.843 1.00 23.79 724 GLU A N 1
ATOM 5580 C CA . GLU A 1 745 ? 140.950 143.442 98.454 1.00 19.82 724 GLU A CA 1
ATOM 5581 C C . GLU A 1 745 ? 140.136 142.934 99.638 1.00 24.28 724 GLU A C 1
ATOM 5582 O O . GLU A 1 745 ? 140.593 142.091 100.414 1.00 24.75 724 GLU A O 1
ATOM 5588 N N . GLY A 1 746 ? 138.931 143.473 99.789 1.00 22.20 725 GLY A N 1
ATOM 5589 C CA . GLY A 1 746 ? 138.117 143.249 100.964 1.00 24.09 725 GLY A CA 1
ATOM 5590 C C . GLY A 1 746 ? 138.002 144.456 101.865 1.00 23.81 725 GLY A C 1
ATOM 5591 O O . GLY A 1 746 ? 137.045 144.542 102.647 1.00 28.01 725 GLY A O 1
ATOM 5592 N N . THR A 1 747 ? 138.955 145.401 101.774 1.00 19.98 726 THR A N 1
ATOM 5593 C CA . THR A 1 747 ? 138.905 146.619 102.567 1.00 20.11 726 THR A CA 1
ATOM 5594 C C . THR A 1 747 ? 138.130 147.703 101.833 1.00 18.95 726 THR A C 1
ATOM 5595 O O . THR A 1 747 ? 138.009 147.674 100.598 1.00 20.69 726 THR A O 1
ATOM 5599 N N . PRO A 1 748 ? 137.591 148.683 102.567 1.00 21.69 727 PRO A N 1
ATOM 5600 C CA . PRO A 1 748 ? 136.946 149.821 101.888 1.00 18.92 727 PRO A CA 1
ATOM 5601 C C . PRO A 1 748 ? 137.930 150.642 101.074 1.00 21.60 727 PRO A C 1
ATOM 5602 O O . PRO A 1 748 ? 137.533 151.251 100.071 1.00 18.61 727 PRO A O 1
ATOM 5606 N N . PHE A 1 749 ? 139.207 150.658 101.471 1.00 20.68 728 PHE A N 1
ATOM 5607 C CA . PHE A 1 749 ? 140.232 151.371 100.708 1.00 20.74 728 PHE A CA 1
ATOM 5608 C C . PHE A 1 749 ? 140.379 150.793 99.305 1.00 18.45 728 PHE A C 1
ATOM 5609 O O . PHE A 1 749 ? 140.378 151.534 98.310 1.00 18.99 728 PHE A O 1
ATOM 5617 N N . TYR A 1 750 ? 140.493 149.462 99.201 1.00 17.03 729 TYR A N 1
ATOM 5618 C CA . TYR A 1 750 ? 140.610 148.835 97.886 1.00 17.34 729 TYR A CA 1
ATOM 5619 C C . TYR A 1 750 ? 139.341 149.034 97.064 1.00 17.60 729 TYR A C 1
ATOM 5620 O O . TYR A 1 750 ? 139.417 149.349 95.869 1.00 18.60 729 TYR A O 1
ATOM 5629 N N . GLU A 1 751 ? 138.166 148.846 97.686 1.00 17.04 730 GLU A N 1
ATOM 5630 C CA . GLU A 1 751 ? 136.904 149.091 96.991 1.00 21.11 730 GLU A CA 1
ATOM 5631 C C . GLU A 1 751 ? 136.855 150.499 96.417 1.00 18.41 730 GLU A C 1
ATOM 5632 O O . GLU A 1 751 ? 136.428 150.697 95.275 1.00 19.95 730 GLU A O 1
ATOM 5638 N N . SER A 1 752 ? 137.288 151.488 97.203 1.00 19.00 731 SER A N 1
ATOM 5639 C CA . SER A 1 752 ? 137.215 152.881 96.762 1.00 19.88 731 SER A CA 1
ATOM 5640 C C . SER A 1 752 ? 138.168 153.155 95.604 1.00 16.52 731 SER A C 1
ATOM 5641 O O . SER A 1 752 ? 137.784 153.771 94.602 1.00 16.30 731 SER A O 1
ATOM 5644 N N . MET A 1 753 ? 139.428 152.744 95.744 1.00 16.78 732 MET A N 1
ATOM 5645 C CA . MET A 1 753 ? 140.397 153.004 94.682 1.00 17.17 732 MET A CA 1
ATOM 5646 C C . MET A 1 753 ? 140.002 152.311 93.386 1.00 17.73 732 MET A C 1
ATOM 5647 O O . MET A 1 753 ? 140.135 152.889 92.298 1.00 16.55 732 MET A O 1
ATOM 5652 N N . ALA A 1 754 ? 139.511 151.072 93.472 1.00 18.60 733 ALA A N 1
ATOM 5653 C CA . ALA A 1 754 ? 139.072 150.383 92.261 1.00 19.43 733 ALA A CA 1
ATOM 5654 C C . ALA A 1 754 ? 137.914 151.121 91.596 1.00 16.79 733 ALA A C 1
ATOM 5655 O O . ALA A 1 754 ? 137.869 151.236 90.365 1.00 18.56 733 ALA A O 1
ATOM 5657 N N . TYR A 1 755 ? 136.976 151.639 92.398 1.00 16.68 734 TYR A N 1
ATOM 5658 C CA . TYR A 1 755 ? 135.826 152.347 91.839 1.00 15.59 734 TYR A CA 1
ATOM 5659 C C . TYR A 1 755 ? 136.250 153.610 91.093 1.00 13.76 734 TYR A C 1
ATOM 5660 O O . TYR A 1 755 ? 135.832 153.841 89.952 1.00 16.97 734 TYR A O 1
ATOM 5669 N N . TYR A 1 756 ? 137.084 154.444 91.722 1.00 16.25 735 TYR A N 1
ATOM 5670 C CA . TYR A 1 756 ? 137.484 155.683 91.059 1.00 17.87 735 TYR A CA 1
ATOM 5671 C C . TYR A 1 756 ? 138.432 155.416 89.896 1.00 15.09 735 TYR A C 1
ATOM 5672 O O . TYR A 1 756 ? 138.395 156.132 88.885 1.00 16.84 735 TYR A O 1
ATOM 5681 N N . ASN A 1 757 ? 139.280 154.387 90.015 1.00 17.61 736 ASN A N 1
ATOM 5682 C CA . ASN A 1 757 ? 140.113 153.956 88.898 1.00 18.72 736 ASN A CA 1
ATOM 5683 C C . ASN A 1 757 ? 139.259 153.616 87.677 1.00 18.46 736 ASN A C 1
ATOM 5684 O O . ASN A 1 757 ? 139.557 154.048 86.557 1.00 18.36 736 ASN A O 1
ATOM 5689 N N . ARG A 1 758 ? 138.164 152.883 87.884 1.00 16.70 737 ARG A N 1
ATOM 5690 C CA . ARG A 1 758 ? 137.307 152.486 86.773 1.00 19.57 737 ARG A CA 1
ATOM 5691 C C . ARG A 1 758 ? 136.401 153.625 86.310 1.00 17.50 737 ARG A C 1
ATOM 5692 O O . ARG A 1 758 ? 136.172 153.781 85.105 1.00 16.81 737 ARG A O 1
ATOM 5700 N N . LEU A 1 759 ? 135.899 154.442 87.243 1.00 16.32 738 LEU A N 1
ATOM 5701 C CA . LEU A 1 759 ? 135.073 155.585 86.853 1.00 18.02 738 LEU A CA 1
ATOM 5702 C C . LEU A 1 759 ? 135.829 156.529 85.919 1.00 17.68 738 LEU A C 1
ATOM 5703 O O . LEU A 1 759 ? 135.255 157.045 84.955 1.00 17.57 738 LEU A O 1
ATOM 5708 N N . ARG A 1 760 ? 137.122 156.760 86.190 1.00 16.86 739 ARG A N 1
ATOM 5709 C CA . ARG A 1 760 ? 137.929 157.605 85.317 1.00 15.31 739 ARG A CA 1
ATOM 5710 C C . ARG A 1 760 ? 137.876 157.119 83.877 1.00 17.43 739 ARG A C 1
ATOM 5711 O O . ARG A 1 760 ? 137.744 157.923 82.945 1.00 15.99 739 ARG A O 1
ATOM 5719 N N . SER A 1 761 ? 137.958 155.797 83.676 1.00 18.81 740 SER A N 1
ATOM 5720 C CA . SER A 1 761 ? 137.945 155.260 82.319 1.00 18.71 740 SER A CA 1
ATOM 5721 C C . SER A 1 761 ? 136.592 155.463 81.649 1.00 18.68 740 SER A C 1
ATOM 5722 O O . SER A 1 761 ? 136.535 155.718 80.439 1.00 22.08 740 SER A O 1
ATOM 5725 N N . ALA A 1 762 ? 135.500 155.393 82.423 1.00 18.84 741 ALA A N 1
ATOM 5726 C CA . ALA A 1 762 ? 134.174 155.653 81.868 1.00 17.59 741 ALA A CA 1
ATOM 5727 C C . ALA A 1 762 ? 133.978 157.124 81.528 1.00 18.56 741 ALA A C 1
ATOM 5728 O O . ALA A 1 762 ? 133.230 157.450 80.598 1.00 18.92 741 ALA A O 1
ATOM 5730 N N . LEU A 1 763 ? 134.642 158.024 82.253 1.00 15.98 742 LEU A N 1
ATOM 5731 C CA . LEU A 1 763 ? 134.526 159.452 81.989 1.00 16.42 742 LEU A CA 1
ATOM 5732 C C . LEU A 1 763 ? 135.487 159.946 80.915 1.00 14.56 742 LEU A C 1
ATOM 5733 O O . LEU A 1 763 ? 135.489 161.145 80.617 1.00 17.04 742 LEU A O 1
ATOM 5738 N N . LEU A 1 764 ? 136.291 159.068 80.315 1.00 17.09 743 LEU A N 1
ATOM 5739 C CA . LEU A 1 764 ? 137.260 159.518 79.315 1.00 20.05 743 LEU A CA 1
ATOM 5740 C C . LEU A 1 764 ? 136.665 160.333 78.164 1.00 17.01 743 LEU A C 1
ATOM 5741 O O . LEU A 1 764 ? 137.321 161.301 77.743 1.00 16.65 743 LEU A O 1
ATOM 5746 N N . PRO A 1 765 ? 135.481 160.020 77.597 1.00 16.18 744 PRO A N 1
ATOM 5747 C CA . PRO A 1 765 ? 134.967 160.888 76.513 1.00 15.81 744 PRO A CA 1
ATOM 5748 C C . PRO A 1 765 ? 134.805 162.338 76.943 1.00 14.85 744 PRO A C 1
ATOM 5749 O O . PRO A 1 765 ? 135.175 163.252 76.196 1.00 17.45 744 PRO A O 1
ATOM 5753 N N . TYR A 1 766 ? 134.291 162.553 78.159 1.00 17.84 745 TYR A N 1
ATOM 5754 C CA . TYR A 1 766 ? 134.182 163.891 78.737 1.00 17.11 745 TYR A CA 1
ATOM 5755 C C . TYR A 1 766 ? 135.557 164.512 78.951 1.00 15.92 745 TYR A C 1
ATOM 5756 O O . TYR A 1 766 ? 135.820 165.641 78.514 1.00 14.64 745 TYR A O 1
ATOM 5765 N N . ILE A 1 767 ? 136.449 163.776 79.611 1.00 16.57 746 ILE A N 1
ATOM 5766 C CA . ILE A 1 767 ? 137.774 164.305 79.938 1.00 15.85 746 ILE A CA 1
ATOM 5767 C C . ILE A 1 767 ? 138.540 164.670 78.670 1.00 15.19 746 ILE A C 1
ATOM 5768 O O . ILE A 1 767 ? 139.152 165.743 78.576 1.00 16.08 746 ILE A O 1
ATOM 5773 N N . TYR A 1 768 ? 138.522 163.783 77.665 1.00 14.08 747 TYR A N 1
ATOM 5774 C CA . TYR A 1 768 ? 139.304 164.040 76.461 1.00 15.90 747 TYR A CA 1
ATOM 5775 C C . TYR A 1 768 ? 138.695 165.148 75.609 1.00 14.41 747 TYR A C 1
ATOM 5776 O O . TYR A 1 768 ? 139.421 165.828 74.877 1.00 15.16 747 TYR A O 1
ATOM 5785 N N . SER A 1 769 ? 137.375 165.356 75.693 1.00 14.09 748 SER A N 1
ATOM 5786 C CA . SER A 1 769 ? 136.792 166.516 75.029 1.00 14.52 748 SER A CA 1
ATOM 5787 C C . SER A 1 769 ? 137.370 167.803 75.602 1.00 15.66 748 SER A C 1
ATOM 5788 O O . SER A 1 769 ? 137.735 168.716 74.850 1.00 16.88 748 SER A O 1
ATOM 5791 N N . LEU A 1 770 ? 137.479 167.874 76.933 1.00 15.83 749 LEU A N 1
ATOM 5792 C CA . LEU A 1 770 ? 138.124 169.009 77.585 1.00 16.75 749 LEU A CA 1
ATOM 5793 C C . LEU A 1 770 ? 139.571 169.156 77.122 1.00 16.64 749 LEU A C 1
ATOM 5794 O O . LEU A 1 770 ? 140.033 170.271 76.846 1.00 15.14 749 LEU A O 1
ATOM 5799 N N . ALA A 1 771 ? 140.293 168.037 76.995 1.00 15.82 750 ALA A N 1
ATOM 5800 C CA . ALA A 1 771 ? 141.676 168.105 76.516 1.00 15.80 750 ALA A CA 1
ATOM 5801 C C . ALA A 1 771 ? 141.743 168.673 75.101 1.00 16.88 750 ALA A C 1
ATOM 5802 O O . ALA A 1 771 ? 142.611 169.500 74.796 1.00 15.36 750 ALA A O 1
ATOM 5804 N N . GLY A 1 772 ? 140.819 168.258 74.225 1.00 15.62 751 GLY A N 1
ATOM 5805 C CA . GLY A 1 772 ? 140.761 168.848 72.896 1.00 15.98 751 GLY A CA 1
ATOM 5806 C C . GLY A 1 772 ? 140.596 170.354 72.938 1.00 15.88 751 GLY A C 1
ATOM 5807 O O . GLY A 1 772 ? 141.219 171.083 72.161 1.00 14.44 751 GLY A O 1
ATOM 5808 N N . ASP A 1 773 ? 139.775 170.842 73.872 1.00 15.10 752 ASP A N 1
ATOM 5809 C CA . ASP A 1 773 ? 139.534 172.270 73.934 1.00 14.41 752 ASP A CA 1
ATOM 5810 C C . ASP A 1 773 ? 140.649 173.041 74.634 1.00 14.20 752 ASP A C 1
ATOM 5811 O O . ASP A 1 773 ? 140.697 174.269 74.486 1.00 14.94 752 ASP A O 1
ATOM 5816 N N . THR A 1 774 ? 141.593 172.371 75.321 1.00 15.29 753 THR A N 1
ATOM 5817 C CA . THR A 1 774 ? 142.765 173.124 75.768 1.00 13.17 753 THR A CA 1
ATOM 5818 C C . THR A 1 774 ? 143.501 173.713 74.577 1.00 15.78 753 THR A C 1
ATOM 5819 O O . THR A 1 774 ? 144.073 174.800 74.682 1.00 18.17 753 THR A O 1
ATOM 5823 N N . TYR A 1 775 ? 143.479 173.020 73.434 1.00 14.84 754 TYR A N 1
ATOM 5824 C CA . TYR A 1 775 ? 144.054 173.548 72.206 1.00 14.69 754 TYR A CA 1
ATOM 5825 C C . TYR A 1 775 ? 143.020 174.342 71.399 1.00 14.68 754 TYR A C 1
ATOM 5826 O O . TYR A 1 775 ? 143.263 175.506 71.073 1.00 14.95 754 TYR A O 1
ATOM 5835 N N . GLN A 1 776 ? 141.867 173.733 71.082 1.00 14.12 755 GLN A N 1
ATOM 5836 C CA . GLN A 1 776 ? 140.908 174.352 70.162 1.00 16.01 755 GLN A CA 1
ATOM 5837 C C . GLN A 1 776 ? 140.390 175.687 70.685 1.00 18.02 755 GLN A C 1
ATOM 5838 O O . GLN A 1 776 ? 140.162 176.623 69.904 1.00 17.93 755 GLN A O 1
ATOM 5844 N N . ARG A 1 777 ? 140.160 175.786 71.999 1.00 15.26 756 ARG A N 1
ATOM 5845 C CA . ARG A 1 777 ? 139.534 176.970 72.582 1.00 15.61 756 ARG A CA 1
ATOM 5846 C C . ARG A 1 777 ? 140.409 177.615 73.650 1.00 17.40 756 ARG A C 1
ATOM 5847 O O . ARG A 1 777 ? 139.918 178.430 74.440 1.00 17.44 756 ARG A O 1
ATOM 5855 N N . ASP A 1 778 ? 141.700 177.279 73.668 1.00 15.45 757 ASP A N 1
ATOM 5856 C CA . ASP A 1 778 ? 142.648 177.850 74.624 1.00 14.74 757 ASP A CA 1
ATOM 5857 C C . ASP A 1 778 ? 142.129 177.696 76.052 1.00 15.22 757 ASP A C 1
ATOM 5858 O O . ASP A 1 778 ? 142.230 178.609 76.877 1.00 17.23 757 ASP A O 1
ATOM 5863 N N . GLY A 1 779 ? 141.588 176.511 76.350 1.00 14.26 758 GLY A N 1
ATOM 5864 C CA . GLY A 1 779 ? 140.882 176.266 77.591 1.00 14.92 758 GLY A CA 1
ATOM 5865 C C . GLY A 1 779 ? 141.717 175.552 78.659 1.00 13.45 758 GLY A C 1
ATOM 5866 O O . GLY A 1 779 ? 142.906 175.268 78.497 1.00 12.75 758 GLY A O 1
ATOM 5867 N N . VAL A 1 780 ? 141.048 175.286 79.785 1.00 15.49 759 VAL A N 1
ATOM 5868 C CA . VAL A 1 780 ? 141.610 174.576 80.932 1.00 13.15 759 VAL A CA 1
ATOM 5869 C C . VAL A 1 780 ? 140.776 173.320 81.208 1.00 14.10 759 VAL A C 1
ATOM 5870 O O . VAL A 1 780 ? 139.727 173.096 80.601 1.00 15.38 759 VAL A O 1
ATOM 5874 N N . ILE A 1 781 ? 141.249 172.506 82.161 1.00 14.21 760 ILE A N 1
ATOM 5875 C CA . ILE A 1 781 ? 140.540 171.313 82.627 1.00 14.35 760 ILE A CA 1
ATOM 5876 C C . ILE A 1 781 ? 140.100 171.463 84.084 1.00 15.69 760 ILE A C 1
ATOM 5877 O O . ILE A 1 781 ? 138.922 171.299 84.412 1.00 16.09 760 ILE A O 1
ATOM 5882 N N . MET A 1 782 ? 141.042 171.785 84.970 1.00 14.22 761 MET A N 1
ATOM 5883 C CA . MET A 1 782 ? 140.743 172.097 86.364 1.00 12.81 761 MET A CA 1
ATOM 5884 C C . MET A 1 782 ? 140.301 173.555 86.473 1.00 14.98 761 MET A C 1
ATOM 5885 O O . MET A 1 782 ? 141.060 174.467 86.128 1.00 19.27 761 MET A O 1
ATOM 5890 N N . ARG A 1 783 ? 139.087 173.782 86.982 1.00 12.74 762 ARG A N 1
ATOM 5891 C CA . ARG A 1 783 ? 138.459 175.103 86.992 1.00 14.12 762 ARG A CA 1
ATOM 5892 C C . ARG A 1 783 ? 138.231 175.577 88.423 1.00 16.19 762 ARG A C 1
ATOM 5893 O O . ARG A 1 783 ? 137.572 174.893 89.213 1.00 18.64 762 ARG A O 1
ATOM 5901 N N . GLY A 1 784 ? 138.737 176.760 88.754 1.00 13.33 763 GLY A N 1
ATOM 5902 C CA . GLY A 1 784 ? 138.275 177.412 89.970 1.00 11.29 763 GLY A CA 1
ATOM 5903 C C . GLY A 1 784 ? 136.791 177.729 89.887 1.00 13.62 763 GLY A C 1
ATOM 5904 O O . GLY A 1 784 ? 136.264 178.039 88.815 1.00 14.74 763 GLY A O 1
ATOM 5905 N N . MET A 1 785 ? 136.114 177.668 91.041 1.00 12.73 764 MET A N 1
ATOM 5906 C CA . MET A 1 785 ? 134.666 177.922 91.057 1.00 13.46 764 MET A CA 1
ATOM 5907 C C . MET A 1 785 ? 134.338 179.326 90.572 1.00 14.84 764 MET A C 1
ATOM 5908 O O . MET A 1 785 ? 133.253 179.555 90.020 1.00 15.46 764 MET A O 1
ATOM 5913 N N . MET A 1 786 ? 135.262 180.278 90.754 1.00 14.39 765 MET A N 1
ATOM 5914 C CA . MET A 1 786 ? 135.014 181.645 90.315 1.00 15.25 765 MET A CA 1
ATOM 5915 C C . MET A 1 786 ? 134.981 181.770 88.796 1.00 18.09 765 MET A C 1
ATOM 5916 O O . MET A 1 786 ? 134.420 182.747 88.286 1.00 15.31 765 MET A O 1
ATOM 5921 N N . MET A 1 787 ? 135.533 180.798 88.056 1.00 16.10 766 MET A N 1
ATOM 5922 C CA . MET A 1 787 ? 135.489 180.899 86.597 1.00 13.88 766 MET A CA 1
ATOM 5923 C C . MET A 1 787 ? 134.057 180.851 86.086 1.00 13.95 766 MET A C 1
ATOM 5924 O O . MET A 1 787 ? 133.694 181.582 85.158 1.00 18.68 766 MET A O 1
ATOM 5929 N N . ASP A 1 788 ? 133.235 179.986 86.664 1.00 16.37 767 ASP A N 1
ATOM 5930 C CA . ASP A 1 788 ? 131.873 179.804 86.184 1.00 14.63 767 ASP A CA 1
ATOM 5931 C C . ASP A 1 788 ? 130.848 180.517 87.042 1.00 15.42 767 ASP A C 1
ATOM 5932 O O . ASP A 1 788 ? 129.704 180.692 86.596 1.00 16.00 767 ASP A O 1
ATOM 5937 N N . PHE A 1 789 ? 131.243 180.977 88.225 1.00 15.15 768 PHE A N 1
ATOM 5938 C CA . PHE A 1 789 ? 130.361 181.730 89.117 1.00 15.95 768 PHE A CA 1
ATOM 5939 C C . PHE A 1 789 ? 131.054 183.026 89.527 1.00 14.84 768 PHE A C 1
ATOM 5940 O O . PHE A 1 789 ? 131.355 183.248 90.702 1.00 16.42 768 PHE A O 1
ATOM 5948 N N . PRO A 1 790 ? 131.342 183.906 88.559 1.00 16.32 769 PRO A N 1
ATOM 5949 C CA . PRO A 1 790 ? 132.130 185.110 88.867 1.00 19.36 769 PRO A CA 1
ATOM 5950 C C . PRO A 1 790 ? 131.371 186.136 89.682 1.00 21.87 769 PRO A C 1
ATOM 5951 O O . PRO A 1 790 ? 131.999 187.074 90.191 1.00 25.19 769 PRO A O 1
ATOM 5955 N N . ASN A 1 791 ? 130.057 185.990 89.825 1.00 18.10 770 ASN A N 1
ATOM 5956 C CA . ASN A 1 791 ? 129.260 186.936 90.594 1.00 24.33 770 ASN A CA 1
ATOM 5957 C C . ASN A 1 791 ? 128.858 186.400 91.963 1.00 24.67 770 ASN A C 1
ATOM 5958 O O . ASN A 1 791 ? 128.000 187.002 92.618 1.00 26.90 770 ASN A O 1
ATOM 5963 N N . ASP A 1 792 ? 129.455 185.293 92.417 1.00 16.68 771 ASP A N 1
ATOM 5964 C CA . ASP A 1 792 ? 129.200 184.767 93.757 1.00 16.27 771 ASP A CA 1
ATOM 5965 C C . ASP A 1 792 ? 130.420 185.048 94.610 1.00 19.25 771 ASP A C 1
ATOM 5966 O O . ASP A 1 792 ? 131.437 184.342 94.496 1.00 18.85 771 ASP A O 1
ATOM 5971 N N . PRO A 1 793 ? 130.382 186.055 95.476 1.00 18.93 772 PRO A N 1
ATOM 5972 C CA . PRO A 1 793 ? 131.585 186.394 96.249 1.00 23.03 772 PRO A CA 1
ATOM 5973 C C . PRO A 1 793 ? 132.043 185.282 97.169 1.00 19.36 772 PRO A C 1
ATOM 5974 O O . PRO A 1 793 ? 133.224 185.258 97.543 1.00 22.12 772 PRO A O 1
ATOM 5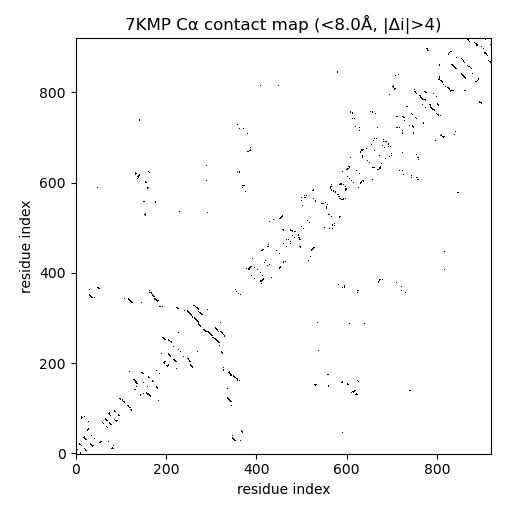978 N N . LYS A 1 794 ? 131.166 184.335 97.514 1.00 19.04 773 LYS A N 1
ATOM 5979 C CA . LYS A 1 794 ? 131.522 183.301 98.477 1.00 15.85 773 LYS A CA 1
ATOM 5980 C C . LYS A 1 794 ? 132.501 182.289 97.899 1.00 17.56 773 LYS A C 1
ATOM 5981 O O . LYS A 1 794 ? 133.152 181.572 98.665 1.00 22.11 773 LYS A O 1
ATOM 5987 N N . VAL A 1 795 ? 132.637 182.216 96.572 1.00 17.44 774 VAL A N 1
ATOM 5988 C CA . VAL A 1 795 ? 133.568 181.248 96.002 1.00 16.57 774 VAL A CA 1
ATOM 5989 C C . VAL A 1 795 ? 134.953 181.829 95.766 1.00 18.68 774 VAL A C 1
ATOM 5990 O O . VAL A 1 795 ? 135.842 181.101 95.313 1.00 17.53 774 VAL A O 1
ATOM 5994 N N . ARG A 1 796 ? 135.179 183.107 96.079 1.00 16.02 775 ARG A N 1
ATOM 5995 C CA . ARG A 1 796 ? 136.474 183.715 95.766 1.00 15.10 775 ARG A CA 1
ATOM 5996 C C . ARG A 1 796 ? 137.611 183.183 96.632 1.00 19.48 775 ARG A C 1
ATOM 5997 O O . ARG A 1 796 ? 138.752 183.114 96.157 1.00 15.07 775 ARG A O 1
ATOM 6005 N N . ASP A 1 797 ? 137.344 182.813 97.889 1.00 15.87 776 ASP A N 1
ATOM 6006 C CA . ASP A 1 797 ? 138.412 182.452 98.828 1.00 14.65 776 ASP A CA 1
ATOM 6007 C C . ASP A 1 797 ? 138.394 180.994 99.285 1.00 14.97 776 ASP A C 1
ATOM 6008 O O . ASP A 1 797 ? 139.344 180.568 99.953 1.00 19.43 776 ASP A O 1
ATOM 6013 N N . ILE A 1 798 ? 137.357 180.220 98.947 1.00 14.65 777 ILE A N 1
ATOM 6014 C CA . ILE A 1 798 ? 137.280 178.823 99.369 1.00 16.32 777 ILE A CA 1
ATOM 6015 C C . ILE A 1 798 ? 138.447 178.046 98.776 1.00 14.96 777 ILE A C 1
ATOM 6016 O O . ILE A 1 798 ? 138.672 178.062 97.560 1.00 15.25 777 ILE A O 1
ATOM 6021 N N . ASN A 1 799 ? 139.209 177.362 99.631 1.00 14.97 778 ASN A N 1
ATOM 6022 C CA . ASN A 1 799 ? 140.468 176.774 99.182 1.00 12.80 778 ASN A CA 1
ATOM 6023 C C . ASN A 1 799 ? 140.432 175.251 99.072 1.00 15.29 778 ASN A C 1
ATOM 6024 O O . ASN A 1 799 ? 141.478 174.640 98.811 1.00 15.36 778 ASN A O 1
ATOM 6029 N N . ASP A 1 800 ? 139.251 174.620 99.200 1.00 13.32 779 ASP A N 1
ATOM 6030 C CA . ASP A 1 800 ? 139.220 173.161 99.167 1.00 15.35 779 ASP A CA 1
ATOM 6031 C C . ASP A 1 800 ? 138.063 172.625 98.322 1.00 13.06 779 ASP A C 1
ATOM 6032 O O . ASP A 1 800 ? 137.578 171.512 98.561 1.00 15.18 779 ASP A O 1
ATOM 6037 N N . GLN A 1 801 ? 137.658 173.374 97.291 1.00 11.57 780 GLN A N 1
ATOM 6038 C CA . GLN A 1 801 ? 136.694 172.922 96.293 1.00 12.02 780 GLN A CA 1
ATOM 6039 C C . GLN A 1 801 ? 137.120 173.463 94.933 1.00 12.86 780 GLN A C 1
ATOM 6040 O O . GLN A 1 801 ? 137.801 174.488 94.847 1.00 13.65 780 GLN A O 1
ATOM 6046 N N . TYR A 1 802 ? 136.716 172.773 93.866 1.00 13.56 781 TYR A N 1
ATOM 6047 C CA . TYR A 1 802 ? 136.998 173.211 92.504 1.00 12.62 781 TYR A CA 1
ATOM 6048 C C . TYR A 1 802 ? 136.043 172.478 91.570 1.00 13.19 781 TYR A C 1
ATOM 6049 O O . TYR A 1 802 ? 135.268 171.619 92.002 1.00 14.41 781 TYR A O 1
ATOM 6058 N N . LEU A 1 803 ? 136.123 172.803 90.279 1.00 13.71 782 LEU A N 1
ATOM 6059 C CA . LEU A 1 803 ? 135.335 172.132 89.250 1.00 13.96 782 LEU A CA 1
ATOM 6060 C C . LEU A 1 803 ? 136.257 171.339 88.333 1.00 14.39 782 LEU A C 1
ATOM 6061 O O . LEU A 1 803 ? 137.291 171.850 87.883 1.00 16.46 782 LEU A O 1
ATOM 6066 N N . PHE A 1 804 ? 135.882 170.091 88.061 1.00 13.78 783 PHE A N 1
ATOM 6067 C CA . PHE A 1 804 ? 136.590 169.246 87.093 1.00 13.68 783 PHE A CA 1
ATOM 6068 C C . PHE A 1 804 ? 135.828 169.341 85.774 1.00 14.69 783 PHE A C 1
ATOM 6069 O O . PHE A 1 804 ? 134.821 168.651 85.571 1.00 17.09 783 PHE A O 1
ATOM 6077 N N . GLY A 1 805 ? 136.293 170.220 84.888 1.00 14.69 784 GLY A N 1
ATOM 6078 C CA . GLY A 1 805 ? 135.507 170.634 83.746 1.00 15.12 784 GLY A CA 1
ATOM 6079 C C . GLY A 1 805 ? 134.261 171.377 84.199 1.00 13.09 784 GLY A C 1
ATOM 6080 O O . GLY A 1 805 ? 134.120 171.739 85.370 1.00 15.18 784 GLY A O 1
ATOM 6081 N N . PRO A 1 806 ? 133.321 171.601 83.278 1.00 14.71 785 PRO A N 1
ATOM 6082 C CA . PRO A 1 806 ? 132.133 172.400 83.626 1.00 18.20 785 PRO A CA 1
ATOM 6083 C C . PRO A 1 806 ? 131.124 171.672 84.494 1.00 15.11 785 PRO A C 1
ATOM 6084 O O . PRO A 1 806 ? 130.281 172.338 85.113 1.00 18.80 785 PRO A O 1
ATOM 6088 N N . ALA A 1 807 ? 131.172 170.344 84.576 1.00 14.15 786 ALA A N 1
ATOM 6089 C CA . ALA A 1 807 ? 130.072 169.601 85.188 1.00 15.73 786 ALA A CA 1
ATOM 6090 C C . ALA A 1 807 ? 130.275 169.264 86.660 1.00 18.72 786 ALA A C 1
ATOM 6091 O O . ALA A 1 807 ? 129.313 169.317 87.430 1.00 16.66 786 ALA A O 1
ATOM 6093 N N . PHE A 1 808 ? 131.492 168.904 87.089 1.00 14.10 787 PHE A N 1
ATOM 6094 C CA . PHE A 1 808 ? 131.701 168.260 88.386 1.00 14.58 787 PHE A CA 1
ATOM 6095 C C . PHE A 1 808 ? 132.245 169.229 89.433 1.00 16.31 787 PHE A C 1
ATOM 6096 O O . PHE A 1 808 ? 133.392 169.682 89.328 1.00 17.52 787 PHE A O 1
ATOM 6104 N N . LEU A 1 809 ? 131.459 169.481 90.483 1.00 14.42 788 LEU A N 1
ATOM 6105 C CA . LEU A 1 809 ? 131.974 170.152 91.673 1.00 15.97 788 LEU A CA 1
ATOM 6106 C C . LEU A 1 809 ? 132.620 169.111 92.589 1.00 14.58 788 LEU A C 1
ATOM 6107 O O . LEU A 1 809 ? 131.960 168.151 93.007 1.00 15.07 788 LEU A O 1
ATOM 6112 N N . VAL A 1 810 ? 133.912 169.289 92.875 1.00 14.07 789 VAL A N 1
ATOM 6113 C CA . VAL A 1 810 ? 134.729 168.330 93.619 1.00 12.65 789 VAL A CA 1
ATOM 6114 C C . VAL A 1 810 ? 135.092 168.929 94.978 1.00 15.52 789 VAL A C 1
ATOM 6115 O O . VAL A 1 810 ? 135.575 170.065 95.049 1.00 15.25 789 VAL A O 1
ATOM 6119 N N . ALA A 1 811 ? 134.908 168.160 96.048 1.00 14.73 790 ALA A N 1
ATOM 6120 C CA . ALA A 1 811 ? 135.248 168.621 97.400 1.00 15.73 790 ALA A CA 1
ATOM 6121 C C . ALA A 1 811 ? 136.006 167.535 98.159 1.00 14.51 790 ALA A C 1
ATOM 6122 O O . ALA A 1 811 ? 135.409 166.757 98.915 1.00 15.38 790 ALA A O 1
ATOM 6124 N N . PRO A 1 812 ? 137.326 167.446 97.974 1.00 13.96 791 PRO A N 1
ATOM 6125 C CA . PRO A 1 812 ? 138.082 166.359 98.609 1.00 14.46 791 PRO A CA 1
ATOM 6126 C C . PRO A 1 812 ? 138.021 166.442 100.126 1.00 15.33 791 PRO A C 1
ATOM 6127 O O . PRO A 1 812 ? 137.892 167.518 100.712 1.00 15.91 791 PRO A O 1
ATOM 6131 N N . VAL A 1 813 ? 138.153 165.283 100.763 1.00 16.83 792 VAL A N 1
ATOM 6132 C CA . VAL A 1 813 ? 138.144 165.177 102.221 1.00 14.81 792 VAL A CA 1
ATOM 6133 C C . VAL A 1 813 ? 139.583 165.138 102.724 1.00 14.02 792 VAL A C 1
ATOM 6134 O O . VAL A 1 813 ? 140.355 164.246 102.352 1.00 16.66 792 VAL A O 1
ATOM 6138 N N . THR A 1 814 ? 139.943 166.075 103.606 1.00 15.56 793 THR A N 1
ATOM 6139 C CA . THR A 1 814 ? 141.341 166.230 104.004 1.00 16.31 793 THR A CA 1
ATOM 6140 C C . THR A 1 814 ? 141.530 166.134 105.519 1.00 16.59 793 THR A C 1
ATOM 6141 O O . THR A 1 814 ? 142.465 166.722 106.073 1.00 16.93 793 THR A O 1
ATOM 6145 N N . ARG A 1 815 ? 140.682 165.352 106.197 1.00 18.24 794 ARG A N 1
ATOM 6146 C CA . ARG A 1 815 ? 140.799 165.125 107.635 1.00 19.16 794 ARG A CA 1
ATOM 6147 C C . ARG A 1 815 ? 140.644 163.641 107.951 1.00 17.59 794 ARG A C 1
ATOM 6148 O O . ARG A 1 815 ? 139.686 163.006 107.504 1.00 18.31 794 ARG A O 1
ATOM 6156 N N . PHE A 1 816 ? 141.598 163.098 108.709 1.00 16.82 795 PHE A N 1
ATOM 6157 C CA . PHE A 1 816 ? 141.530 161.723 109.210 1.00 17.38 795 PHE A CA 1
ATOM 6158 C C . PHE A 1 816 ? 140.280 161.512 110.068 1.00 18.28 795 PHE A C 1
ATOM 6159 O O . PHE A 1 816 ? 140.020 162.278 110.999 1.00 22.60 795 PHE A O 1
ATOM 6167 N N . GLY A 1 817 ? 139.515 160.464 109.760 1.00 16.10 796 GLY A N 1
ATOM 6168 C CA . GLY A 1 817 ? 138.324 160.126 110.526 1.00 16.15 796 GLY A CA 1
ATOM 6169 C C . GLY A 1 817 ? 137.061 160.861 110.133 1.00 22.29 796 GLY A C 1
ATOM 6170 O O . GLY A 1 817 ? 136.010 160.622 110.746 1.00 24.75 796 GLY A O 1
ATOM 6171 N N . ALA A 1 818 ? 137.107 161.722 109.117 1.00 17.01 797 ALA A N 1
ATOM 6172 C CA . ALA A 1 818 ? 135.894 162.403 108.686 1.00 18.24 797 ALA A CA 1
ATOM 6173 C C . ALA A 1 818 ? 134.999 161.449 107.906 1.00 17.56 797 ALA A C 1
ATOM 6174 O O . ALA A 1 818 ? 135.469 160.665 107.078 1.00 19.74 797 ALA A O 1
ATOM 6176 N N . THR A 1 819 ? 133.693 161.521 108.167 1.00 18.23 798 THR A N 1
ATOM 6177 C CA . THR A 1 819 ? 132.714 160.778 107.379 1.00 17.13 798 THR A CA 1
ATOM 6178 C C . THR A 1 819 ? 131.749 161.706 106.648 1.00 20.58 798 THR A C 1
ATOM 6179 O O . THR A 1 819 ? 130.761 161.233 106.056 1.00 18.87 798 THR A O 1
ATOM 6183 N N . SER A 1 820 ? 132.034 163.008 106.662 1.00 20.49 799 SER A N 1
ATOM 6184 C CA . SER A 1 820 ? 131.278 164.060 105.996 1.00 18.81 799 SER A CA 1
ATOM 6185 C C . SER A 1 820 ? 132.153 165.311 105.990 1.00 19.12 799 SER A C 1
ATOM 6186 O O . SER A 1 820 ? 133.145 165.393 106.721 1.00 18.89 799 SER A O 1
ATOM 6189 N N . ARG A 1 821 ? 131.765 166.296 105.176 1.00 18.91 800 ARG A N 1
ATOM 6190 C CA . ARG A 1 821 ? 132.386 167.614 105.250 1.00 15.47 800 ARG A CA 1
ATOM 6191 C C . ARG A 1 821 ? 131.420 168.675 104.743 1.00 15.15 800 ARG A C 1
ATOM 6192 O O . ARG A 1 821 ? 130.506 168.396 103.967 1.00 18.77 800 ARG A O 1
ATOM 6200 N N . GLN A 1 822 ? 131.643 169.905 105.196 1.00 16.32 801 GLN A N 1
ATOM 6201 C CA . GLN A 1 822 ? 130.895 171.045 104.680 1.00 15.61 801 GLN A CA 1
ATOM 6202 C C . GLN A 1 822 ? 131.291 171.318 103.237 1.00 18.27 801 GLN A C 1
ATOM 6203 O O . GLN A 1 822 ? 132.480 171.338 102.905 1.00 17.29 801 GLN A O 1
ATOM 6209 N N . VAL A 1 823 ? 130.289 171.544 102.390 1.00 16.63 802 VAL A N 1
ATOM 6210 C CA . VAL A 1 823 ? 130.475 171.862 100.977 1.00 16.99 802 VAL A CA 1
ATOM 6211 C C . VAL A 1 823 ? 129.573 173.040 100.645 1.00 18.96 802 VAL A C 1
ATOM 6212 O O . VAL A 1 823 ? 128.367 172.987 100.911 1.00 18.63 802 VAL A O 1
ATOM 6216 N N . TYR A 1 824 ? 130.150 174.099 100.075 1.00 16.51 803 TYR A N 1
ATOM 6217 C CA . TYR A 1 824 ? 129.377 175.243 99.599 1.00 14.77 803 TYR A CA 1
ATOM 6218 C C . TYR A 1 824 ? 129.010 175.019 98.135 1.00 15.69 803 TYR A C 1
ATOM 6219 O O . TYR A 1 824 ? 129.885 174.788 97.291 1.00 16.89 803 TYR A O 1
ATOM 6228 N N . LEU A 1 825 ? 127.712 175.082 97.831 1.00 13.38 804 LEU A N 1
ATOM 6229 C CA . LEU A 1 825 ? 127.233 174.950 96.459 1.00 15.69 804 LEU A CA 1
ATOM 6230 C C . LEU A 1 825 ? 127.007 176.332 95.863 1.00 17.20 804 LEU A C 1
ATOM 6231 O O . LEU A 1 825 ? 126.218 177.109 96.424 1.00 15.73 804 LEU A O 1
ATOM 6236 N N . PRO A 1 826 ? 127.670 176.690 94.758 1.00 16.17 805 PRO A N 1
ATOM 6237 C CA . PRO A 1 826 ? 127.561 178.056 94.228 1.00 16.46 805 PRO A CA 1
ATOM 6238 C C . PRO A 1 826 ? 126.139 178.448 93.861 1.00 15.69 805 PRO A C 1
ATOM 6239 O O . PRO A 1 826 ? 125.328 177.624 93.433 1.00 17.00 805 PRO A O 1
ATOM 6243 N N . ALA A 1 827 ? 125.861 179.740 94.018 1.00 16.38 806 ALA A N 1
ATOM 6244 C CA . ALA A 1 827 ? 124.541 180.296 93.766 1.00 16.84 806 ALA A CA 1
ATOM 6245 C C . ALA A 1 827 ? 124.271 180.422 92.272 1.00 18.81 806 ALA A C 1
ATOM 6246 O O . ALA A 1 827 ? 125.177 180.684 91.479 1.00 20.09 806 ALA A O 1
ATOM 6248 N N . GLY A 1 828 ? 122.999 180.274 91.894 1.00 18.42 807 GLY A N 1
ATOM 6249 C CA . GLY A 1 828 ? 122.568 180.467 90.515 1.00 21.54 807 GLY A CA 1
ATOM 6250 C C . GLY A 1 828 ? 122.272 179.191 89.759 1.00 22.02 807 GLY A C 1
ATOM 6251 O O . GLY A 1 828 ? 121.754 179.257 88.632 1.00 24.06 807 GLY A O 1
ATOM 6252 N N A SER A 1 829 ? 122.563 178.034 90.345 0.25 19.80 808 SER A N 1
ATOM 6253 N N B SER A 1 829 ? 122.557 178.035 90.346 0.25 19.80 808 SER A N 1
ATOM 6254 N N C SER A 1 829 ? 122.626 178.036 90.318 0.50 19.79 808 SER A N 1
ATOM 6255 C CA A SER A 1 829 ? 122.300 176.750 89.716 0.25 18.31 808 SER A CA 1
ATOM 6256 C CA B SER A 1 829 ? 122.278 176.757 89.715 0.25 18.31 808 SER A CA 1
ATOM 6257 C CA C SER A 1 829 ? 122.342 176.732 89.736 0.50 18.27 808 SER A CA 1
ATOM 6258 C C A SER A 1 829 ? 121.987 175.731 90.799 0.25 17.78 808 SER A C 1
ATOM 6259 C C B SER A 1 829 ? 121.976 175.738 90.798 0.25 17.78 808 SER A C 1
ATOM 6260 C C C SER A 1 829 ? 121.886 175.797 90.845 0.50 17.69 808 SER A C 1
ATOM 6261 O O A SER A 1 829 ? 122.517 175.808 91.909 0.25 18.84 808 SER A O 1
ATOM 6262 O O B SER A 1 829 ? 122.505 175.822 91.909 0.25 18.84 808 SER A O 1
ATOM 6263 O O C SER A 1 829 ? 122.224 175.986 92.015 0.50 19.09 808 SER A O 1
ATOM 6270 N N . SER A 1 830 ? 121.124 174.775 90.470 1.00 17.72 809 SER A N 1
ATOM 6271 C CA . SER A 1 830 ? 120.914 173.649 91.365 1.00 17.16 809 SER A CA 1
ATOM 6272 C C . SER A 1 830 ? 121.969 172.589 91.044 1.00 18.72 809 SER A C 1
ATOM 6273 O O . SER A 1 830 ? 122.681 172.662 90.029 1.00 15.61 809 SER A O 1
ATOM 6276 N N . TRP A 1 831 ? 122.084 171.616 91.941 1.00 17.38 810 TRP A N 1
ATOM 6277 C CA . TRP A 1 831 ? 123.180 170.660 91.959 1.00 15.28 810 TRP A CA 1
ATOM 6278 C C . TRP A 1 831 ? 122.635 169.270 92.245 1.00 18.83 810 TRP A C 1
ATOM 6279 O O . TRP A 1 831 ? 121.772 169.108 93.110 1.00 21.32 810 TRP A O 1
ATOM 6290 N N . LEU A 1 832 ? 123.134 168.273 91.520 1.00 16.84 811 LEU A N 1
ATOM 6291 C CA . LEU A 1 832 ? 122.746 166.884 91.731 1.00 16.86 811 LEU A CA 1
ATOM 6292 C C . LEU A 1 832 ? 123.904 166.118 92.362 1.00 20.17 811 LEU A C 1
ATOM 6293 O O . LEU A 1 832 ? 125.015 166.107 91.818 1.00 19.10 811 LEU A O 1
ATOM 6298 N N . GLU A 1 833 ? 123.649 165.487 93.509 1.00 15.92 812 GLU A N 1
ATOM 6299 C CA . GLU A 1 833 ? 124.675 164.668 94.158 1.00 15.71 812 GLU A CA 1
ATOM 6300 C C . GLU A 1 833 ? 124.985 163.453 93.282 1.00 20.68 812 GLU A C 1
ATOM 6301 O O . GLU A 1 833 ? 124.088 162.673 92.949 1.00 19.04 812 GLU A O 1
ATOM 6307 N N . PHE A 1 834 ? 126.258 163.295 92.894 1.00 17.79 813 PHE A N 1
ATOM 6308 C CA . PHE A 1 834 ? 126.614 162.262 91.924 1.00 15.76 813 PHE A CA 1
ATOM 6309 C C . PHE A 1 834 ? 126.237 160.864 92.406 1.00 17.39 813 PHE A C 1
ATOM 6310 O O . PHE A 1 834 ? 125.750 160.040 91.621 1.00 19.49 813 PHE A O 1
ATOM 6318 N N . ALA A 1 835 ? 126.428 160.588 93.693 1.00 18.21 814 ALA A N 1
ATOM 6319 C CA . ALA A 1 835 ? 126.244 159.247 94.230 1.00 18.03 814 ALA A CA 1
ATOM 6320 C C . ALA A 1 835 ? 124.784 158.874 94.473 1.00 21.04 814 ALA A C 1
ATOM 6321 O O . ALA A 1 835 ? 124.513 157.688 94.697 1.00 23.58 814 ALA A O 1
ATOM 6323 N N . THR A 1 836 ? 123.847 159.831 94.440 1.00 18.80 815 THR A N 1
ATOM 6324 C CA . THR A 1 836 ? 122.466 159.542 94.842 1.00 19.32 815 THR A CA 1
ATOM 6325 C C . THR A 1 836 ? 121.420 160.106 93.885 1.00 22.87 815 THR A C 1
ATOM 6326 O O . THR A 1 836 ? 120.302 159.578 93.803 1.00 21.38 815 THR A O 1
ATOM 6330 N N . GLY A 1 837 ? 121.751 161.187 93.179 1.00 18.19 816 GLY A N 1
ATOM 6331 C CA . GLY A 1 837 ? 120.764 161.911 92.402 1.00 17.02 816 GLY A CA 1
ATOM 6332 C C . GLY A 1 837 ? 119.989 162.965 93.173 1.00 18.67 816 GLY A C 1
ATOM 6333 O O . GLY A 1 837 ? 119.185 163.686 92.563 1.00 20.88 816 GLY A O 1
ATOM 6334 N N . LYS A 1 838 ? 120.213 163.093 94.482 1.00 19.45 817 LYS A N 1
ATOM 6335 C CA . LYS A 1 838 ? 119.508 164.096 95.279 1.00 16.45 817 LYS A CA 1
ATOM 6336 C C . LYS A 1 838 ? 119.824 165.507 94.789 1.00 21.40 817 LYS A C 1
ATOM 6337 O O . LYS A 1 838 ? 120.974 165.829 94.477 1.00 19.74 817 LYS A O 1
ATOM 6343 N N . ARG A 1 839 ? 118.791 166.352 94.715 1.00 18.56 818 ARG A N 1
ATOM 6344 C CA . ARG A 1 839 ? 118.925 167.712 94.199 1.00 18.34 818 ARG A CA 1
ATOM 6345 C C . ARG A 1 839 ? 119.049 168.722 95.336 1.00 18.69 818 ARG A C 1
ATOM 6346 O O . ARG A 1 839 ? 118.310 168.664 96.324 1.00 18.86 818 ARG A O 1
ATOM 6354 N N . TYR A 1 840 ? 119.984 169.661 95.179 1.00 16.20 819 TYR A N 1
ATOM 6355 C CA . TYR A 1 840 ? 120.234 170.715 96.157 1.00 15.04 819 TYR A CA 1
ATOM 6356 C C . TYR A 1 840 ? 120.206 172.065 95.466 1.00 19.26 819 TYR A C 1
ATOM 6357 O O . TYR A 1 840 ? 120.822 172.235 94.410 1.00 18.37 819 TYR A O 1
ATOM 6366 N N . GLU A 1 841 ? 119.518 173.029 96.066 1.00 15.94 820 GLU A N 1
ATOM 6367 C CA . GLU A 1 841 ? 119.530 174.369 95.504 1.00 20.19 820 GLU A CA 1
ATOM 6368 C C . GLU A 1 841 ? 120.895 175.012 95.732 1.00 18.44 820 GLU A C 1
ATOM 6369 O O . GLU A 1 841 ? 121.627 174.647 96.650 1.00 19.04 820 GLU A O 1
ATOM 6375 N N . GLY A 1 842 ? 121.243 175.955 94.865 1.00 19.66 821 GLY A N 1
ATOM 6376 C CA . GLY A 1 842 ? 122.506 176.653 94.995 1.00 18.09 821 GLY A CA 1
ATOM 6377 C C . GLY A 1 842 ? 122.490 177.689 96.101 1.00 21.27 821 GLY A C 1
ATOM 6378 O O . GLY A 1 842 ? 121.457 178.024 96.683 1.00 18.75 821 GLY A O 1
ATOM 6379 N N . GLY A 1 843 ? 123.682 178.203 96.391 1.00 17.11 822 GLY A N 1
ATOM 6380 C CA . GLY A 1 843 ? 123.851 179.244 97.393 1.00 16.65 822 GLY A CA 1
ATOM 6381 C C . GLY A 1 843 ? 123.699 178.784 98.829 1.00 16.82 822 GLY A C 1
ATOM 6382 O O . GLY A 1 843 ? 123.153 179.525 99.659 1.00 21.59 822 GLY A O 1
ATOM 6383 N N . GLN A 1 844 ? 124.188 177.588 99.150 1.00 14.31 823 GLN A N 1
ATOM 6384 C CA . GLN A 1 844 ? 124.096 177.065 100.506 1.00 13.66 823 GLN A CA 1
ATOM 6385 C C . GLN A 1 844 ? 125.290 176.170 100.812 1.00 14.20 823 GLN A C 1
ATOM 6386 O O . GLN A 1 844 ? 125.913 175.594 99.915 1.00 16.63 823 GLN A O 1
ATOM 6392 N N . SER A 1 845 ? 125.579 176.042 102.106 1.00 17.73 824 SER A N 1
ATOM 6393 C CA . SER A 1 845 ? 126.542 175.070 102.610 1.00 17.90 824 SER A CA 1
ATOM 6394 C C . SER A 1 845 ? 125.803 173.896 103.239 1.00 18.74 824 SER A C 1
ATOM 6395 O O . SER A 1 845 ? 124.886 174.091 104.051 1.00 20.42 824 SER A O 1
ATOM 6398 N N . ILE A 1 846 ? 126.183 172.684 102.843 1.00 18.69 825 ILE A N 1
ATOM 6399 C CA . ILE A 1 846 ? 125.565 171.460 103.334 1.00 15.98 825 ILE A CA 1
ATOM 6400 C C . ILE A 1 846 ? 126.641 170.577 103.961 1.00 21.68 825 ILE A C 1
ATOM 6401 O O . ILE A 1 846 ? 127.831 170.698 103.667 1.00 19.84 825 ILE A O 1
ATOM 6406 N N . GLU A 1 847 ? 126.205 169.665 104.827 1.00 18.53 826 GLU A N 1
ATOM 6407 C CA . GLU A 1 847 ? 127.092 168.626 105.352 1.00 18.86 826 GLU A CA 1
ATOM 6408 C C . GLU A 1 847 ? 126.995 167.434 104.405 1.00 20.13 826 GLU A C 1
ATOM 6409 O O . GLU A 1 847 ? 126.066 166.626 104.491 1.00 22.57 826 GLU A O 1
ATOM 6415 N N . ALA A 1 848 ? 127.952 167.331 103.482 1.00 15.95 827 ALA A N 1
ATOM 6416 C CA . ALA A 1 848 ? 127.897 166.318 102.441 1.00 18.06 827 ALA A CA 1
ATOM 6417 C C . ALA A 1 848 ? 128.430 164.988 102.957 1.00 19.45 827 ALA A C 1
ATOM 6418 O O . ALA A 1 848 ? 129.504 164.931 103.565 1.00 18.48 827 ALA A O 1
ATOM 6420 N N . ALA A 1 849 ? 127.683 163.916 102.701 1.00 19.36 828 ALA A N 1
ATOM 6421 C CA . ALA A 1 849 ? 128.107 162.592 103.134 1.00 19.47 828 ALA A CA 1
ATOM 6422 C C . ALA A 1 849 ? 129.405 162.200 102.445 1.00 18.61 828 ALA A C 1
ATOM 6423 O O . ALA A 1 849 ? 129.585 162.426 101.246 1.00 21.19 828 ALA A O 1
ATOM 6425 N N . ALA A 1 850 ? 130.323 161.609 103.215 1.00 17.34 829 ALA A N 1
ATOM 6426 C CA . ALA A 1 850 ? 131.636 161.227 102.693 1.00 15.50 829 ALA A CA 1
ATOM 6427 C C . ALA A 1 850 ? 132.181 160.059 103.500 1.00 19.04 829 ALA A C 1
ATOM 6428 O O . ALA A 1 850 ? 133.133 160.205 104.271 1.00 19.18 829 ALA A O 1
ATOM 6430 N N . PRO A 1 851 ? 131.614 158.867 103.328 1.00 20.90 830 PRO A N 1
ATOM 6431 C CA . PRO A 1 851 ? 132.226 157.694 103.958 1.00 16.90 830 PRO A CA 1
ATOM 6432 C C . PRO A 1 851 ? 133.621 157.498 103.387 1.00 20.34 830 PRO A C 1
ATOM 6433 O O . PRO A 1 851 ? 133.984 158.108 102.377 1.00 18.99 830 PRO A O 1
ATOM 6437 N N . ILE A 1 852 ? 134.422 156.661 104.060 1.00 18.99 831 ILE A N 1
ATOM 6438 C CA . ILE A 1 852 ? 135.811 156.477 103.634 1.00 19.19 831 ILE A CA 1
ATOM 6439 C C . ILE A 1 852 ? 135.882 156.221 102.138 1.00 22.15 831 ILE A C 1
ATOM 6440 O O . ILE A 1 852 ? 136.767 156.735 101.444 1.00 22.34 831 ILE A O 1
ATOM 6445 N N . GLU A 1 853 ? 134.923 155.473 101.605 1.00 20.95 832 GLU A N 1
ATOM 6446 C CA . GLU A 1 853 ? 135.039 154.989 100.238 1.00 19.71 832 GLU A CA 1
ATOM 6447 C C . GLU A 1 853 ? 134.534 155.968 99.177 1.00 18.74 832 GLU A C 1
ATOM 6448 O O . GLU A 1 853 ? 134.684 155.674 97.989 1.00 18.97 832 GLU A O 1
ATOM 6454 N N . ARG A 1 854 ? 133.978 157.129 99.549 1.00 16.00 833 ARG A N 1
ATOM 6455 C CA . ARG A 1 854 ? 133.432 158.050 98.552 1.00 15.22 833 ARG A CA 1
ATOM 6456 C C . ARG A 1 854 ? 133.737 159.505 98.901 1.00 15.17 833 ARG A C 1
ATOM 6457 O O . ARG A 1 854 ? 133.676 159.905 100.069 1.00 18.39 833 ARG A O 1
ATOM 6465 N N . MET A 1 855 ? 134.059 160.298 97.870 1.00 17.35 834 MET A N 1
ATOM 6466 C CA . MET A 1 855 ? 134.373 161.720 97.916 1.00 15.58 834 MET A CA 1
ATOM 6467 C C . MET A 1 855 ? 133.165 162.548 97.495 1.00 19.00 834 MET A C 1
ATOM 6468 O O . MET A 1 855 ? 132.506 162.216 96.499 1.00 19.25 834 MET A O 1
ATOM 6473 N N . PRO A 1 856 ? 132.858 163.628 98.219 1.00 15.69 835 PRO A N 1
ATOM 6474 C CA . PRO A 1 856 ? 131.748 164.500 97.808 1.00 17.96 835 PRO A CA 1
ATOM 6475 C C . PRO A 1 856 ? 131.915 165.005 96.382 1.00 17.49 835 PRO A C 1
ATOM 6476 O O . PRO A 1 856 ? 132.950 165.569 96.010 1.00 15.39 835 PRO A O 1
ATOM 6480 N N . LEU A 1 857 ? 130.872 164.802 95.585 1.00 15.96 836 LEU A N 1
ATOM 6481 C CA . LEU A 1 857 ? 130.876 165.109 94.162 1.00 15.31 836 LEU A CA 1
ATOM 6482 C C . LEU A 1 857 ? 129.467 165.532 93.768 1.00 19.61 836 LEU A C 1
ATOM 6483 O O . LEU A 1 857 ? 128.506 164.800 94.035 1.00 18.88 836 LEU A O 1
ATOM 6488 N N . PHE A 1 858 ? 129.341 166.708 93.151 1.00 15.29 837 PHE A N 1
ATOM 6489 C CA . PHE A 1 858 ? 128.041 167.249 92.759 1.00 14.34 837 PHE A CA 1
ATOM 6490 C C . PHE A 1 858 ? 128.113 167.702 91.312 1.00 17.59 837 PHE A C 1
ATOM 6491 O O . PHE A 1 858 ? 129.170 168.118 90.839 1.00 19.28 837 PHE A O 1
ATOM 6499 N N . VAL A 1 859 ? 126.991 167.589 90.593 1.00 15.39 838 VAL A N 1
ATOM 6500 C CA . VAL A 1 859 ? 126.945 167.875 89.166 1.00 16.27 838 VAL A CA 1
ATOM 6501 C C . VAL A 1 859 ? 126.027 169.068 88.922 1.00 15.74 838 VAL A C 1
ATOM 6502 O O . VAL A 1 859 ? 124.898 169.111 89.428 1.00 16.54 838 VAL A O 1
ATOM 6506 N N . ARG A 1 860 ? 126.516 170.032 88.149 1.00 14.44 839 ARG A N 1
ATOM 6507 C CA . ARG A 1 86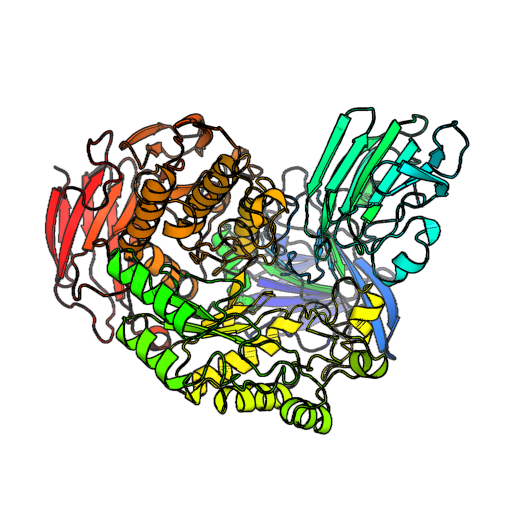0 ? 125.747 171.241 87.880 1.00 15.00 839 ARG A CA 1
ATOM 6508 C C . ARG A 1 860 ? 124.519 170.913 87.035 1.00 14.83 839 ARG A C 1
ATOM 6509 O O . ARG A 1 860 ? 124.616 170.191 86.037 1.00 17.52 839 ARG A O 1
ATOM 6517 N N . ALA A 1 861 ? 123.360 171.443 87.432 1.00 13.91 840 ALA A N 1
ATOM 6518 C CA . ALA A 1 861 ? 122.170 171.283 86.598 1.00 17.21 840 ALA A CA 1
ATOM 6519 C C . ALA A 1 861 ? 122.432 171.761 85.171 1.00 17.98 840 ALA A C 1
ATOM 6520 O O . ALA A 1 861 ? 123.055 172.803 84.944 1.00 17.70 840 ALA A O 1
ATOM 6522 N N . GLY A 1 862 ? 121.946 170.984 84.201 1.00 16.37 841 GLY A N 1
ATOM 6523 C CA . GLY A 1 862 ? 122.188 171.278 82.806 1.00 15.75 841 GLY A CA 1
ATOM 6524 C C . GLY A 1 862 ? 123.450 170.673 82.225 1.00 16.91 841 GLY A C 1
ATOM 6525 O O . GLY A 1 862 ? 123.709 170.873 81.033 1.00 18.70 841 GLY A O 1
ATOM 6526 N N . SER A 1 863 ? 124.239 169.947 83.025 1.00 17.26 842 SER A N 1
ATOM 6527 C CA . SER A 1 863 ? 125.464 169.337 82.512 1.00 18.61 842 SER A CA 1
ATOM 6528 C C . SER A 1 863 ? 125.144 168.167 81.591 1.00 17.74 842 SER A C 1
ATOM 6529 O O . SER A 1 863 ? 124.299 167.323 81.911 1.00 20.66 842 SER A O 1
ATOM 6532 N N . ILE A 1 864 ? 125.832 168.119 80.453 1.00 16.98 843 ILE A N 1
ATOM 6533 C CA . ILE A 1 864 ? 125.797 166.997 79.518 1.00 16.57 843 ILE A CA 1
ATOM 6534 C C . ILE A 1 864 ? 127.159 166.315 79.603 1.00 16.79 843 ILE A C 1
ATOM 6535 O O . ILE A 1 864 ? 128.181 166.944 79.316 1.00 19.31 843 ILE A O 1
ATOM 6540 N N . VAL A 1 865 ? 127.182 165.049 80.007 1.00 19.22 844 VAL A N 1
ATOM 6541 C CA . VAL A 1 865 ? 128.451 164.365 80.274 1.00 20.44 844 VAL A CA 1
ATOM 6542 C C . VAL A 1 865 ? 128.591 163.155 79.358 1.00 19.87 844 VAL A C 1
ATOM 6543 O O . VAL A 1 865 ? 127.907 162.141 79.572 1.00 18.64 844 VAL A O 1
ATOM 6547 N N . PRO A 1 866 ? 129.439 163.213 78.329 1.00 16.72 845 PRO A N 1
ATOM 6548 C CA . PRO A 1 866 ? 129.674 162.022 77.496 1.00 18.51 845 PRO A CA 1
ATOM 6549 C C . PRO A 1 866 ? 130.517 160.990 78.235 1.00 18.45 845 PRO A C 1
ATOM 6550 O O . PRO A 1 866 ? 131.541 161.317 78.843 1.00 19.71 845 PRO A O 1
ATOM 6554 N N . THR A 1 867 ? 130.067 159.736 78.189 1.00 18.75 846 THR A N 1
ATOM 6555 C CA . THR A 1 867 ? 130.693 158.649 78.930 1.00 18.38 846 THR A CA 1
ATOM 6556 C C . THR A 1 867 ? 130.780 157.426 78.035 1.00 20.03 846 THR A C 1
ATOM 6557 O O . THR A 1 867 ? 130.134 157.342 76.987 1.00 21.36 846 THR A O 1
ATOM 6561 N N . GLY A 1 868 ? 131.580 156.462 78.475 1.00 18.77 847 GLY A N 1
ATOM 6562 C CA . GLY A 1 868 ? 131.712 155.199 77.788 1.00 23.67 847 GLY A CA 1
ATOM 6563 C C . GLY A 1 868 ? 131.762 154.060 78.785 1.00 22.87 847 GLY A C 1
ATOM 6564 O O . GLY A 1 868 ? 131.639 154.264 79.997 1.00 21.74 847 GLY A O 1
ATOM 6565 N N . PRO A 1 869 ? 131.935 152.833 78.305 1.00 22.64 848 PRO A N 1
ATOM 6566 C CA . PRO A 1 869 ? 132.056 151.704 79.231 1.00 23.41 848 PRO A CA 1
ATOM 6567 C C . PRO A 1 869 ? 133.363 151.785 80.001 1.00 24.72 848 PRO A C 1
ATOM 6568 O O . PRO A 1 869 ? 134.323 152.430 79.573 1.00 22.65 848 PRO A O 1
ATOM 6572 N N . VAL A 1 870 ? 133.387 151.119 81.158 1.00 21.53 849 VAL A N 1
ATOM 6573 C CA . VAL A 1 870 ? 134.649 150.929 81.863 1.00 20.47 849 VAL A CA 1
ATOM 6574 C C . VAL A 1 870 ? 135.612 150.182 80.952 1.00 23.90 849 VAL A C 1
ATOM 6575 O O . VAL A 1 870 ? 135.235 149.205 80.288 1.00 23.56 849 VAL A O 1
ATOM 6579 N N . GLN A 1 871 ? 136.862 150.658 80.895 1.00 19.27 850 GLN A N 1
ATOM 6580 C CA . GLN A 1 871 ? 137.897 150.088 80.040 1.00 19.86 850 GLN A CA 1
ATOM 6581 C C . GLN A 1 871 ? 139.172 149.870 80.846 1.00 20.00 850 GLN A C 1
ATOM 6582 O O . GLN A 1 871 ? 139.541 150.709 81.674 1.00 23.70 850 GLN A O 1
ATOM 6588 N N . GLU A 1 872 ? 139.850 148.745 80.591 1.00 22.47 851 GLU A N 1
ATOM 6589 C CA . GLU A 1 872 ? 141.126 148.475 81.250 1.00 22.25 851 GLU A CA 1
ATOM 6590 C C . GLU A 1 872 ? 142.259 149.320 80.689 1.00 18.99 851 GLU A C 1
ATOM 6591 O O . GLU A 1 872 ? 143.290 149.468 81.354 1.00 20.22 851 GLU A O 1
ATOM 6597 N N . TYR A 1 873 ? 142.090 149.854 79.485 1.00 19.73 852 TYR A N 1
ATOM 6598 C CA . TYR A 1 873 ? 143.046 150.743 78.843 1.00 19.63 852 TYR A CA 1
ATOM 6599 C C . TYR A 1 873 ? 142.307 151.434 77.708 1.00 20.88 852 TYR A C 1
ATOM 6600 O O . TYR A 1 873 ? 141.232 150.991 77.293 1.00 22.51 852 TYR A O 1
ATOM 6609 N N . VAL A 1 874 ? 142.881 152.538 77.224 1.00 21.96 853 VAL A N 1
ATOM 6610 C CA . VAL A 1 874 ? 142.208 153.345 76.210 1.00 20.89 853 VAL A CA 1
ATOM 6611 C C . VAL A 1 874 ? 141.923 152.502 74.971 1.00 25.60 853 VAL A C 1
ATOM 6612 O O . VAL A 1 874 ? 142.793 151.774 74.475 1.00 26.46 853 VAL A O 1
ATOM 6616 N N . ASP A 1 875 ? 140.684 152.582 74.484 1.00 28.03 854 ASP A N 1
ATOM 6617 C CA . ASP A 1 875 ? 140.259 151.925 73.243 1.00 31.22 854 ASP A CA 1
ATOM 6618 C C . ASP A 1 875 ? 140.337 150.401 73.337 1.00 31.67 854 ASP A C 1
ATOM 6619 O O . ASP A 1 875 ? 140.483 149.716 72.318 1.00 30.00 854 ASP A O 1
ATOM 6624 N N . GLN A 1 876 ? 140.255 149.852 74.554 1.00 27.91 855 GLN A N 1
ATOM 6625 C CA . GLN A 1 876 ? 140.211 148.401 74.706 1.00 27.75 855 GLN A CA 1
ATOM 6626 C C . GLN A 1 876 ? 139.058 147.811 73.908 1.00 25.55 855 GLN A C 1
ATOM 6627 O O . GLN A 1 876 ? 139.247 146.885 73.114 1.00 32.18 855 GLN A O 1
ATOM 6633 N N . VAL A 1 877 ? 137.851 148.328 74.123 1.00 28.91 856 VAL A N 1
ATOM 6634 C CA . VAL A 1 877 ? 136.697 147.991 73.298 1.00 30.51 856 VAL A CA 1
ATOM 6635 C C . VAL A 1 877 ? 136.673 148.968 72.133 1.00 31.56 856 VAL A C 1
ATOM 6636 O O . VAL A 1 877 ? 136.436 150.163 72.320 1.00 39.72 856 VAL A O 1
ATOM 6640 N N . ALA A 1 878 ? 136.927 148.465 70.930 1.00 39.45 857 ALA A N 1
ATOM 6641 C CA . ALA A 1 878 ? 136.842 149.301 69.745 1.00 44.21 857 ALA A CA 1
ATOM 6642 C C . ALA A 1 878 ? 135.385 149.566 69.394 1.00 43.83 857 ALA A C 1
ATOM 6643 O O . ALA A 1 878 ? 134.505 148.731 69.629 1.00 38.34 857 ALA A O 1
ATOM 6645 N N . ASP A 1 879 ? 135.137 150.748 68.825 1.00 46.39 858 ASP A N 1
ATOM 6646 C CA . ASP A 1 879 ? 133.789 151.167 68.443 1.00 43.58 858 ASP A CA 1
ATOM 6647 C C . ASP A 1 879 ? 132.822 151.035 69.615 1.00 38.49 858 ASP A C 1
ATOM 6648 O O . ASP A 1 879 ? 131.692 150.559 69.473 1.00 38.50 858 ASP A O 1
ATOM 6653 N N . ALA A 1 880 ? 133.282 151.449 70.792 1.00 30.88 859 ALA A N 1
ATOM 6654 C CA . ALA A 1 880 ? 132.452 151.384 71.979 1.00 34.56 859 ALA A CA 1
ATOM 6655 C C . ALA A 1 880 ? 131.243 152.305 71.835 1.00 33.05 859 ALA A C 1
ATOM 6656 O O . ALA A 1 880 ? 131.322 153.360 71.197 1.00 33.97 859 ALA A O 1
ATOM 6658 N N . PRO A 1 881 ? 130.107 151.918 72.398 1.00 30.26 860 PRO A N 1
ATOM 6659 C CA . PRO A 1 881 ? 128.958 152.824 72.428 1.00 27.77 860 PRO A CA 1
ATOM 6660 C C . PRO A 1 881 ? 129.217 154.011 73.344 1.00 28.82 860 PRO A C 1
ATOM 6661 O O . PRO A 1 881 ? 129.906 153.907 74.361 1.00 29.42 860 PRO A O 1
ATOM 6665 N N . LEU A 1 882 ? 128.661 155.152 72.953 1.00 25.55 861 LEU A N 1
ATOM 6666 C CA . LEU A 1 882 ? 128.731 156.386 73.724 1.00 24.05 861 LEU A CA 1
ATOM 6667 C C . LEU A 1 882 ? 127.442 156.538 74.522 1.00 27.84 861 LEU A C 1
ATOM 6668 O O . LEU A 1 882 ? 126.355 156.324 73.980 1.00 24.12 861 LEU A O 1
ATOM 6673 N N . THR A 1 883 ? 127.561 156.874 75.810 1.00 19.30 862 THR A N 1
ATOM 6674 C CA . THR A 1 883 ? 126.407 157.140 76.664 1.00 25.05 862 THR A CA 1
ATOM 6675 C C . THR A 1 883 ? 126.444 158.606 77.078 1.00 27.27 862 THR A C 1
ATOM 6676 O O . THR A 1 883 ? 127.372 159.036 77.772 1.00 25.71 862 THR A O 1
ATOM 6680 N N . VAL A 1 884 ? 125.441 159.366 76.657 1.00 20.92 863 VAL A N 1
ATOM 6681 C CA . VAL A 1 884 ? 125.330 160.772 77.016 1.00 20.99 863 VAL A CA 1
ATOM 6682 C C . VAL A 1 884 ? 124.452 160.868 78.255 1.00 24.93 863 VAL A C 1
ATOM 6683 O O . VAL A 1 884 ? 123.271 160.510 78.206 1.00 23.24 863 VAL A O 1
ATOM 6687 N N . VAL A 1 885 ? 125.020 161.329 79.370 1.00 20.06 864 VAL A N 1
ATOM 6688 C CA . VAL A 1 885 ? 124.274 161.479 80.620 1.00 19.33 864 VAL A CA 1
ATOM 6689 C C . VAL A 1 885 ? 123.874 162.942 80.782 1.00 21.32 864 VAL A C 1
ATOM 6690 O O . VAL A 1 885 ? 124.731 163.835 80.826 1.00 19.88 864 VAL A O 1
ATOM 6694 N N . VAL A 1 886 ? 122.569 163.190 80.869 1.00 20.52 865 VAL A N 1
ATOM 6695 C CA . VAL A 1 886 ? 122.017 164.533 81.004 1.00 17.97 865 VAL A CA 1
ATOM 6696 C C . VAL A 1 886 ? 121.562 164.723 82.443 1.00 17.49 865 VAL A C 1
ATOM 6697 O O . VAL A 1 886 ? 120.678 164.001 82.920 1.00 18.67 865 VAL A O 1
ATOM 6701 N N . TYR A 1 887 ? 122.147 165.705 83.131 1.00 18.36 866 TYR A N 1
ATOM 6702 C CA . TYR A 1 887 ? 121.731 166.104 84.472 1.00 18.10 866 TYR A CA 1
ATOM 6703 C C . TYR A 1 887 ? 120.799 167.308 84.332 1.00 20.14 866 TYR A C 1
ATOM 6704 O O . TYR A 1 887 ? 121.241 168.411 83.993 1.00 20.05 866 TYR A O 1
ATOM 6713 N N . THR A 1 888 ? 119.506 167.092 84.573 1.00 22.02 867 THR A N 1
ATOM 6714 C CA . THR A 1 888 ? 118.491 168.079 84.233 1.00 22.34 867 THR A CA 1
ATOM 6715 C C . THR A 1 888 ? 118.435 169.215 85.252 1.00 21.91 867 THR A C 1
ATOM 6716 O O . THR A 1 888 ? 119.018 169.159 86.344 1.00 22.93 867 THR A O 1
ATOM 6720 N N . GLY A 1 889 ? 117.679 170.251 84.888 1.00 18.82 868 GLY A N 1
ATOM 6721 C CA . GLY A 1 889 ? 117.361 171.322 85.811 1.00 19.10 868 GLY A CA 1
ATOM 6722 C C . GLY A 1 889 ? 117.615 172.703 85.248 1.00 22.56 868 GLY A C 1
ATOM 6723 O O . GLY A 1 889 ? 117.195 173.705 85.836 1.00 27.72 868 GLY A O 1
ATOM 6724 N N . ALA A 1 890 ? 118.322 172.766 84.122 1.00 20.26 869 ALA A N 1
ATOM 6725 C CA . ALA A 1 890 ? 118.610 174.009 83.422 1.00 21.43 869 ALA A CA 1
ATOM 6726 C C . ALA A 1 890 ? 119.006 173.660 81.994 1.00 20.36 869 ALA A C 1
ATOM 6727 O O . ALA A 1 890 ? 119.317 172.505 81.692 1.00 20.16 869 ALA A O 1
ATOM 6729 N N . ASP A 1 891 ? 118.985 174.665 81.113 1.00 21.77 870 ASP A N 1
ATOM 6730 C CA . ASP A 1 891 ? 119.514 174.474 79.768 1.00 22.05 870 ASP A CA 1
ATOM 6731 C C . ASP A 1 891 ? 121.004 174.140 79.836 1.00 20.24 870 ASP A C 1
ATOM 6732 O O . ASP A 1 891 ? 121.702 174.505 80.787 1.00 22.78 870 ASP A O 1
ATOM 6737 N N . GLY A 1 892 ? 121.500 173.448 78.810 1.00 20.67 871 GLY A N 1
ATOM 6738 C CA . GLY A 1 892 ? 122.925 173.150 78.774 1.00 20.81 871 GLY A CA 1
ATOM 6739 C C . GLY A 1 892 ? 123.393 172.812 77.375 1.00 22.05 871 GLY A C 1
ATOM 6740 O O . GLY A 1 892 ? 122.597 172.529 76.480 1.00 21.59 871 GLY A O 1
ATOM 6741 N N . GLN A 1 893 ? 124.714 172.839 77.189 1.00 18.72 872 GLN A N 1
ATOM 6742 C CA . GLN A 1 893 ? 125.298 172.457 75.907 1.00 15.45 872 GLN A CA 1
ATOM 6743 C C . GLN A 1 893 ? 126.722 171.947 76.106 1.00 20.29 872 GLN A C 1
ATOM 6744 O O . GLN A 1 893 ? 127.433 172.379 77.016 1.00 22.89 872 GLN A O 1
ATOM 6750 N N . PHE A 1 894 ? 127.134 171.033 75.225 1.00 18.98 873 PHE A N 1
ATOM 6751 C CA . PHE A 1 894 ? 128.465 170.428 75.283 1.00 18.17 873 PHE A CA 1
ATOM 6752 C C . PHE A 1 894 ? 128.810 169.966 73.878 1.00 16.96 873 PHE A C 1
ATOM 6753 O O . PHE A 1 894 ? 128.136 169.081 73.344 1.00 18.77 873 PHE A O 1
ATOM 6761 N N . SER A 1 895 ? 129.842 170.558 73.275 1.00 17.98 874 SER A N 1
ATOM 6762 C CA . SER A 1 895 ? 130.294 170.157 71.941 1.00 17.61 874 SER A CA 1
ATOM 6763 C C . SER A 1 895 ? 131.372 169.082 72.085 1.00 17.90 874 SER A C 1
ATOM 6764 O O . SER A 1 895 ? 132.515 169.380 72.459 1.00 18.81 874 SER A O 1
ATOM 6767 N N . LEU A 1 896 ? 131.011 167.837 71.778 1.00 16.78 875 LEU A N 1
ATOM 6768 C CA . LEU A 1 896 ? 131.896 166.692 71.986 1.00 17.08 875 LEU A CA 1
ATOM 6769 C C . LEU A 1 896 ? 133.006 166.683 70.938 1.00 18.19 875 LEU A C 1
ATOM 6770 O O . LEU A 1 896 ? 132.751 166.472 69.747 1.00 18.60 875 LEU A O 1
ATOM 6775 N N . TYR A 1 897 ? 134.246 166.890 71.389 1.00 17.61 876 TYR A N 1
ATOM 6776 C CA . TYR A 1 897 ? 135.430 166.837 70.537 1.00 19.50 876 TYR A CA 1
ATOM 6777 C C . TYR A 1 897 ? 135.998 165.421 70.531 1.00 16.93 876 TYR A C 1
ATOM 6778 O O . TYR A 1 897 ? 136.170 164.815 71.596 1.00 16.14 876 TYR A O 1
ATOM 6787 N N . GLU A 1 898 ? 136.317 164.909 69.332 1.00 16.81 877 GLU A N 1
ATOM 6788 C CA . GLU A 1 898 ? 137.013 163.632 69.178 1.00 17.21 877 GLU A CA 1
ATOM 6789 C C . GLU A 1 898 ? 138.060 163.752 68.073 1.00 14.24 877 GLU A C 1
ATOM 6790 O O . GLU A 1 898 ? 137.937 164.590 67.180 1.00 16.63 877 GLU A O 1
ATOM 6796 N N . ASP A 1 899 ? 139.120 162.944 68.162 1.00 17.11 878 ASP A N 1
ATOM 6797 C CA . ASP A 1 899 ? 140.146 162.870 67.107 1.00 16.11 878 ASP A CA 1
ATOM 6798 C C . ASP A 1 899 ? 140.898 161.542 67.253 1.00 14.13 878 ASP A C 1
ATOM 6799 O O . ASP A 1 899 ? 140.503 160.677 68.042 1.00 17.27 878 ASP A O 1
ATOM 6804 N N . ASP A 1 900 ? 141.996 161.368 66.491 1.00 17.32 879 ASP A N 1
ATOM 6805 C CA . ASP A 1 900 ? 142.635 160.051 66.511 1.00 18.80 879 ASP A CA 1
ATOM 6806 C C . ASP A 1 900 ? 143.466 159.807 67.768 1.00 19.40 879 ASP A C 1
ATOM 6807 O O . ASP A 1 900 ? 143.838 158.658 68.022 1.00 18.85 879 ASP A O 1
ATOM 6812 N N . GLY A 1 901 ? 143.726 160.838 68.577 1.00 16.60 880 GLY A N 1
ATOM 6813 C CA . GLY A 1 901 ? 144.403 160.684 69.854 1.00 15.90 880 GLY A CA 1
ATOM 6814 C C . GLY A 1 901 ? 145.877 160.357 69.778 1.00 18.07 880 GLY A C 1
ATOM 6815 O O . GLY A 1 901 ? 146.502 160.158 70.833 1.00 19.42 880 GLY A O 1
ATOM 6816 N N . LYS A 1 902 ? 146.463 160.324 68.584 1.00 16.84 881 LYS A N 1
ATOM 6817 C CA . LYS A 1 902 ? 147.781 159.716 68.415 1.00 16.39 881 LYS A CA 1
ATOM 6818 C C . LYS A 1 902 ? 148.800 160.605 67.718 1.00 18.17 881 LYS A C 1
ATOM 6819 O O . LYS A 1 902 ? 149.970 160.599 68.112 1.00 19.09 881 LYS A O 1
ATOM 6825 N N . GLY A 1 903 ? 148.404 161.331 66.668 1.00 16.16 882 GLY A N 1
ATOM 6826 C CA . GLY A 1 903 ? 149.317 162.181 65.923 1.00 18.00 882 GLY A CA 1
ATOM 6827 C C . GLY A 1 903 ? 148.878 163.629 65.821 1.00 17.09 882 GLY A C 1
ATOM 6828 O O . GLY A 1 903 ? 147.931 164.047 66.497 1.00 16.53 882 GLY A O 1
ATOM 6829 N N . TYR A 1 904 ? 149.546 164.409 64.968 1.00 16.70 883 TYR A N 1
ATOM 6830 C CA . TYR A 1 904 ? 149.296 165.844 64.896 1.00 15.56 883 TYR A CA 1
ATOM 6831 C C . TYR A 1 904 ? 148.315 166.224 63.788 1.00 17.30 883 TYR A C 1
ATOM 6832 O O . TYR A 1 904 ? 148.274 167.390 63.378 1.00 16.53 883 TYR A O 1
ATOM 6841 N N . GLY A 1 905 ? 147.500 165.268 63.330 1.00 17.17 884 GLY A N 1
ATOM 6842 C CA . GLY A 1 905 ? 146.502 165.567 62.313 1.00 19.43 884 GLY A CA 1
ATOM 6843 C C . GLY A 1 905 ? 145.522 166.653 62.717 1.00 18.40 884 GLY A C 1
ATOM 6844 O O . GLY A 1 905 ? 145.027 167.387 61.857 1.00 18.52 884 GLY A O 1
ATOM 6845 N N . TYR A 1 906 ? 145.243 166.783 64.022 1.00 18.41 885 TYR A N 1
ATOM 6846 C CA . TYR A 1 906 ? 144.332 167.830 64.488 1.00 16.87 885 TYR A CA 1
ATOM 6847 C C . TYR A 1 906 ? 144.806 169.218 64.074 1.00 18.65 885 TYR A C 1
ATOM 6848 O O . TYR A 1 906 ? 143.981 170.124 63.892 1.00 16.63 885 TYR A O 1
ATOM 6857 N N . GLU A 1 907 ? 146.122 169.408 63.923 1.00 17.35 886 GLU A N 1
ATOM 6858 C CA . GLU A 1 907 ? 146.640 170.702 63.488 1.00 18.37 886 GLU A CA 1
ATOM 6859 C C . GLU A 1 907 ? 146.135 171.073 62.102 1.00 20.64 886 GLU A C 1
ATOM 6860 O O . GLU A 1 907 ? 146.050 172.262 61.775 1.00 23.73 886 GLU A O 1
ATOM 6866 N N . LYS A 1 908 ? 145.825 170.071 61.275 1.00 18.77 887 LYS A N 1
ATOM 6867 C CA . LYS A 1 908 ? 145.356 170.262 59.907 1.00 21.53 887 LYS A CA 1
ATOM 6868 C C . LYS A 1 908 ? 143.844 170.121 59.798 1.00 26.15 887 LYS A C 1
ATOM 6869 O O . LYS A 1 908 ? 143.315 170.017 58.685 1.00 25.42 887 LYS A O 1
ATOM 6875 N N . GLY A 1 909 ? 143.142 170.097 60.922 1.00 19.86 888 GLY A N 1
ATOM 6876 C CA . GLY A 1 909 ? 141.696 169.981 60.915 1.00 21.12 888 GLY A CA 1
ATOM 6877 C C . GLY A 1 909 ? 141.145 168.580 61.061 1.00 18.32 888 GLY A C 1
ATOM 6878 O O . GLY A 1 909 ? 139.933 168.390 60.887 1.00 20.72 888 GLY A O 1
ATOM 6879 N N . GLU A 1 910 ? 141.982 167.591 61.386 1.00 18.32 889 GLU A N 1
ATOM 6880 C CA . GLU A 1 910 ? 141.520 166.209 61.525 1.00 17.33 889 GLU A CA 1
ATOM 6881 C C . GLU A 1 910 ? 140.987 165.993 62.942 1.00 17.11 889 GLU A C 1
ATOM 6882 O O . GLU A 1 910 ? 141.664 165.475 63.836 1.00 17.02 889 GLU A O 1
ATOM 6888 N N . PHE A 1 911 ? 139.734 166.400 63.142 1.00 16.95 890 PHE A N 1
ATOM 6889 C CA . PHE A 1 911 ? 138.998 166.165 64.378 1.00 16.96 890 PHE A CA 1
ATOM 6890 C C . PHE A 1 911 ? 137.527 166.349 64.049 1.00 16.59 890 PHE A C 1
ATOM 6891 O O . PHE A 1 911 ? 137.184 166.968 63.041 1.00 19.78 890 PHE A O 1
ATOM 6899 N N . SER A 1 912 ? 136.666 165.827 64.914 1.00 16.73 891 SER A N 1
ATOM 6900 C CA . SER A 1 912 ? 135.232 166.019 64.755 1.00 17.53 891 SER A CA 1
ATOM 6901 C C . SER A 1 912 ? 134.633 166.687 65.986 1.00 20.75 891 SER A C 1
ATOM 6902 O O . SER A 1 912 ? 135.169 166.606 67.097 1.00 18.98 891 SER A O 1
ATOM 6905 N N . ARG A 1 913 ? 133.489 167.338 65.775 1.00 17.99 892 ARG A N 1
ATOM 6906 C CA . ARG A 1 913 ? 132.703 167.900 66.863 1.00 20.27 892 ARG A CA 1
ATOM 6907 C C . ARG A 1 913 ? 131.255 167.493 66.658 1.00 17.87 892 ARG A C 1
ATOM 6908 O O . ARG A 1 913 ? 130.707 167.669 65.563 1.00 22.35 892 ARG A O 1
ATOM 6916 N N . ILE A 1 914 ? 130.645 166.938 67.697 1.00 17.96 893 ILE A N 1
ATOM 6917 C CA . ILE A 1 914 ? 129.227 166.608 67.685 1.00 18.74 893 ILE A CA 1
ATOM 6918 C C . ILE A 1 914 ? 128.534 167.535 68.682 1.00 20.59 893 ILE A C 1
ATOM 6919 O O . ILE A 1 914 ? 128.736 167.392 69.898 1.00 20.63 893 ILE A O 1
ATOM 6924 N N . PRO A 1 915 ? 127.717 168.488 68.229 1.00 20.65 894 PRO A N 1
ATOM 6925 C CA . PRO A 1 915 ? 127.041 169.394 69.175 1.00 21.25 894 PRO A CA 1
ATOM 6926 C C . PRO A 1 915 ? 125.944 168.672 69.950 1.00 24.40 894 PRO A C 1
ATOM 6927 O O . PRO A 1 915 ? 125.085 168.007 69.366 1.00 27.69 894 PRO A O 1
ATOM 6931 N N . LEU A 1 916 ? 125.966 168.819 71.273 1.00 18.18 895 LEU A N 1
ATOM 6932 C CA . LEU A 1 916 ? 124.919 168.306 72.149 1.00 19.92 895 LEU A CA 1
ATOM 6933 C C . LEU A 1 916 ? 124.273 169.487 72.857 1.00 20.75 895 LEU A C 1
ATOM 6934 O O . LEU A 1 916 ? 124.975 170.312 73.452 1.00 19.48 895 LEU A O 1
ATOM 6939 N N . VAL A 1 917 ? 122.944 169.584 72.774 1.00 20.39 896 VAL A N 1
ATOM 6940 C CA . VAL A 1 917 ? 122.201 170.704 73.340 1.00 20.91 896 VAL A CA 1
ATOM 6941 C C . VAL A 1 917 ? 121.019 170.150 74.120 1.00 21.91 896 VAL A C 1
ATOM 6942 O O . VAL A 1 917 ? 120.269 169.315 73.603 1.00 23.63 896 VAL A O 1
ATOM 6946 N N . TRP A 1 918 ? 120.864 170.600 75.365 1.00 18.82 897 TRP A N 1
ATOM 6947 C CA . TRP A 1 918 ? 119.747 170.207 76.218 1.00 21.00 897 TRP A CA 1
ATOM 6948 C C . TRP A 1 918 ? 118.848 171.419 76.451 1.00 19.34 897 TRP A C 1
ATOM 6949 O O . TRP A 1 918 ? 119.308 172.453 76.951 1.00 20.08 897 TRP A O 1
ATOM 6960 N N . ASN A 1 919 ? 117.568 171.303 76.058 1.00 21.13 898 ASN A N 1
ATOM 6961 C CA . ASN A 1 919 ? 116.580 172.344 76.320 1.00 22.43 898 ASN A CA 1
ATOM 6962 C C . ASN A 1 919 ? 115.688 171.876 77.465 1.00 21.96 898 ASN A C 1
ATOM 6963 O O . ASN A 1 919 ? 114.956 170.888 77.334 1.00 20.59 898 ASN A O 1
ATOM 6968 N N . GLN A 1 920 ? 115.764 172.585 78.590 1.00 19.42 899 GLN A N 1
ATOM 6969 C CA . GLN A 1 920 ? 115.082 172.137 79.798 1.00 18.82 899 GLN A CA 1
ATOM 6970 C C . GLN A 1 920 ? 113.568 172.283 79.680 1.00 26.14 899 GLN A C 1
ATOM 6971 O O . GLN A 1 920 ? 112.823 171.404 80.129 1.00 26.22 899 GLN A O 1
ATOM 6977 N N . ALA A 1 921 ? 113.093 173.380 79.083 1.00 22.76 900 ALA A N 1
ATOM 6978 C CA . ALA A 1 921 ? 111.650 173.567 78.927 1.00 30.61 900 ALA A CA 1
ATOM 6979 C C . ALA A 1 921 ? 111.038 172.442 78.100 1.00 30.18 900 ALA A C 1
ATOM 6980 O O . ALA A 1 921 ? 110.030 171.841 78.494 1.00 29.82 900 ALA A O 1
ATOM 6982 N N . LYS A 1 922 ? 111.649 172.126 76.956 1.00 25.65 901 LYS A N 1
ATOM 6983 C CA . LYS A 1 922 ? 111.127 171.069 76.100 1.00 22.26 901 LYS A CA 1
ATOM 6984 C C . LYS A 1 922 ? 111.446 169.669 76.607 1.00 27.84 901 LYS A C 1
ATOM 6985 O O . LYS A 1 922 ? 110.775 168.712 76.207 1.00 28.59 901 LYS A O 1
ATOM 6991 N N . GLY A 1 923 ? 112.450 169.514 77.465 1.00 23.84 902 GLY A N 1
ATOM 6992 C CA . GLY A 1 923 ? 112.876 168.172 77.831 1.00 25.82 902 GLY A CA 1
ATOM 6993 C C . GLY A 1 923 ? 113.497 167.423 76.670 1.00 25.93 902 GLY A C 1
ATOM 6994 O O . GLY A 1 923 ? 113.249 166.221 76.504 1.00 27.72 902 GLY A O 1
ATOM 6995 N N . GLU A 1 924 ? 114.301 168.107 75.860 1.00 23.20 903 GLU A N 1
ATOM 6996 C CA . GLU A 1 924 ? 114.800 167.568 74.604 1.00 21.15 903 GLU A CA 1
ATOM 6997 C C . GLU A 1 924 ? 116.314 167.694 74.542 1.00 19.92 903 GLU A C 1
ATOM 6998 O O . GLU A 1 924 ? 116.859 168.790 74.719 1.00 20.87 903 GLU A O 1
ATOM 7004 N N . LEU A 1 925 ? 116.975 166.578 74.263 1.00 25.64 904 LEU A N 1
ATOM 7005 C CA . LEU A 1 925 ? 118.393 166.550 73.929 1.00 21.77 904 LEU A CA 1
ATOM 7006 C C . LEU A 1 925 ? 118.539 166.553 72.412 1.00 23.52 904 LEU A C 1
ATOM 7007 O O . LEU A 1 925 ? 118.089 165.619 71.739 1.00 27.35 904 LEU A O 1
ATOM 7012 N N . SER A 1 926 ? 119.158 167.597 71.874 1.00 20.99 905 SER A N 1
ATOM 7013 C CA . SER A 1 926 ? 119.441 167.668 70.447 1.00 20.58 905 SER A CA 1
ATOM 7014 C C . SER A 1 926 ? 120.880 167.226 70.208 1.00 24.30 905 SER A C 1
ATOM 7015 O O . SER A 1 926 ? 121.811 167.826 70.758 1.00 26.82 905 SER A O 1
ATOM 7018 N N . ILE A 1 927 ? 121.050 166.166 69.418 1.00 20.55 906 ILE A N 1
ATOM 7019 C CA . ILE A 1 927 ? 122.353 165.734 68.920 1.00 24.46 906 ILE A CA 1
ATOM 7020 C C . ILE A 1 927 ? 122.500 166.310 67.517 1.00 23.88 906 ILE A C 1
ATOM 7021 O O . ILE A 1 927 ? 121.807 165.887 66.584 1.00 26.94 906 ILE A O 1
ATOM 7026 N N . GLY A 1 928 ? 123.394 167.279 67.359 1.00 19.61 907 GLY A N 1
ATOM 7027 C CA . GLY A 1 928 ? 123.482 168.048 66.136 1.00 19.83 907 GLY A CA 1
ATOM 7028 C C . GLY A 1 928 ? 124.255 167.363 65.023 1.00 22.32 907 GLY A C 1
ATOM 7029 O O . GLY A 1 928 ? 124.704 166.223 65.132 1.00 22.52 907 GLY A O 1
ATOM 7030 N N . LYS A 1 929 ? 124.397 168.097 63.920 1.00 24.30 908 LYS A N 1
ATOM 7031 C CA . LYS A 1 929 ? 125.132 167.601 62.763 1.00 22.53 908 LYS A CA 1
ATOM 7032 C C . LYS A 1 929 ? 126.621 167.500 63.075 1.00 26.33 908 LYS A C 1
ATOM 7033 O O . LYS A 1 929 ? 127.238 168.468 63.538 1.00 22.39 908 LYS A O 1
ATOM 7039 N N . ARG A 1 930 ? 127.201 166.333 62.805 1.00 21.16 909 ARG A N 1
ATOM 7040 C CA . ARG A 1 930 ? 128.638 166.158 62.991 1.00 24.11 909 ARG A CA 1
ATOM 7041 C C . ARG A 1 930 ? 129.417 166.984 61.973 1.00 23.56 909 ARG A C 1
ATOM 7042 O O . ARG A 1 930 ? 129.039 167.073 60.800 1.00 26.59 909 ARG A O 1
ATOM 7050 N N . GLU A 1 931 ? 130.517 167.591 62.421 1.00 21.28 910 GLU A N 1
ATOM 7051 C CA . GLU A 1 931 ? 131.427 168.310 61.541 1.00 22.55 910 GLU A CA 1
ATOM 7052 C C . GLU A 1 931 ? 132.832 167.755 61.717 1.00 28.72 910 GLU A C 1
ATOM 7053 O O . GLU A 1 931 ? 133.281 167.558 62.852 1.00 23.22 910 GLU A O 1
ATOM 7059 N N . GLY A 1 932 ? 133.518 167.508 60.598 1.00 22.03 911 GLY A N 1
ATOM 7060 C CA . GLY A 1 932 ? 134.892 167.044 60.606 1.00 21.55 911 GLY A CA 1
ATOM 7061 C C . GLY A 1 932 ? 135.018 165.530 60.556 1.00 19.74 911 GLY A C 1
ATOM 7062 O O . GLY A 1 932 ? 134.059 164.778 60.739 1.00 25.22 911 GLY A O 1
ATOM 7063 N N . SER A 1 933 ? 136.244 165.075 60.299 1.00 22.02 912 SER A N 1
ATOM 7064 C CA . SER A 1 933 ? 136.530 163.645 60.296 1.00 22.08 912 SER A CA 1
ATOM 7065 C C . SER A 1 933 ? 138.010 163.432 60.577 1.00 22.33 912 SER A C 1
ATOM 7066 O O . SER A 1 933 ? 138.820 164.364 60.537 1.00 22.58 912 SER A O 1
ATOM 7069 N N . TRP A 1 934 ? 138.349 162.181 60.860 1.00 21.70 913 TRP A N 1
ATOM 7070 C CA . TRP A 1 934 ? 139.704 161.827 61.249 1.00 21.79 913 TRP A CA 1
ATOM 7071 C C . TRP A 1 934 ? 139.894 160.332 61.049 1.00 25.18 913 TRP A C 1
ATOM 7072 O O . TRP A 1 934 ? 138.928 159.570 60.964 1.00 26.19 913 TRP A O 1
ATOM 7083 N N . THR A 1 935 ? 141.161 159.925 60.963 1.00 22.61 914 THR A N 1
ATOM 7084 C CA . THR A 1 935 ? 141.503 158.531 60.710 1.00 24.65 914 THR A CA 1
ATOM 7085 C C . THR A 1 935 ? 141.045 157.606 61.829 1.00 24.30 914 THR A C 1
ATOM 7086 O O . THR A 1 935 ? 141.589 157.644 62.939 1.00 25.19 914 THR A O 1
ATOM 7090 N N . GLY A 1 936 ? 140.064 156.749 61.537 1.00 26.16 915 GLY A N 1
ATOM 7091 C CA . GLY A 1 936 ? 139.501 155.853 62.525 1.00 26.03 915 GLY A CA 1
ATOM 7092 C C . GLY A 1 936 ? 138.161 156.276 63.090 1.00 24.95 915 GLY A C 1
ATOM 7093 O O . GLY A 1 936 ? 137.630 155.577 63.964 1.00 26.86 915 GLY A O 1
ATOM 7094 N N . MET A 1 937 ? 137.605 157.392 62.628 1.00 22.50 916 MET A N 1
ATOM 7095 C CA . MET A 1 937 ? 136.322 157.865 63.135 1.00 21.63 916 MET A CA 1
ATOM 7096 C C . MET A 1 937 ? 135.213 156.860 62.834 1.00 26.76 916 MET A C 1
ATOM 7097 O O . MET A 1 937 ? 135.202 156.226 61.776 1.00 27.94 916 MET A O 1
ATOM 7102 N N . GLN A 1 938 ? 134.273 156.722 63.773 1.00 27.53 917 GLN A N 1
ATOM 7103 C CA . GLN A 1 938 ? 133.057 155.935 63.557 1.00 27.87 917 GLN A CA 1
ATOM 7104 C C . GLN A 1 938 ? 132.057 156.763 62.756 1.00 27.04 917 GLN A C 1
ATOM 7105 O O . GLN A 1 938 ? 131.484 157.726 63.274 1.00 27.95 917 GLN A O 1
ATOM 7111 N N . ALA A 1 939 ? 131.833 156.387 61.493 1.00 27.10 918 ALA A N 1
ATOM 7112 C CA . ALA A 1 939 ? 130.849 157.094 60.677 1.00 32.41 918 ALA A CA 1
ATOM 7113 C C . ALA A 1 939 ? 129.433 156.876 61.198 1.00 27.70 918 ALA A C 1
ATOM 7114 O O . ALA A 1 939 ? 128.621 157.811 61.221 1.00 28.01 918 ALA A O 1
ATOM 7116 N N . LYS A 1 940 ? 129.116 155.648 61.599 1.00 28.85 919 LYS A N 1
ATOM 7117 C CA . LYS A 1 940 ? 127.849 155.308 62.233 1.00 29.21 919 LYS A CA 1
ATOM 7118 C C . LYS A 1 940 ? 128.145 154.695 63.592 1.00 30.33 919 LYS A C 1
ATOM 7119 O O . LYS A 1 940 ? 129.115 153.944 63.738 1.00 31.78 919 LYS A O 1
ATOM 7125 N N . ARG A 1 941 ? 127.312 155.004 64.584 1.00 28.27 920 ARG A N 1
ATOM 7126 C CA . ARG A 1 941 ? 127.619 154.572 65.941 1.00 25.36 920 ARG A CA 1
ATOM 7127 C C . ARG A 1 941 ? 126.357 154.554 66.792 1.00 24.95 920 ARG A C 1
ATOM 7128 O O . ARG A 1 941 ? 125.360 155.214 66.488 1.00 28.86 920 ARG A O 1
ATOM 7136 N N . THR A 1 942 ? 126.433 153.800 67.883 1.00 27.54 921 THR A N 1
ATOM 7137 C CA . THR A 1 942 ? 125.364 153.730 68.865 1.00 26.23 921 THR A CA 1
ATOM 7138 C C . THR A 1 942 ? 125.559 154.813 69.920 1.00 31.13 921 THR A C 1
ATOM 7139 O O . THR A 1 942 ? 126.651 154.953 70.481 1.00 26.71 921 THR A O 1
ATOM 7143 N N . ILE A 1 943 ? 124.504 155.577 70.185 1.00 26.57 922 ILE A N 1
ATOM 7144 C CA . ILE A 1 943 ? 124.512 156.595 71.229 1.00 27.04 922 ILE A CA 1
ATOM 7145 C C . ILE A 1 943 ? 123.359 156.302 72.178 1.00 27.41 922 ILE A C 1
ATOM 7146 O O . ILE A 1 943 ? 122.191 156.323 71.769 1.00 26.67 922 ILE A O 1
ATOM 7151 N N . ASN A 1 944 ? 123.683 156.017 73.434 1.00 23.99 923 ASN A N 1
ATOM 7152 C CA . ASN A 1 944 ? 122.686 155.867 74.482 1.00 21.87 923 ASN A CA 1
ATOM 7153 C C . ASN A 1 944 ? 122.538 157.181 75.239 1.00 26.94 923 ASN A C 1
ATOM 7154 O O . ASN A 1 944 ? 123.461 158.001 75.284 1.00 25.78 923 ASN A O 1
ATOM 7159 N N . VAL A 1 945 ? 121.363 157.373 75.837 1.00 24.23 924 VAL A N 1
ATOM 7160 C CA . VAL A 1 945 ? 121.046 158.581 76.590 1.00 27.05 924 VAL A CA 1
ATOM 7161 C C . VAL A 1 945 ? 120.492 158.179 77.949 1.00 27.12 924 VAL A C 1
ATOM 7162 O O . VAL A 1 945 ? 119.635 157.293 78.039 1.00 25.36 924 VAL A O 1
ATOM 7166 N N . ARG A 1 946 ? 120.969 158.836 79.002 1.00 20.07 925 ARG A N 1
ATOM 7167 C CA . ARG A 1 946 ? 120.521 158.584 80.365 1.00 18.81 925 ARG A CA 1
ATOM 7168 C C . ARG A 1 946 ? 120.199 159.919 81.015 1.00 23.84 925 ARG A C 1
ATOM 7169 O O . ARG A 1 946 ? 121.006 160.847 80.945 1.00 22.08 925 ARG A O 1
ATOM 7177 N N . PHE A 1 947 ? 119.027 160.021 81.637 1.00 24.48 926 PHE A N 1
ATOM 7178 C CA . PHE A 1 947 ? 118.592 161.252 82.283 1.00 19.74 926 PHE A CA 1
ATOM 7179 C C . PHE A 1 947 ? 118.660 161.090 83.794 1.00 23.10 926 PHE A C 1
ATOM 7180 O O . PHE A 1 947 ? 118.094 160.140 84.347 1.00 23.76 926 PHE A O 1
ATOM 7188 N N . VAL A 1 948 ? 119.339 162.021 84.457 1.00 20.15 927 VAL A N 1
ATOM 7189 C CA . VAL A 1 948 ? 119.333 162.119 85.913 1.00 20.61 927 VAL A CA 1
ATOM 7190 C C . VAL A 1 948 ? 118.602 163.408 86.257 1.00 22.43 927 VAL A C 1
ATOM 7191 O O . VAL A 1 948 ? 119.109 164.505 85.996 1.00 22.59 927 VAL A O 1
ATOM 7195 N N . ASP A 1 949 ? 117.392 163.284 86.811 1.00 23.71 928 ASP A N 1
ATOM 7196 C CA . ASP A 1 949 ? 116.608 164.454 87.195 1.00 23.60 928 ASP A CA 1
ATOM 7197 C C . ASP A 1 949 ? 116.301 164.480 88.685 1.00 25.75 928 ASP A C 1
ATOM 7198 O O . ASP A 1 949 ? 115.557 165.358 89.140 1.00 27.35 928 ASP A O 1
ATOM 7203 N N . GLY A 1 950 ? 116.872 163.559 89.449 1.00 19.63 929 GLY A N 1
ATOM 7204 C CA . GLY A 1 950 ? 116.590 163.416 90.859 1.00 22.21 929 GLY A CA 1
ATOM 7205 C C . GLY A 1 950 ? 117.080 162.073 91.362 1.00 18.71 929 GLY A C 1
ATOM 7206 O O . GLY A 1 950 ? 117.814 161.360 90.667 1.00 22.92 929 GLY A O 1
ATOM 7207 N N . PRO A 1 951 ? 116.688 161.703 92.578 1.00 19.71 930 PRO A N 1
ATOM 7208 C CA . PRO A 1 951 ? 117.178 160.450 93.170 1.00 21.43 930 PRO A CA 1
ATOM 7209 C C . PRO A 1 951 ? 116.956 159.252 92.257 1.00 24.99 930 PRO A C 1
ATOM 7210 O O . PRO A 1 951 ? 115.883 159.073 91.677 1.00 24.48 930 PRO A O 1
ATOM 7214 N N . ARG A 1 952 ? 117.999 158.439 92.111 1.00 23.09 931 ARG A N 1
ATOM 7215 C CA . ARG A 1 952 ? 117.936 157.255 91.268 1.00 23.46 931 ARG A CA 1
ATOM 7216 C C . ARG A 1 952 ? 118.798 156.174 91.905 1.00 26.84 931 ARG A C 1
ATOM 7217 O O . ARG A 1 952 ? 119.907 156.452 92.372 1.00 26.08 931 ARG A O 1
ATOM 7225 N N . ASP A 1 953 ? 118.279 154.944 91.934 1.00 26.99 932 ASP A N 1
ATOM 7226 C CA . ASP A 1 953 ? 118.932 153.896 92.712 1.00 26.06 932 ASP A CA 1
ATOM 7227 C C . ASP A 1 953 ? 120.331 153.576 92.194 1.00 28.82 932 ASP A C 1
ATOM 7228 O O . ASP A 1 953 ? 121.219 153.246 92.988 1.00 33.09 932 ASP A O 1
ATOM 7233 N N . ASP A 1 954 ? 120.554 153.659 90.882 1.00 24.65 933 ASP A N 1
ATOM 7234 C CA . ASP A 1 954 ? 121.868 153.367 90.320 1.00 25.04 933 ASP A CA 1
ATOM 7235 C C . ASP A 1 954 ? 122.680 154.626 90.040 1.00 27.04 933 ASP A C 1
ATOM 7236 O O . ASP A 1 954 ? 123.564 154.606 89.174 1.00 25.45 933 ASP A O 1
ATOM 7241 N N . ALA A 1 955 ? 122.404 155.720 90.750 1.00 20.12 934 ALA A N 1
ATOM 7242 C CA . ALA A 1 955 ? 123.236 156.909 90.601 1.00 21.43 934 ALA A CA 1
ATOM 7243 C C . ALA A 1 955 ? 124.687 156.572 90.930 1.00 22.96 934 ALA A C 1
ATOM 7244 O O . ALA A 1 955 ? 124.977 155.943 91.952 1.00 24.65 934 ALA A O 1
ATOM 7246 N N . GLY A 1 956 ? 125.592 156.969 90.038 1.00 23.06 935 GLY A N 1
ATOM 7247 C CA . GLY A 1 956 ? 127.011 156.736 90.233 1.00 22.18 935 GLY A CA 1
ATOM 7248 C C . GLY A 1 956 ? 127.498 155.338 89.914 1.00 26.20 935 GLY A C 1
ATOM 7249 O O . GLY A 1 956 ? 128.701 155.076 90.050 1.00 21.90 935 GLY A O 1
ATOM 7250 N N . ALA A 1 957 ? 126.618 154.430 89.500 1.00 22.64 936 ALA A N 1
ATOM 7251 C CA . ALA A 1 957 ? 127.045 153.085 89.139 1.00 22.89 936 ALA A CA 1
ATOM 7252 C C . ALA A 1 957 ? 127.926 153.113 87.891 1.00 23.52 936 ALA A C 1
ATOM 7253 O O . ALA A 1 957 ? 127.756 153.945 86.997 1.00 25.28 936 ALA A O 1
ATOM 7255 N N . LEU A 1 958 ? 128.885 152.186 87.835 1.00 24.25 937 LEU A N 1
ATOM 7256 C CA . LEU A 1 958 ? 129.816 152.173 86.710 1.00 23.40 937 LEU A CA 1
ATOM 7257 C C . LEU A 1 958 ? 129.141 151.755 85.410 1.00 29.84 937 LEU A C 1
ATOM 7258 O O . LEU A 1 958 ? 129.574 152.173 84.330 1.00 26.62 937 LEU A O 1
ATOM 7263 N N . ALA A 1 959 ? 128.106 150.923 85.485 1.00 28.48 938 ALA A N 1
ATOM 7264 C CA . ALA A 1 959 ? 127.351 150.479 84.312 1.00 29.36 938 ALA A CA 1
ATOM 7265 C C . ALA A 1 959 ? 125.872 150.747 84.553 1.00 29.75 938 ALA A C 1
ATOM 7266 O O . ALA A 1 959 ? 125.088 149.821 84.794 1.00 33.29 938 ALA A O 1
ATOM 7268 N N . PRO A 1 960 ? 125.455 152.007 84.481 1.00 28.20 939 PRO A N 1
ATOM 7269 C CA . PRO A 1 960 ? 124.082 152.362 84.851 1.00 27.96 939 PRO A CA 1
ATOM 7270 C C . PRO A 1 960 ? 123.095 152.099 83.722 1.00 24.85 939 PRO A C 1
ATOM 7271 O O . PRO A 1 960 ? 123.460 151.948 82.554 1.00 26.21 939 PRO A O 1
ATOM 7275 N N . LYS A 1 961 ? 121.816 152.064 84.095 1.00 27.48 940 LYS A N 1
ATOM 7276 C CA . LYS A 1 961 ? 120.766 151.876 83.102 1.00 24.76 940 LYS A CA 1
ATOM 7277 C C . LYS A 1 961 ? 120.645 153.100 82.201 1.00 25.61 940 LYS A C 1
ATOM 7278 O O . LYS A 1 961 ? 120.729 154.242 82.660 1.00 27.25 940 LYS A O 1
ATOM 7284 N N . THR A 1 962 ? 120.448 152.858 80.908 1.00 24.45 941 THR A N 1
ATOM 7285 C CA . THR A 1 962 ? 120.168 153.929 79.965 1.00 26.95 941 THR A CA 1
ATOM 7286 C C . THR A 1 962 ? 118.672 153.975 79.660 1.00 27.27 941 THR A C 1
ATOM 7287 O O . THR A 1 962 ? 117.943 152.997 79.848 1.00 30.40 941 THR A O 1
ATOM 7291 N N . ASP A 1 963 ? 118.211 155.146 79.217 1.00 26.27 942 ASP A N 1
ATOM 7292 C CA . ASP A 1 963 ? 116.789 155.377 79.000 1.00 27.70 942 ASP A CA 1
ATOM 7293 C C . ASP A 1 963 ? 116.392 155.428 77.531 1.00 28.45 942 ASP A C 1
ATOM 7294 O O . ASP A 1 963 ? 115.209 155.234 77.219 1.00 28.69 942 ASP A O 1
ATOM 7299 N N . ALA A 1 964 ? 117.337 155.676 76.629 1.00 25.12 943 ALA A N 1
ATOM 7300 C CA . ALA A 1 964 ? 117.071 155.674 75.201 1.00 26.08 943 ALA A CA 1
ATOM 7301 C C . ALA A 1 964 ? 118.347 155.273 74.482 1.00 33.09 943 ALA A C 1
ATOM 7302 O O . ALA A 1 964 ? 119.453 155.407 75.017 1.00 28.42 943 ALA A O 1
ATOM 7304 N N . SER A 1 965 ? 118.183 154.767 73.264 1.00 29.45 944 SER A N 1
ATOM 7305 C CA . SER A 1 965 ? 119.317 154.327 72.466 1.00 27.62 944 SER A CA 1
ATOM 7306 C C . SER A 1 965 ? 118.996 154.577 71.002 1.00 30.92 944 SER A C 1
ATOM 7307 O O . SER A 1 965 ? 117.931 154.171 70.525 1.00 31.62 944 SER A O 1
ATOM 7310 N N . ILE A 1 966 ? 119.903 155.259 70.297 1.00 29.44 945 ILE A N 1
ATOM 7311 C CA . ILE A 1 966 ? 119.680 155.640 68.910 1.00 30.35 945 ILE A CA 1
ATOM 7312 C C . ILE A 1 966 ? 120.919 155.337 68.077 1.00 36.22 945 ILE A C 1
ATOM 7313 O O . ILE A 1 966 ? 122.036 155.213 68.588 1.00 28.81 945 ILE A O 1
ATOM 7318 N N . GLN A 1 967 ? 120.703 155.221 66.769 1.00 33.85 946 GLN A N 1
ATOM 7319 C CA . GLN A 1 967 ? 121.779 155.078 65.800 1.00 32.31 946 GLN A CA 1
ATOM 7320 C C . GLN A 1 967 ? 122.057 156.436 65.169 1.00 36.06 946 GLN A C 1
ATOM 7321 O O . GLN A 1 967 ? 121.136 157.098 64.680 1.00 36.24 946 GLN A O 1
ATOM 7327 N N . TYR A 1 968 ? 123.324 156.846 65.183 1.00 24.90 947 TYR A N 1
ATOM 7328 C CA . TYR A 1 968 ? 123.741 158.167 64.732 1.00 25.62 947 TYR A CA 1
ATOM 7329 C C . TYR A 1 968 ? 124.705 158.019 63.564 1.00 25.80 947 TYR A C 1
ATOM 7330 O O . TYR A 1 968 ? 125.665 157.246 63.643 1.00 26.79 947 TYR A O 1
ATOM 7339 N N . ASP A 1 969 ? 124.455 158.760 62.483 1.00 25.45 948 ASP A N 1
ATOM 7340 C CA . ASP A 1 969 ? 125.361 158.738 61.340 1.00 28.86 948 ASP A CA 1
ATOM 7341 C C . ASP A 1 969 ? 125.852 160.133 60.976 1.00 34.71 948 ASP A C 1
ATOM 7342 O O . ASP A 1 969 ? 126.276 160.358 59.837 1.00 30.54 948 ASP A O 1
ATOM 7347 N N . GLY A 1 970 ? 125.809 161.076 61.921 1.00 23.05 949 GLY A N 1
ATOM 7348 C CA . GLY A 1 970 ? 126.203 162.440 61.670 1.00 27.50 949 GLY A CA 1
ATOM 7349 C C . GLY A 1 970 ? 125.053 163.384 61.393 1.00 26.72 949 GLY A C 1
ATOM 7350 O O . GLY A 1 970 ? 125.226 164.602 61.510 1.00 26.43 949 GLY A O 1
ATOM 7351 N N . LYS A 1 971 ? 123.890 162.858 61.012 1.00 32.82 950 LYS A N 1
ATOM 7352 C CA . LYS A 1 971 ? 122.738 163.712 60.782 1.00 28.80 950 LYS A CA 1
ATOM 7353 C C . LYS A 1 971 ? 122.050 164.041 62.106 1.00 21.99 950 LYS A C 1
ATOM 7354 O O . LYS A 1 971 ? 122.022 163.210 63.017 1.00 26.55 950 LYS A O 1
ATOM 7360 N N . PRO A 1 972 ? 121.474 165.239 62.222 1.00 25.01 951 PRO A N 1
ATOM 7361 C CA . PRO A 1 972 ? 120.846 165.646 63.486 1.00 29.81 951 PRO A CA 1
ATOM 7362 C C . PRO A 1 972 ? 119.717 164.714 63.902 1.00 27.40 951 PRO A C 1
ATOM 7363 O O . PRO A 1 972 ? 118.922 164.256 63.075 1.00 30.59 951 PRO A O 1
ATOM 7367 N N . VAL A 1 973 ? 119.642 164.459 65.209 1.00 25.59 952 VAL A N 1
ATOM 7368 C CA . VAL A 1 973 ? 118.627 163.601 65.808 1.00 29.95 952 VAL A CA 1
ATOM 7369 C C . VAL A 1 973 ? 118.242 164.172 67.172 1.00 33.10 952 VAL A C 1
ATOM 7370 O O . VAL A 1 973 ? 119.067 164.761 67.878 1.00 28.50 952 VAL A O 1
ATOM 7374 N N . SER A 1 974 ? 116.971 164.009 67.533 1.00 30.31 953 SER A N 1
ATOM 7375 C CA . SER A 1 974 ? 116.419 164.532 68.775 1.00 27.21 953 SER A CA 1
ATOM 7376 C C . SER A 1 974 ? 115.971 163.383 69.669 1.00 29.95 953 SER A C 1
ATOM 7377 O O . SER A 1 974 ? 115.426 162.386 69.184 1.00 32.44 953 SER A O 1
ATOM 7380 N N . VAL A 1 975 ? 116.204 163.521 70.975 1.00 26.46 954 VAL A N 1
ATOM 7381 C CA . VAL A 1 975 ? 115.801 162.524 71.963 1.00 26.03 954 VAL A CA 1
ATOM 7382 C C . VAL A 1 975 ? 115.012 163.237 73.052 1.00 32.04 954 VAL A C 1
ATOM 7383 O O . VAL A 1 975 ? 115.550 164.113 73.740 1.00 34.21 954 VAL A O 1
ATOM 7387 N N . LEU A 1 976 ? 113.746 162.865 73.212 1.00 34.11 955 LEU A N 1
ATOM 7388 C CA . LEU A 1 976 ? 112.885 163.472 74.216 1.00 30.56 955 LEU A CA 1
ATOM 7389 C C . LEU A 1 976 ? 112.909 162.660 75.501 1.00 36.42 955 LEU A C 1
ATOM 7390 O O . LEU A 1 976 ? 112.989 161.429 75.471 1.00 43.61 955 LEU A O 1
ATOM 7395 N N . GLN A 1 977 ? 112.846 163.360 76.637 1.00 31.17 956 GLN A N 1
ATOM 7396 C CA . GLN A 1 977 ? 112.716 162.661 77.910 1.00 36.21 956 GLN A CA 1
ATOM 7397 C C . GLN A 1 977 ? 111.301 162.118 78.097 1.00 38.63 956 GLN A C 1
ATOM 7398 O O . GLN A 1 977 ? 111.126 161.045 78.685 1.00 38.32 956 GLN A O 1
ATOM 7404 N N . ARG A 1 978 ? 110.290 162.825 77.594 1.00 44.57 957 ARG A N 1
ATOM 7405 C CA . ARG A 1 978 ? 108.918 162.313 77.591 1.00 54.66 957 ARG A CA 1
ATOM 7406 C C . ARG A 1 978 ? 108.716 161.318 76.450 1.00 49.05 957 ARG A C 1
ATOM 7407 O O . ARG A 1 978 ? 108.783 160.106 76.650 1.00 59.33 957 ARG A O 1
#

Solvent-accessible surface area: 33145 Å² total; per-residue (Å²): 128,54,109,146,49,99,48,1,2,16,1,57,10,94,39,210,81,27,7,15,0,46,0,38,4,17,44,20,8,11,0,38,0,0,0,5,61,114,17,111,20,72,56,28,114,37,38,0,56,36,115,36,169,31,91,60,69,36,128,59,51,108,105,73,103,25,0,51,0,102,10,70,92,2,21,0,23,0,15,29,68,33,0,48,0,35,3,19,38,65,142,47,131,112,12,4,24,1,21,57,58,2,39,51,58,49,109,49,108,46,94,86,117,158,12,40,18,1,24,0,36,1,92,15,55,109,109,3,1,5,0,0,1,0,0,27,4,43,7,44,5,27,8,51,63,68,26,12,56,1,22,3,16,19,1,8,1,0,0,4,0,2,1,4,25,58,74,1,0,1,0,3,4,14,8,0,9,2,46,6,15,6,18,108,7,56,11,56,2,47,140,26,8,45,4,29,9,53,182,32,130,57,44,5,1,11,0,96,0,15,31,64,64,139,83,71,48,88,87,94,25,48,75,2,55,4,23,38,54,64,32,39,100,161,12,16,142,178,0,54,29,165,83,209,119,33,69,5,36,0,34,0,74,5,41,3,32,3,102,73,31,26,79,0,15,3,0,0,9,1,0,8,76,2,72,0,64,8,66,55,142,83,52,10,65,37,10,1,9,24,90,14,5,26,21,9,38,28,107,39,124,8,89,61,62,101,113,30,65,4,52,0,58,4,46,3,59,54,54,4,4,0,0,4,22,0,15,22,36,36,82,98,86,39,55,136,30,5,3,1,38,0,37,1,7,55,9,0,4,1,3,1,3,20,2,122,51,15,62,65,0,1,28,6,0,2,39,0,0,6,82,1,10,2,2,2,43,42,0,2,7,3,3,0,0,21,32,67,0,112,25,21,116,68,0,31,35,7,0,43,46,0,36,161,74,132,1,5,0,6,0,0,1,0,4,47,30,2,16,40,92,90,15,4,2,14,9,48,24,36,95,144,80,3,91,74,16,69,25,1,4,133,34,0,69,89,41,102,2,36,0,2,0,0,2,14,0,4,0,3,34,104,10,81,22,12,119,60,0,37,96,36,56,24,9,9,111,93,0,33,131,70,24,46,87,11,143,32,62,155,5,30,103,1,0,0,1,6,0,22,21,130,103,0,16,61,15,2,24,93,3,0,50,106,84,0,23,79,57,31,7,22,1,0,2,0,11,0,0,11,21,35,14,42,46,13,9,30,31,72,37,42,32,28,15,14,20,108,14,56,90,15,3,6,4,18,8,19,4,0,6,0,7,14,1,0,72,3,0,25,65,10,13,81,92,48,55,120,103,7,1,2,0,1,0,7,0,0,1,0,0,1,3,58,2,0,11,0,1,4,0,0,12,0,0,2,50,30,38,0,0,71,12,1,0,2,3,1,0,5,0,3,0,0,0,6,5,4,4,1,1,0,5,0,0,11,3,16,7,125,54,6,79,88,102,52,108,80,61,57,72,29,7,51,10,1,3,0,0,0,6,1,0,0,3,2,0,2,2,0,2,2,3,0,46,77,6,88,7,0,0,43,60,6,0,69,126,79,30,59,22,16,80,0,3,7,24,5,1,65,9,5,16,7,6,18,30,0,0,3,2,17,1,0,24,2,44,52,143,27,16,9,0,2,24,0,3,3,9,35,13,65,141,13,102,127,1,60,95,41,48,36,4,0,0,0,0,55,1,0,0,0,0,1,2,15,150,89,51,3,93,32,30,103,0,13,0,0,47,84,15,18,0,0,21,22,56,50,0,97,78,46,113,26,36,61,65,21,101,2,67,0,54,45,55,60,9,5,7,1,0,73,8,6,14,4,2,0,19,15,49,52,22,35,38,25,80,64,74,82,107,21,58,7,20,0,10,0,17,6,36,39,96,17,147,20,30,0,1,30,6,29,2,129,14,25,12,6,78,161,42,55,42,1,35,1,50,2,68,3,52,69,103,141,13,37,0,42,1,17,125,36,103,43,67,49,110,64,43,39,51,155,21,45,0,22,0,6,14,6,81,9,107,62,161,39,15,14,45,52,97,40,138,41,66,31,73,35,135,2,63,8,139,92,42,59,9,77,70,236

Secondary structure (DSSP, 8-state):
-EEEETTEEEE--SSTTPPPEEEEEEETTEEEEEE-TTSS---PPPSS----------EEEEETTEEEEE-SS-EEEEETTT--EEEE-TTS-EEEEEEEEEEEEEEEEETTEEEEEEEEEE---TT--EEESSB-SS--S--TT--EEE--BTTBB---EEEETTTEEEEE---S-EEES-TT--EEGGGSEEEEETTS-BT-EEEEEEETTEEEEEEEES-EEE-SGGGGGGS-GGG----SS--EEEEEEEEEEESS-EEEEEEEEESEEEEEEETTEEEEEEEE-TT--EEEEEEEEE-TT--EEEEEEEEE-SS--EEEEEEPPPPHHHHTSEEEEEEEESSEEEEEEE-SSHHHHHHHHHHHH---PPPPGGGGSEEE--BT--SHHHHHHHHHHHHHTT----EEEE-S--S-TT-TTS----TTT-S-HHHHHHHHHHTT-EEEEEE-SEE-TTSHHHHHHHHTT-B--HHHHTT-B-SSTT--B-EEB--SSHHHHHHHHHHHHHHTGGGT--EEEE--TTT-SSTT--HHHHHHTT-S-SSS-TTTTTT-THHHHHHHHHHHHHHHSSBPP-EEES---TTGGGGTEEEE--S-BSSHHHHHHHHHHHHHHHHHT---EE--BT-SB--HHHHTT-GGGHHHHHHHHHHHHHHHTTSSSEEE--BSSP-SHHHHS-TTSHHHHHHHHHHHHHHHTHHHHHHHHHHHHHT---SEE-HHHH-TT-GGGSS--S-EEETTTEEE----STT-SEEEEEEPTTS-EEETTT--EE-SSEEEEEE--TT---EEEETT-EEEE----SSTTSSTTPPEEEEEE-SS-EEEEEEE--SSBGGGGGT--EEEEEEEETTTTEEEE---B---TT--SSEEEEEEEE-S--TTTT-SSPPPSEEEEESSS-EEEE--

Radius of gyration: 28.02 Å; Cα contacts (8 Å, |Δi|>4): 2385; chains: 1; bounding box: 76×78×71 Å

Nearest PDB structures (foldseek):
  7knc-assembly1_A  TM=1.001E+00  e=0.000E+00  Xanthomonas citri pv. citri str. 306
  2xvl-assembly1_A  TM=9.661E-01  e=0.000E+00  Cellvibrio japonicus
  2xvg-assembly1_A  TM=9.675E-01  e=0.000E+00  Cellvibrio japonicus
  5jou-assembly1_A  TM=9.739E-01  e=0.000E+00  Bacteroides ovatus
  6jr7-assembly4_D  TM=8.949E-01  e=5.138E-62  Flavobacterium johnsoniae UW101

B-factor: mean 21.71, std 9.04, range [9.83, 87.47]

Foldseek 3Di:
DWDDDPFWIWADAPAPPAWIWTWGQLALFKIKIWTFNVNPRDWFDFPQFDHFDHDRDWDWDDDDQWIWTHGCFWIWIAGSHRGWIWIATNVRHTQWTWDRVFKDWDWDQPPNDIFTWIKTWIDDDPQKWKFFQAFAAQLFQTCALHKDKAFDDQQTFGAQKMDMLSFKIKHFRFQFIKMKADQPDWAFQVPFKWWAEPVRHTDFYKKWKAKPPHTDDIDTDNWFWPQFPVSCVPPDPRRADQDPDIKMKMKTKTKIFGDAWFKKKKWKFWEAFKWKDKQNHTDDTDHHHFQDTGTHMDMDGHHGPDIIIMMMIDIGHPPHTTGMTIDDADPPVRNNIGMMIGDGIRIGIMMMGGGPFLLSNLVVLCSTRHFFDFFFLQQLAEEEAEPAQQALCSQLVLLVVLVVVLFAAAEYEHEDDQADQQWQPQLAGDCVRYVDLLVSQVSQVVSNHAYEYEDEQKGACVYPLVVVQVVVPFWQDDQQVVPAFDDGDVTGGMTGTALPDLVSLQSSQVSCCVNPVVSPHAAYEYECQLPCGDGRHDPVVVQNSHDDHPSGGCNRNNNPRVQSNLQSNLVSVVVVDFWGYDYEYQHDYNNNSNSNYAYESRQFEQALSSLLSVQSSQQSNVSSNHAHYAYAQRGAYYDPCQQVVPVVCLVVSLLSNLLSQQVLLQGLGRYHYYHPPRTPLCSSDHPPDLSSVQNSLSSQLSQFQSLQSVQQSVCCRVVVHHQKHQPCRVQVPFSVSSTDSAWTARPQWKIFGGDRDPPDQWAKDAFAADWWKAWQQFLAIGHHGDIDTGGHHSRDTTMITTAQDWGKTFAGDSGPCNPPLTEIEIEHEHDAKYKDWRKAEPSIGDCVVVQAIKTWIWIADRVQQKIKTAAMDHHYPRDDQKHKYFYAYRHGGDPCRSPNDDDTDDMDIDRRHMDMDHPD